Protein AF-0000000075629515 (afdb_homodimer)

Secondary structure (DSSP, 8-state):
--HHHHHHHHHHHHHHHHTSS-HHHHHHHHHHHHHHHSS--HHHHHHHS-HHHHHHHHHHHHHHHHHHHTTHHHHHHHHHHHHH-BHHHHHHHHHHHHHHHTTTS-HHHHHHHHHHHHHHHHHHHT--HHHHHHHHHHHHHHHTTTSTTSSHHHHHIIIII---GGGGTEETTEE-HHHHHHHHHHHHHHHHHHHTGGGS---B--GGGTS------HHHHHHHHHHHHHHHHHHHTHHHH---HHHHHHHHHHHHHHHHHHHHHTT-TT---HHHHHTT--HHHHHHHHHHHHHHHHHHHTTHHHHHHHHHHHHHSS-HHHHHHHHHHHHHHHTTTS-HHHHHHHHHHHHHHHHHHHT---HHHHHHHHHHHHHHGGG-TTT-HHHHHHHHHHHHTT----HHHHHHHHHHHHHHHHHHHHHHHHHHH-/--HHHHHHHHHHHHHHHHTSS-HHHHHHHHHHHHHHHSS--HHHHHHTS-HHHHHHHHHHHHHHHHHHHTTHHHHHHHHHHHHH-BHHHHHHHHHHHHHHHTTTS-HHHHHHHHHHHHHHHHHHHT--HHHHHHHHHHHHHHHTTTSTTSSHHHHHIIIII---GGGGTEETTEE-HHHHHHHHHHHHHHHHHHHTGGGS---B--GGGTS------HHHHHHHHHHHHHHHHHHHTHHHH---HHHHHHHHHHHHHHHHHHHHHTT-TT---HHHHHTT--HHHHHHHHHHHHHHHHHHHTTHHHHHHHHHHHHHSS-HHHHHHHHHHHHHHHTTTS-HHHHHHHHHHHHHHHHHHHT---HHHHHHHHHHHHHHGGG-TTT-HHHHHHHHHHHHTT----HHHHHHHHHHHHHHHHHHHHHHHHHHH-

Solvent-accessible surface area (backbone atoms only — not comparable to full-atom values): 41329 Å² total; per-residue (Å²): 114,45,60,63,48,54,48,48,49,52,52,27,50,50,40,35,39,65,60,68,34,57,44,46,32,32,34,41,32,35,38,42,48,42,37,76,75,48,91,42,46,72,67,56,35,57,67,42,27,57,58,49,54,52,32,31,53,52,15,43,29,36,39,46,18,37,22,49,72,14,30,45,60,58,55,51,49,48,54,45,48,70,66,30,54,26,39,43,45,34,54,52,46,46,22,52,48,30,15,61,47,5,26,60,33,49,32,52,57,46,36,68,69,47,31,63,56,40,29,51,51,20,54,76,52,66,36,58,38,62,59,44,26,47,42,30,28,47,26,7,52,50,28,10,53,23,29,48,70,8,35,67,57,30,37,48,38,29,73,74,73,60,50,50,54,52,38,24,49,44,40,96,93,34,77,22,38,31,57,52,47,49,52,30,48,54,51,37,50,49,54,44,33,73,73,50,45,65,75,41,47,70,38,73,54,76,57,86,76,69,61,65,85,74,65,81,9,62,62,32,23,54,54,32,50,50,40,48,51,50,33,53,51,50,48,57,41,24,88,77,70,70,55,58,61,18,56,49,28,35,38,34,27,18,47,46,43,37,50,39,28,53,40,38,69,74,63,46,74,52,51,64,60,66,66,64,17,53,67,55,45,61,62,64,56,52,53,32,51,44,27,48,32,18,42,50,34,42,31,51,75,49,38,41,37,58,55,53,9,63,70,40,24,64,54,62,62,38,58,69,64,55,21,34,50,52,45,24,49,52,41,13,60,50,7,36,61,35,38,22,65,63,49,46,56,48,48,50,54,20,48,52,48,14,24,60,75,57,71,53,84,52,65,67,42,56,51,37,27,49,51,24,14,47,33,19,8,48,35,29,48,49,14,23,65,45,43,41,52,34,48,51,50,34,39,72,73,71,43,73,72,49,68,68,61,50,41,54,56,20,40,50,52,13,50,47,32,42,51,50,40,51,55,51,44,47,68,70,76,97,114,44,59,63,46,54,49,50,50,52,51,28,49,49,41,37,40,65,59,69,36,57,43,46,32,33,35,40,31,36,37,43,48,43,38,74,73,50,90,43,45,71,67,55,35,58,67,43,27,60,60,50,51,52,32,31,53,52,14,42,28,36,40,47,18,37,22,49,71,12,31,48,60,59,53,50,49,48,56,44,47,71,65,31,55,25,40,44,44,33,53,50,46,46,22,51,48,28,14,62,48,5,25,60,33,50,32,51,58,46,37,68,69,47,30,63,55,40,29,51,51,20,56,76,52,66,37,59,38,62,60,44,26,46,42,29,27,47,26,8,52,50,28,10,53,23,30,48,69,8,36,68,59,28,36,48,38,28,73,74,74,60,48,50,52,52,39,24,48,43,43,96,93,35,78,22,40,31,57,51,46,50,52,30,49,55,51,37,49,49,54,44,32,72,73,50,44,67,75,40,46,70,38,74,53,76,56,84,76,68,62,66,85,76,65,81,8,61,62,33,23,54,52,32,48,50,40,48,52,51,34,51,52,50,47,57,40,23,87,79,69,70,53,58,62,18,54,50,28,35,41,34,28,18,47,46,42,37,50,39,29,52,40,38,69,73,62,47,75,51,50,63,61,68,66,64,17,53,70,56,44,60,62,65,58,52,53,30,51,43,27,46,33,17,42,49,34,41,30,49,76,50,38,42,36,58,55,52,9,63,70,39,24,65,54,62,61,38,57,67,64,55,21,34,51,53,45,22,50,52,42,14,60,50,7,36,61,34,37,21,65,64,51,46,56,48,48,51,54,22,49,52,47,13,24,60,74,57,71,53,84,52,65,69,42,56,51,36,26,49,51,24,14,45,33,19,9,48,34,29,48,48,14,24,65,45,42,40,51,33,48,52,50,35,38,74,74,72,42,74,73,51,68,66,61,49,41,55,56,21,41,51,53,12,50,48,34,42,51,49,39,51,53,53,45,45,69,70,75,95

Sequence (860 aa):
MDLVAALLFTLTIMLVVSRYVDEVAAALAGVTALILLTNYTPEEAFNFVEWNVIAILLGMWIIAGYMIEGGFTEATIRLVSRSAGTYRKFLLYMALLSGFISMFIDNVLVILLVGSLTIAAAKKAGGNPVLAILLVGFSANFMGTALLMGDLPPQLLHTIAGAEFLDFIWTRGKPSSFPLLTATFLLTLGVFYILFIRREPNSRIDDAGLSGESTNRGGLLIISLTFFTMTVIAMALRPLLGFPLGFITMAGASQLALTVEVLRRLGLAGMVEFENALKHVEWRALLFYAALFSLVGGLESEGVIEEIARLLVGSVSSDPAIAYTVMYWSVGLLSLVIEHDALLLTFLYIVKDAASLAGIDPWNIYWGMAWSATLASNATTAAAPALYVAVAMSDREGHRVRALEFLKYSLTFAFTSLIIHYIITLIVWIMDLVAALLFTLTIMLVVSRYVDEVAAALAGVTALILLTNYTPEEAFNFVEWNVIAILLGMWIIAGYMIEGGFTEATIRLVSRSAGTYRKFLLYMALLSGFISMFIDNVLVILLVGSLTIAAAKKAGGNPVLAILLVGFSANFMGTALLMGDLPPQLLHTIAGAEFLDFIWTRGKPSSFPLLTATFLLTLGVFYILFIRREPNSRIDDAGLSGESTNRGGLLIISLTFFTMTVIAMALRPLLGFPLGFITMAGASQLALTVEVLRRLGLAGMVEFENALKHVEWRALLFYAALFSLVGGLESEGVIEEIARLLVGSVSSDPAIAYTVMYWSVGLLSLVIEHDALLLTFLYIVKDAASLAGIDPWNIYWGMAWSATLASNATTAAAPALYVAVAMSDREGHRVRALEFLKYSLTFAFTSLIIHYIITLIVWI

Foldseek 3Di:
DPVVLVVLLVVLQCCLLVVPDPNLVSLQVSLVCLCVPHVQPPVLLQVLFPVLLLLLQQLLLLLVLLLVLLCVLLVQLLVLLVPQQWLLSSLLSLLVVLQVVLLRYENLVSLVSCLVLQLVQCVVLVHASLLSSLSSSLNSLQNLCLFCRRDSLSVLCCVQVVDARCVSQPDPHFGHRNVLSVVLSVVLSVVVSVPPSVVTGGDGDDSVPRRPDRLPNNVSNVLSVVLSVVLSVCRNCCVVVVDRNSCSSNVSSVVSQVVLVVCVVVPDPNGDHSVSSCVSRDPSVSSSSSSLSSSLSSCVVRCVLLVLLCVCLVLCLPDVLSSLVVLLVVLLVVLLRGALSSSLSSVSSSSSNSCVVNVHRCSSNNRSNSNSNSLSNLQDCSRPVSSVSSQVVCVVVPHHDDPVNSNVSSVSSSVSSSVSSSVSCSVGPD/DPVVLVVLLVVLQCCLLVVPDPNLVSLQVSLVCLCVPHVQHPVLLQVLFPVLLLLLQQLLLLLVLLLVLLCVLLVQLLVLLVPQQWLLSSLLSLLVVLQVVLLRYENLVSLVSCLVLQLVQCVVLVHASLLSSLSSSLNSLQNLCLFCRRDSLSVLCCVLVVDARCVSQPDPHFGHRNVLSVVLSVVLSVVCSVVPSVPTGGDGDDSPPRRPDRLPNNVSNVLSVVLSVVLSVCRNCCVVVVDRNSCSSNVSSVVSQVVLVVCVVVPDPNGDHSVSSCVSRDVSVSSSSSSLSSSLSSCVVRCVLLVLLCVCLVLCLPDVLSSLVVLLVVLLVVLLRGQLSSSLSNVSSSSSNSCVVNVHRCSSNNRSNSNSNSLSNLQDCSRPVSSVSSQVVCVVVPHHDDPVNSNVSSVSSSVSSSVSSSVSCSVGPD

Structure (mmCIF, N/CA/C/O backbone):
data_AF-0000000075629515-model_v1
#
loop_
_entity.id
_entity.type
_entity.pdbx_description
1 polymer 'Citrate transporter-like domain-containing protein'
#
loop_
_atom_site.group_PDB
_atom_site.id
_atom_site.type_symbol
_atom_site.label_atom_id
_atom_site.label_alt_id
_atom_site.label_comp_id
_atom_site.label_asym_id
_atom_site.label_entity_id
_atom_site.label_seq_id
_atom_site.pdbx_PDB_ins_code
_atom_site.Cartn_x
_atom_site.Cartn_y
_atom_site.Cartn_z
_atom_site.occupancy
_atom_site.B_iso_or_equiv
_atom_site.auth_seq_id
_atom_site.auth_comp_id
_atom_site.auth_asym_id
_atom_site.auth_atom_id
_atom_site.pdbx_PDB_model_num
ATOM 1 N N . MET A 1 1 ? 16.328 24.75 -19.094 1 60.69 1 MET A N 1
ATOM 2 C CA . MET A 1 1 ? 15.141 24.281 -18.391 1 60.69 1 MET A CA 1
ATOM 3 C C . MET A 1 1 ? 14.344 23.297 -19.25 1 60.69 1 MET A C 1
ATOM 5 O O . MET A 1 1 ? 14.094 23.562 -20.422 1 60.69 1 MET A O 1
ATOM 9 N N . ASP A 1 2 ? 14.18 22.109 -18.578 1 84.19 2 ASP A N 1
ATOM 10 C CA . ASP A 1 2 ? 13.336 21.234 -19.391 1 84.19 2 ASP A CA 1
ATOM 11 C C . ASP A 1 2 ? 11.875 21.672 -19.328 1 84.19 2 ASP A C 1
ATOM 13 O O . ASP A 1 2 ? 11.195 21.453 -18.328 1 84.19 2 ASP A O 1
ATOM 17 N N . LEU A 1 3 ? 11.43 22.578 -20.219 1 91.38 3 LEU A N 1
ATOM 18 C CA . LEU A 1 3 ? 10.086 23.125 -20.344 1 91.38 3 LEU A CA 1
ATOM 19 C C . LEU A 1 3 ? 9.047 22.016 -20.375 1 91.38 3 LEU A C 1
ATOM 21 O O . LEU A 1 3 ? 7.93 22.188 -19.875 1 91.38 3 LEU A O 1
ATOM 25 N N . VAL A 1 4 ? 9.492 20.969 -20.844 1 95.5 4 VAL A N 1
ATOM 26 C CA . VAL A 1 4 ? 8.578 19.844 -20.922 1 95.5 4 VAL A CA 1
ATOM 27 C C . VAL A 1 4 ? 8.25 19.328 -19.516 1 95.5 4 VAL A C 1
ATOM 29 O O . VAL A 1 4 ? 7.086 19.078 -19.203 1 95.5 4 VAL A O 1
ATOM 32 N N . ALA A 1 5 ? 9.281 19.234 -18.719 1 96.19 5 ALA A N 1
ATOM 33 C CA . ALA A 1 5 ? 9.086 18.766 -17.344 1 96.19 5 ALA A CA 1
ATOM 34 C C . ALA A 1 5 ? 8.195 19.734 -16.562 1 96.19 5 ALA A C 1
ATOM 36 O O . ALA A 1 5 ? 7.301 19.312 -15.82 1 96.19 5 ALA A O 1
ATOM 37 N N . ALA A 1 6 ? 8.43 21 -16.734 1 95.31 6 ALA A N 1
ATOM 38 C CA . ALA A 1 6 ? 7.645 22.016 -16.047 1 95.31 6 ALA A CA 1
ATOM 39 C C . ALA A 1 6 ? 6.188 21.984 -16.5 1 95.31 6 ALA A C 1
ATOM 41 O O . ALA A 1 6 ? 5.273 22.109 -15.68 1 95.31 6 ALA A O 1
ATOM 42 N N . LEU A 1 7 ? 5.973 21.875 -17.75 1 96.56 7 LEU A N 1
ATOM 43 C CA . LEU A 1 7 ? 4.629 21.828 -18.312 1 96.56 7 LEU A CA 1
ATOM 44 C C . LEU A 1 7 ? 3.873 20.594 -17.828 1 96.56 7 LEU A C 1
ATOM 46 O O . LEU A 1 7 ? 2.705 20.688 -17.438 1 96.56 7 LEU A O 1
ATOM 50 N N . LEU A 1 8 ? 4.539 19.469 -17.906 1 96.62 8 LEU A N 1
ATOM 51 C CA . LEU A 1 8 ? 3.904 18.219 -17.469 1 96.62 8 LEU A CA 1
ATOM 52 C C . LEU A 1 8 ? 3.539 18.281 -15.992 1 96.62 8 LEU A C 1
ATOM 54 O O . LEU A 1 8 ? 2.457 17.844 -15.602 1 96.62 8 LEU A O 1
ATOM 58 N N . PHE A 1 9 ? 4.469 18.797 -15.227 1 94.62 9 PHE A N 1
ATOM 59 C CA . PHE A 1 9 ? 4.207 18.938 -13.797 1 94.62 9 PHE A CA 1
ATOM 60 C C . PHE A 1 9 ? 3.01 19.844 -13.555 1 94.62 9 PHE A C 1
ATOM 62 O O . PHE A 1 9 ? 2.104 19.5 -12.797 1 94.62 9 PHE A O 1
ATOM 69 N N . THR A 1 10 ? 3 20.984 -14.164 1 94 10 THR A N 1
ATOM 70 C CA . THR A 1 10 ? 1.933 21.969 -13.984 1 94 10 THR A CA 1
ATOM 71 C C . THR A 1 10 ? 0.592 21.391 -14.438 1 94 10 THR A C 1
ATOM 73 O O . THR A 1 10 ? -0.419 21.547 -13.75 1 94 10 THR A O 1
ATOM 76 N N . LEU A 1 11 ? 0.583 20.734 -15.547 1 95.19 11 LEU A N 1
ATOM 77 C CA . LEU A 1 11 ? -0.64 20.109 -16.047 1 95.19 11 LEU A CA 1
ATOM 78 C C . LEU A 1 11 ? -1.149 19.047 -15.07 1 95.19 11 LEU A C 1
ATOM 80 O O . LEU A 1 11 ? -2.354 18.953 -14.82 1 95.19 11 LEU A O 1
ATOM 84 N N . THR A 1 12 ? -0.223 18.25 -14.562 1 94.81 12 THR A N 1
ATOM 85 C CA . THR A 1 12 ? -0.601 17.203 -13.609 1 94.81 12 THR A CA 1
ATOM 86 C C . THR A 1 12 ? -1.201 17.812 -12.344 1 94.81 12 THR A C 1
ATOM 88 O O . THR A 1 12 ? -2.238 17.359 -11.859 1 94.81 12 THR A O 1
ATOM 91 N N . ILE A 1 13 ? -0.571 18.844 -11.844 1 91.12 13 ILE A N 1
ATOM 92 C CA . ILE A 1 13 ? -1.049 19.5 -10.625 1 91.12 13 ILE A CA 1
ATOM 93 C C . ILE A 1 13 ? -2.408 20.141 -10.875 1 91.12 13 ILE A C 1
ATOM 95 O O . ILE A 1 13 ? -3.293 20.109 -10.023 1 91.12 13 ILE A O 1
ATOM 99 N N . MET A 1 14 ? -2.582 20.719 -11.992 1 91.94 14 MET A N 1
ATOM 100 C CA . MET A 1 14 ? -3.873 21.312 -12.344 1 91.94 14 MET A CA 1
ATOM 101 C C . MET A 1 14 ? -4.961 20.234 -12.383 1 91.94 14 MET A C 1
ATOM 103 O O . MET A 1 14 ? -6.082 20.484 -11.922 1 91.94 14 MET A O 1
ATOM 107 N N . LEU A 1 15 ? -4.594 19.125 -12.906 1 91.81 15 LEU A N 1
ATOM 108 C CA . LEU A 1 15 ? -5.551 18.016 -12.938 1 91.81 15 LEU A CA 1
ATOM 109 C C . LEU A 1 15 ? -5.879 17.547 -11.523 1 91.81 15 LEU A C 1
ATOM 111 O O . LEU A 1 15 ? -7.035 17.234 -11.219 1 91.81 15 LEU A O 1
ATOM 115 N N . VAL A 1 16 ? -4.891 17.453 -10.695 1 88.31 16 VAL A N 1
ATOM 116 C CA . VAL A 1 16 ? -5.051 17.016 -9.312 1 88.31 16 VAL A CA 1
ATOM 117 C C . VAL A 1 16 ? -5.957 17.984 -8.555 1 88.31 16 VAL A C 1
ATOM 119 O O . VAL A 1 16 ? -6.883 17.562 -7.859 1 88.31 16 VAL A O 1
ATOM 122 N N . VAL A 1 17 ? -5.75 19.266 -8.789 1 83.94 17 VAL A N 1
ATOM 123 C CA . VAL A 1 17 ? -6.445 20.312 -8.047 1 83.94 17 VAL A CA 1
ATOM 124 C C . VAL A 1 17 ? -7.867 20.469 -8.578 1 83.94 17 VAL A C 1
ATOM 126 O O . VAL A 1 17 ? -8.797 20.75 -7.816 1 83.94 17 VAL A O 1
ATOM 129 N N . SER A 1 18 ? -8.062 20.281 -9.859 1 83.12 18 SER A N 1
ATOM 130 C CA . SER A 1 18 ? -9.359 20.469 -10.492 1 83.12 18 SER A CA 1
ATOM 131 C C . SER A 1 18 ? -10.383 19.453 -9.984 1 83.12 18 SER A C 1
ATOM 133 O O . SER A 1 18 ? -11.586 19.672 -10.102 1 83.12 18 SER A O 1
ATOM 135 N N . ARG A 1 19 ? -9.883 18.344 -9.461 1 80.31 19 ARG A N 1
ATOM 136 C CA . ARG A 1 19 ? -10.719 17.234 -8.992 1 80.31 19 ARG A CA 1
ATOM 137 C C . ARG A 1 19 ? -11.586 16.688 -10.125 1 80.31 19 ARG A C 1
ATOM 139 O O . ARG A 1 19 ? -12.625 16.078 -9.875 1 80.31 19 ARG A O 1
ATOM 146 N N . TYR A 1 20 ? -11.141 17.062 -11.32 1 85.94 20 TYR A N 1
ATOM 147 C CA . TYR A 1 20 ? -11.82 16.516 -12.484 1 85.94 20 TYR A CA 1
ATOM 148 C C . TYR A 1 20 ? -11.562 15.016 -12.617 1 85.94 20 TYR A C 1
ATOM 150 O O . TYR A 1 20 ? -12.438 14.266 -13.055 1 85.94 20 TYR A O 1
ATOM 158 N N . VAL A 1 21 ? -10.438 14.672 -12.258 1 91.69 21 VAL A N 1
ATOM 159 C CA . VAL A 1 21 ? -10.039 13.266 -12.258 1 91.69 21 VAL A CA 1
ATOM 160 C C . VAL A 1 21 ? -9.484 12.883 -10.891 1 91.69 21 VAL A C 1
ATOM 162 O O . VAL A 1 21 ? -9.188 13.75 -10.07 1 91.69 21 VAL A O 1
ATOM 165 N N . ASP A 1 22 ? -9.516 11.594 -10.695 1 93.12 22 ASP A N 1
ATOM 166 C CA . ASP A 1 22 ? -8.938 11.109 -9.445 1 93.12 22 ASP A CA 1
ATOM 167 C C . ASP A 1 22 ? -7.5 11.594 -9.273 1 93.12 22 ASP A C 1
ATOM 169 O O . ASP A 1 22 ? -6.699 11.508 -10.211 1 93.12 22 ASP A O 1
ATOM 173 N N . GLU A 1 23 ? -7.238 12.133 -8.133 1 91.75 23 GLU A N 1
ATOM 174 C CA . GLU A 1 23 ? -5.945 12.766 -7.902 1 91.75 23 GLU A CA 1
ATOM 175 C C . GLU A 1 23 ? -4.805 11.758 -7.996 1 91.75 23 GLU A C 1
ATOM 177 O O . GLU A 1 23 ? -3.723 12.078 -8.492 1 91.75 23 GLU A O 1
ATOM 182 N N . VAL A 1 24 ? -5.016 10.531 -7.516 1 94.88 24 VAL A N 1
ATOM 183 C CA . VAL A 1 24 ? -3.975 9.508 -7.539 1 94.88 24 VAL A CA 1
ATOM 184 C C . VAL A 1 24 ? -3.697 9.086 -8.977 1 94.88 24 VAL A C 1
ATOM 186 O O . VAL A 1 24 ? -2.539 9 -9.398 1 94.88 24 VAL A O 1
ATOM 189 N N . ALA A 1 25 ? -4.754 8.844 -9.719 1 96.06 25 ALA A N 1
ATOM 190 C CA . ALA A 1 25 ? -4.625 8.469 -11.125 1 96.06 25 ALA A CA 1
ATOM 191 C C . ALA A 1 25 ? -3.881 9.547 -11.906 1 96.06 25 ALA A C 1
ATOM 193 O O . ALA A 1 25 ? -3.006 9.242 -12.719 1 96.06 25 ALA A O 1
ATOM 194 N N . ALA A 1 26 ? -4.238 10.773 -11.633 1 95.94 26 ALA A N 1
ATOM 195 C CA . ALA A 1 26 ? -3.598 11.891 -12.32 1 95.94 26 ALA A CA 1
ATOM 196 C C . ALA A 1 26 ? -2.111 11.961 -11.984 1 95.94 26 ALA A C 1
ATOM 198 O O . ALA A 1 26 ? -1.276 12.164 -12.867 1 95.94 26 ALA A O 1
ATOM 199 N N . ALA A 1 27 ? -1.835 11.82 -10.711 1 96.38 27 ALA A N 1
ATOM 200 C CA . ALA A 1 27 ? -0.446 11.914 -10.266 1 96.38 27 ALA A CA 1
ATOM 201 C C . ALA A 1 27 ? 0.396 10.789 -10.852 1 96.38 27 ALA A C 1
ATOM 203 O O . ALA A 1 27 ? 1.506 11.016 -11.336 1 96.38 27 ALA A O 1
ATOM 204 N N . LEU A 1 28 ? -0.096 9.578 -10.844 1 97.75 28 LEU A N 1
ATOM 205 C CA . LEU A 1 28 ? 0.621 8.438 -11.398 1 97.75 28 LEU A CA 1
ATOM 206 C C . LEU A 1 28 ? 0.828 8.602 -12.898 1 97.75 28 LEU A C 1
ATOM 208 O O . LEU A 1 28 ? 1.905 8.297 -13.422 1 97.75 28 LEU A O 1
ATOM 212 N N . ALA A 1 29 ? -0.178 9.039 -13.562 1 97.75 29 ALA A N 1
ATOM 213 C CA . ALA A 1 29 ? -0.071 9.289 -14.992 1 97.75 29 ALA A CA 1
ATOM 214 C C . ALA A 1 29 ? 0.958 10.375 -15.289 1 97.75 29 ALA A C 1
ATOM 216 O O . ALA A 1 29 ? 1.666 10.312 -16.297 1 97.75 29 ALA A O 1
ATOM 217 N N . GLY A 1 30 ? 0.963 11.375 -14.445 1 97.81 30 GLY A N 1
ATOM 218 C CA . GLY A 1 30 ? 1.955 12.43 -14.594 1 97.81 30 GLY A CA 1
ATOM 219 C C . GLY A 1 30 ? 3.381 11.93 -14.469 1 97.81 30 GLY A C 1
ATOM 220 O O . GLY A 1 30 ? 4.254 12.32 -15.242 1 97.81 30 GLY A O 1
ATOM 221 N N . VAL A 1 31 ? 3.631 11.039 -13.5 1 98.06 31 VAL A N 1
ATOM 222 C CA . VAL A 1 31 ? 4.953 10.445 -13.328 1 98.06 31 VAL A CA 1
ATOM 223 C C . VAL A 1 31 ? 5.328 9.648 -14.57 1 98.06 31 VAL A C 1
ATOM 225 O O . VAL A 1 31 ? 6.453 9.742 -15.062 1 98.06 31 VAL A O 1
ATOM 228 N N . THR A 1 32 ? 4.387 8.898 -15.047 1 98.12 32 THR A N 1
ATOM 229 C CA . THR A 1 32 ? 4.609 8.102 -16.25 1 98.12 32 THR A CA 1
ATOM 230 C C . THR A 1 32 ? 4.961 8.984 -17.438 1 98.12 32 THR A C 1
ATOM 232 O O . THR A 1 32 ? 5.891 8.688 -18.188 1 98.12 32 THR A O 1
ATOM 235 N N . ALA A 1 33 ? 4.246 10.062 -17.578 1 97.88 33 ALA A N 1
ATOM 236 C CA . ALA A 1 33 ? 4.488 10.984 -18.688 1 97.88 33 ALA A CA 1
ATOM 237 C C . ALA A 1 33 ? 5.871 11.625 -18.578 1 97.88 33 ALA A C 1
ATOM 239 O O . ALA A 1 33 ? 6.566 11.781 -19.578 1 97.88 33 ALA A O 1
ATOM 240 N N . LEU A 1 34 ? 6.258 12.008 -17.359 1 97.62 34 LEU A N 1
ATOM 241 C CA . LEU A 1 34 ? 7.574 12.602 -17.156 1 97.62 34 LEU A CA 1
ATOM 242 C C . LEU A 1 34 ? 8.68 11.633 -17.562 1 97.62 34 LEU A C 1
ATOM 244 O O . LEU A 1 34 ? 9.641 12.031 -18.219 1 97.62 34 LEU A O 1
ATOM 248 N N . ILE A 1 35 ? 8.539 10.383 -17.188 1 97.56 35 ILE A N 1
ATOM 249 C CA . ILE A 1 35 ? 9.555 9.383 -17.469 1 97.56 35 ILE A CA 1
ATOM 250 C C . ILE A 1 35 ? 9.625 9.117 -18.969 1 97.56 35 ILE A C 1
ATOM 252 O O . ILE A 1 35 ? 10.711 8.953 -19.531 1 97.56 35 ILE A O 1
ATOM 256 N N . LEU A 1 36 ? 8.5 9.117 -19.672 1 96.56 36 LEU A N 1
ATOM 257 C CA . LEU A 1 36 ? 8.438 8.766 -21.094 1 96.56 36 LEU A CA 1
ATOM 258 C C . LEU A 1 36 ? 8.883 9.93 -21.969 1 96.56 36 LEU A C 1
ATOM 260 O O . LEU A 1 36 ? 9.398 9.734 -23.062 1 96.56 36 LEU A O 1
ATOM 264 N N . LEU A 1 37 ? 8.727 11.18 -21.453 1 96.75 37 LEU A N 1
ATOM 265 C CA . LEU A 1 37 ? 8.883 12.328 -22.344 1 96.75 37 LEU A CA 1
ATOM 266 C C . LEU A 1 37 ? 10.109 13.148 -21.969 1 96.75 37 LEU A C 1
ATOM 268 O O . LEU A 1 37 ? 10.461 14.102 -22.656 1 96.75 37 LEU A O 1
ATOM 272 N N . THR A 1 38 ? 10.711 12.852 -20.875 1 96.69 38 THR A N 1
ATOM 273 C CA . THR A 1 38 ? 11.922 13.555 -20.453 1 96.69 38 THR A CA 1
ATOM 274 C C . THR A 1 38 ? 13.055 12.562 -20.172 1 96.69 38 THR A C 1
ATOM 276 O O . THR A 1 38 ? 12.977 11.398 -20.578 1 96.69 38 THR A O 1
ATOM 279 N N . ASN A 1 39 ? 14.195 13.016 -19.594 1 95.94 39 ASN A N 1
ATOM 280 C CA . ASN A 1 39 ? 15.336 12.156 -19.281 1 95.94 39 ASN A CA 1
ATOM 281 C C . ASN A 1 39 ? 15.195 11.531 -17.891 1 95.94 39 ASN A C 1
ATOM 283 O O . ASN A 1 39 ? 16.109 10.859 -17.406 1 95.94 39 ASN A O 1
ATOM 287 N N . TYR A 1 40 ? 14.039 11.797 -17.25 1 96.69 40 TYR A N 1
ATOM 288 C CA . TYR A 1 40 ? 13.727 11.242 -15.938 1 96.69 40 TYR A CA 1
ATOM 289 C C . TYR A 1 40 ? 13.586 9.727 -16.016 1 96.69 40 TYR A C 1
ATOM 291 O O . TYR A 1 40 ? 12.867 9.203 -16.859 1 96.69 40 TYR A O 1
ATOM 299 N N . THR A 1 41 ? 14.375 8.922 -15.242 1 97.44 41 THR A N 1
ATOM 300 C CA . THR A 1 41 ? 14.359 7.465 -15.305 1 97.44 41 THR A CA 1
ATOM 301 C C . THR A 1 41 ? 13.461 6.883 -14.219 1 97.44 41 THR A C 1
ATOM 303 O O . THR A 1 41 ? 13.18 7.547 -13.219 1 97.44 41 THR A O 1
ATOM 306 N N . PRO A 1 42 ? 12.977 5.668 -14.43 1 97.38 42 PRO A N 1
ATOM 307 C CA . PRO A 1 42 ? 12.18 5.004 -13.398 1 97.38 42 PRO A CA 1
ATOM 308 C C . PRO A 1 42 ? 12.938 4.863 -12.078 1 97.38 42 PRO A C 1
ATOM 310 O O . PRO A 1 42 ? 12.344 4.992 -11 1 97.38 42 PRO A O 1
ATOM 313 N N . GLU A 1 43 ? 14.203 4.609 -12.141 1 96.44 43 GLU A N 1
ATOM 314 C CA . GLU A 1 43 ? 15.031 4.473 -10.938 1 96.44 43 GLU A CA 1
ATOM 315 C C . GLU A 1 43 ? 15.078 5.781 -10.156 1 96.44 43 GLU A C 1
ATOM 317 O O . GLU A 1 43 ? 14.953 5.777 -8.93 1 96.44 43 GLU A O 1
ATOM 322 N N . GLU A 1 44 ? 15.258 6.852 -10.875 1 97.12 44 GLU A N 1
ATOM 323 C CA . GLU A 1 44 ? 15.258 8.156 -10.227 1 97.12 44 GLU A CA 1
ATOM 324 C C . GLU A 1 44 ? 13.914 8.445 -9.57 1 97.12 44 GLU A C 1
ATOM 326 O O . GLU A 1 44 ? 13.859 8.938 -8.438 1 97.12 44 GLU A O 1
ATOM 331 N N . ALA A 1 45 ? 12.875 8.148 -10.312 1 97.69 45 ALA A N 1
ATOM 332 C CA . ALA A 1 45 ? 11.516 8.383 -9.812 1 97.69 45 ALA A CA 1
ATOM 333 C C . ALA A 1 45 ? 11.281 7.641 -8.5 1 97.69 45 ALA A C 1
ATOM 335 O O . ALA A 1 45 ? 10.672 8.18 -7.578 1 97.69 45 ALA A O 1
ATOM 336 N N . PHE A 1 46 ? 11.719 6.438 -8.438 1 96.94 46 PHE A N 1
ATOM 337 C CA . PHE A 1 46 ? 11.555 5.625 -7.238 1 96.94 46 PHE A CA 1
ATOM 338 C C . PHE A 1 46 ? 12.406 6.172 -6.094 1 96.94 46 PHE A C 1
ATOM 340 O O . PHE A 1 46 ? 11.953 6.227 -4.949 1 96.94 46 PHE A O 1
ATOM 347 N N . ASN A 1 47 ? 13.633 6.57 -6.395 1 95.5 47 ASN A N 1
ATOM 348 C CA . ASN A 1 47 ? 14.586 6.992 -5.375 1 95.5 47 ASN A CA 1
ATOM 349 C C . ASN A 1 47 ? 14.227 8.359 -4.801 1 95.5 47 ASN A C 1
ATOM 351 O O . ASN A 1 47 ? 14.625 8.695 -3.688 1 95.5 47 ASN A O 1
ATOM 355 N N . PHE A 1 48 ? 13.453 9.102 -5.555 1 95.38 48 PHE A N 1
ATOM 356 C CA . PHE A 1 48 ? 13.055 10.414 -5.07 1 95.38 48 PHE A CA 1
ATOM 357 C C . PHE A 1 48 ? 11.922 10.305 -4.062 1 95.38 48 PHE A C 1
ATOM 359 O O . PHE A 1 48 ? 11.641 11.25 -3.326 1 95.38 48 PHE A O 1
ATOM 366 N N . VAL A 1 49 ? 11.234 9.211 -4.094 1 96.75 49 VAL A N 1
ATOM 367 C CA . VAL A 1 49 ? 10.18 9 -3.104 1 96.75 49 VAL A CA 1
ATOM 368 C C . VAL A 1 49 ? 10.797 8.93 -1.707 1 96.75 49 VAL A C 1
ATOM 370 O O . VAL A 1 49 ? 11.789 8.227 -1.494 1 96.75 49 VAL A O 1
ATOM 373 N N . GLU A 1 50 ? 10.25 9.688 -0.83 1 95.31 50 GLU A N 1
ATOM 374 C CA . GLU A 1 50 ? 10.695 9.625 0.561 1 95.31 50 GLU A CA 1
ATOM 375 C C . GLU A 1 50 ? 10.016 8.477 1.302 1 95.31 50 GLU A C 1
ATOM 377 O O . GLU A 1 50 ? 9.07 8.695 2.064 1 95.31 50 GLU A O 1
ATOM 382 N N . TRP A 1 51 ? 10.594 7.383 1.182 1 95.81 51 TRP A N 1
ATOM 383 C CA . TRP A 1 51 ? 10.016 6.148 1.7 1 95.81 51 TRP A CA 1
ATOM 384 C C . TRP A 1 51 ? 9.961 6.172 3.225 1 95.81 51 TRP A C 1
ATOM 386 O O . TRP A 1 51 ? 9.117 5.5 3.83 1 95.81 51 TRP A O 1
ATOM 396 N N . ASN A 1 52 ? 10.844 6.91 3.854 1 94.88 52 ASN A N 1
ATOM 397 C CA . ASN A 1 52 ? 10.773 7.094 5.301 1 94.88 52 ASN A CA 1
ATOM 398 C C . ASN A 1 52 ? 9.453 7.73 5.719 1 94.88 52 ASN A C 1
ATOM 400 O O . ASN A 1 52 ? 8.859 7.336 6.727 1 94.88 52 ASN A O 1
ATOM 404 N N . VAL A 1 53 ? 9.023 8.695 4.953 1 94.38 53 VAL A N 1
ATOM 405 C CA . VAL A 1 53 ? 7.754 9.367 5.219 1 94.38 53 VAL A CA 1
ATOM 406 C C . VAL A 1 53 ? 6.602 8.375 5.062 1 94.38 53 VAL A C 1
ATOM 408 O O . VAL A 1 53 ? 5.707 8.312 5.906 1 94.38 53 VAL A O 1
ATOM 411 N N . ILE A 1 54 ? 6.66 7.59 4.016 1 95.88 54 ILE A N 1
ATOM 412 C CA . ILE A 1 54 ? 5.621 6.602 3.746 1 95.88 54 ILE A CA 1
ATOM 413 C C . ILE A 1 54 ? 5.551 5.598 4.895 1 95.88 54 ILE A C 1
ATOM 415 O O . ILE A 1 54 ? 4.465 5.234 5.344 1 95.88 54 ILE A O 1
ATOM 419 N N . ALA A 1 55 ? 6.707 5.207 5.395 1 96.38 55 ALA A N 1
ATOM 420 C CA . ALA A 1 55 ? 6.77 4.242 6.488 1 96.38 55 ALA A CA 1
ATOM 421 C C . ALA A 1 55 ? 6.211 4.836 7.777 1 96.38 55 ALA A C 1
ATOM 423 O O . ALA A 1 55 ? 5.543 4.145 8.547 1 96.38 55 ALA A O 1
ATOM 424 N N . ILE A 1 56 ? 6.527 6.121 8.008 1 94.31 56 ILE A N 1
ATOM 425 C CA . ILE A 1 56 ? 6.016 6.789 9.203 1 94.31 56 ILE A CA 1
ATOM 426 C C . ILE A 1 56 ? 4.488 6.793 9.18 1 94.31 56 ILE A C 1
ATOM 428 O O . ILE A 1 56 ? 3.842 6.395 10.148 1 94.31 56 ILE A O 1
ATOM 432 N N . LEU A 1 57 ? 3.967 7.203 8.047 1 93.62 57 LEU A N 1
ATOM 433 C CA . LEU A 1 57 ? 2.52 7.328 7.918 1 93.62 57 LEU A CA 1
ATOM 434 C C . LEU A 1 57 ? 1.846 5.965 8.039 1 93.62 57 LEU A C 1
ATOM 436 O O . LEU A 1 57 ? 0.865 5.816 8.773 1 93.62 57 LEU A O 1
ATOM 440 N N . LEU A 1 58 ? 2.398 5.008 7.359 1 95.94 58 LEU A N 1
ATOM 441 C CA . LEU A 1 58 ? 1.841 3.66 7.41 1 95.94 58 LEU A CA 1
ATOM 442 C C . LEU A 1 58 ? 1.852 3.123 8.836 1 95.94 58 LEU A C 1
ATOM 444 O O . LEU A 1 58 ? 0.838 2.613 9.32 1 95.94 58 LEU A O 1
ATOM 448 N N . GLY A 1 59 ? 2.955 3.184 9.5 1 96.38 59 GLY A N 1
ATOM 449 C CA . GLY A 1 59 ? 3.068 2.697 10.867 1 96.38 59 GLY A CA 1
ATOM 450 C C . GLY A 1 59 ? 2.121 3.393 11.828 1 96.38 59 GLY A C 1
ATOM 451 O O . GLY A 1 59 ? 1.447 2.74 12.625 1 96.38 59 GLY A O 1
ATOM 452 N N . MET A 1 60 ? 2.02 4.664 11.695 1 93.75 60 MET A N 1
ATOM 453 C CA . MET A 1 60 ? 1.171 5.441 12.594 1 93.75 60 MET A CA 1
ATOM 454 C C . MET A 1 60 ? -0.302 5.129 12.352 1 93.75 60 MET A C 1
ATOM 456 O O . MET A 1 60 ? -1.098 5.105 13.297 1 93.75 60 MET A O 1
ATOM 460 N N . TRP A 1 61 ? -0.644 4.969 11.133 1 94.69 61 TRP A N 1
ATOM 461 C CA . TRP A 1 61 ? -2.041 4.684 10.82 1 94.69 61 TRP A CA 1
ATOM 462 C C . TRP A 1 61 ? -2.438 3.301 11.328 1 94.69 61 TRP A C 1
ATOM 464 O O . TRP A 1 61 ? -3.582 3.086 11.734 1 94.69 61 TRP A O 1
ATOM 474 N N . ILE A 1 62 ? -1.482 2.355 11.305 1 97 62 ILE A N 1
ATOM 475 C CA . ILE A 1 62 ? -1.748 1.039 11.867 1 97 62 ILE A CA 1
ATOM 476 C C . ILE A 1 62 ? -1.974 1.163 13.375 1 97 62 ILE A C 1
ATOM 478 O O . ILE A 1 62 ? -2.943 0.622 13.914 1 97 62 ILE A O 1
ATOM 482 N N . ILE A 1 63 ? -1.14 1.874 14.039 1 96.94 63 ILE A N 1
ATOM 483 C CA . ILE A 1 63 ? -1.269 2.066 15.484 1 96.94 63 ILE A CA 1
ATOM 484 C C . ILE A 1 63 ? -2.588 2.768 15.797 1 96.94 63 ILE A C 1
ATOM 486 O O . ILE A 1 63 ? -3.34 2.33 16.672 1 96.94 63 ILE A O 1
ATOM 490 N N . ALA A 1 64 ? -2.838 3.814 15.055 1 94 64 ALA A N 1
ATOM 491 C CA . ALA A 1 64 ? -4.086 4.551 15.234 1 94 64 ALA A CA 1
ATOM 492 C C . ALA A 1 64 ? -5.297 3.646 15 1 94 64 ALA A C 1
ATOM 494 O O . ALA A 1 64 ? -6.316 3.781 15.68 1 94 64 ALA A O 1
ATOM 495 N N . GLY A 1 65 ? -5.152 2.75 14 1 94.5 65 GLY A N 1
ATOM 496 C CA . GLY A 1 65 ? -6.223 1.803 13.734 1 94.5 65 GLY A CA 1
ATOM 497 C C . GLY A 1 65 ? -6.574 0.95 14.945 1 94.5 65 GLY A C 1
ATOM 498 O O . GLY A 1 65 ? -7.75 0.767 15.258 1 94.5 65 GLY A O 1
ATOM 499 N N . TYR A 1 66 ? -5.57 0.447 15.641 1 96.38 66 TYR A N 1
ATOM 500 C CA . TYR A 1 66 ? -5.805 -0.344 16.844 1 96.38 66 TYR A CA 1
ATOM 501 C C . TYR A 1 66 ? -6.441 0.502 17.938 1 96.38 66 TYR A C 1
ATOM 503 O O . TYR A 1 66 ? -7.293 0.019 18.688 1 96.38 66 TYR A O 1
ATOM 511 N N . MET A 1 67 ? -6.02 1.743 18.031 1 93.94 67 MET A N 1
ATOM 512 C CA . MET A 1 67 ? -6.602 2.635 19.031 1 93.94 67 MET A CA 1
ATOM 513 C C . MET A 1 67 ? -8.086 2.863 18.766 1 93.94 67 MET A C 1
ATOM 515 O O . MET A 1 67 ? -8.898 2.83 19.688 1 93.94 67 MET A O 1
ATOM 519 N N . ILE A 1 68 ? -8.391 3.062 17.531 1 91.12 68 ILE A N 1
ATOM 520 C CA . ILE A 1 68 ? -9.781 3.293 17.125 1 91.12 68 ILE A CA 1
ATOM 521 C C . ILE A 1 68 ? -10.609 2.041 17.406 1 91.12 68 ILE A C 1
ATOM 523 O O . ILE A 1 68 ? -11.695 2.125 17.984 1 91.12 68 ILE A O 1
ATOM 527 N N . GLU A 1 69 ? -10.031 0.91 17.031 1 92.75 69 GLU A N 1
ATOM 528 C CA . GLU A 1 69 ? -10.711 -0.354 17.281 1 92.75 69 GLU A CA 1
ATOM 529 C C . GLU A 1 69 ? -10.883 -0.59 18.781 1 92.75 69 GLU A C 1
ATOM 531 O O . GLU A 1 69 ? -11.836 -1.249 19.219 1 92.75 69 GLU A O 1
ATOM 536 N N . GLY A 1 70 ? -10 -0.072 19.547 1 93.69 70 GLY A N 1
ATOM 537 C CA . GLY A 1 70 ? -10.047 -0.216 21 1 93.69 70 GLY A CA 1
ATOM 538 C C . GLY A 1 70 ? -11.039 0.729 21.656 1 93.69 70 GLY A C 1
ATOM 539 O O . GLY A 1 70 ? -11.289 0.635 22.859 1 93.69 70 GLY A O 1
ATOM 540 N N . GLY A 1 71 ? -11.609 1.683 20.906 1 88.88 71 GLY A N 1
ATOM 541 C CA . GLY A 1 71 ? -12.625 2.576 21.438 1 88.88 71 GLY A CA 1
ATOM 542 C C . GLY A 1 71 ? -12.086 3.943 21.797 1 88.88 71 GLY A C 1
ATOM 543 O O . GLY A 1 71 ? -12.688 4.656 22.609 1 88.88 71 GLY A O 1
ATOM 544 N N . PHE A 1 72 ? -10.977 4.285 21.266 1 87.31 72 PHE A N 1
ATOM 545 C CA . PHE A 1 72 ? -10.352 5.566 21.578 1 87.31 72 PHE A CA 1
ATOM 546 C C . PHE A 1 72 ? -11.297 6.719 21.266 1 87.31 72 PHE A C 1
ATOM 548 O O . PHE A 1 72 ? -11.477 7.625 22.078 1 87.31 72 PHE A O 1
ATOM 555 N N . THR A 1 73 ? -11.898 6.727 20.125 1 79 73 THR A N 1
ATOM 556 C CA . THR A 1 73 ? -12.781 7.801 19.688 1 79 73 THR A CA 1
ATOM 557 C C . THR A 1 73 ? -14 7.898 20.609 1 79 73 THR A C 1
ATOM 559 O O . THR A 1 73 ? -14.383 8.992 21.016 1 79 73 THR A O 1
ATOM 562 N N . GLU A 1 74 ? -14.562 6.82 20.875 1 81.56 74 GLU A N 1
ATOM 563 C CA . GLU A 1 74 ? -15.727 6.793 21.75 1 81.56 74 GLU A CA 1
ATOM 564 C C . GLU A 1 74 ? -15.383 7.312 23.141 1 81.56 74 GLU A C 1
ATOM 566 O O . GLU A 1 74 ? -16.156 8.062 23.734 1 81.56 74 GLU A O 1
ATOM 571 N N . ALA A 1 75 ? -14.289 6.855 23.625 1 84 75 ALA A N 1
ATOM 572 C CA . ALA A 1 75 ? -13.859 7.285 24.953 1 84 75 ALA A CA 1
ATOM 573 C C . ALA A 1 75 ? -13.656 8.797 25 1 84 75 ALA A C 1
ATOM 575 O O . ALA A 1 75 ? -14.023 9.453 25.969 1 84 75 ALA A O 1
ATOM 576 N N . THR A 1 76 ? -13.109 9.328 23.969 1 81.12 76 THR A N 1
ATOM 577 C CA . THR A 1 76 ? -12.82 10.758 23.922 1 81.12 76 THR A CA 1
ATOM 578 C C . THR A 1 76 ? -14.109 11.555 23.766 1 81.12 76 THR A C 1
ATOM 580 O O . THR A 1 76 ? -14.281 12.602 24.406 1 81.12 76 THR A O 1
ATOM 583 N N . ILE A 1 77 ? -14.992 11.086 22.938 1 77 77 ILE A N 1
ATOM 584 C CA . ILE A 1 77 ? -16.281 11.734 22.75 1 77 77 ILE A CA 1
ATOM 585 C C . ILE A 1 77 ? -17.062 11.742 24.062 1 77 77 ILE A C 1
ATOM 587 O O . ILE A 1 77 ? -17.703 12.734 24.406 1 77 77 ILE A O 1
ATOM 591 N N . ARG A 1 78 ? -17 10.648 24.734 1 80.75 78 ARG A N 1
ATOM 592 C CA . ARG A 1 78 ? -17.688 10.555 26.016 1 80.75 78 ARG A CA 1
ATOM 593 C C . ARG A 1 78 ? -17.125 11.57 27.016 1 80.75 78 ARG A C 1
ATOM 595 O O . ARG A 1 78 ? -17.875 12.164 27.797 1 80.75 78 ARG A O 1
ATOM 602 N N . LEU A 1 79 ? -15.898 11.68 26.969 1 81.06 79 LEU A N 1
ATOM 603 C CA . LEU A 1 79 ? -15.25 12.633 27.859 1 81.06 79 LEU A CA 1
ATOM 604 C C . LEU A 1 79 ? -15.703 14.055 27.562 1 81.06 79 LEU A C 1
ATOM 606 O O . LEU A 1 79 ? -16 14.828 28.469 1 81.06 79 LEU A O 1
ATOM 610 N N . VAL A 1 80 ? -15.812 14.391 26.281 1 81.56 80 VAL A N 1
ATOM 611 C CA . VAL A 1 80 ? -16.172 15.734 25.859 1 81.56 80 VAL A CA 1
ATOM 612 C C . VAL A 1 80 ? -17.656 15.977 26.125 1 81.56 80 VAL A C 1
ATOM 614 O O . VAL A 1 80 ? -18.047 17.062 26.562 1 81.56 80 VAL A O 1
ATOM 617 N N . SER A 1 81 ? -18.469 15.008 25.844 1 78.56 81 SER A N 1
ATOM 618 C CA . SER A 1 81 ? -19.906 15.141 26 1 78.56 81 SER A CA 1
ATOM 619 C C . SER A 1 81 ? -20.281 15.328 27.469 1 78.56 81 SER A C 1
ATOM 621 O O . SER A 1 81 ? -21.188 16.094 27.797 1 78.56 81 SER A O 1
ATOM 623 N N . ARG A 1 82 ? -19.547 14.711 28.312 1 81.25 82 ARG A N 1
ATOM 624 C CA . ARG A 1 82 ? -19.828 14.797 29.734 1 81.25 82 ARG A CA 1
ATOM 625 C C . ARG A 1 82 ? -19.438 16.172 30.281 1 81.25 82 ARG A C 1
ATOM 627 O O . ARG A 1 82 ? -20.062 16.672 31.234 1 81.25 82 ARG A O 1
ATOM 634 N N . SER A 1 83 ? -18.547 16.75 29.594 1 83.62 83 SER A N 1
ATOM 635 C CA . SER A 1 83 ? -18 17.984 30.125 1 83.62 83 SER A CA 1
ATOM 636 C C . SER A 1 83 ? -18.672 19.219 29.531 1 83.62 83 SER A C 1
ATOM 638 O O . SER A 1 83 ? -18.609 20.312 30.094 1 83.62 83 SER A O 1
ATOM 640 N N . ALA A 1 84 ? -19.234 19.219 28.328 1 83.44 84 ALA A N 1
ATOM 641 C CA . ALA A 1 84 ? -19.656 20.406 27.578 1 83.44 84 ALA A CA 1
ATOM 642 C C . ALA A 1 84 ? -20.938 21 28.172 1 83.44 84 ALA A C 1
ATOM 644 O O . ALA A 1 84 ? -21.047 22.219 28.312 1 83.44 84 ALA A O 1
ATOM 645 N N . GLY A 1 85 ? -21.922 20.266 28.625 1 84.06 85 GLY A N 1
ATOM 646 C CA . GLY A 1 85 ? -23.172 20.734 29.219 1 84.06 85 GLY A CA 1
ATOM 647 C C . GLY A 1 85 ? -24.078 21.453 28.219 1 84.06 85 GLY A C 1
ATOM 648 O O . GLY A 1 85 ? -25.297 21.297 28.266 1 84.06 85 GLY A O 1
ATOM 649 N N . THR A 1 86 ? -23.484 22.406 27.391 1 91.44 86 THR A N 1
ATOM 650 C CA . THR A 1 86 ? -24.25 23.141 26.391 1 91.44 86 THR A CA 1
ATOM 651 C C . THR A 1 86 ? -23.719 22.844 24.984 1 91.44 86 THR A C 1
ATOM 653 O O . THR A 1 86 ? -22.578 22.375 24.828 1 91.44 86 THR A O 1
ATOM 656 N N . TYR A 1 87 ? -24.531 23.125 23.969 1 92.75 87 TYR A N 1
ATOM 657 C CA . TYR A 1 87 ? -24.156 22.859 22.578 1 92.75 87 TYR A CA 1
ATOM 658 C C . TYR A 1 87 ? -22.969 23.703 22.156 1 92.75 87 TYR A C 1
ATOM 660 O O . TYR A 1 87 ? -22.062 23.203 21.484 1 92.75 87 TYR A O 1
ATOM 668 N N . ARG A 1 88 ? -23.016 25.016 22.531 1 95.12 88 ARG A N 1
ATOM 669 C CA . ARG A 1 88 ? -21.906 25.891 22.172 1 95.12 88 ARG A CA 1
ATOM 670 C C . ARG A 1 88 ? -20.578 25.359 22.719 1 95.12 88 ARG A C 1
ATOM 672 O O . ARG A 1 88 ? -19.578 25.344 22.016 1 95.12 88 ARG A O 1
ATOM 679 N N . LYS A 1 89 ? -20.609 24.938 23.953 1 93.69 89 LYS A N 1
ATOM 680 C CA . LYS A 1 89 ? -19.406 24.375 24.562 1 93.69 89 LYS A CA 1
ATOM 681 C C . LYS A 1 89 ? -19.031 23.047 23.906 1 93.69 89 LYS A C 1
ATOM 683 O O . LYS A 1 89 ? -17.844 22.75 23.734 1 93.69 89 LYS A O 1
ATOM 688 N N . PHE A 1 90 ? -20.047 22.328 23.531 1 92.12 90 PHE A N 1
ATOM 689 C CA . PHE A 1 90 ? -19.812 21.062 22.859 1 92.12 90 PHE A CA 1
ATOM 690 C C . PHE A 1 90 ? -19.078 21.297 21.547 1 92.12 90 PHE A C 1
ATOM 692 O O . PHE A 1 90 ? -18.109 20.594 21.234 1 92.12 90 PHE A O 1
ATOM 699 N N . LEU A 1 91 ? -19.531 22.25 20.828 1 94.06 91 LEU A N 1
ATOM 700 C CA . LEU A 1 91 ? -18.891 22.562 19.547 1 94.06 91 LEU A CA 1
ATOM 701 C C . LEU A 1 91 ? -17.422 22.938 19.75 1 94.06 91 LEU A C 1
ATOM 703 O O . LEU A 1 91 ? -16.562 22.5 19 1 94.06 91 LEU A O 1
ATOM 707 N N . LEU A 1 92 ? -17.219 23.734 20.734 1 94.94 92 LEU A N 1
ATOM 708 C CA . LEU A 1 92 ? -15.867 24.172 21.031 1 94.94 92 LEU A CA 1
ATOM 709 C C . LEU A 1 92 ? -14.992 23 21.453 1 94.94 92 LEU A C 1
ATOM 711 O O . LEU A 1 92 ? -13.852 22.875 21 1 94.94 92 LEU A O 1
ATOM 715 N N . TYR A 1 93 ? -15.477 22.156 22.25 1 93.5 93 TYR A N 1
ATOM 716 C CA . TYR A 1 93 ? -14.719 21 22.734 1 93.5 93 TYR A CA 1
ATOM 717 C C . TYR A 1 93 ? -14.453 20.016 21.609 1 93.5 93 TYR A C 1
ATOM 719 O O . TYR A 1 93 ? -13.391 19.391 21.562 1 93.5 93 TYR A O 1
ATOM 727 N N . MET A 1 94 ? -15.414 19.891 20.75 1 93.44 94 MET A N 1
ATOM 728 C CA . MET A 1 94 ? -15.227 19 19.594 1 93.44 94 MET A CA 1
ATOM 729 C C . MET A 1 94 ? -14.141 19.547 18.672 1 93.44 94 MET A C 1
ATOM 731 O O . MET A 1 94 ? -13.367 18.766 18.094 1 93.44 94 MET A O 1
ATOM 735 N N . ALA A 1 95 ? -14.18 20.828 18.547 1 95.94 95 ALA A N 1
ATOM 736 C CA . ALA A 1 95 ? -13.133 21.438 17.75 1 95.94 95 ALA A CA 1
ATOM 737 C C . ALA A 1 95 ? -11.758 21.219 18.359 1 95.94 95 ALA A C 1
ATOM 739 O O . ALA A 1 95 ? -10.812 20.828 17.672 1 95.94 95 ALA A O 1
ATOM 740 N N . LEU A 1 96 ? -11.672 21.422 19.641 1 95.75 96 LEU A N 1
ATOM 741 C CA . LEU A 1 96 ? -10.422 21.219 20.359 1 95.75 96 LEU A CA 1
ATOM 742 C C . LEU A 1 96 ? -9.977 19.766 20.281 1 95.75 96 LEU A C 1
ATOM 744 O O . LEU A 1 96 ? -8.805 19.484 20.016 1 95.75 96 LEU A O 1
ATOM 748 N N . LEU A 1 97 ? -10.883 18.953 20.484 1 93.69 97 LEU A N 1
ATOM 749 C CA . LEU A 1 97 ? -10.594 17.531 20.438 1 93.69 97 LEU A CA 1
ATOM 750 C C . LEU A 1 97 ? -10.102 17.109 19.062 1 93.69 97 LEU A C 1
ATOM 752 O O . LEU A 1 97 ? -9.102 16.391 18.938 1 93.69 97 LEU A O 1
ATOM 756 N N . SER A 1 98 ? -10.828 17.531 18.047 1 94.81 98 SER A N 1
ATOM 757 C CA . SER A 1 98 ? -10.445 17.203 16.672 1 94.81 98 SER A CA 1
ATOM 758 C C . SER A 1 98 ? -9.039 17.703 16.359 1 94.81 98 SER A C 1
ATOM 760 O O . SER A 1 98 ? -8.25 16.984 15.742 1 94.81 98 SER A O 1
ATOM 762 N N . GLY A 1 99 ? -8.766 18.891 16.766 1 96.12 99 GLY A N 1
ATOM 763 C CA . GLY A 1 99 ? -7.445 19.453 16.547 1 96.12 99 GLY A CA 1
ATOM 764 C C . GLY A 1 99 ? -6.344 18.688 17.25 1 96.12 99 GLY A C 1
ATOM 765 O O . GLY A 1 99 ? -5.34 18.312 16.641 1 96.12 99 GLY A O 1
ATOM 766 N N . PHE A 1 100 ? -6.5 18.375 18.469 1 93.94 100 PHE A N 1
ATOM 767 C CA . PHE A 1 100 ? -5.445 17.766 19.266 1 93.94 100 PHE A CA 1
ATOM 768 C C . PHE A 1 100 ? -5.273 16.297 18.891 1 93.94 100 PHE A C 1
ATOM 770 O O . PHE A 1 100 ? -4.156 15.773 18.906 1 93.94 100 PHE A O 1
ATOM 777 N N . ILE A 1 101 ? -6.324 15.648 18.531 1 91.56 101 ILE A N 1
ATOM 778 C CA . ILE A 1 101 ? -6.219 14.258 18.094 1 91.56 101 ILE A CA 1
ATOM 779 C C . ILE A 1 101 ? -5.5 14.195 16.75 1 91.56 101 ILE A C 1
ATOM 781 O O . ILE A 1 101 ? -4.723 13.273 16.5 1 91.56 101 ILE A O 1
ATOM 785 N N . SER A 1 102 ? -5.727 15.195 15.93 1 94.31 102 SER A N 1
ATOM 786 C CA . SER A 1 102 ? -5.18 15.203 14.57 1 94.31 102 SER A CA 1
ATOM 787 C C . SER A 1 102 ? -3.672 15.43 14.586 1 94.31 102 SER A C 1
ATOM 789 O O . SER A 1 102 ? -3.004 15.25 13.562 1 94.31 102 SER A O 1
ATOM 791 N N . MET A 1 103 ? -3.086 15.766 15.758 1 93.5 103 MET A N 1
ATOM 792 C CA . MET A 1 103 ? -1.634 15.867 15.891 1 93.5 103 MET A CA 1
ATOM 793 C C . MET A 1 103 ? -0.984 14.492 15.781 1 93.5 103 MET A C 1
ATOM 795 O O . MET A 1 103 ? 0.207 14.383 15.484 1 93.5 103 MET A O 1
ATOM 799 N N . PHE A 1 104 ? -1.876 13.477 15.992 1 87.81 104 PHE A N 1
ATOM 800 C CA . PHE A 1 104 ? -1.347 12.117 16.047 1 87.81 104 PHE A CA 1
ATOM 801 C C . PHE A 1 104 ? -1.999 11.234 15 1 87.81 104 PHE A C 1
ATOM 803 O O . PHE A 1 104 ? -1.407 10.25 14.555 1 87.81 104 PHE A O 1
ATOM 810 N N . ILE A 1 105 ? -3.23 11.578 14.727 1 85.94 105 ILE A N 1
ATOM 811 C CA . ILE A 1 105 ? -4.051 10.773 13.828 1 85.94 105 ILE A CA 1
ATOM 812 C C . ILE A 1 105 ? -4.375 11.578 12.57 1 85.94 105 ILE A C 1
ATOM 814 O O . ILE A 1 105 ? -4.531 12.797 12.633 1 85.94 105 ILE A O 1
ATOM 818 N N . ASP A 1 106 ? -4.48 10.906 11.531 1 88.38 106 ASP A N 1
ATOM 819 C CA . ASP A 1 106 ? -4.773 11.539 10.258 1 88.38 106 ASP A CA 1
ATOM 820 C C . ASP A 1 106 ? -6.039 12.391 10.344 1 88.38 106 ASP A C 1
ATOM 822 O O . ASP A 1 106 ? -7.02 11.984 10.969 1 88.38 106 ASP A O 1
ATOM 826 N N . ASN A 1 107 ? -5.98 13.523 9.719 1 93.31 107 ASN A N 1
ATOM 827 C CA . ASN A 1 107 ? -7.082 14.477 9.805 1 93.31 107 ASN A CA 1
ATOM 828 C C . ASN A 1 107 ? -8.352 13.922 9.156 1 93.31 107 ASN A C 1
ATOM 830 O O . ASN A 1 107 ? -9.453 14.133 9.664 1 93.31 107 ASN A O 1
ATOM 834 N N . VAL A 1 108 ? -8.234 13.219 8.094 1 90.62 108 VAL A N 1
ATOM 835 C CA . VAL A 1 108 ? -9.398 12.625 7.445 1 90.62 108 VAL A CA 1
ATOM 836 C C . VAL A 1 108 ? -10.078 11.633 8.398 1 90.62 108 VAL A C 1
ATOM 838 O O . VAL A 1 108 ? -11.305 11.633 8.531 1 90.62 108 VAL A O 1
ATOM 841 N N . LEU A 1 109 ? -9.281 10.898 9 1 87.25 109 LEU A N 1
ATOM 842 C CA . LEU A 1 109 ? -9.805 9.891 9.922 1 87.25 109 LEU A CA 1
ATOM 843 C C . LEU A 1 109 ? -10.508 10.555 11.102 1 87.25 109 LEU A C 1
ATOM 845 O O . LEU A 1 109 ? -11.562 10.086 11.547 1 87.25 109 LEU A O 1
ATOM 849 N N . VAL A 1 110 ? -9.961 11.586 11.586 1 91.31 110 VAL A N 1
ATOM 850 C CA . VAL A 1 110 ? -10.562 12.312 12.695 1 91.31 110 VAL A CA 1
ATOM 851 C C . VAL A 1 110 ? -11.945 12.82 12.297 1 91.31 110 VAL A C 1
ATOM 853 O O . VAL A 1 110 ? -12.906 12.695 13.055 1 91.31 110 VAL A O 1
ATOM 856 N N . ILE A 1 111 ? -12.07 13.328 11.133 1 93.56 111 ILE A N 1
ATOM 857 C CA . ILE A 1 111 ? -13.328 13.859 10.633 1 93.56 111 ILE A CA 1
ATOM 858 C C . ILE A 1 111 ? -14.359 12.734 10.516 1 93.56 111 ILE A C 1
ATOM 860 O O . ILE A 1 111 ? -15.508 12.898 10.922 1 93.56 111 ILE A O 1
ATOM 864 N N . LEU A 1 112 ? -13.914 11.633 10.055 1 87.44 112 LEU A N 1
ATOM 865 C CA . LEU A 1 112 ? -14.812 10.5 9.875 1 87.44 112 LEU A CA 1
ATOM 866 C C . LEU A 1 112 ? -15.289 9.969 11.227 1 87.44 112 LEU A C 1
ATOM 868 O O . LEU A 1 112 ? -16.422 9.484 11.344 1 87.44 112 LEU A O 1
ATOM 872 N N . LEU A 1 113 ? -14.477 10.094 12.18 1 85.25 113 LEU A N 1
ATOM 873 C CA . LEU A 1 113 ? -14.766 9.5 13.484 1 85.25 113 LEU A CA 1
ATOM 874 C C . LEU A 1 113 ? -15.695 10.398 14.289 1 85.25 113 LEU A C 1
ATOM 876 O O . LEU A 1 113 ? -16.594 9.906 14.984 1 85.25 113 LEU A O 1
ATOM 880 N N . VAL A 1 114 ? -15.508 11.703 14.156 1 89 114 VAL A N 1
ATOM 881 C CA . VAL A 1 114 ? -16.234 12.57 15.07 1 89 114 VAL A CA 1
ATOM 882 C C . VAL A 1 114 ? -17.281 13.375 14.305 1 89 114 VAL A C 1
ATOM 884 O O . VAL A 1 114 ? -18.219 13.922 14.898 1 89 114 VAL A O 1
ATOM 887 N N . GLY A 1 115 ? -17.234 13.336 13.016 1 89.75 115 GLY A N 1
ATOM 888 C CA . GLY A 1 115 ? -18.078 14.18 12.188 1 89.75 115 GLY A CA 1
ATOM 889 C C . GLY A 1 115 ? -19.547 13.867 12.328 1 89.75 115 GLY A C 1
ATOM 890 O O . GLY A 1 115 ? -20.359 14.773 12.516 1 89.75 115 GLY A O 1
ATOM 891 N N . SER A 1 116 ? -19.875 12.594 12.258 1 86.31 116 SER A N 1
ATOM 892 C CA . SER A 1 116 ? -21.281 12.203 12.32 1 86.31 116 SER A CA 1
ATOM 893 C C . SER A 1 116 ? -21.906 12.594 13.648 1 86.31 116 SER A C 1
ATOM 895 O O . SER A 1 116 ? -23.062 13.039 13.695 1 86.31 116 SER A O 1
ATOM 897 N N . LEU A 1 117 ? -21.188 12.414 14.617 1 86.12 117 LEU A N 1
ATOM 898 C CA . LEU A 1 117 ? -21.656 12.758 15.953 1 86.12 117 LEU A CA 1
ATOM 899 C C . LEU A 1 117 ? -21.859 14.266 16.078 1 86.12 117 LEU A C 1
ATOM 901 O O . LEU A 1 117 ? -22.812 14.719 16.719 1 86.12 117 LEU A O 1
ATOM 905 N N . THR A 1 118 ? -20.969 14.961 15.578 1 91.56 118 THR A N 1
ATOM 906 C CA . THR A 1 118 ? -21.031 16.422 15.648 1 91.56 118 THR A CA 1
ATOM 907 C C . THR A 1 118 ? -22.234 16.938 14.867 1 91.56 118 THR A C 1
ATOM 909 O O . THR A 1 118 ? -22.922 17.859 15.312 1 91.56 118 THR A O 1
ATOM 912 N N . ILE A 1 119 ? -22.5 16.344 13.758 1 93.31 119 ILE A N 1
ATOM 913 C CA . ILE A 1 119 ? -23.656 16.719 12.953 1 93.31 119 ILE A CA 1
ATOM 914 C C . ILE A 1 119 ? -24.938 16.391 13.703 1 93.31 119 ILE A C 1
ATOM 916 O O . ILE A 1 119 ? -25.875 17.188 13.742 1 93.31 119 ILE A O 1
ATOM 920 N N . ALA A 1 120 ? -24.984 15.234 14.297 1 88.69 120 ALA A N 1
ATOM 921 C CA . ALA A 1 120 ? -26.156 14.805 15.055 1 88.69 120 ALA A CA 1
ATOM 922 C C . ALA A 1 120 ? -26.438 15.742 16.219 1 88.69 120 ALA A C 1
ATOM 924 O O . ALA A 1 120 ? -27.594 16.062 16.516 1 88.69 120 ALA A O 1
ATOM 925 N N . ALA A 1 121 ? -25.453 16.109 16.859 1 89.12 121 ALA A N 1
ATOM 926 C CA . ALA A 1 121 ? -25.594 17.016 17.984 1 89.12 121 ALA A CA 1
ATOM 927 C C . ALA A 1 121 ? -26.125 18.375 17.531 1 89.12 121 ALA A C 1
ATOM 929 O O . ALA A 1 121 ? -26.938 19 18.219 1 89.12 121 ALA A O 1
ATOM 930 N N . ALA A 1 122 ? -25.625 18.828 16.438 1 93.12 122 ALA A N 1
ATOM 931 C CA . ALA A 1 122 ? -26.078 20.094 15.883 1 93.12 122 ALA A CA 1
ATOM 932 C C . ALA A 1 122 ? -27.578 20.031 15.547 1 93.12 122 ALA A C 1
ATOM 934 O O . ALA A 1 122 ? -28.312 20.969 15.859 1 93.12 122 ALA A O 1
ATOM 935 N N . LYS A 1 123 ? -27.922 18.969 15 1 91.56 123 LYS A N 1
ATOM 936 C CA . LYS A 1 123 ? -29.328 18.781 14.633 1 91.56 123 LYS A CA 1
ATOM 937 C C . LYS A 1 123 ? -30.219 18.766 15.875 1 91.56 123 LYS A C 1
ATOM 939 O O . LYS A 1 123 ? -31.266 19.422 15.898 1 91.56 123 LYS A O 1
ATOM 944 N N . LYS A 1 124 ? -29.875 18.078 16.812 1 88.38 124 LYS A N 1
ATOM 945 C CA . LYS A 1 124 ? -30.656 17.953 18.031 1 88.38 124 LYS A CA 1
ATOM 946 C C . LYS A 1 124 ? -30.781 19.297 18.75 1 88.38 124 LYS A C 1
ATOM 948 O O . LYS A 1 124 ? -31.812 19.594 19.359 1 88.38 124 LYS A O 1
ATOM 953 N N . ALA A 1 125 ? -29.766 20.078 18.672 1 92.06 125 ALA A N 1
ATOM 954 C CA . ALA A 1 125 ? -29.719 21.359 19.375 1 92.06 125 ALA A CA 1
ATOM 955 C C . ALA A 1 125 ? -30.375 22.453 18.547 1 92.06 125 ALA A C 1
ATOM 957 O O . ALA A 1 125 ? -30.625 23.562 19.047 1 92.06 125 ALA A O 1
ATOM 958 N N . GLY A 1 126 ? -30.656 22.141 17.297 1 92.88 126 GLY A N 1
ATOM 959 C CA . GLY A 1 126 ? -31.203 23.141 16.391 1 92.88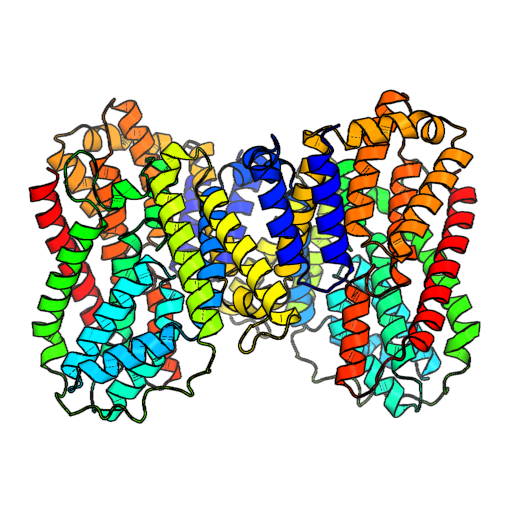 126 GLY A CA 1
ATOM 960 C C . GLY A 1 126 ? -30.141 24.062 15.828 1 92.88 126 GLY A C 1
ATOM 961 O O . GLY A 1 126 ? -30.438 25.188 15.422 1 92.88 126 GLY A O 1
ATOM 962 N N . GLY A 1 127 ? -28.969 23.609 15.898 1 95.12 127 GLY A N 1
ATOM 963 C CA . GLY A 1 127 ? -27.875 24.406 15.383 1 95.12 127 GLY A CA 1
ATOM 964 C C . GLY A 1 127 ? -27.594 24.156 13.906 1 95.12 127 GLY A C 1
ATOM 965 O O . GLY A 1 127 ? -28.406 23.516 13.227 1 95.12 127 GLY A O 1
ATOM 966 N N . ASN A 1 128 ? -26.531 24.75 13.383 1 96.25 128 ASN A N 1
ATOM 967 C CA . ASN A 1 128 ? -26.109 24.609 11.992 1 96.25 128 ASN A CA 1
ATOM 968 C C . ASN A 1 128 ? -25.141 23.438 11.812 1 96.25 128 ASN A C 1
ATOM 970 O O . ASN A 1 128 ? -23.953 23.562 12.148 1 96.25 128 ASN A O 1
ATOM 974 N N . PRO A 1 129 ? -25.594 22.391 11.219 1 96.12 129 PRO A N 1
ATOM 975 C CA . PRO A 1 129 ? -24.734 21.219 11.047 1 96.12 129 PRO A CA 1
ATOM 976 C C . PRO A 1 129 ? -23.516 21.5 10.172 1 96.12 129 PRO A C 1
ATOM 978 O O . PRO A 1 129 ? -22.453 20.891 10.352 1 96.12 129 PRO A O 1
ATOM 981 N N . VAL A 1 130 ? -23.656 22.422 9.297 1 96.75 130 VAL A N 1
ATOM 982 C CA . VAL A 1 130 ? -22.562 22.75 8.391 1 96.75 130 VAL A CA 1
ATOM 983 C C . VAL A 1 130 ? -21.422 23.391 9.18 1 96.75 130 VAL A C 1
ATOM 985 O O . VAL A 1 130 ? -20.266 23 9.031 1 96.75 130 VAL A O 1
ATOM 988 N N . LEU A 1 131 ? -21.781 24.297 10 1 97 131 LEU A N 1
ATOM 989 C CA . LEU A 1 131 ? -20.766 24.938 10.844 1 97 131 LEU A CA 1
ATOM 990 C C . LEU A 1 131 ? -20.094 23.922 11.75 1 97 131 LEU A C 1
ATOM 992 O O . LEU A 1 131 ? -18.875 23.953 11.93 1 97 131 LEU A O 1
ATOM 996 N N . ALA A 1 132 ? -20.844 23.031 12.227 1 96.38 132 ALA A N 1
ATOM 997 C CA . ALA A 1 132 ? -20.344 22.031 13.164 1 96.38 132 ALA A CA 1
ATOM 998 C C . ALA A 1 132 ? -19.297 21.141 12.5 1 96.38 132 ALA A C 1
ATOM 1000 O O . ALA A 1 132 ? -18.203 20.938 13.039 1 96.38 132 ALA A O 1
ATOM 1001 N N . ILE A 1 133 ? -19.594 20.609 11.344 1 96.88 133 ILE A N 1
ATOM 1002 C CA . ILE A 1 133 ? -18.703 19.656 10.695 1 96.88 133 ILE A CA 1
ATOM 1003 C C . ILE A 1 133 ? -17.484 20.391 10.133 1 96.88 133 ILE A C 1
ATOM 1005 O O . ILE A 1 133 ? -16.375 19.844 10.117 1 96.88 133 ILE A O 1
ATOM 1009 N N . LEU A 1 134 ? -17.688 21.609 9.672 1 97.5 134 LEU A N 1
ATOM 1010 C CA . LEU A 1 134 ? -16.562 22.359 9.133 1 97.5 134 LEU A CA 1
ATOM 1011 C C . LEU A 1 134 ? -15.586 22.734 10.234 1 97.5 134 LEU A C 1
ATOM 1013 O O . LEU A 1 134 ? -14.367 22.734 10.023 1 97.5 134 LEU A O 1
ATOM 1017 N N . LEU A 1 135 ? -16.141 23.031 11.375 1 97.25 135 LEU A N 1
ATOM 1018 C CA . LEU A 1 135 ? -15.281 23.359 12.508 1 97.25 135 LEU A CA 1
ATOM 1019 C C . LEU A 1 135 ? -14.391 22.172 12.883 1 97.25 135 LEU A C 1
ATOM 1021 O O . LEU A 1 135 ? -13.211 22.344 13.188 1 97.25 135 LEU A O 1
ATOM 1025 N N . VAL A 1 136 ? -14.938 21 12.836 1 96.25 136 VAL A N 1
ATOM 1026 C CA . VAL A 1 136 ? -14.18 19.781 13.062 1 96.25 136 VAL A CA 1
ATOM 1027 C C . VAL A 1 136 ? -13.102 19.625 11.992 1 96.25 136 VAL A C 1
ATOM 1029 O O . VAL A 1 136 ? -11.938 19.359 12.305 1 96.25 136 VAL A O 1
ATOM 1032 N N . GLY A 1 137 ? -13.453 19.844 10.773 1 97.19 137 GLY A N 1
ATOM 1033 C CA . GLY A 1 137 ? -12.523 19.734 9.656 1 97.19 137 GLY A CA 1
ATOM 1034 C C . GLY A 1 137 ? -11.391 20.734 9.719 1 97.19 137 GLY A C 1
ATOM 1035 O O . GLY A 1 137 ? -10.219 20.375 9.562 1 97.19 137 GLY A O 1
ATOM 1036 N N . PHE A 1 138 ? -11.758 22 10.016 1 98.06 138 PHE A N 1
ATOM 1037 C CA . PHE A 1 138 ? -10.766 23.062 10.117 1 98.06 138 PHE A CA 1
ATOM 1038 C C . PHE A 1 138 ? -9.758 22.766 11.219 1 98.06 138 PHE A C 1
ATOM 1040 O O . PHE A 1 138 ? -8.547 22.922 11.023 1 98.06 138 PHE A O 1
ATOM 1047 N N . SER A 1 139 ? -10.289 22.344 12.289 1 97.75 139 SER A N 1
ATOM 1048 C CA . SER A 1 139 ? -9.469 22.094 13.461 1 97.75 139 SER A CA 1
ATOM 1049 C C . SER A 1 139 ? -8.523 20.922 13.242 1 97.75 139 SER A C 1
ATOM 1051 O O . SER A 1 139 ? -7.34 21 13.594 1 97.75 139 SER A O 1
ATOM 1053 N N . ALA A 1 140 ? -9.062 19.922 12.656 1 96.62 140 ALA A N 1
ATOM 1054 C CA . ALA A 1 140 ? -8.25 18.734 12.391 1 96.62 140 ALA A CA 1
ATOM 1055 C C . ALA A 1 140 ? -7.137 19.031 11.398 1 96.62 140 ALA A C 1
ATOM 1057 O O . ALA A 1 140 ? -5.98 18.656 11.609 1 96.62 140 ALA A O 1
ATOM 1058 N N . ASN A 1 141 ? -7.438 19.719 10.32 1 96.88 141 ASN A N 1
ATOM 1059 C CA . ASN A 1 141 ? -6.441 20.078 9.312 1 96.88 141 ASN A CA 1
ATOM 1060 C C . ASN A 1 141 ? -5.402 21.031 9.875 1 96.88 141 ASN A C 1
ATOM 1062 O O . ASN A 1 141 ? -4.215 20.938 9.547 1 96.88 141 ASN A O 1
ATOM 1066 N N . PHE A 1 142 ? -5.824 21.906 10.742 1 97.5 142 PHE A N 1
ATOM 1067 C CA . PHE A 1 142 ? -4.988 22.938 11.359 1 97.5 142 PHE A CA 1
ATOM 1068 C C . PHE A 1 142 ? -3.891 22.297 12.211 1 97.5 142 PHE A C 1
ATOM 1070 O O . PHE A 1 142 ? -2.705 22.562 12 1 97.5 142 PHE A O 1
ATOM 1077 N N . MET A 1 143 ? -4.203 21.453 13.047 1 97.19 143 MET A N 1
ATOM 1078 C CA . MET A 1 143 ? -3.285 20.969 14.07 1 97.19 143 MET A CA 1
ATOM 1079 C C . MET A 1 143 ? -2.471 19.781 13.562 1 97.19 143 MET A C 1
ATOM 1081 O O . MET A 1 143 ? -1.526 19.344 14.219 1 97.19 143 MET A O 1
ATOM 1085 N N . GLY A 1 144 ? -2.752 19.328 12.414 1 94.5 144 GLY A N 1
ATOM 1086 C CA . GLY A 1 144 ? -1.992 18.234 11.828 1 94.5 144 GLY A CA 1
ATOM 1087 C C . GLY A 1 144 ? -0.52 18.562 11.656 1 94.5 144 GLY A C 1
ATOM 1088 O O . GLY A 1 144 ? 0.317 17.656 11.586 1 94.5 144 GLY A O 1
ATOM 1089 N N . THR A 1 145 ? -0.188 19.797 11.602 1 95.12 145 THR A N 1
ATOM 1090 C CA . THR A 1 145 ? 1.189 20.219 11.375 1 95.12 145 THR A CA 1
ATOM 1091 C C . THR A 1 145 ? 1.877 20.562 12.695 1 95.12 145 THR A C 1
ATOM 1093 O O . THR A 1 145 ? 3.043 20.953 12.711 1 95.12 145 THR A O 1
ATOM 1096 N N . ALA A 1 146 ? 1.201 20.359 13.789 1 97.06 146 ALA A N 1
ATOM 1097 C CA . ALA A 1 146 ? 1.722 20.766 15.094 1 97.06 146 ALA A CA 1
ATOM 1098 C C . ALA A 1 146 ? 2.842 19.828 15.555 1 97.06 146 ALA A C 1
ATOM 1100 O O . ALA A 1 146 ? 3.805 20.281 16.188 1 97.06 146 ALA A O 1
ATOM 1101 N N . LEU A 1 147 ? 2.664 18.562 15.234 1 95.62 147 LEU A N 1
ATOM 1102 C CA . LEU A 1 147 ? 3.686 17.594 15.586 1 95.62 147 LEU A CA 1
ATOM 1103 C C . LEU A 1 147 ? 4.152 16.828 14.352 1 95.62 147 LEU A C 1
ATOM 1105 O O . LEU A 1 147 ? 3.535 16.922 13.289 1 95.62 147 LEU A O 1
ATOM 1109 N N . LEU A 1 148 ? 5.184 16.094 14.523 1 93.31 148 LEU A N 1
ATOM 1110 C CA . LEU A 1 148 ? 5.91 15.453 13.43 1 93.31 148 LEU A CA 1
ATOM 1111 C C . LEU A 1 148 ? 5.035 14.422 12.719 1 93.31 148 LEU A C 1
ATOM 1113 O O . LEU A 1 148 ? 5.129 14.258 11.5 1 93.31 148 LEU A O 1
ATOM 1117 N N . MET A 1 149 ? 4.141 13.703 13.375 1 90.31 149 MET A N 1
ATOM 1118 C CA . MET A 1 149 ? 3.502 12.516 12.82 1 90.31 149 MET A CA 1
ATOM 1119 C C . MET A 1 149 ? 2.082 12.828 12.359 1 90.31 149 MET A C 1
ATOM 1121 O O . MET A 1 149 ? 1.397 11.961 11.812 1 90.31 149 MET A O 1
ATOM 1125 N N . GLY A 1 150 ? 1.614 14.031 12.461 1 89.81 150 GLY A N 1
ATOM 1126 C CA . GLY A 1 150 ? 0.202 14.328 12.281 1 89.81 150 GLY A CA 1
ATOM 1127 C C . GLY A 1 150 ? -0.21 14.406 10.828 1 89.81 150 GLY A C 1
ATOM 1128 O O . GLY A 1 150 ? -1.37 14.164 10.484 1 89.81 150 GLY A O 1
ATOM 1129 N N . ASP A 1 151 ? 0.691 14.891 10.055 1 92.38 151 ASP A N 1
ATOM 1130 C CA . ASP A 1 151 ? 0.387 15.117 8.641 1 92.38 151 ASP A CA 1
ATOM 1131 C C . ASP A 1 151 ? 1.649 15.039 7.789 1 92.38 151 ASP A C 1
ATOM 1133 O O . ASP A 1 151 ? 2.738 14.773 8.305 1 92.38 151 ASP A O 1
ATOM 1137 N N . LEU A 1 152 ? 1.46 15.203 6.516 1 93.5 152 LEU A N 1
ATOM 1138 C CA . LEU A 1 152 ? 2.588 15.086 5.598 1 93.5 152 LEU A CA 1
ATOM 1139 C C . LEU A 1 152 ? 3.535 16.266 5.75 1 93.5 152 LEU A C 1
ATOM 1141 O O . LEU A 1 152 ? 4.758 16.094 5.75 1 93.5 152 LEU A O 1
ATOM 1145 N N . PRO A 1 153 ? 3.107 17.516 5.949 1 95.38 153 PRO A N 1
ATOM 1146 C CA . PRO A 1 153 ? 4.004 18.672 5.98 1 95.38 153 PRO A CA 1
ATOM 1147 C C . PRO A 1 153 ? 5.086 18.547 7.051 1 95.38 153 PRO A C 1
ATOM 1149 O O . PRO A 1 153 ? 6.27 18.75 6.762 1 95.38 153 PRO A O 1
ATOM 1152 N N . PRO A 1 154 ? 4.73 18.219 8.273 1 96.5 154 PRO A N 1
ATOM 1153 C CA . PRO A 1 154 ? 5.809 18.062 9.258 1 96.5 154 PRO A CA 1
ATOM 1154 C C . PRO A 1 154 ? 6.805 16.969 8.867 1 96.5 154 PRO A C 1
ATOM 1156 O O . PRO A 1 154 ? 7.996 17.078 9.18 1 96.5 154 PRO A O 1
ATOM 1159 N N . GLN A 1 155 ? 6.375 15.953 8.227 1 95.19 155 GLN A N 1
ATOM 1160 C CA . GLN A 1 155 ? 7.281 14.898 7.781 1 95.19 155 GLN A CA 1
ATOM 1161 C C . GLN A 1 155 ? 8.234 15.406 6.703 1 95.19 155 GLN A C 1
ATOM 1163 O O . GLN A 1 155 ? 9.383 14.969 6.625 1 95.19 155 GLN A O 1
ATOM 1168 N N . LEU A 1 156 ? 7.734 16.297 5.898 1 95.81 156 LEU A N 1
ATOM 1169 C CA . LEU A 1 156 ? 8.578 16.906 4.875 1 95.81 156 LEU A CA 1
ATOM 1170 C C . LEU A 1 156 ? 9.68 17.75 5.512 1 95.81 156 LEU A C 1
ATOM 1172 O O . LEU A 1 156 ? 10.812 17.781 5.02 1 95.81 156 LEU A O 1
ATOM 1176 N N . LEU A 1 157 ? 9.328 18.422 6.637 1 96.31 157 LEU A N 1
ATOM 1177 C CA . LEU A 1 157 ? 10.328 19.188 7.371 1 96.31 157 LEU A CA 1
ATOM 1178 C C . LEU A 1 157 ? 11.422 18.281 7.918 1 96.31 157 LEU A C 1
ATOM 1180 O O . LEU A 1 157 ? 12.594 18.641 7.91 1 96.31 157 LEU A O 1
ATOM 1184 N N . HIS A 1 158 ? 10.992 17.141 8.352 1 94.62 158 HIS A N 1
ATOM 1185 C CA . HIS A 1 158 ? 11.969 16.172 8.852 1 94.62 158 HIS A CA 1
ATOM 1186 C C . HIS A 1 158 ? 12.891 15.703 7.734 1 94.62 158 HIS A C 1
ATOM 1188 O O . HIS A 1 158 ? 14.109 15.672 7.906 1 94.62 158 HIS A O 1
ATOM 1194 N N . THR A 1 159 ? 12.367 15.398 6.621 1 92.44 159 THR A N 1
ATOM 1195 C CA . THR A 1 159 ? 13.117 14.758 5.543 1 92.44 159 THR A CA 1
ATOM 1196 C C . THR A 1 159 ? 13.992 15.781 4.816 1 92.44 159 THR A C 1
ATOM 1198 O O . THR A 1 159 ? 15.133 15.477 4.449 1 92.44 159 THR A O 1
ATOM 1201 N N . ILE A 1 160 ? 13.484 16.969 4.598 1 93 160 ILE A N 1
ATOM 1202 C CA . ILE A 1 160 ? 14.164 17.938 3.746 1 93 160 ILE A CA 1
ATOM 1203 C C . ILE A 1 160 ? 14.977 18.906 4.609 1 93 160 ILE A C 1
ATOM 1205 O O . ILE A 1 160 ? 16.141 19.188 4.316 1 93 160 ILE A O 1
ATOM 1209 N N . ALA A 1 161 ? 14.391 19.359 5.727 1 94.19 161 ALA A N 1
ATOM 1210 C CA . ALA A 1 161 ? 15.047 20.359 6.57 1 94.19 161 ALA A CA 1
ATOM 1211 C C . ALA A 1 161 ? 15.812 19.688 7.711 1 94.19 161 ALA A C 1
ATOM 1213 O O . ALA A 1 161 ? 16.656 20.328 8.352 1 94.19 161 ALA A O 1
ATOM 1214 N N . GLY A 1 162 ? 15.5 18.453 8.008 1 94.06 162 GLY A N 1
ATOM 1215 C CA . GLY A 1 162 ? 16.203 17.75 9.07 1 94.06 162 GLY A CA 1
ATOM 1216 C C . GLY A 1 162 ? 15.609 17.984 10.445 1 94.06 162 GLY A C 1
ATOM 1217 O O . GLY A 1 162 ? 16.297 17.828 11.453 1 94.06 162 GLY A O 1
ATOM 1218 N N . ALA A 1 163 ? 14.391 18.406 10.453 1 95.69 163 ALA A N 1
ATOM 1219 C CA . ALA A 1 163 ? 13.734 18.641 11.734 1 95.69 163 ALA A CA 1
ATOM 1220 C C . ALA A 1 163 ? 13.5 17.328 12.477 1 95.69 163 ALA A C 1
ATOM 1222 O O . ALA A 1 163 ? 13.078 16.344 11.883 1 95.69 163 ALA A O 1
ATOM 1223 N N . GLU A 1 164 ? 13.844 17.344 13.734 1 95.5 164 GLU A N 1
ATOM 1224 C CA . GLU A 1 164 ? 13.617 16.172 14.594 1 95.5 164 GLU A CA 1
ATOM 1225 C C . GLU A 1 164 ? 12.328 16.344 15.406 1 95.5 164 GLU A C 1
ATOM 1227 O O . GLU A 1 164 ? 11.742 17.422 15.43 1 95.5 164 GLU A O 1
ATOM 1232 N N . PHE A 1 165 ? 11.906 15.281 16.062 1 94.38 165 PHE A N 1
ATOM 1233 C CA . PHE A 1 165 ? 10.648 15.289 16.797 1 94.38 165 PHE A CA 1
ATOM 1234 C C . PHE A 1 165 ? 10.625 16.422 17.828 1 94.38 165 PHE A C 1
ATOM 1236 O O . PHE A 1 165 ? 9.656 17.188 17.891 1 94.38 165 PHE A O 1
ATOM 1243 N N . LEU A 1 166 ? 11.68 16.578 18.562 1 95.12 166 LEU A N 1
ATOM 1244 C CA . LEU A 1 166 ? 11.711 17.562 19.641 1 95.12 166 LEU A CA 1
ATOM 1245 C C . LEU A 1 166 ? 11.766 18.969 19.094 1 95.12 166 LEU A C 1
ATOM 1247 O O . LEU A 1 166 ? 11.438 19.938 19.781 1 95.12 166 LEU A O 1
ATOM 1251 N N . ASP A 1 167 ? 12.172 19.062 17.812 1 96.19 167 ASP A N 1
ATOM 1252 C CA . ASP A 1 167 ? 12.188 20.375 17.172 1 96.19 167 ASP A CA 1
ATOM 1253 C C . ASP A 1 167 ? 10.773 20.938 17.016 1 96.19 167 ASP A C 1
ATOM 1255 O O . ASP A 1 167 ? 10.586 22.141 16.828 1 96.19 167 ASP A O 1
ATOM 1259 N N . PHE A 1 168 ? 9.789 20.078 17.094 1 97.62 168 PHE A N 1
ATOM 1260 C CA . PHE A 1 168 ? 8.406 20.516 16.953 1 97.62 168 PHE A CA 1
ATOM 1261 C C . PHE A 1 168 ? 7.891 21.078 18.281 1 97.62 168 PHE A C 1
ATOM 1263 O O . PHE A 1 168 ? 6.852 21.75 18.312 1 97.62 168 PHE A O 1
ATOM 1270 N N . ILE A 1 169 ? 8.648 20.859 19.297 1 96.5 169 ILE A N 1
ATOM 1271 C CA . ILE A 1 169 ? 8.305 21.406 20.609 1 96.5 169 ILE A CA 1
ATOM 1272 C C . ILE A 1 169 ? 9.18 22.625 20.891 1 96.5 169 ILE A C 1
ATOM 1274 O O . ILE A 1 169 ? 8.664 23.703 21.234 1 96.5 169 ILE A O 1
ATOM 1278 N N . TRP A 1 170 ? 10.453 22.422 20.703 1 96.31 170 TRP A N 1
ATOM 1279 C CA . TRP A 1 170 ? 11.461 23.453 20.922 1 96.31 170 TRP A CA 1
ATOM 1280 C C . TRP A 1 170 ? 12.617 23.312 19.922 1 96.31 170 TRP A C 1
ATOM 1282 O O . TRP A 1 170 ? 13.109 22.203 19.703 1 96.31 170 TRP A O 1
ATOM 1292 N N . THR A 1 171 ? 12.898 24.406 19.266 1 94.56 171 THR A N 1
ATOM 1293 C CA . THR A 1 171 ? 14.016 24.359 18.328 1 94.56 171 THR A CA 1
ATOM 1294 C C . THR A 1 171 ? 14.844 25.641 18.422 1 94.56 171 THR A C 1
ATOM 1296 O O . THR A 1 171 ? 14.289 26.734 18.5 1 94.56 171 THR A O 1
ATOM 1299 N N . ARG A 1 172 ? 16.141 25.484 18.516 1 95.06 172 ARG A N 1
ATOM 1300 C CA . ARG A 1 172 ? 17.094 26.594 18.547 1 95.06 172 ARG A CA 1
ATOM 1301 C C . ARG A 1 172 ? 16.75 27.594 19.625 1 95.06 172 ARG A C 1
ATOM 1303 O O . ARG A 1 172 ? 16.75 28.812 19.391 1 95.06 172 ARG A O 1
ATOM 1310 N N . GLY A 1 173 ? 16.328 27.172 20.797 1 94.56 173 GLY A N 1
ATOM 1311 C CA . GLY A 1 173 ? 16.125 27.969 22 1 94.56 173 GLY A CA 1
ATOM 1312 C C . GLY A 1 173 ? 14.781 28.672 22.031 1 94.56 173 GLY A C 1
ATOM 1313 O O . GLY A 1 173 ? 14.523 29.5 22.906 1 94.56 173 GLY A O 1
ATOM 1314 N N . LYS A 1 174 ? 13.836 28.406 21.125 1 96.69 174 LYS A N 1
ATOM 1315 C CA . LYS A 1 174 ? 12.531 29.062 21.047 1 96.69 174 LYS A CA 1
ATOM 1316 C C . LYS A 1 174 ? 11.406 28.031 20.922 1 96.69 174 LYS A C 1
ATOM 1318 O O . LYS A 1 174 ? 11.641 26.906 20.469 1 96.69 174 LYS A O 1
ATOM 1323 N N . PRO A 1 175 ? 10.172 28.391 21.422 1 97.25 175 PRO A N 1
ATOM 1324 C CA . PRO A 1 175 ? 9.039 27.5 21.141 1 97.25 175 PRO A CA 1
ATOM 1325 C C . PRO A 1 175 ? 8.805 27.312 19.656 1 97.25 175 PRO A C 1
ATOM 1327 O O . PRO A 1 175 ? 8.961 28.266 18.875 1 97.25 175 PRO A O 1
ATOM 1330 N N . SER A 1 176 ? 8.5 26.141 19.359 1 96.81 176 SER A N 1
ATOM 1331 C CA . SER A 1 176 ? 8.375 25.828 17.938 1 96.81 176 SER A CA 1
ATOM 1332 C C . SER A 1 176 ? 6.93 25.484 17.578 1 96.81 176 SER A C 1
ATOM 1334 O O . SER A 1 176 ? 5.992 26.109 18.078 1 96.81 176 SER A O 1
ATOM 1336 N N . SER A 1 177 ? 6.668 24.531 16.719 1 97.62 177 SER A N 1
ATOM 1337 C CA . SER A 1 177 ? 5.41 24.297 16.016 1 97.62 177 SER A CA 1
ATOM 1338 C C . SER A 1 177 ? 4.277 24.016 17 1 97.62 177 SER A C 1
ATOM 1340 O O . SER A 1 177 ? 3.225 24.656 16.938 1 97.62 177 SER A O 1
ATOM 1342 N N . PHE A 1 178 ? 4.477 23.062 17.953 1 97.94 178 PHE A N 1
ATOM 1343 C CA . PHE A 1 178 ? 3.393 22.641 18.828 1 97.94 178 PHE A CA 1
ATOM 1344 C C . PHE A 1 178 ? 2.902 23.797 19.688 1 97.94 178 PHE A C 1
ATOM 1346 O O . PHE A 1 178 ? 1.722 24.141 19.656 1 97.94 178 PHE A O 1
ATOM 1353 N N . PRO A 1 179 ? 3.752 24.453 20.469 1 98.19 179 PRO A N 1
ATOM 1354 C CA . PRO A 1 179 ? 3.273 25.547 21.312 1 98.19 179 PRO A CA 1
ATOM 1355 C C . PRO A 1 179 ? 2.742 26.719 20.5 1 98.19 179 PRO A C 1
ATOM 1357 O O . PRO A 1 179 ? 1.718 27.312 20.859 1 98.19 179 PRO A O 1
ATOM 1360 N N . LEU A 1 180 ? 3.41 27.078 19.391 1 98.31 180 LEU A N 1
ATOM 1361 C CA . LEU A 1 180 ? 3.006 28.234 18.594 1 98.31 180 LEU A CA 1
ATOM 1362 C C . LEU A 1 180 ? 1.674 27.969 17.906 1 98.31 180 LEU A C 1
ATOM 1364 O O . LEU A 1 180 ? 0.803 28.844 17.875 1 98.31 180 LEU A O 1
ATOM 1368 N N . LEU A 1 181 ? 1.523 26.766 17.328 1 98.44 181 LEU A N 1
ATOM 1369 C CA . LEU A 1 181 ? 0.274 26.438 16.641 1 98.44 181 LEU A CA 1
ATOM 1370 C C . LEU A 1 181 ? -0.863 26.266 17.641 1 98.44 181 LEU A C 1
ATOM 1372 O O . LEU A 1 181 ? -2.018 26.562 17.344 1 98.44 181 LEU A O 1
ATOM 1376 N N . THR A 1 182 ? -0.521 25.75 18.844 1 98.44 182 THR A N 1
ATOM 1377 C CA . THR A 1 182 ? -1.547 25.656 19.875 1 98.44 182 THR A CA 1
ATOM 1378 C C . THR A 1 182 ? -2.059 27.047 20.25 1 98.44 182 THR A C 1
ATOM 1380 O O . THR A 1 182 ? -3.27 27.25 20.359 1 98.44 182 THR A O 1
ATOM 1383 N N . ALA A 1 183 ? -1.141 27.969 20.453 1 98.5 183 ALA A N 1
ATOM 1384 C CA . ALA A 1 183 ? -1.535 29.328 20.75 1 98.5 183 ALA A CA 1
ATOM 1385 C C . ALA A 1 183 ? -2.381 29.922 19.625 1 98.5 183 ALA A C 1
ATOM 1387 O O . ALA A 1 183 ? -3.424 30.531 19.875 1 98.5 183 ALA A O 1
ATOM 1388 N N . THR A 1 184 ? -1.909 29.766 18.406 1 98.69 184 THR A N 1
ATOM 1389 C CA . THR A 1 184 ? -2.635 30.266 17.25 1 98.69 184 THR A CA 1
ATOM 1390 C C . THR A 1 184 ? -4.012 29.609 17.156 1 98.69 184 THR A C 1
ATOM 1392 O O . THR A 1 184 ? -4.996 30.281 16.828 1 98.69 184 THR A O 1
ATOM 1395 N N . PHE A 1 185 ? -4.043 28.297 17.391 1 98.69 185 PHE A N 1
ATOM 1396 C CA . PHE A 1 185 ? -5.277 27.516 17.312 1 98.69 185 PHE A CA 1
ATOM 1397 C C . PHE A 1 185 ? -6.305 28.031 18.312 1 98.69 185 PHE A C 1
ATOM 1399 O O . PHE A 1 185 ? -7.461 28.281 17.953 1 98.69 185 PHE A O 1
ATOM 1406 N N . LEU A 1 186 ? -5.867 28.266 19.562 1 98.5 186 LEU A N 1
ATOM 1407 C CA . LEU A 1 186 ? -6.762 28.75 20.609 1 98.5 186 LEU A CA 1
ATOM 1408 C C . LEU A 1 186 ? -7.262 30.156 20.297 1 98.5 186 LEU A C 1
ATOM 1410 O O . LEU A 1 186 ? -8.445 30.453 20.484 1 98.5 186 LEU A O 1
ATOM 1414 N N . LEU A 1 187 ? -6.398 30.984 19.781 1 98.56 187 LEU A N 1
ATOM 1415 C CA . LEU A 1 187 ? -6.789 32.344 19.422 1 98.56 187 LEU A CA 1
ATOM 1416 C C . LEU A 1 187 ? -7.742 32.344 18.234 1 98.56 187 LEU A C 1
ATOM 1418 O O . LEU A 1 187 ? -8.703 33.125 18.203 1 98.56 187 LEU A O 1
ATOM 1422 N N . THR A 1 188 ? -7.438 31.516 17.25 1 98.5 188 THR A N 1
ATOM 1423 C CA . THR A 1 188 ? -8.305 31.406 16.078 1 98.5 188 THR A CA 1
ATOM 1424 C C . THR A 1 188 ? -9.688 30.891 16.484 1 98.5 188 THR A C 1
ATOM 1426 O O . THR A 1 188 ? -10.711 31.406 16 1 98.5 188 THR A O 1
ATOM 1429 N N . LEU A 1 189 ? -9.711 29.859 17.344 1 98.06 189 LEU A N 1
ATOM 1430 C CA . LEU A 1 189 ? -10.984 29.344 17.844 1 98.06 189 LEU A CA 1
ATOM 1431 C C . LEU A 1 189 ? -11.734 30.406 18.641 1 98.06 189 LEU A C 1
ATOM 1433 O O . LEU A 1 189 ? -12.961 30.453 18.609 1 98.06 189 LEU A O 1
ATOM 1437 N N . GLY A 1 190 ? -10.961 31.266 19.375 1 97.75 190 GLY A N 1
ATOM 1438 C CA . GLY A 1 190 ? -11.586 32.375 20.078 1 97.75 190 GLY A CA 1
ATOM 1439 C C . GLY A 1 190 ? -12.289 33.344 19.141 1 97.75 190 GLY A C 1
ATOM 1440 O O . GLY A 1 190 ? -13.422 33.75 19.406 1 97.75 190 GLY A O 1
ATOM 1441 N N . VAL A 1 191 ? -11.617 33.719 18.094 1 97.5 191 VAL A N 1
ATOM 1442 C CA . VAL A 1 191 ? -12.211 34.594 17.109 1 97.5 191 VAL A CA 1
ATOM 1443 C C . VAL A 1 191 ? -13.43 33.938 16.469 1 97.5 191 VAL A C 1
ATOM 1445 O O . VAL A 1 191 ? -14.469 34.562 16.281 1 97.5 191 VAL A O 1
ATOM 1448 N N . PHE A 1 192 ? -13.289 32.656 16.172 1 96.5 192 PHE A N 1
ATOM 1449 C CA . PHE A 1 192 ? -14.367 31.906 15.547 1 96.5 192 PHE A CA 1
ATOM 1450 C C . PHE A 1 192 ? -15.547 31.75 16.5 1 96.5 192 PHE A C 1
ATOM 1452 O O . PHE A 1 192 ? -16.703 31.719 16.062 1 96.5 192 PHE A O 1
ATOM 1459 N N . TYR A 1 193 ? -15.219 31.609 17.781 1 96.5 193 TYR A N 1
ATOM 1460 C CA . TYR A 1 193 ? -16.266 31.547 18.797 1 96.5 193 TYR A CA 1
ATOM 1461 C C . TYR A 1 193 ? -17.094 32.844 18.812 1 96.5 193 TYR A C 1
ATOM 1463 O O . TYR A 1 193 ? -18.312 32.781 18.797 1 96.5 193 TYR A O 1
ATOM 1471 N N . ILE A 1 194 ? -16.438 34 18.766 1 97.12 194 ILE A N 1
ATOM 1472 C CA . ILE A 1 194 ? -17.078 35.312 18.844 1 97.12 194 ILE A CA 1
ATOM 1473 C C . ILE A 1 194 ? -17.891 35.562 17.578 1 97.12 194 ILE A C 1
ATOM 1475 O O . ILE A 1 194 ? -19 36.094 17.641 1 97.12 194 ILE A O 1
ATOM 1479 N N . LEU A 1 195 ? -17.422 35.094 16.469 1 97.12 195 LEU A N 1
ATOM 1480 C CA . LEU A 1 195 ? -18.047 35.438 15.195 1 97.12 195 LEU A CA 1
ATOM 1481 C C . LEU A 1 195 ? -19.188 34.469 14.867 1 97.12 195 LEU A C 1
ATOM 1483 O O . LEU A 1 195 ? -20.188 34.875 14.266 1 97.12 195 LEU A O 1
ATOM 1487 N N . PHE A 1 196 ? -19.047 33.156 15.258 1 96.88 196 PHE A N 1
ATOM 1488 C CA . PHE A 1 196 ? -19.984 32.188 14.688 1 96.88 196 PHE A CA 1
ATOM 1489 C C . PHE A 1 196 ? -20.578 31.312 15.773 1 96.88 196 PHE A C 1
ATOM 1491 O O . PHE A 1 196 ? -21.797 31.125 15.844 1 96.88 196 PHE A O 1
ATOM 1498 N N . ILE A 1 197 ? -19.766 30.781 16.672 1 96 197 ILE A N 1
ATOM 1499 C CA . ILE A 1 197 ? -20.203 29.766 17.625 1 96 197 ILE A CA 1
ATOM 1500 C C . ILE A 1 197 ? -21.172 30.391 18.641 1 96 197 ILE A C 1
ATOM 1502 O O . ILE A 1 197 ? -22.156 29.766 19.031 1 96 197 ILE A O 1
ATOM 1506 N N . ARG A 1 198 ? -20.906 31.594 18.984 1 95.12 198 ARG A N 1
ATOM 1507 C CA . ARG A 1 198 ? -21.734 32.281 19.969 1 95.12 198 ARG A CA 1
ATOM 1508 C C . ARG A 1 198 ? -23.141 32.531 19.438 1 95.12 198 ARG A C 1
ATOM 1510 O O . ARG A 1 198 ? -24.078 32.688 20.203 1 95.12 198 ARG A O 1
ATOM 1517 N N . ARG A 1 199 ? -23.281 32.469 18.188 1 95.31 199 ARG A N 1
ATOM 1518 C CA . ARG A 1 199 ? -24.578 32.719 17.562 1 95.31 199 ARG A CA 1
ATOM 1519 C C . ARG A 1 199 ? -25.391 31.422 17.484 1 95.31 199 ARG A C 1
ATOM 1521 O O . ARG A 1 199 ? -26.594 31.469 17.203 1 95.31 199 ARG A O 1
ATOM 1528 N N . GLU A 1 200 ? -24.781 30.297 17.781 1 96 200 GLU A N 1
ATOM 1529 C CA . GLU A 1 200 ? -25.484 29.016 17.797 1 96 200 GLU A CA 1
ATOM 1530 C C . GLU A 1 200 ? -26.344 28.875 19.047 1 96 200 GLU A C 1
ATOM 1532 O O . GLU A 1 200 ? -26.109 29.547 20.062 1 96 200 GLU A O 1
ATOM 1537 N N . PRO A 1 201 ? -27.344 27.984 18.969 1 94.12 201 PRO A N 1
ATOM 1538 C CA . PRO A 1 201 ? -28.156 27.75 20.172 1 94.12 201 PRO A CA 1
ATOM 1539 C C . PRO A 1 201 ? -27.328 27.234 21.344 1 94.12 201 PRO A C 1
ATOM 1541 O O . PRO A 1 201 ? -26.391 26.453 21.156 1 94.12 201 PRO A O 1
ATOM 1544 N N . ASN A 1 202 ? -27.672 27.672 22.516 1 91.62 202 ASN A N 1
ATOM 1545 C CA . ASN A 1 202 ? -26.984 27.234 23.719 1 91.62 202 ASN A CA 1
ATOM 1546 C C . ASN A 1 202 ? -27.812 26.219 24.5 1 91.62 202 ASN A C 1
ATOM 1548 O O . ASN A 1 202 ? -27.859 26.25 25.734 1 91.62 202 ASN A O 1
ATOM 1552 N N . SER A 1 203 ? -28.484 25.344 23.781 1 88.44 203 SER A N 1
ATOM 1553 C CA . SER A 1 203 ? -29.344 24.328 24.391 1 88.44 203 SER A CA 1
ATOM 1554 C C . SER A 1 203 ? -28.516 23.266 25.109 1 88.44 203 SER A C 1
ATOM 1556 O O . SER A 1 203 ? -27.375 23.016 24.75 1 88.44 203 SER A O 1
ATOM 1558 N N . ARG A 1 204 ? -29.188 22.672 26.188 1 86 204 ARG A N 1
ATOM 1559 C CA . ARG A 1 204 ? -28.531 21.609 26.922 1 86 204 ARG A CA 1
ATOM 1560 C C . ARG A 1 204 ? -28.453 20.328 26.094 1 86 204 ARG A C 1
ATOM 1562 O O . ARG A 1 204 ? -29.391 20 25.375 1 86 204 ARG A O 1
ATOM 1569 N N . ILE A 1 205 ? -27.234 19.812 25.984 1 76.69 205 ILE A N 1
ATOM 1570 C CA . ILE A 1 205 ? -27.062 18.547 25.266 1 76.69 205 ILE A CA 1
ATOM 1571 C C . ILE A 1 205 ? -27.062 17.406 26.266 1 76.69 205 ILE A C 1
ATOM 1573 O O . ILE A 1 205 ? -26.375 17.453 27.297 1 76.69 205 ILE A O 1
ATOM 1577 N N . ASP A 1 206 ? -28.125 16.531 26.281 1 62.91 206 ASP A N 1
ATOM 1578 C CA . ASP A 1 206 ? -28.188 15.344 27.141 1 62.91 206 ASP A CA 1
ATOM 1579 C C . ASP A 1 206 ? -27.281 14.234 26.609 1 62.91 206 ASP A C 1
ATOM 1581 O O . ASP A 1 206 ? -27.234 13.992 25.406 1 62.91 206 ASP A O 1
ATOM 1585 N N . ASP A 1 207 ? -26.234 13.766 27.375 1 58.56 207 ASP A N 1
ATOM 1586 C CA . ASP A 1 207 ? -25.141 12.82 27.156 1 58.56 207 ASP A CA 1
ATOM 1587 C C . ASP A 1 207 ? -25.656 11.539 26.5 1 58.56 207 ASP A C 1
ATOM 1589 O O . ASP A 1 207 ? -24.922 10.883 25.75 1 58.56 207 ASP A O 1
ATOM 1593 N N . ALA A 1 208 ? -26.859 10.992 26.969 1 51.22 208 ALA A N 1
ATOM 1594 C CA . ALA A 1 208 ? -27.281 9.602 26.859 1 51.22 208 ALA A CA 1
ATOM 1595 C C . ALA A 1 208 ? -27.375 9.164 25.391 1 51.22 208 ALA A C 1
ATOM 1597 O O . ALA A 1 208 ? -27.203 7.984 25.078 1 51.22 208 ALA A O 1
ATOM 1598 N N . GLY A 1 209 ? -27.422 10.062 24.438 1 54.38 209 GLY A N 1
ATOM 1599 C CA . GLY A 1 209 ? -27.75 9.57 23.109 1 54.38 209 GLY A CA 1
ATOM 1600 C C . GLY A 1 209 ? -26.609 9.68 22.141 1 54.38 209 GLY A C 1
ATOM 1601 O O . GLY A 1 209 ? -26.703 9.219 21 1 54.38 209 GLY A O 1
ATOM 1602 N N . LEU A 1 210 ? -25.562 10.211 22.594 1 55.88 210 LEU A N 1
ATOM 1603 C CA . LEU A 1 210 ? -24.562 10.492 21.562 1 55.88 210 LEU A CA 1
ATOM 1604 C C . LEU A 1 210 ? -23.453 9.438 21.562 1 55.88 210 LEU A C 1
ATOM 1606 O O . LEU A 1 210 ? -22.688 9.336 20.609 1 55.88 210 LEU A O 1
ATOM 1610 N N . SER A 1 211 ? -23.359 8.672 22.781 1 54.53 211 SER A N 1
ATOM 1611 C CA . SER A 1 211 ? -22.219 7.758 22.828 1 54.53 211 SER A CA 1
ATOM 1612 C C . SER A 1 211 ? -22.562 6.422 22.172 1 54.53 211 SER A C 1
ATOM 1614 O O . SER A 1 211 ? -23.609 5.836 22.453 1 54.53 211 SER A O 1
ATOM 1616 N N . GLY A 1 212 ? -22.266 6.266 20.969 1 54.25 212 GLY A N 1
ATOM 1617 C CA . GLY A 1 212 ? -22.469 4.984 20.312 1 54.25 212 GLY A CA 1
ATOM 1618 C C . GLY A 1 212 ? -22.156 3.801 21.219 1 54.25 212 GLY A C 1
ATOM 1619 O O . GLY A 1 212 ? -21.703 3.979 22.344 1 54.25 212 GLY A O 1
ATOM 1620 N N . GLU A 1 213 ? -22.656 2.586 20.906 1 52.81 213 GLU A N 1
ATOM 1621 C CA . GLU A 1 213 ? -22.438 1.331 21.609 1 52.81 213 GLU A CA 1
ATOM 1622 C C . GLU A 1 213 ? -20.953 1.147 21.938 1 52.81 213 GLU A C 1
ATOM 1624 O O . GLU A 1 213 ? -20.094 1.266 21.062 1 52.81 213 GLU A O 1
ATOM 1629 N N . SER A 1 214 ? -20.672 1.418 23.219 1 54.62 214 SER A N 1
ATOM 1630 C CA . SER A 1 214 ? -19.312 1.23 23.734 1 54.62 214 SER A CA 1
ATOM 1631 C C . SER A 1 214 ? -18.766 -0.147 23.375 1 54.62 214 SER A C 1
ATOM 1633 O O . SER A 1 214 ? -19.406 -1.166 23.672 1 54.62 214 SER A O 1
ATOM 1635 N N . THR A 1 215 ? -18.047 -0.275 22.328 1 59.78 215 THR A N 1
ATOM 1636 C CA . THR A 1 215 ? -17.359 -1.547 22.188 1 59.78 215 THR A CA 1
ATOM 1637 C C . THR A 1 215 ? -16.391 -1.776 23.344 1 59.78 215 THR A C 1
ATOM 1639 O O . THR A 1 215 ? -15.609 -0.893 23.688 1 59.78 215 THR A O 1
ATOM 1642 N N . ASN A 1 216 ? -16.734 -2.506 24.391 1 65.81 216 ASN A N 1
ATOM 1643 C CA . ASN A 1 216 ? -16.016 -2.934 25.578 1 65.81 216 ASN A CA 1
ATOM 1644 C C . ASN A 1 216 ? -14.641 -3.506 25.234 1 65.81 216 ASN A C 1
ATOM 1646 O O . ASN A 1 216 ? -14.367 -4.676 25.5 1 65.81 216 ASN A O 1
ATOM 1650 N N . ARG A 1 217 ? -13.781 -2.715 24.516 1 85.19 217 ARG A N 1
ATOM 1651 C CA . ARG A 1 217 ? -12.445 -3.238 24.25 1 85.19 217 ARG A CA 1
ATOM 1652 C C . ARG A 1 217 ? -11.383 -2.439 25 1 85.19 217 ARG A C 1
ATOM 1654 O O . ARG A 1 217 ? -10.398 -2.002 24.406 1 85.19 217 ARG A O 1
ATOM 1661 N N . GLY A 1 218 ? -11.586 -2.33 26.328 1 88.75 218 GLY A N 1
ATOM 1662 C CA . GLY A 1 218 ? -10.672 -1.545 27.156 1 88.75 218 GLY A CA 1
ATOM 1663 C C . GLY A 1 218 ? -9.25 -2.062 27.125 1 88.75 218 GLY A C 1
ATOM 1664 O O . GLY A 1 218 ? -8.297 -1.279 27.094 1 88.75 218 GLY A O 1
ATOM 1665 N N . GLY A 1 219 ? -9.102 -3.348 27.125 1 93.56 219 GLY A N 1
ATOM 1666 C CA . GLY A 1 219 ? -7.781 -3.947 27.047 1 93.56 219 GLY A CA 1
ATOM 1667 C C . GLY A 1 219 ? -7.012 -3.557 25.797 1 93.56 219 GLY A C 1
ATOM 1668 O O . GLY A 1 219 ? -5.832 -3.207 25.875 1 93.56 219 GLY A O 1
ATOM 1669 N N . LEU A 1 220 ? -7.695 -3.602 24.688 1 96.56 220 LEU A N 1
ATOM 1670 C CA . LEU A 1 220 ? -7.078 -3.232 23.406 1 96.56 220 LEU A CA 1
ATOM 1671 C C . LEU A 1 220 ? -6.672 -1.763 23.406 1 96.56 220 LEU A C 1
ATOM 1673 O O . LEU A 1 220 ? -5.613 -1.407 22.891 1 96.56 220 LEU A O 1
ATOM 1677 N N . LEU A 1 221 ? -7.523 -0.935 23.953 1 94.81 221 LEU A N 1
ATOM 1678 C CA . LEU A 1 221 ? -7.227 0.493 24.016 1 94.81 221 LEU A CA 1
ATOM 1679 C C . LEU A 1 221 ? -5.969 0.759 24.828 1 94.81 221 LEU A C 1
ATOM 1681 O O . LEU A 1 221 ? -5.102 1.526 24.406 1 94.81 221 LEU A O 1
ATOM 1685 N N . ILE A 1 222 ? -5.859 0.171 25.969 1 96 222 ILE A N 1
ATOM 1686 C CA . ILE A 1 222 ? -4.719 0.385 26.859 1 96 222 ILE A CA 1
ATOM 1687 C C . ILE A 1 222 ? -3.441 -0.1 26.172 1 96 222 ILE A C 1
ATOM 1689 O O . ILE A 1 222 ? -2.418 0.587 26.188 1 96 222 ILE A O 1
ATOM 1693 N N . ILE A 1 223 ? -3.488 -1.257 25.562 1 97.44 223 ILE A N 1
ATOM 1694 C CA . ILE A 1 223 ? -2.322 -1.819 24.891 1 97.44 223 ILE A CA 1
ATOM 1695 C C . ILE A 1 223 ? -1.9 -0.91 23.75 1 97.44 223 ILE A C 1
ATOM 1697 O O . ILE A 1 223 ? -0.713 -0.624 23.578 1 97.44 223 ILE A O 1
ATOM 1701 N N . SER A 1 224 ? -2.879 -0.5 22.938 1 97.12 224 SER A N 1
ATOM 1702 C CA . SER A 1 224 ? -2.568 0.347 21.797 1 97.12 224 SER A CA 1
ATOM 1703 C C . SER A 1 224 ? -2.029 1.703 22.234 1 97.12 224 SER A C 1
ATOM 1705 O O . SER A 1 224 ? -1.12 2.25 21.609 1 97.12 224 SER A O 1
ATOM 1707 N N . LEU A 1 225 ? -2.557 2.27 23.312 1 96 225 LEU A N 1
ATOM 1708 C CA . LEU A 1 225 ? -2.055 3.529 23.844 1 96 225 LEU A CA 1
ATOM 1709 C C . LEU A 1 225 ? -0.63 3.371 24.375 1 96 225 LEU A C 1
ATOM 1711 O O . LEU A 1 225 ? 0.185 4.289 24.25 1 96 225 LEU A O 1
ATOM 1715 N N . THR A 1 226 ? -0.382 2.281 24.969 1 97.88 226 THR A N 1
ATOM 1716 C CA . THR A 1 226 ? 0.959 2.008 25.484 1 97.88 226 THR A CA 1
ATOM 1717 C C . THR A 1 226 ? 1.97 1.962 24.344 1 97.88 226 THR A C 1
ATOM 1719 O O . THR A 1 226 ? 3.021 2.6 24.406 1 97.88 226 THR A O 1
ATOM 1722 N N . PHE A 1 227 ? 1.678 1.252 23.312 1 98 227 PHE A N 1
ATOM 1723 C CA . PHE A 1 227 ? 2.582 1.153 22.172 1 98 227 PHE A CA 1
ATOM 1724 C C . PHE A 1 227 ? 2.699 2.492 21.453 1 98 227 PHE A C 1
ATOM 1726 O O . PHE A 1 227 ? 3.766 2.838 20.938 1 98 227 PHE A O 1
ATOM 1733 N N . PHE A 1 228 ? 1.568 3.18 21.391 1 96.56 228 PHE A N 1
ATOM 1734 C CA . PHE A 1 228 ? 1.598 4.523 20.812 1 96.56 228 PHE A CA 1
ATOM 1735 C C . PHE A 1 228 ? 2.58 5.406 21.578 1 96.56 228 PHE A C 1
ATOM 1737 O O . PHE A 1 228 ? 3.449 6.039 20.969 1 96.56 228 PHE A O 1
ATOM 1744 N N . THR A 1 229 ? 2.453 5.441 22.859 1 96.75 229 THR A N 1
ATOM 1745 C CA . THR A 1 229 ? 3.297 6.273 23.703 1 96.75 229 THR A CA 1
ATOM 1746 C C . THR A 1 229 ? 4.762 5.852 23.594 1 96.75 229 THR A C 1
ATOM 1748 O O . THR A 1 229 ? 5.648 6.699 23.5 1 96.75 229 THR A O 1
ATOM 1751 N N . MET A 1 230 ? 4.996 4.594 23.562 1 97.81 230 MET A N 1
ATOM 1752 C CA . MET A 1 230 ? 6.359 4.086 23.438 1 97.81 230 MET A CA 1
ATOM 1753 C C . MET A 1 230 ? 6.961 4.496 22.094 1 97.81 230 MET A C 1
ATOM 1755 O O . MET A 1 230 ? 8.148 4.828 22.016 1 97.81 230 MET A O 1
ATOM 1759 N N . THR A 1 231 ? 6.16 4.445 21.047 1 97 231 THR A N 1
ATOM 1760 C CA . THR A 1 231 ? 6.625 4.836 19.719 1 97 231 THR A CA 1
ATOM 1761 C C . THR A 1 231 ? 6.98 6.32 19.688 1 97 231 THR A C 1
ATOM 1763 O O . THR A 1 231 ? 8.016 6.707 19.141 1 97 231 THR A O 1
ATOM 1766 N N . VAL A 1 232 ? 6.16 7.145 20.297 1 94.38 232 VAL A N 1
ATOM 1767 C CA . VAL A 1 232 ? 6.395 8.586 20.344 1 94.38 232 VAL A CA 1
ATOM 1768 C C . VAL A 1 232 ? 7.672 8.867 21.141 1 94.38 232 VAL A C 1
ATOM 1770 O O . VAL A 1 232 ? 8.492 9.695 20.719 1 94.38 232 VAL A O 1
ATOM 1773 N N . ILE A 1 233 ? 7.832 8.203 22.219 1 96.38 233 ILE A N 1
ATOM 1774 C CA . ILE A 1 233 ? 9.039 8.367 23.031 1 96.38 233 ILE A CA 1
ATOM 1775 C C . ILE A 1 233 ? 10.266 7.953 22.219 1 96.38 233 ILE A C 1
ATOM 1777 O O . ILE A 1 233 ? 11.289 8.641 22.234 1 96.38 233 ILE A O 1
ATOM 1781 N N . ALA A 1 234 ? 10.141 6.832 21.547 1 96.56 234 ALA A N 1
ATOM 1782 C CA . ALA A 1 234 ? 11.25 6.375 20.703 1 96.56 234 ALA A CA 1
ATOM 1783 C C . ALA A 1 234 ? 11.57 7.391 19.609 1 96.56 234 ALA A C 1
ATOM 1785 O O . ALA A 1 234 ? 12.734 7.594 19.266 1 96.56 234 ALA A O 1
ATOM 1786 N N . MET A 1 235 ? 10.57 7.992 19.047 1 94.38 235 MET A N 1
ATOM 1787 C CA . MET A 1 235 ? 10.781 9.023 18.031 1 94.38 235 MET A CA 1
ATOM 1788 C C . MET A 1 235 ? 11.523 10.219 18.609 1 94.38 235 MET A C 1
ATOM 1790 O O . MET A 1 235 ? 12.398 10.789 17.969 1 94.38 235 MET A O 1
ATOM 1794 N N . ALA A 1 236 ? 11.156 10.617 19.797 1 92.69 236 ALA A N 1
ATOM 1795 C CA . ALA A 1 236 ? 11.797 11.734 20.469 1 92.69 236 ALA A CA 1
ATOM 1796 C C . ALA A 1 236 ? 13.266 11.438 20.75 1 92.69 236 ALA A C 1
ATOM 1798 O O . ALA A 1 236 ? 14.109 12.336 20.719 1 92.69 236 ALA A O 1
ATOM 1799 N N . LEU A 1 237 ? 13.562 10.164 20.938 1 95.06 237 LEU A N 1
ATOM 1800 C CA . LEU A 1 237 ? 14.922 9.758 21.297 1 95.06 237 LEU A CA 1
ATOM 1801 C C . LEU A 1 237 ? 15.688 9.281 20.062 1 95.06 237 LEU A C 1
ATOM 1803 O O . LEU A 1 237 ? 16.75 8.68 20.188 1 95.06 237 LEU A O 1
ATOM 1807 N N . ARG A 1 238 ? 15.203 9.492 18.922 1 91.69 238 ARG A N 1
ATOM 1808 C CA . ARG A 1 238 ? 15.766 9 17.672 1 91.69 238 ARG A CA 1
ATOM 1809 C C . ARG A 1 238 ? 17.25 9.359 17.562 1 91.69 238 ARG A C 1
ATOM 1811 O O . ARG A 1 238 ? 18.062 8.523 17.156 1 91.69 238 ARG A O 1
ATOM 1818 N N . PRO A 1 239 ? 17.625 10.648 17.906 1 89.69 239 PRO A N 1
ATOM 1819 C CA . PRO A 1 239 ? 19.047 10.992 17.766 1 89.69 239 PRO A CA 1
ATOM 1820 C C . PRO A 1 239 ? 19.953 10.094 18.609 1 89.69 239 PRO A C 1
ATOM 1822 O O . PRO A 1 239 ? 21.109 9.859 18.234 1 89.69 239 PRO A O 1
ATOM 1825 N N . LEU A 1 240 ? 19.438 9.516 19.641 1 92.19 240 LEU A N 1
ATOM 1826 C CA . LEU A 1 240 ? 20.188 8.609 20.5 1 92.19 240 LEU A CA 1
ATOM 1827 C C . LEU A 1 240 ? 20.125 7.176 19.969 1 92.19 240 LEU A C 1
ATOM 1829 O O . LEU A 1 240 ? 21.109 6.441 20.031 1 92.19 240 LEU A O 1
ATOM 1833 N N . LEU A 1 241 ? 19.047 6.793 19.391 1 92.88 241 LEU A N 1
ATOM 1834 C CA . LEU A 1 241 ? 18.812 5.426 18.938 1 92.88 241 LEU A CA 1
ATOM 1835 C C . LEU A 1 241 ? 19.484 5.18 17.578 1 92.88 241 LEU A C 1
ATOM 1837 O O . LEU A 1 241 ? 19.906 4.059 17.297 1 92.88 241 LEU A O 1
ATOM 1841 N N . GLY A 1 242 ? 19.516 6.211 16.75 1 92.88 242 GLY A N 1
ATOM 1842 C CA . GLY A 1 242 ? 20.219 6.125 15.477 1 92.88 242 GLY A CA 1
ATOM 1843 C C . GLY A 1 242 ? 19.391 5.465 14.383 1 92.88 242 GLY A C 1
ATOM 1844 O O . GLY A 1 242 ? 19.922 5.117 13.328 1 92.88 242 GLY A O 1
ATOM 1845 N N . PHE A 1 243 ? 18.125 5.164 14.594 1 95.44 243 PHE A N 1
ATOM 1846 C CA . PHE A 1 243 ? 17.25 4.562 13.602 1 95.44 243 PHE A CA 1
ATOM 1847 C C . PHE A 1 243 ? 16.438 5.633 12.883 1 95.44 243 PHE A C 1
ATOM 1849 O O . PHE A 1 243 ? 16.125 6.676 13.461 1 95.44 243 PHE A O 1
ATOM 1856 N N . PRO A 1 244 ? 16.188 5.387 11.617 1 95.75 244 PRO A N 1
ATOM 1857 C CA . PRO A 1 244 ? 15.25 6.305 10.953 1 95.75 244 PRO A CA 1
ATOM 1858 C C . PRO A 1 244 ? 13.859 6.289 11.586 1 95.75 244 PRO A C 1
ATOM 1860 O O . PRO A 1 244 ? 13.438 5.262 12.117 1 95.75 244 PRO A O 1
ATOM 1863 N N . LEU A 1 245 ? 13.188 7.375 11.477 1 94.94 245 LEU A N 1
ATOM 1864 C CA . LEU A 1 245 ? 11.867 7.512 12.078 1 94.94 245 LEU A CA 1
ATOM 1865 C C . LEU A 1 245 ? 10.898 6.488 11.492 1 94.94 245 LEU A C 1
ATOM 1867 O O . LEU A 1 245 ? 10.016 5.988 12.195 1 94.94 245 LEU A O 1
ATOM 1871 N N . GLY A 1 246 ? 11.031 6.273 10.195 1 95.75 246 GLY A N 1
ATOM 1872 C CA . GLY A 1 246 ? 10.172 5.285 9.555 1 95.75 246 GLY A CA 1
ATOM 1873 C C . GLY A 1 246 ? 10.289 3.906 10.172 1 95.75 246 GLY A C 1
ATOM 1874 O O . GLY A 1 246 ? 9.281 3.227 10.375 1 95.75 246 GLY A O 1
ATOM 1875 N N . PHE A 1 247 ? 11.516 3.484 10.508 1 97.56 247 PHE A N 1
ATOM 1876 C CA . PHE A 1 247 ? 11.719 2.189 11.141 1 97.56 247 PHE A CA 1
ATOM 1877 C C . PHE A 1 247 ? 11.125 2.174 12.547 1 97.56 247 PHE A C 1
ATOM 1879 O O . PHE A 1 247 ? 10.484 1.198 12.945 1 97.56 247 PHE A O 1
ATOM 1886 N N . ILE A 1 248 ? 11.32 3.234 13.281 1 97.38 248 ILE A N 1
ATOM 1887 C CA . ILE A 1 248 ? 10.82 3.316 14.648 1 97.38 248 ILE A CA 1
ATOM 1888 C C . ILE A 1 248 ? 9.305 3.137 14.656 1 97.38 248 ILE A C 1
ATOM 1890 O O . ILE A 1 248 ? 8.766 2.367 15.453 1 97.38 248 ILE A O 1
ATOM 1894 N N . THR A 1 249 ? 8.672 3.816 13.789 1 96.69 249 THR A N 1
ATOM 1895 C CA . THR A 1 249 ? 7.211 3.766 13.734 1 96.69 249 THR A CA 1
ATOM 1896 C C . THR A 1 249 ? 6.734 2.389 13.281 1 96.69 249 THR A C 1
ATOM 1898 O O . THR A 1 249 ? 5.801 1.829 13.859 1 96.69 249 THR A O 1
ATOM 1901 N N . MET A 1 250 ? 7.371 1.823 12.281 1 97.81 250 MET A N 1
ATOM 1902 C CA . MET A 1 250 ? 6.996 0.501 11.789 1 97.81 250 MET A CA 1
ATOM 1903 C C . MET A 1 250 ? 7.27 -0.569 12.844 1 97.81 250 MET A C 1
ATOM 1905 O O . MET A 1 250 ? 6.531 -1.551 12.938 1 97.81 250 MET A O 1
ATOM 1909 N N . ALA A 1 251 ? 8.352 -0.388 13.539 1 98.12 251 ALA A N 1
ATOM 1910 C CA . ALA A 1 251 ? 8.664 -1.312 14.633 1 98.12 251 ALA A CA 1
ATOM 1911 C C . ALA A 1 251 ? 7.566 -1.291 15.695 1 98.12 251 ALA A C 1
ATOM 1913 O O . ALA A 1 251 ? 7.133 -2.344 16.172 1 98.12 251 ALA A O 1
ATOM 1914 N N . GLY A 1 252 ? 7.188 -0.076 16.078 1 98.06 252 GLY A N 1
ATOM 1915 C CA . GLY A 1 252 ? 6.086 0.032 17.031 1 98.06 252 GLY A CA 1
ATOM 1916 C C . GLY A 1 252 ? 4.805 -0.608 16.531 1 98.06 252 GLY A C 1
ATOM 1917 O O . GLY A 1 252 ? 4.148 -1.347 17.266 1 98.06 252 GLY A O 1
ATOM 1918 N N . ALA A 1 253 ? 4.465 -0.361 15.305 1 98.12 253 ALA A N 1
ATOM 1919 C CA . ALA A 1 253 ? 3.246 -0.893 14.703 1 98.12 253 ALA A CA 1
ATOM 1920 C C . ALA A 1 253 ? 3.295 -2.416 14.617 1 98.12 253 ALA A C 1
ATOM 1922 O O . ALA A 1 253 ? 2.312 -3.094 14.93 1 98.12 253 ALA A O 1
ATOM 1923 N N . SER A 1 254 ? 4.41 -2.932 14.172 1 97.88 254 SER A N 1
ATOM 1924 C CA . SER A 1 254 ? 4.531 -4.375 13.977 1 97.88 254 SER A CA 1
ATOM 1925 C C . SER A 1 254 ? 4.5 -5.113 15.312 1 97.88 254 SER A C 1
ATOM 1927 O O . SER A 1 254 ? 3.875 -6.168 15.43 1 97.88 254 SER A O 1
ATOM 1929 N N . GLN A 1 255 ? 5.156 -4.578 16.312 1 97.88 255 GLN A N 1
ATOM 1930 C CA . GLN A 1 255 ? 5.148 -5.207 17.625 1 97.88 255 GLN A CA 1
ATOM 1931 C C . GLN A 1 255 ? 3.76 -5.145 18.25 1 97.88 255 GLN A C 1
ATOM 1933 O O . GLN A 1 255 ? 3.346 -6.078 18.953 1 97.88 255 GLN A O 1
ATOM 1938 N N . LEU A 1 256 ? 3.152 -4.008 18.062 1 98.44 256 LEU A N 1
ATOM 1939 C CA . LEU A 1 256 ? 1.776 -3.904 18.531 1 98.44 256 LEU A CA 1
ATOM 1940 C C . LEU A 1 256 ? 0.896 -4.961 17.875 1 98.44 256 LEU A C 1
ATOM 1942 O O . LEU A 1 256 ? 0.15 -5.668 18.562 1 98.44 256 LEU A O 1
ATOM 1946 N N . ALA A 1 257 ? 0.991 -5.07 16.594 1 97.88 257 ALA A N 1
ATOM 1947 C CA . ALA A 1 257 ? 0.189 -6.035 15.836 1 97.88 257 ALA A CA 1
ATOM 1948 C C . ALA A 1 257 ? 0.452 -7.461 16.328 1 97.88 257 ALA A C 1
ATOM 1950 O O . ALA A 1 257 ? -0.485 -8.234 16.531 1 97.88 257 ALA A O 1
ATOM 1951 N N . LEU A 1 258 ? 1.703 -7.801 16.484 1 97.12 258 LEU A N 1
ATOM 1952 C CA . LEU A 1 258 ? 2.055 -9.141 16.953 1 97.12 258 LEU A CA 1
ATOM 1953 C C . LEU A 1 258 ? 1.508 -9.383 18.344 1 97.12 258 LEU A C 1
ATOM 1955 O O . LEU A 1 258 ? 0.948 -10.453 18.625 1 97.12 258 LEU A O 1
ATOM 1959 N N . THR A 1 259 ? 1.695 -8.422 19.219 1 97.38 259 THR A N 1
ATOM 1960 C CA . THR A 1 259 ? 1.235 -8.555 20.594 1 97.38 259 THR A CA 1
ATOM 1961 C C . THR A 1 259 ? -0.273 -8.773 20.656 1 97.38 259 THR A C 1
ATOM 1963 O O . THR A 1 259 ? -0.753 -9.656 21.359 1 97.38 259 THR A O 1
ATOM 1966 N N . VAL A 1 260 ? -0.969 -7.965 19.891 1 97.44 260 VAL A N 1
ATOM 1967 C CA . VAL A 1 260 ? -2.424 -8.078 19.875 1 97.44 260 VAL A CA 1
ATOM 1968 C C . VAL A 1 260 ? -2.83 -9.445 19.344 1 97.44 260 VAL A C 1
ATOM 1970 O O . VAL A 1 260 ? -3.748 -10.078 19.859 1 97.44 260 VAL A O 1
ATOM 1973 N N . GLU A 1 261 ? -2.174 -9.922 18.359 1 95.69 261 GLU A N 1
ATOM 1974 C CA . GLU A 1 261 ? -2.473 -11.227 17.766 1 95.69 261 GLU A CA 1
ATOM 1975 C C . GLU A 1 261 ? -2.217 -12.352 18.766 1 95.69 261 GLU A C 1
ATOM 1977 O O . GLU A 1 261 ? -3.004 -13.297 18.859 1 95.69 261 GLU A O 1
ATOM 1982 N N . VAL A 1 262 ? -1.141 -12.289 19.422 1 94.62 262 VAL A N 1
ATOM 1983 C CA . VAL A 1 262 ? -0.781 -13.312 20.406 1 94.62 262 VAL A CA 1
ATOM 1984 C C . VAL A 1 262 ? -1.793 -13.312 21.547 1 94.62 262 VAL A C 1
ATOM 1986 O O . VAL A 1 262 ? -2.254 -14.367 21.969 1 94.62 262 VAL A O 1
ATOM 1989 N N . LEU A 1 263 ? -2.119 -12.141 21.984 1 95.38 263 LEU A N 1
ATOM 1990 C CA . LEU A 1 263 ? -3.078 -12.023 23.078 1 95.38 263 LEU A CA 1
ATOM 1991 C C . LEU A 1 263 ? -4.457 -12.516 22.656 1 95.38 263 LEU A C 1
ATOM 1993 O O . LEU A 1 263 ? -5.184 -13.109 23.453 1 95.38 263 LEU A O 1
ATOM 1997 N N . ARG A 1 264 ? -4.805 -12.188 21.422 1 94 264 ARG A N 1
ATOM 1998 C CA . ARG A 1 264 ? -6.059 -12.695 20.875 1 94 264 ARG A CA 1
ATOM 1999 C C . ARG A 1 264 ? -6.086 -14.219 20.891 1 94 264 ARG A C 1
ATOM 2001 O O . ARG A 1 264 ? -7.086 -14.82 21.281 1 94 264 ARG A O 1
ATOM 2008 N N . ARG A 1 265 ? -5.078 -14.875 20.562 1 90.81 265 ARG A N 1
ATOM 2009 C CA . ARG A 1 265 ? -4.984 -16.328 20.516 1 90.81 265 ARG A CA 1
ATOM 2010 C C . ARG A 1 265 ? -4.977 -16.922 21.922 1 90.81 265 ARG A C 1
ATOM 2012 O O . ARG A 1 265 ? -5.441 -18.047 22.125 1 90.81 265 ARG A O 1
ATOM 2019 N N . LEU A 1 266 ? -4.41 -16.172 22.844 1 92.44 266 LEU A N 1
ATOM 2020 C CA . LEU A 1 266 ? -4.383 -16.609 24.234 1 92.44 266 LEU A CA 1
ATOM 2021 C C . LEU A 1 266 ? -5.746 -16.438 24.891 1 92.44 266 LEU A C 1
ATOM 2023 O O . LEU A 1 266 ? -5.934 -16.812 26.047 1 92.44 266 LEU A O 1
ATOM 2027 N N . GLY A 1 267 ? -6.715 -15.812 24.219 1 90.56 267 GLY A N 1
ATOM 2028 C CA . GLY A 1 267 ? -8.102 -15.766 24.672 1 90.56 267 GLY A CA 1
ATOM 2029 C C . GLY A 1 267 ? -8.453 -14.477 25.391 1 90.56 267 GLY A C 1
ATOM 2030 O O . GLY A 1 267 ? -9.492 -14.391 26.047 1 90.56 267 GLY A O 1
ATOM 2031 N N . LEU A 1 268 ? -7.539 -13.523 25.281 1 90.06 268 LEU A N 1
ATOM 2032 C CA . LEU A 1 268 ? -7.883 -12.258 25.906 1 90.06 268 LEU A CA 1
ATOM 2033 C C . LEU A 1 268 ? -9.047 -11.586 25.188 1 90.06 268 LEU A C 1
ATOM 2035 O O . LEU A 1 268 ? -9.023 -11.445 23.969 1 90.06 268 LEU A O 1
ATOM 2039 N N . ALA A 1 269 ? -9.984 -11.195 25.922 1 88.44 269 ALA A N 1
ATOM 2040 C CA . ALA A 1 269 ? -11.203 -10.625 25.359 1 88.44 269 ALA A CA 1
ATOM 2041 C C . ALA A 1 269 ? -10.945 -9.242 24.781 1 88.44 269 ALA A C 1
ATOM 2043 O O . ALA A 1 269 ? -10.117 -8.492 25.297 1 88.44 269 ALA A O 1
ATOM 2044 N N . GLY A 1 270 ? -11.617 -8.93 23.672 1 91.31 270 GLY A N 1
ATOM 2045 C CA . GLY A 1 270 ? -11.633 -7.582 23.125 1 91.31 270 GLY A CA 1
ATOM 2046 C C . GLY A 1 270 ? -10.562 -7.344 22.078 1 91.31 270 GLY A C 1
ATOM 2047 O O . GLY A 1 270 ? -10.508 -6.277 21.469 1 91.31 270 GLY A O 1
ATOM 2048 N N . MET A 1 271 ? -9.719 -8.312 21.828 1 93.5 271 MET A N 1
ATOM 2049 C CA . MET A 1 271 ? -8.68 -8.172 20.812 1 93.5 271 MET A CA 1
ATOM 2050 C C . MET A 1 271 ? -9.258 -8.344 19.422 1 93.5 271 MET A C 1
ATOM 2052 O O . MET A 1 271 ? -10.281 -9.016 19.234 1 93.5 271 MET A O 1
ATOM 2056 N N . VAL A 1 272 ? -8.641 -7.598 18.516 1 94.31 272 VAL A N 1
ATOM 2057 C CA . VAL A 1 272 ? -9.148 -7.645 17.141 1 94.31 272 VAL A CA 1
ATOM 2058 C C . VAL A 1 272 ? -8.062 -8.195 16.219 1 94.31 272 VAL A C 1
ATOM 2060 O O . VAL A 1 272 ? -6.891 -8.25 16.578 1 94.31 272 VAL A O 1
ATOM 2063 N N . GLU A 1 273 ? -8.492 -8.664 15.039 1 94.19 273 GLU A N 1
ATOM 2064 C CA . GLU A 1 273 ? -7.555 -9.156 14.023 1 94.19 273 GLU A CA 1
ATOM 2065 C C . GLU A 1 273 ? -6.781 -8.008 13.391 1 94.19 273 GLU A C 1
ATOM 2067 O O . GLU A 1 273 ? -7.254 -6.867 13.367 1 94.19 273 GLU A O 1
ATOM 2072 N N . PHE A 1 274 ? -5.625 -8.312 12.891 1 96 274 PHE A N 1
ATOM 2073 C CA . PHE A 1 274 ? -4.766 -7.34 12.227 1 96 274 PHE A CA 1
ATOM 2074 C C . PHE A 1 274 ? -5.508 -6.66 11.086 1 96 274 PHE A C 1
ATOM 2076 O O . PHE A 1 274 ? -5.32 -5.465 10.844 1 96 274 PHE A O 1
ATOM 2083 N N . GLU A 1 275 ? -6.336 -7.359 10.453 1 93.19 275 GLU A N 1
ATOM 2084 C CA . GLU A 1 275 ? -7.102 -6.848 9.32 1 93.19 275 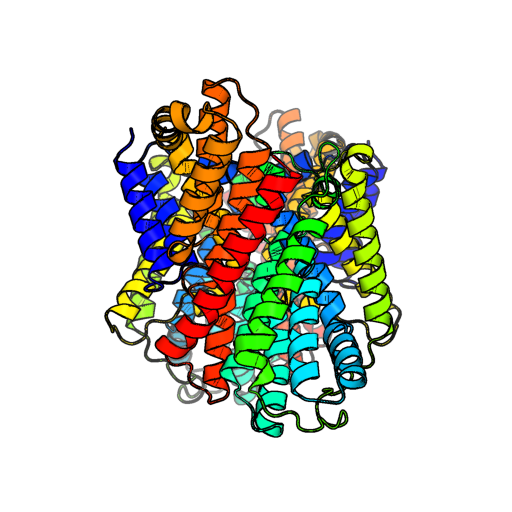GLU A CA 1
ATOM 2085 C C . GLU A 1 275 ? -7.961 -5.652 9.727 1 93.19 275 GLU A C 1
ATOM 2087 O O . GLU A 1 275 ? -8.164 -4.73 8.93 1 93.19 275 GLU A O 1
ATOM 2092 N N . ASN A 1 276 ? -8.438 -5.676 10.906 1 93.94 276 ASN A N 1
ATOM 2093 C CA . ASN A 1 276 ? -9.266 -4.578 11.398 1 93.94 276 ASN A CA 1
ATOM 2094 C C . ASN A 1 276 ? -8.477 -3.283 11.516 1 93.94 276 ASN A C 1
ATOM 2096 O O . ASN A 1 276 ? -9 -2.199 11.266 1 93.94 276 ASN A O 1
ATOM 2100 N N . ALA A 1 277 ? -7.254 -3.436 11.945 1 94.69 277 ALA A N 1
ATOM 2101 C CA . ALA A 1 277 ? -6.395 -2.258 12.031 1 94.69 277 ALA A CA 1
ATOM 2102 C C . ALA A 1 277 ? -6.047 -1.733 10.641 1 94.69 277 ALA A C 1
ATOM 2104 O O . ALA A 1 277 ? -5.992 -0.521 10.422 1 94.69 277 ALA A O 1
ATOM 2105 N N . LEU A 1 278 ? -5.859 -2.611 9.688 1 95.12 278 LEU A N 1
ATOM 2106 C CA . LEU A 1 278 ? -5.438 -2.25 8.336 1 95.12 278 LEU A CA 1
ATOM 2107 C C . LEU A 1 278 ? -6.551 -1.522 7.594 1 95.12 278 LEU A C 1
ATOM 2109 O O . LEU A 1 278 ? -6.289 -0.774 6.648 1 95.12 278 LEU A O 1
ATOM 2113 N N . LYS A 1 279 ? -7.773 -1.724 8.039 1 92.25 279 LYS A N 1
ATOM 2114 C CA . LYS A 1 279 ? -8.914 -1.062 7.41 1 92.25 279 LYS A CA 1
ATOM 2115 C C . LYS A 1 279 ? -8.828 0.452 7.574 1 92.25 279 LYS A C 1
ATOM 2117 O O . LYS A 1 279 ? -9.445 1.199 6.809 1 92.25 279 LYS A O 1
ATOM 2122 N N . HIS A 1 280 ? -8.047 0.861 8.516 1 90.19 280 HIS A N 1
ATOM 2123 C CA . HIS A 1 280 ? -7.953 2.285 8.812 1 90.19 280 HIS A CA 1
ATOM 2124 C C . HIS A 1 280 ? -6.754 2.918 8.109 1 90.19 280 HIS A C 1
ATOM 2126 O O . HIS A 1 280 ? -6.516 4.121 8.25 1 90.19 280 HIS A O 1
ATOM 2132 N N . VAL A 1 281 ? -6.02 2.131 7.355 1 93.69 281 VAL A N 1
ATOM 2133 C CA . VAL A 1 281 ? -4.898 2.652 6.586 1 93.69 281 VAL A CA 1
ATOM 2134 C C . VAL A 1 281 ? -5.398 3.232 5.266 1 93.69 281 VAL A C 1
ATOM 2136 O O . VAL A 1 281 ? -6.191 2.6 4.562 1 93.69 281 VAL A O 1
ATOM 2139 N N . GLU A 1 282 ? -5 4.422 4.984 1 90.56 282 GLU A N 1
ATOM 2140 C CA . GLU A 1 282 ? -5.363 5.074 3.73 1 90.56 282 GLU A CA 1
ATOM 2141 C C . GLU A 1 282 ? -4.352 4.77 2.631 1 90.56 282 GLU A C 1
ATOM 2143 O O . GLU A 1 282 ? -3.543 5.629 2.27 1 90.56 282 GLU A O 1
ATOM 2148 N N . TRP A 1 283 ? -4.535 3.705 2.008 1 92.62 283 TRP A N 1
ATOM 2149 C CA . TRP A 1 283 ? -3.609 3.217 0.992 1 92.62 283 TRP A CA 1
ATOM 2150 C C . TRP A 1 283 ? -3.562 4.164 -0.203 1 92.62 283 TRP A C 1
ATOM 2152 O O . TRP A 1 283 ? -2.504 4.363 -0.804 1 92.62 283 TRP A O 1
ATOM 2162 N N . ARG A 1 284 ? -4.633 4.715 -0.564 1 92 284 ARG A N 1
ATOM 2163 C CA . ARG A 1 284 ? -4.711 5.652 -1.677 1 92 284 ARG A CA 1
ATOM 2164 C C . ARG A 1 284 ? -3.83 6.875 -1.426 1 92 284 ARG A C 1
ATOM 2166 O O . ARG A 1 284 ? -3.148 7.352 -2.336 1 92 284 ARG A O 1
ATOM 2173 N N . ALA A 1 285 ? -3.916 7.324 -0.209 1 90.94 285 ALA A N 1
ATOM 2174 C CA . ALA A 1 285 ? -3.111 8.484 0.155 1 90.94 285 ALA A CA 1
ATOM 2175 C C . ALA A 1 285 ? -1.621 8.18 0.046 1 90.94 285 ALA A C 1
ATOM 2177 O O . ALA A 1 285 ? -0.842 9.008 -0.428 1 90.94 285 ALA A O 1
ATOM 2178 N N . LEU A 1 286 ? -1.24 6.98 0.508 1 94.75 286 LEU A N 1
ATOM 2179 C CA . LEU A 1 286 ? 0.163 6.59 0.425 1 94.75 286 LEU A CA 1
ATOM 2180 C C . LEU A 1 286 ? 0.632 6.551 -1.025 1 94.75 286 LEU A C 1
ATOM 2182 O O . LEU A 1 286 ? 1.735 7 -1.339 1 94.75 286 LEU A O 1
ATOM 2186 N N . LEU A 1 287 ? -0.211 6.02 -1.871 1 96.19 287 LEU A N 1
ATOM 2187 C CA . LEU A 1 287 ? 0.11 5.957 -3.293 1 96.19 287 LEU A CA 1
ATOM 2188 C C . LEU A 1 287 ? 0.216 7.359 -3.887 1 96.19 287 LEU A C 1
ATOM 2190 O O . LEU A 1 287 ? 1.098 7.625 -4.707 1 96.19 287 LEU A O 1
ATOM 2194 N N . PHE A 1 288 ? -0.649 8.203 -3.471 1 94.31 288 PHE A N 1
ATOM 2195 C CA . PHE A 1 288 ? -0.639 9.578 -3.938 1 94.31 288 PHE A CA 1
ATOM 2196 C C . PHE A 1 288 ? 0.645 10.289 -3.516 1 94.31 288 PHE A C 1
ATOM 2198 O O . PHE A 1 288 ? 1.272 10.977 -4.32 1 94.31 288 PHE A O 1
ATOM 2205 N N . TYR A 1 289 ? 0.979 10.141 -2.242 1 94.44 289 TYR A N 1
ATOM 2206 C CA . TYR A 1 289 ? 2.176 10.797 -1.729 1 94.44 289 TYR A CA 1
ATOM 2207 C C . TYR A 1 289 ? 3.424 10.281 -2.439 1 94.44 289 TYR A C 1
ATOM 2209 O O . TYR A 1 289 ? 4.336 11.062 -2.738 1 94.44 289 TYR A O 1
ATOM 2217 N N . ALA A 1 290 ? 3.51 8.969 -2.684 1 97.06 290 ALA A N 1
ATOM 2218 C CA . ALA A 1 290 ? 4.637 8.422 -3.434 1 97.06 290 ALA A CA 1
ATOM 2219 C C . ALA A 1 290 ? 4.723 9.039 -4.824 1 97.06 290 ALA A C 1
ATOM 2221 O O . ALA A 1 290 ? 5.809 9.406 -5.281 1 97.06 290 ALA A O 1
ATOM 2222 N N . ALA A 1 291 ? 3.586 9.148 -5.477 1 97.06 291 ALA A N 1
ATOM 2223 C CA . ALA A 1 291 ? 3.549 9.742 -6.812 1 97.06 291 ALA A CA 1
ATOM 2224 C C . ALA A 1 291 ? 3.939 11.219 -6.766 1 97.06 291 ALA A C 1
ATOM 2226 O O . ALA A 1 291 ? 4.621 11.719 -7.664 1 97.06 291 ALA A O 1
ATOM 2227 N N . LEU A 1 292 ? 3.508 11.867 -5.715 1 94.5 292 LEU A N 1
ATOM 2228 C CA . LEU A 1 292 ? 3.799 13.289 -5.562 1 94.5 292 LEU A CA 1
ATOM 2229 C C . LEU A 1 292 ? 5.297 13.523 -5.414 1 94.5 292 LEU A C 1
ATOM 2231 O O . LEU A 1 292 ? 5.855 14.422 -6.043 1 94.5 292 LEU A O 1
ATOM 2235 N N . PHE A 1 293 ? 5.926 12.727 -4.551 1 96.31 293 PHE A N 1
ATOM 2236 C CA . PHE A 1 293 ? 7.375 12.812 -4.398 1 96.31 293 PHE A CA 1
ATOM 2237 C C . PHE A 1 293 ? 8.078 12.609 -5.734 1 96.31 293 PHE A C 1
ATOM 2239 O O . PHE A 1 293 ? 9 13.344 -6.078 1 96.31 293 PHE A O 1
ATOM 2246 N N . SER A 1 294 ? 7.574 11.625 -6.41 1 97.62 294 SER A N 1
ATOM 2247 C CA . SER A 1 294 ? 8.18 11.305 -7.699 1 97.62 294 SER A CA 1
ATOM 2248 C C . SER A 1 294 ? 7.977 12.438 -8.703 1 97.62 294 SER A C 1
ATOM 2250 O O . SER A 1 294 ? 8.867 12.734 -9.5 1 97.62 294 SER A O 1
ATOM 2252 N N . LEU A 1 295 ? 6.84 13.039 -8.711 1 96.69 295 LEU A N 1
ATOM 2253 C CA . LEU A 1 295 ? 6.547 14.156 -9.609 1 96.69 295 LEU A CA 1
ATOM 2254 C C . LEU A 1 295 ? 7.508 15.312 -9.367 1 96.69 295 LEU A C 1
ATOM 2256 O O . LEU A 1 295 ? 8.078 15.859 -10.312 1 96.69 295 LEU A O 1
ATOM 2260 N N . VAL A 1 296 ? 7.645 15.664 -8.148 1 94.81 296 VAL A N 1
ATOM 2261 C CA . VAL A 1 296 ? 8.539 16.766 -7.793 1 94.81 296 VAL A CA 1
ATOM 2262 C C . VAL A 1 296 ? 9.984 16.375 -8.117 1 94.81 296 VAL A C 1
ATOM 2264 O O . VAL A 1 296 ? 10.773 17.234 -8.531 1 94.81 296 VAL A O 1
ATOM 2267 N N . GLY A 1 297 ? 10.297 15.094 -7.906 1 95.38 297 GLY A N 1
ATOM 2268 C CA . GLY A 1 297 ? 11.609 14.594 -8.289 1 95.38 297 GLY A CA 1
ATOM 2269 C C . GLY A 1 297 ? 11.922 14.812 -9.758 1 95.38 297 GLY A C 1
ATOM 2270 O O . GLY A 1 297 ? 13.07 15.062 -10.117 1 95.38 297 GLY A O 1
ATOM 2271 N N . GLY A 1 298 ? 10.898 14.672 -10.57 1 96.19 298 GLY A N 1
ATOM 2272 C CA . GLY A 1 298 ? 11.086 14.945 -11.992 1 96.19 298 GLY A CA 1
ATOM 2273 C C . GLY A 1 298 ? 11.516 16.375 -12.266 1 96.19 298 GLY A C 1
ATOM 2274 O O . GLY A 1 298 ? 12.359 16.609 -13.133 1 96.19 298 GLY A O 1
ATOM 2275 N N . LEU A 1 299 ? 11.016 17.312 -11.523 1 95.12 299 LEU A N 1
ATOM 2276 C CA . LEU A 1 299 ? 11.406 18.719 -11.664 1 95.12 299 LEU A CA 1
ATOM 2277 C C . LEU A 1 299 ? 12.859 18.922 -11.242 1 95.12 299 LEU A C 1
ATOM 2279 O O . LEU A 1 299 ? 13.602 19.656 -11.883 1 95.12 299 LEU A O 1
ATOM 2283 N N . GLU A 1 300 ? 13.117 18.266 -10.164 1 93.25 300 GLU A N 1
ATOM 2284 C CA . GLU A 1 300 ? 14.484 18.359 -9.656 1 93.25 300 GLU A CA 1
ATOM 2285 C C . GLU A 1 300 ? 15.484 17.75 -10.633 1 93.25 300 GLU A C 1
ATOM 2287 O O . GLU A 1 300 ? 16.516 18.375 -10.945 1 93.25 300 GLU A O 1
ATOM 2292 N N . SER A 1 301 ? 15.18 16.594 -11.086 1 94.31 301 SER A N 1
ATOM 2293 C CA . SER A 1 301 ? 16.078 15.867 -11.977 1 94.31 301 SER A CA 1
ATOM 2294 C C . SER A 1 301 ? 16.266 16.609 -13.297 1 94.31 301 SER A C 1
ATOM 2296 O O . SER A 1 301 ? 17.359 16.578 -13.875 1 94.31 301 SER A O 1
ATOM 2298 N N . GLU A 1 302 ? 15.234 17.297 -13.719 1 96.12 302 GLU A N 1
ATOM 2299 C CA . GLU A 1 302 ? 15.273 17.969 -15.016 1 96.12 302 GLU A CA 1
ATOM 2300 C C . GLU A 1 302 ? 15.789 19.406 -14.875 1 96.12 302 GLU A C 1
ATOM 2302 O O . GLU A 1 302 ? 15.82 20.141 -15.859 1 96.12 302 GLU A O 1
ATOM 2307 N N . GLY A 1 303 ? 16.078 19.844 -13.648 1 94 303 GLY A N 1
ATOM 2308 C CA . GLY A 1 303 ? 16.75 21.109 -13.414 1 94 303 GLY A CA 1
ATOM 2309 C C . GLY A 1 303 ? 15.789 22.281 -13.289 1 94 303 GLY A C 1
ATOM 2310 O O . GLY A 1 303 ? 16.219 23.438 -13.242 1 94 303 GLY A O 1
ATOM 2311 N N . VAL A 1 304 ? 14.539 22.016 -13.25 1 94.75 304 VAL A N 1
ATOM 2312 C CA . VAL A 1 304 ? 13.531 23.062 -13.156 1 94.75 304 VAL A CA 1
ATOM 2313 C C . VAL A 1 304 ? 13.625 23.75 -11.797 1 94.75 304 VAL A C 1
ATOM 2315 O O . VAL A 1 304 ? 13.562 24.984 -11.703 1 94.75 304 VAL A O 1
ATOM 2318 N N . ILE A 1 305 ? 13.781 23.047 -10.766 1 93.69 305 ILE A N 1
ATOM 2319 C CA . ILE A 1 305 ? 13.852 23.562 -9.398 1 93.69 305 ILE A CA 1
ATOM 2320 C C . ILE A 1 305 ? 15.07 24.469 -9.258 1 93.69 305 ILE A C 1
ATOM 2322 O O . ILE A 1 305 ? 14.984 25.547 -8.656 1 93.69 305 ILE A O 1
ATOM 2326 N N . GLU A 1 306 ? 16.172 24.031 -9.766 1 93.31 306 GLU A N 1
ATOM 2327 C CA . GLU A 1 306 ? 17.391 24.812 -9.695 1 93.31 306 GLU A CA 1
ATOM 2328 C C . GLU A 1 306 ? 17.234 26.156 -10.391 1 93.31 306 GLU A C 1
ATOM 2330 O O . GLU A 1 306 ? 17.734 27.172 -9.906 1 93.31 306 GLU A O 1
ATOM 2335 N N . GLU A 1 307 ? 16.547 26.156 -11.438 1 94 307 GLU A N 1
ATOM 2336 C CA . GLU A 1 307 ? 16.344 27.391 -12.188 1 94 307 GLU A CA 1
ATOM 2337 C C . GLU A 1 307 ? 15.461 28.359 -11.414 1 94 307 GLU A C 1
ATOM 2339 O O . GLU A 1 307 ? 15.742 29.562 -11.367 1 94 307 GLU A O 1
ATOM 2344 N N . ILE A 1 308 ? 14.453 27.844 -10.875 1 93.56 308 ILE A N 1
ATOM 2345 C CA . ILE A 1 308 ? 13.57 28.688 -10.078 1 93.56 308 ILE A CA 1
ATOM 2346 C C . ILE A 1 308 ? 14.305 29.172 -8.828 1 93.56 308 ILE A C 1
ATOM 2348 O O . ILE A 1 308 ? 14.125 30.312 -8.398 1 93.56 308 ILE A O 1
ATOM 2352 N N . ALA A 1 309 ? 15.055 28.312 -8.273 1 93.19 309 ALA A N 1
ATOM 2353 C CA . ALA A 1 309 ? 15.844 28.656 -7.094 1 93.19 309 ALA A CA 1
ATOM 2354 C C . ALA A 1 309 ? 16.766 29.844 -7.375 1 93.19 309 ALA A C 1
ATOM 2356 O O . ALA A 1 309 ? 16.922 30.734 -6.531 1 93.19 309 ALA A O 1
ATOM 2357 N N . ARG A 1 310 ? 17.344 29.844 -8.484 1 93.81 310 ARG A N 1
ATOM 2358 C CA . ARG A 1 310 ? 18.25 30.938 -8.867 1 93.81 310 ARG A CA 1
ATOM 2359 C C . ARG A 1 310 ? 17.5 32.25 -8.906 1 93.81 310 ARG A C 1
ATOM 2361 O O . ARG A 1 310 ? 18.062 33.312 -8.539 1 93.81 310 ARG A O 1
ATOM 2368 N N . LEU A 1 311 ? 16.266 32.188 -9.305 1 92.25 311 LEU A N 1
ATOM 2369 C CA . LEU A 1 311 ? 15.453 33.406 -9.359 1 92.25 311 LEU A CA 1
ATOM 2370 C C . LEU A 1 311 ? 15.086 33.875 -7.961 1 92.25 311 LEU A C 1
ATOM 2372 O O . LEU A 1 311 ? 14.836 35.062 -7.746 1 92.25 311 LEU A O 1
ATOM 2376 N N . LEU A 1 312 ? 15.117 32.969 -6.996 1 92.75 312 LEU A N 1
ATOM 2377 C CA . LEU A 1 312 ? 14.633 33.281 -5.656 1 92.75 312 LEU A CA 1
ATOM 2378 C C . LEU A 1 312 ? 15.797 33.562 -4.711 1 92.75 312 LEU A C 1
ATOM 2380 O O . LEU A 1 312 ? 15.586 33.938 -3.553 1 92.75 312 LEU A O 1
ATOM 2384 N N . VAL A 1 313 ? 17.016 33.5 -5.203 1 90.75 313 VAL A N 1
ATOM 2385 C CA . VAL A 1 313 ? 18.203 33.719 -4.375 1 90.75 313 VAL A CA 1
ATOM 2386 C C . VAL A 1 313 ? 18.141 35.062 -3.693 1 90.75 313 VAL A C 1
ATOM 2388 O O . VAL A 1 313 ? 18.422 35.188 -2.498 1 90.75 313 VAL A O 1
ATOM 2391 N N . GLY A 1 314 ? 17.766 36.062 -4.445 1 88.12 314 GLY A N 1
ATOM 2392 C CA . GLY A 1 314 ? 17.688 37.406 -3.895 1 88.12 314 GLY A CA 1
ATOM 2393 C C . GLY A 1 314 ? 16.641 37.531 -2.789 1 88.12 314 GLY A C 1
ATOM 2394 O O . GLY A 1 314 ? 16.891 38.188 -1.775 1 88.12 314 GLY A O 1
ATOM 2395 N N . SER A 1 315 ? 15.539 37 -2.939 1 87.94 315 SER A N 1
ATOM 2396 C CA . SER A 1 315 ? 14.461 37.031 -1.958 1 87.94 315 SER A CA 1
ATOM 2397 C C . SER A 1 315 ? 14.844 36.281 -0.689 1 87.94 315 SER A C 1
ATOM 2399 O O . SER A 1 315 ? 14.492 36.688 0.417 1 87.94 315 SER A O 1
ATOM 2401 N N . VAL A 1 316 ? 15.57 35.219 -0.819 1 87.75 316 VAL A N 1
ATOM 2402 C CA . VAL A 1 316 ? 15.898 34.344 0.306 1 87.75 316 VAL A CA 1
ATOM 2403 C C . VAL A 1 316 ? 17.094 34.938 1.06 1 87.75 316 VAL A C 1
ATOM 2405 O O . VAL A 1 316 ? 17.25 34.719 2.264 1 87.75 316 VAL A O 1
ATOM 2408 N N . SER A 1 317 ? 17.922 35.656 0.342 1 87.81 317 SER A N 1
ATOM 2409 C CA . SER A 1 317 ? 19.141 36.188 0.944 1 87.81 317 SER A CA 1
ATOM 2410 C C . SER A 1 317 ? 18.906 37.594 1.512 1 87.81 317 SER A C 1
ATOM 2412 O O . SER A 1 317 ? 19.812 38.188 2.076 1 87.81 317 SER A O 1
ATOM 2414 N N . SER A 1 318 ? 17.75 38.031 1.431 1 88.75 318 SER A N 1
ATOM 2415 C CA . SER A 1 318 ? 17.438 39.312 2.006 1 88.75 318 SER A CA 1
ATOM 2416 C C . SER A 1 318 ? 17.453 39.281 3.529 1 88.75 318 SER A C 1
ATOM 2418 O O . SER A 1 318 ? 17.891 38.281 4.121 1 88.75 318 SER A O 1
ATOM 2420 N N . ASP A 1 319 ? 17.047 40.406 4.07 1 92.31 319 ASP A N 1
ATOM 2421 C CA . ASP A 1 319 ? 16.859 40.438 5.516 1 92.31 319 ASP A CA 1
ATOM 2422 C C . ASP A 1 319 ? 15.984 39.25 5.973 1 92.31 319 ASP A C 1
ATOM 2424 O O . ASP A 1 319 ? 15 38.906 5.316 1 92.31 319 ASP A O 1
ATOM 2428 N N . PRO A 1 320 ? 16.422 38.625 7.016 1 91.38 320 PRO A N 1
ATOM 2429 C CA . PRO A 1 320 ? 15.719 37.406 7.48 1 91.38 320 PRO A CA 1
ATOM 2430 C C . PRO A 1 320 ? 14.219 37.656 7.633 1 91.38 320 PRO A C 1
ATOM 2432 O O . PRO A 1 320 ? 13.422 36.75 7.309 1 91.38 320 PRO A O 1
ATOM 2435 N N . ALA A 1 321 ? 13.875 38.781 8.109 1 94.44 321 ALA A N 1
ATOM 2436 C CA . ALA A 1 321 ? 12.453 39.094 8.289 1 94.44 321 ALA A CA 1
ATOM 2437 C C . ALA A 1 321 ? 11.742 39.188 6.949 1 94.44 321 ALA A C 1
ATOM 2439 O O . ALA A 1 321 ? 10.602 38.75 6.809 1 94.44 321 ALA A O 1
ATOM 2440 N N . ILE A 1 322 ? 12.375 39.812 6.035 1 95 322 ILE A N 1
ATOM 2441 C CA . ILE A 1 322 ? 11.789 40 4.707 1 95 322 ILE A CA 1
ATOM 2442 C C . ILE A 1 322 ? 11.703 38.656 4 1 95 322 ILE A C 1
ATOM 2444 O O . ILE A 1 322 ? 10.672 38.312 3.398 1 95 322 ILE A O 1
ATOM 2448 N N . ALA A 1 323 ? 12.797 37.906 4.043 1 95.19 323 ALA A N 1
ATOM 2449 C CA . ALA A 1 323 ? 12.82 36.562 3.418 1 95.19 323 ALA A CA 1
ATOM 2450 C C . ALA A 1 323 ? 11.719 35.688 3.982 1 95.19 323 ALA A C 1
ATOM 2452 O O . ALA A 1 323 ? 11 35.031 3.23 1 95.19 323 ALA A O 1
ATOM 2453 N N . TYR A 1 324 ? 11.594 35.656 5.297 1 96.75 324 TYR A N 1
ATOM 2454 C CA . TYR A 1 324 ? 10.547 34.906 5.98 1 96.75 324 TYR A CA 1
ATOM 2455 C C . TYR A 1 324 ? 9.164 35.344 5.531 1 96.75 324 TYR A C 1
ATOM 2457 O O . TYR A 1 324 ? 8.312 34.531 5.203 1 96.75 324 TYR A O 1
ATOM 2465 N N . THR A 1 325 ? 8.945 36.656 5.492 1 97.12 325 THR A N 1
ATOM 2466 C CA . THR A 1 325 ? 7.648 37.25 5.16 1 97.12 325 THR A CA 1
ATOM 2467 C C . THR A 1 325 ? 7.254 36.906 3.727 1 97.12 325 THR A C 1
ATOM 2469 O O . THR A 1 325 ? 6.117 36.5 3.469 1 97.12 325 THR A O 1
ATOM 2472 N N . VAL A 1 326 ? 8.18 37.031 2.857 1 96.38 326 VAL A N 1
ATOM 2473 C CA . VAL A 1 326 ? 7.898 36.812 1.446 1 96.38 326 VAL A CA 1
ATOM 2474 C C . VAL A 1 326 ? 7.535 35.344 1.232 1 96.38 326 VAL A C 1
ATOM 2476 O O . VAL A 1 326 ? 6.555 35.031 0.554 1 96.38 326 VAL A O 1
ATOM 2479 N N . MET A 1 327 ? 8.266 34.469 1.817 1 96.88 327 MET A N 1
ATOM 2480 C CA . MET A 1 327 ? 8.031 33.031 1.603 1 96.88 327 MET A CA 1
ATOM 2481 C C . MET A 1 327 ? 6.785 32.562 2.35 1 96.88 327 MET A C 1
ATOM 2483 O O . MET A 1 327 ? 6.02 31.75 1.84 1 96.88 327 MET A O 1
ATOM 2487 N N . TYR A 1 328 ? 6.543 33.062 3.564 1 97.88 328 TYR A N 1
ATOM 2488 C CA . TYR A 1 328 ? 5.355 32.75 4.348 1 97.88 328 TYR A CA 1
ATOM 2489 C C . TYR A 1 328 ? 4.086 33.062 3.572 1 97.88 328 TYR A C 1
ATOM 2491 O O . TYR A 1 328 ? 3.203 32.219 3.416 1 97.88 328 TYR A O 1
ATOM 2499 N N . TRP A 1 329 ? 4.051 34.188 3.01 1 97.75 329 TRP A N 1
ATOM 2500 C CA . TRP A 1 329 ? 2.826 34.656 2.367 1 97.75 329 TRP A CA 1
ATOM 2501 C C . TRP A 1 329 ? 2.717 34.125 0.945 1 97.75 329 TRP A C 1
ATOM 2503 O O . TRP A 1 329 ? 1.615 33.844 0.463 1 97.75 329 TRP A O 1
ATOM 2513 N N . SER A 1 330 ? 3.834 34 0.23 1 96.75 330 SER A N 1
ATOM 2514 C CA . SER A 1 330 ? 3.77 33.438 -1.114 1 96.75 330 SER A CA 1
ATOM 2515 C C . SER A 1 330 ? 3.24 32 -1.087 1 96.75 330 SER A C 1
ATOM 2517 O O . SER A 1 330 ? 2.295 31.672 -1.806 1 96.75 330 SER A O 1
ATOM 2519 N N . VAL A 1 331 ? 3.826 31.172 -0.226 1 97.12 331 VAL A N 1
ATOM 2520 C CA . VAL A 1 331 ? 3.406 29.781 -0.125 1 97.12 331 VAL A CA 1
ATOM 2521 C C . VAL A 1 331 ? 2.006 29.703 0.479 1 97.12 331 VAL A C 1
ATOM 2523 O O . VAL A 1 331 ? 1.173 28.906 0.035 1 97.12 331 VAL A O 1
ATOM 2526 N N . GLY A 1 332 ? 1.735 30.531 1.479 1 97.69 332 GLY A N 1
ATOM 2527 C CA . GLY A 1 332 ? 0.415 30.578 2.084 1 97.69 332 GLY A CA 1
ATOM 2528 C C . GLY A 1 332 ? -0.682 30.938 1.101 1 97.69 332 GLY A C 1
ATOM 2529 O O . GLY A 1 332 ? -1.69 30.234 1.003 1 97.69 332 GLY A O 1
ATOM 2530 N N . LEU A 1 333 ? -0.511 31.953 0.349 1 96.88 333 LEU A N 1
ATOM 2531 C CA . LEU A 1 333 ? -1.529 32.438 -0.577 1 96.88 333 LEU A CA 1
ATOM 2532 C C . LEU A 1 333 ? -1.72 31.453 -1.734 1 96.88 333 LEU A C 1
ATOM 2534 O O . LEU A 1 333 ? -2.846 31.234 -2.184 1 96.88 333 LEU A O 1
ATOM 2538 N N . LEU A 1 334 ? -0.632 30.875 -2.182 1 94.81 334 LEU A N 1
ATOM 2539 C CA . LEU A 1 334 ? -0.75 29.875 -3.24 1 94.81 334 LEU A CA 1
ATOM 2540 C C . LEU A 1 334 ? -1.492 28.641 -2.744 1 94.81 334 LEU A C 1
ATOM 2542 O O . LEU A 1 334 ? -2.221 28 -3.506 1 94.81 334 LEU A O 1
ATOM 2546 N N . SER A 1 335 ? -1.353 28.344 -1.481 1 95.19 335 SER A N 1
ATOM 2547 C CA . SER A 1 335 ? -1.956 27.141 -0.894 1 95.19 335 SER A CA 1
ATOM 2548 C C . SER A 1 335 ? -3.453 27.328 -0.675 1 95.19 335 SER A C 1
ATOM 2550 O O . SER A 1 335 ? -4.152 26.391 -0.287 1 95.19 335 SER A O 1
ATOM 2552 N N . LEU A 1 336 ? -3.963 28.578 -0.968 1 93.12 336 LEU A N 1
ATOM 2553 C CA . LEU A 1 336 ? -5.402 28.797 -0.905 1 93.12 336 LEU A CA 1
ATOM 2554 C C . LEU A 1 336 ? -6.125 28.016 -1.993 1 93.12 336 LEU A C 1
ATOM 2556 O O . LEU A 1 336 ? -7.297 27.656 -1.832 1 93.12 336 LEU A O 1
ATOM 2560 N N . VAL A 1 337 ? -5.309 27.766 -3.08 1 87.19 337 VAL A N 1
ATOM 2561 C CA . VAL A 1 337 ? -6 27.203 -4.234 1 87.19 337 VAL A CA 1
ATOM 2562 C C . VAL A 1 337 ? -5.281 25.938 -4.703 1 87.19 337 VAL A C 1
ATOM 2564 O O . VAL A 1 337 ? -5.867 25.109 -5.398 1 87.19 337 VAL A O 1
ATOM 2567 N N . ILE A 1 338 ? -4.027 25.828 -4.379 1 88.12 338 ILE A N 1
ATOM 2568 C CA . ILE A 1 338 ? -3.225 24.703 -4.816 1 88.12 338 ILE A CA 1
ATOM 2569 C C . ILE A 1 338 ? -3.109 23.688 -3.682 1 88.12 338 ILE A C 1
ATOM 2571 O O . ILE A 1 338 ? -2.977 24.062 -2.516 1 88.12 338 ILE A O 1
ATOM 2575 N N . GLU A 1 339 ? -3.174 22.484 -4.086 1 86.81 339 GLU A N 1
ATOM 2576 C CA . GLU A 1 339 ? -2.973 21.438 -3.092 1 86.81 339 GLU A CA 1
ATOM 2577 C C . GLU A 1 339 ? -1.7 21.672 -2.283 1 86.81 339 GLU A C 1
ATOM 2579 O O . GLU A 1 339 ? -0.608 21.766 -2.848 1 86.81 339 GLU A O 1
ATOM 2584 N N . HIS A 1 340 ? -1.822 21.703 -0.974 1 92.06 340 HIS A N 1
ATOM 2585 C CA . HIS A 1 340 ? -0.776 22.328 -0.162 1 92.06 340 HIS A CA 1
ATOM 2586 C C . HIS A 1 340 ? 0.395 21.375 0.041 1 92.06 340 HIS A C 1
ATOM 2588 O O . HIS A 1 340 ? 1.535 21.812 0.214 1 92.06 340 HIS A O 1
ATOM 2594 N N . ASP A 1 341 ? 0.238 20.062 -0.006 1 92.62 341 ASP A N 1
ATOM 2595 C CA . ASP A 1 341 ? 1.343 19.125 0.158 1 92.62 341 ASP A CA 1
ATOM 2596 C C . ASP A 1 341 ? 2.312 19.203 -1.02 1 92.62 341 ASP A C 1
ATOM 2598 O O . ASP A 1 341 ? 3.527 19.281 -0.827 1 92.62 341 ASP A O 1
ATOM 2602 N N . ALA A 1 342 ? 1.752 19.203 -2.184 1 88.62 342 ALA A N 1
ATOM 2603 C CA . ALA A 1 342 ? 2.557 19.297 -3.398 1 88.62 342 ALA A CA 1
ATOM 2604 C C . ALA A 1 342 ? 3.301 20.625 -3.471 1 88.62 342 ALA A C 1
ATOM 2606 O O . ALA A 1 342 ? 4.477 20.672 -3.838 1 88.62 342 ALA A O 1
ATOM 2607 N N . LEU A 1 343 ? 2.566 21.641 -3.148 1 93 343 LEU A N 1
ATOM 2608 C CA . LEU A 1 343 ? 3.148 22.969 -3.193 1 93 343 LEU A CA 1
ATOM 2609 C C . LEU A 1 343 ? 4.293 23.109 -2.191 1 93 343 LEU A C 1
ATOM 2611 O O . LEU A 1 343 ? 5.367 23.594 -2.533 1 93 343 LEU A O 1
ATOM 2615 N N . LEU A 1 344 ? 4.035 22.656 -1.016 1 96.12 344 LEU A N 1
ATOM 2616 C CA . LEU A 1 344 ? 5.051 22.75 0.025 1 96.12 344 LEU A CA 1
ATOM 2617 C C . LEU A 1 344 ? 6.285 21.938 -0.346 1 96.12 344 LEU A C 1
ATOM 2619 O O . LEU A 1 344 ? 7.414 22.406 -0.188 1 96.12 344 LEU A O 1
ATOM 2623 N N . LEU A 1 345 ? 6.07 20.719 -0.807 1 94.88 345 LEU A N 1
ATOM 2624 C CA . LEU A 1 345 ? 7.18 19.859 -1.205 1 94.88 345 LEU A CA 1
ATOM 2625 C C . LEU A 1 345 ? 8.055 20.547 -2.248 1 94.88 345 LEU A C 1
ATOM 2627 O O . LEU A 1 345 ? 9.281 20.578 -2.117 1 94.88 345 LEU A O 1
ATOM 2631 N N . THR A 1 346 ? 7.453 21.141 -3.217 1 93.56 346 THR A N 1
ATOM 2632 C CA . THR A 1 346 ? 8.164 21.812 -4.301 1 93.56 346 THR A CA 1
ATOM 2633 C C . THR A 1 346 ? 8.945 23 -3.775 1 93.56 346 THR A C 1
ATOM 2635 O O . THR A 1 346 ? 10.133 23.156 -4.082 1 93.56 346 THR A O 1
ATOM 2638 N N . PHE A 1 347 ? 8.328 23.781 -2.973 1 96.19 347 PHE A N 1
ATOM 2639 C CA . PHE A 1 347 ? 8.961 25 -2.48 1 96.19 347 PHE A CA 1
ATOM 2640 C C . PHE A 1 347 ? 10.078 24.688 -1.495 1 96.19 347 PHE A C 1
ATOM 2642 O O . PHE A 1 347 ? 11.062 25.406 -1.401 1 96.19 347 PHE A O 1
ATOM 2649 N N . LEU A 1 348 ? 9.945 23.609 -0.765 1 96.75 348 LEU A N 1
ATOM 2650 C CA . LEU A 1 348 ? 11.023 23.203 0.134 1 96.75 348 LEU A CA 1
ATOM 2651 C C . LEU A 1 348 ? 12.297 22.906 -0.645 1 96.75 348 LEU A C 1
ATOM 2653 O O . LEU A 1 348 ? 13.391 23.312 -0.234 1 96.75 348 LEU A O 1
ATOM 2657 N N . TYR A 1 349 ? 12.172 22.266 -1.769 1 95.06 349 TYR A N 1
ATOM 2658 C CA . TYR A 1 349 ? 13.344 21.969 -2.582 1 95.06 349 TYR A CA 1
ATOM 2659 C C . TYR A 1 349 ? 13.891 23.25 -3.229 1 95.06 349 TYR A C 1
ATOM 2661 O O . TYR A 1 349 ? 15.109 23.422 -3.33 1 95.06 349 TYR A O 1
ATOM 2669 N N . ILE A 1 350 ? 13 24.125 -3.652 1 95.69 350 ILE A N 1
ATOM 2670 C CA . ILE A 1 350 ? 13.414 25.391 -4.262 1 95.69 350 ILE A CA 1
ATOM 2671 C C . ILE A 1 350 ? 14.203 26.203 -3.254 1 95.69 350 ILE A C 1
ATOM 2673 O O . ILE A 1 350 ? 15.289 26.703 -3.566 1 95.69 350 ILE A O 1
ATOM 2677 N N . VAL A 1 351 ? 13.68 26.312 -2.082 1 96.81 351 VAL A N 1
ATOM 2678 C CA . VAL A 1 351 ? 14.312 27.125 -1.045 1 96.81 351 VAL A CA 1
ATOM 2679 C C . VAL A 1 351 ? 15.625 26.469 -0.61 1 96.81 351 VAL A C 1
ATOM 2681 O O . VAL A 1 351 ? 16.609 27.156 -0.313 1 96.81 351 VAL A O 1
ATOM 2684 N N . LYS A 1 352 ? 15.602 25.172 -0.509 1 95.81 352 LYS A N 1
ATOM 2685 C CA . LYS A 1 352 ? 16.828 24.453 -0.181 1 95.81 352 LYS A CA 1
ATOM 2686 C C . LYS A 1 352 ? 17.953 24.797 -1.159 1 95.81 352 LYS A C 1
ATOM 2688 O O . LYS A 1 352 ? 19.062 25.125 -0.746 1 95.81 352 LYS A O 1
ATOM 2693 N N . ASP A 1 353 ? 17.641 24.797 -2.41 1 95.25 353 ASP A N 1
ATOM 2694 C CA . ASP A 1 353 ? 18.609 25.109 -3.445 1 95.25 353 ASP A CA 1
ATOM 2695 C C . ASP A 1 353 ? 19 26.594 -3.412 1 95.25 353 ASP A C 1
ATOM 2697 O O . ASP A 1 353 ? 20.172 26.938 -3.516 1 95.25 353 ASP A O 1
ATOM 2701 N N . ALA A 1 354 ? 18.047 27.375 -3.283 1 96.06 354 ALA A N 1
ATOM 2702 C CA . ALA A 1 354 ? 18.297 28.812 -3.246 1 96.06 354 ALA A CA 1
ATOM 2703 C C . ALA A 1 354 ? 19.172 29.188 -2.053 1 96.06 354 ALA A C 1
ATOM 2705 O O . ALA A 1 354 ? 20.078 30.016 -2.174 1 96.06 354 ALA A O 1
ATOM 2706 N N . ALA A 1 355 ? 18.828 28.656 -0.944 1 95.81 355 ALA A N 1
ATOM 2707 C CA . ALA A 1 355 ? 19.578 28.922 0.272 1 95.81 355 ALA A CA 1
ATOM 2708 C C . ALA A 1 355 ? 21.031 28.438 0.137 1 95.81 355 ALA A C 1
ATOM 2710 O O . ALA A 1 355 ? 21.953 29.062 0.647 1 95.81 355 ALA A O 1
ATOM 2711 N N . SER A 1 356 ? 21.188 27.297 -0.472 1 94.88 356 SER A N 1
ATOM 2712 C CA . SER A 1 356 ? 22.516 26.781 -0.718 1 94.88 356 SER A CA 1
ATOM 2713 C C . SER A 1 356 ? 23.328 27.719 -1.607 1 94.88 356 SER A C 1
ATOM 2715 O O . SER A 1 356 ? 24.5 27.969 -1.342 1 94.88 356 SER A O 1
ATOM 2717 N N . LEU A 1 357 ? 22.719 28.219 -2.562 1 94.31 357 LEU A N 1
ATOM 2718 C CA . LEU A 1 357 ? 23.359 29.156 -3.473 1 94.31 357 LEU A CA 1
ATOM 2719 C C . LEU A 1 357 ? 23.703 30.469 -2.758 1 94.31 357 LEU A C 1
ATOM 2721 O O . LEU A 1 357 ? 24.766 31.062 -3.016 1 94.31 357 LEU A O 1
ATOM 2725 N N . ALA A 1 358 ? 22.875 30.812 -1.895 1 94.69 358 ALA A N 1
ATOM 2726 C CA . ALA A 1 358 ? 23.031 32.094 -1.188 1 94.69 358 ALA A CA 1
ATOM 2727 C C . ALA A 1 358 ? 23.938 31.922 0.03 1 94.69 358 ALA A C 1
ATOM 2729 O O . ALA A 1 358 ? 24.438 32.906 0.583 1 94.69 358 ALA A O 1
ATOM 2730 N N . GLY A 1 359 ? 24.125 30.734 0.477 1 94.44 359 GLY A N 1
ATOM 2731 C CA . GLY A 1 359 ? 24.938 30.453 1.654 1 94.44 359 GLY A CA 1
ATOM 2732 C C . GLY A 1 359 ? 24.25 30.875 2.949 1 94.44 359 GLY A C 1
ATOM 2733 O O . GLY A 1 359 ? 24.906 31.406 3.852 1 94.44 359 GLY A O 1
ATOM 2734 N N . ILE A 1 360 ? 22.969 30.75 3 1 94.5 360 ILE A N 1
ATOM 2735 C CA . ILE A 1 360 ? 22.234 31.141 4.199 1 94.5 360 ILE A CA 1
ATOM 2736 C C . ILE A 1 360 ? 21.531 29.906 4.793 1 94.5 360 ILE A C 1
ATOM 2738 O O . ILE A 1 360 ? 21.359 28.906 4.105 1 94.5 360 ILE A O 1
ATOM 2742 N N . ASP A 1 361 ? 21.125 30.078 6.066 1 94.88 361 ASP A N 1
ATOM 2743 C CA . ASP A 1 361 ? 20.359 29.047 6.746 1 94.88 361 ASP A CA 1
ATOM 2744 C C . ASP A 1 361 ? 18.859 29.297 6.594 1 94.88 361 ASP A C 1
ATOM 2746 O O . ASP A 1 361 ? 18.312 30.25 7.176 1 94.88 361 ASP A O 1
ATOM 2750 N N . PRO A 1 362 ? 18.172 28.453 5.902 1 95.88 362 PRO A N 1
ATOM 2751 C CA . PRO A 1 362 ? 16.75 28.688 5.613 1 95.88 362 PRO A CA 1
ATOM 2752 C C . PRO A 1 362 ? 15.828 28.078 6.668 1 95.88 362 PRO A C 1
ATOM 2754 O O . PRO A 1 362 ? 14.641 27.875 6.41 1 95.88 362 PRO A O 1
ATOM 2757 N N . TRP A 1 363 ? 16.281 27.797 7.84 1 96.38 363 TRP A N 1
ATOM 2758 C CA . TRP A 1 363 ? 15.562 27.062 8.875 1 96.38 363 TRP A CA 1
ATOM 2759 C C . TRP A 1 363 ? 14.211 27.703 9.148 1 96.38 363 TRP A C 1
ATOM 2761 O O . TRP A 1 363 ? 13.172 27.047 9.055 1 96.38 363 TRP A O 1
ATOM 2771 N N . ASN A 1 364 ? 14.203 29.047 9.391 1 96.31 364 ASN A N 1
ATOM 2772 C CA . ASN A 1 364 ? 12.969 29.75 9.711 1 96.31 364 ASN A CA 1
ATOM 2773 C C . ASN A 1 364 ? 12.016 29.781 8.516 1 96.31 364 ASN A C 1
ATOM 2775 O O . ASN A 1 364 ? 10.797 29.734 8.688 1 96.31 364 ASN A O 1
ATOM 2779 N N . ILE A 1 365 ? 12.578 29.828 7.348 1 96.94 365 ILE A N 1
ATOM 2780 C CA . ILE A 1 365 ? 11.789 29.891 6.129 1 96.94 365 ILE A CA 1
ATOM 2781 C C . ILE A 1 365 ? 11.07 28.562 5.906 1 96.94 365 ILE A C 1
ATOM 2783 O O . ILE A 1 365 ? 9.883 28.531 5.57 1 96.94 365 ILE A O 1
ATOM 2787 N N . TYR A 1 366 ? 11.797 27.391 6.148 1 97.56 366 TYR A N 1
ATOM 2788 C CA . TYR A 1 366 ? 11.195 26.078 6.023 1 97.56 366 TYR A CA 1
ATOM 2789 C C . TYR A 1 366 ? 9.953 25.953 6.895 1 97.56 366 TYR A C 1
ATOM 2791 O O . TYR A 1 366 ? 8.898 25.531 6.422 1 97.56 366 TYR A O 1
ATOM 2799 N N . TRP A 1 367 ? 10.047 26.359 8.094 1 97.75 367 TRP A N 1
ATOM 2800 C CA . TRP A 1 367 ? 8.961 26.25 9.062 1 97.75 367 TRP A CA 1
ATOM 2801 C C . TRP A 1 367 ? 7.805 27.172 8.695 1 97.75 367 TRP A C 1
ATOM 2803 O O . TRP A 1 367 ? 6.641 26.781 8.75 1 97.75 367 TRP A O 1
ATOM 2813 N N . GLY A 1 368 ? 8.18 28.391 8.359 1 97.88 368 GLY A N 1
ATOM 2814 C CA . GLY A 1 368 ? 7.156 29.344 7.949 1 97.88 368 GLY A CA 1
ATOM 2815 C C . GLY A 1 368 ? 6.316 28.844 6.785 1 97.88 368 GLY A C 1
ATOM 2816 O O . GLY A 1 368 ? 5.094 28.984 6.797 1 97.88 368 GLY A O 1
ATOM 2817 N N . MET A 1 369 ? 6.98 28.297 5.82 1 97.94 369 MET A N 1
ATOM 2818 C CA . MET A 1 369 ? 6.277 27.766 4.652 1 97.94 369 MET A CA 1
ATOM 2819 C C . MET A 1 369 ? 5.363 26.609 5.039 1 97.94 369 MET A C 1
ATOM 2821 O O . MET A 1 369 ? 4.238 26.516 4.551 1 97.94 369 MET A O 1
ATOM 2825 N N . ALA A 1 370 ? 5.84 25.734 5.895 1 97.88 370 ALA A N 1
ATOM 2826 C CA . ALA A 1 370 ? 5.047 24.578 6.316 1 97.88 370 ALA A CA 1
ATOM 2827 C C . ALA A 1 370 ? 3.791 25.016 7.062 1 97.88 370 ALA A C 1
ATOM 2829 O O . ALA A 1 370 ? 2.701 24.484 6.82 1 97.88 370 ALA A O 1
ATOM 2830 N N . TRP A 1 371 ? 3.969 26 7.941 1 98.25 371 TRP A N 1
ATOM 2831 C CA . TRP A 1 371 ? 2.842 26.516 8.719 1 98.25 371 TRP A CA 1
ATOM 2832 C C . TRP A 1 371 ? 1.841 27.234 7.82 1 98.25 371 TRP A C 1
ATOM 2834 O O . TRP A 1 371 ? 0.639 26.953 7.875 1 98.25 371 TRP A O 1
ATOM 2844 N N . SER A 1 372 ? 2.338 28.125 7.031 1 98.31 372 SER A N 1
ATOM 2845 C CA . SER A 1 372 ? 1.445 28.938 6.215 1 98.31 372 SER A CA 1
ATOM 2846 C C . SER A 1 372 ? 0.714 28.094 5.18 1 98.31 372 SER A C 1
ATOM 2848 O O . SER A 1 372 ? -0.463 28.328 4.895 1 98.31 372 SER A O 1
ATOM 2850 N N . ALA A 1 373 ? 1.424 27.109 4.598 1 97.62 373 ALA A N 1
ATOM 2851 C CA . ALA A 1 373 ? 0.782 26.219 3.637 1 97.62 373 ALA A CA 1
ATOM 2852 C C . ALA A 1 373 ? -0.393 25.484 4.273 1 97.62 373 ALA A C 1
ATOM 2854 O O . ALA A 1 373 ? -1.479 25.406 3.693 1 97.62 373 ALA A O 1
ATOM 2855 N N . THR A 1 374 ? -0.245 24.938 5.418 1 97.12 374 THR A N 1
ATOM 2856 C CA . THR A 1 374 ? -1.268 24.156 6.102 1 97.12 374 THR A CA 1
ATOM 2857 C C . THR A 1 374 ? -2.43 25.047 6.535 1 97.12 374 THR A C 1
ATOM 2859 O O . THR A 1 374 ? -3.594 24.703 6.328 1 97.12 374 THR A O 1
ATOM 2862 N N . LEU A 1 375 ? -2.121 26.172 7.145 1 98.06 375 LEU A N 1
ATOM 2863 C CA . LEU A 1 375 ? -3.164 27.062 7.633 1 98.06 375 LEU A CA 1
ATOM 2864 C C . LEU A 1 375 ? -3.996 27.609 6.477 1 98.06 375 LEU A C 1
ATOM 2866 O O . LEU A 1 375 ? -5.227 27.656 6.555 1 98.06 375 LEU A O 1
ATOM 2870 N N . ALA A 1 376 ? -3.371 27.984 5.41 1 98 376 ALA A N 1
ATOM 2871 C CA . ALA A 1 376 ? -4.051 28.531 4.238 1 98 376 ALA A CA 1
ATOM 2872 C C . ALA A 1 376 ? -4.898 27.469 3.551 1 98 376 ALA A C 1
ATOM 2874 O O . ALA A 1 376 ? -5.941 27.781 2.971 1 98 376 ALA A O 1
ATOM 2875 N N . SER A 1 377 ? -4.488 26.234 3.648 1 96.12 377 SER A N 1
ATOM 2876 C CA . SER A 1 377 ? -5.164 25.156 2.947 1 96.12 377 SER A CA 1
ATOM 2877 C C . SER A 1 377 ? -6.582 24.938 3.475 1 96.12 377 SER A C 1
ATOM 2879 O O . SER A 1 377 ? -7.406 24.312 2.818 1 96.12 377 SER A O 1
ATOM 2881 N N . ASN A 1 378 ? -6.898 25.469 4.621 1 97.06 378 ASN A N 1
ATOM 2882 C CA . ASN A 1 378 ? -8.242 25.391 5.18 1 97.06 378 ASN A CA 1
ATOM 2883 C C . ASN A 1 378 ? -9.234 26.234 4.398 1 97.06 378 ASN A C 1
ATOM 2885 O O . ASN A 1 378 ? -10.445 26.172 4.633 1 97.06 378 ASN A O 1
ATOM 2889 N N . ALA A 1 379 ? -8.805 26.969 3.383 1 95.94 379 ALA A N 1
ATOM 2890 C CA . ALA A 1 379 ? -9.648 27.938 2.676 1 95.94 379 ALA A CA 1
ATOM 2891 C C . ALA A 1 379 ? -10.562 27.234 1.676 1 95.94 379 ALA A C 1
ATOM 2893 O O . ALA A 1 379 ? -11.672 27.688 1.414 1 95.94 379 ALA A O 1
ATOM 2894 N N . THR A 1 380 ? -10.031 26.172 1.091 1 92.25 380 THR A N 1
ATOM 2895 C CA . THR A 1 380 ? -10.812 25.5 0.056 1 92.25 380 THR A CA 1
ATOM 2896 C C . THR A 1 380 ? -10.68 23.984 0.171 1 92.25 380 THR A C 1
ATOM 2898 O O . THR A 1 380 ? -9.711 23.484 0.737 1 92.25 380 THR A O 1
ATOM 2901 N N . THR A 1 381 ? -11.688 23.281 -0.398 1 88.88 381 THR A N 1
ATOM 2902 C CA . THR A 1 381 ? -11.656 21.812 -0.406 1 88.88 381 THR A CA 1
ATOM 2903 C C . THR A 1 381 ? -10.602 21.297 -1.376 1 88.88 381 THR A C 1
ATOM 2905 O O . THR A 1 381 ? -10.117 20.172 -1.236 1 88.88 381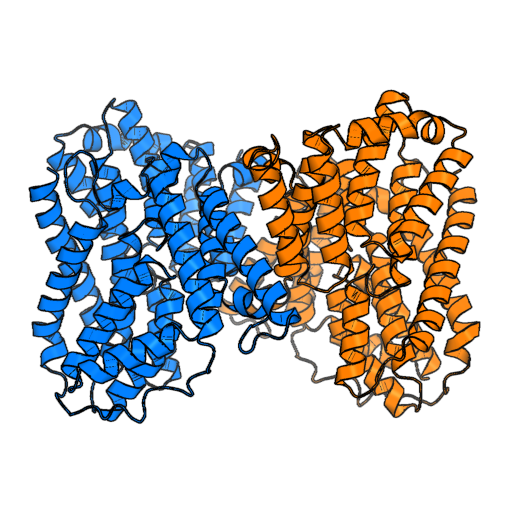 THR A O 1
ATOM 2908 N N . ALA A 1 382 ? -10.172 22.109 -2.303 1 83.25 382 ALA A N 1
ATOM 2909 C CA . ALA A 1 382 ? -9.133 21.75 -3.266 1 83.25 382 ALA A CA 1
ATOM 2910 C C . ALA A 1 382 ? -7.762 21.688 -2.596 1 83.25 382 ALA A C 1
ATOM 2912 O O . ALA A 1 382 ? -6.93 20.859 -2.945 1 83.25 382 ALA A O 1
ATOM 2913 N N . ALA A 1 383 ? -7.613 22.562 -1.672 1 85.44 383 ALA A N 1
ATOM 2914 C CA . ALA A 1 383 ? -6.312 22.672 -1.023 1 85.44 383 ALA A CA 1
ATOM 2915 C C . ALA A 1 383 ? -6.152 21.641 0.083 1 85.44 383 ALA A C 1
ATOM 2917 O O . ALA A 1 383 ? -5.039 21.203 0.383 1 85.44 383 ALA A O 1
ATOM 2918 N N . ALA A 1 384 ? -7.262 21.297 0.68 1 87.75 384 ALA A N 1
ATOM 2919 C CA . ALA A 1 384 ? -7.215 20.312 1.754 1 87.75 384 ALA A CA 1
ATOM 2920 C C . ALA A 1 384 ? -8.234 19.203 1.521 1 87.75 384 ALA A C 1
ATOM 2922 O O . ALA A 1 384 ? -9.422 19.359 1.84 1 87.75 384 ALA A O 1
ATOM 2923 N N . PRO A 1 385 ? -7.766 18.078 1.201 1 82.06 385 PRO A N 1
ATOM 2924 C CA . PRO A 1 385 ? -8.656 16.953 0.925 1 82.06 385 PRO A CA 1
ATOM 2925 C C . PRO A 1 385 ? -9.531 16.594 2.123 1 82.06 385 PRO A C 1
ATOM 2927 O O . PRO A 1 385 ? -10.648 16.109 1.951 1 82.06 385 PRO A O 1
ATOM 2930 N N . ALA A 1 386 ? -9.047 16.828 3.297 1 88.06 386 ALA A N 1
ATOM 2931 C CA . ALA A 1 386 ? -9.812 16.531 4.508 1 88.06 386 ALA A CA 1
ATOM 2932 C C . ALA A 1 386 ? -11.102 17.344 4.547 1 88.06 386 ALA A C 1
ATOM 2934 O O . ALA A 1 386 ? -12.133 16.859 5.031 1 88.06 386 ALA A O 1
ATOM 2935 N N . LEU A 1 387 ? -11.094 18.516 4.031 1 93.56 387 LEU A N 1
ATOM 2936 C CA . LEU A 1 387 ? -12.281 19.375 4.043 1 93.56 387 LEU A CA 1
ATOM 2937 C C . LEU A 1 387 ? -13.312 18.875 3.037 1 93.56 387 LEU A C 1
ATOM 2939 O O . LEU A 1 387 ? -14.516 19.031 3.246 1 93.56 387 LEU A O 1
ATOM 2943 N N . TYR A 1 388 ? -12.82 18.312 2.021 1 89.19 388 TYR A N 1
ATOM 2944 C CA . TYR A 1 388 ? -13.742 17.672 1.082 1 89.19 388 TYR A CA 1
ATOM 2945 C C . TYR A 1 388 ? -14.531 16.562 1.756 1 89.19 388 TYR A C 1
ATOM 2947 O O . TYR A 1 388 ? -15.734 16.422 1.523 1 89.19 388 TYR A O 1
ATOM 2955 N N . VAL A 1 389 ? -13.906 15.852 2.578 1 90.5 389 VAL A N 1
ATOM 2956 C CA . VAL A 1 389 ? -14.547 14.75 3.297 1 90.5 389 VAL A CA 1
ATOM 2957 C C . VAL A 1 389 ? -15.602 15.305 4.254 1 90.5 389 VAL A C 1
ATOM 2959 O O . VAL A 1 389 ? -16.688 14.75 4.375 1 90.5 389 VAL A O 1
ATOM 2962 N N . ALA A 1 390 ? -15.289 16.328 4.883 1 94.62 390 ALA A N 1
ATOM 2963 C CA . ALA A 1 390 ? -16.234 16.969 5.793 1 94.62 390 ALA A CA 1
ATOM 2964 C C . ALA A 1 390 ? -17.484 17.438 5.051 1 94.62 390 ALA A C 1
ATOM 2966 O O . ALA A 1 390 ? -18.609 17.203 5.508 1 94.62 390 ALA A O 1
ATOM 2967 N N . VAL A 1 391 ? -17.297 18.031 3.914 1 94.56 391 VAL A N 1
ATOM 2968 C CA . VAL A 1 391 ? -18.391 18.547 3.111 1 94.56 391 VAL A CA 1
ATOM 2969 C C . VAL A 1 391 ? -19.234 17.375 2.588 1 94.56 391 VAL A C 1
ATOM 2971 O O . VAL A 1 391 ? -20.469 17.422 2.635 1 94.56 391 VAL A O 1
ATOM 2974 N N . ALA A 1 392 ? -18.594 16.391 2.137 1 91 392 ALA A N 1
ATOM 2975 C CA . ALA A 1 392 ? -19.281 15.211 1.618 1 91 392 ALA A CA 1
ATOM 2976 C C . ALA A 1 392 ? -20.094 14.531 2.707 1 91 392 ALA A C 1
ATOM 2978 O O . ALA A 1 392 ? -21.203 14.039 2.447 1 91 392 ALA A O 1
ATOM 2979 N N . MET A 1 393 ? -19.578 14.492 3.844 1 92.75 393 MET A N 1
ATOM 2980 C CA . MET A 1 393 ? -20.281 13.898 4.973 1 92.75 393 MET A CA 1
ATOM 2981 C C . MET A 1 393 ? -21.547 14.695 5.309 1 92.75 393 MET A C 1
ATOM 2983 O O . MET A 1 393 ? -22.594 14.109 5.578 1 92.75 393 MET A O 1
ATOM 2987 N N . SER A 1 394 ? -21.406 15.961 5.309 1 94.69 394 SER A N 1
ATOM 2988 C CA . SER A 1 394 ? -22.562 16.812 5.562 1 94.69 394 SER A CA 1
ATOM 2989 C C . SER A 1 394 ? -23.656 16.594 4.527 1 94.69 394 SER A C 1
ATOM 2991 O O . SER A 1 394 ? -24.828 16.469 4.879 1 94.69 394 SER A O 1
ATOM 2993 N N . ASP A 1 395 ? -23.266 16.453 3.307 1 93.75 395 ASP A N 1
ATOM 2994 C CA . ASP A 1 395 ? -24.203 16.234 2.213 1 93.75 395 ASP A CA 1
ATOM 2995 C C . ASP A 1 395 ? -24.891 14.875 2.361 1 93.75 395 ASP A C 1
ATOM 2997 O O . ASP A 1 395 ? -26.094 14.758 2.146 1 93.75 395 ASP A O 1
ATOM 3001 N N . ARG A 1 396 ? -24.203 13.914 2.723 1 90.44 396 ARG A N 1
ATOM 3002 C CA . ARG A 1 396 ? -24.719 12.562 2.881 1 90.44 396 ARG A CA 1
ATOM 3003 C C . ARG A 1 396 ? -25.75 12.492 4.004 1 90.44 396 ARG A C 1
ATOM 3005 O O . ARG A 1 396 ? -26.703 11.711 3.936 1 90.44 396 ARG A O 1
ATOM 3012 N N . GLU A 1 397 ? -25.562 13.367 4.941 1 91.62 397 GLU A N 1
ATOM 3013 C CA . GLU A 1 397 ? -26.469 13.383 6.086 1 91.62 397 GLU A CA 1
ATOM 3014 C C . GLU A 1 397 ? -27.641 14.336 5.855 1 91.62 397 GLU A C 1
ATOM 3016 O O . GLU A 1 397 ? -28.406 14.617 6.777 1 91.62 397 GLU A O 1
ATOM 3021 N N . GLY A 1 398 ? -27.672 14.883 4.668 1 92.44 398 GLY A N 1
ATOM 3022 C CA . GLY A 1 398 ? -28.828 15.648 4.258 1 92.44 398 GLY A CA 1
ATOM 3023 C C . GLY A 1 398 ? -28.656 17.141 4.434 1 92.44 398 GLY A C 1
ATOM 3024 O O . GLY A 1 398 ? -29.625 17.906 4.359 1 92.44 398 GLY A O 1
ATOM 3025 N N . HIS A 1 399 ? -27.406 17.531 4.684 1 93.62 399 HIS A N 1
ATOM 3026 C CA . HIS A 1 399 ? -27.141 18.953 4.852 1 93.62 399 HIS A CA 1
ATOM 3027 C C . HIS A 1 399 ? -26.156 19.469 3.793 1 93.62 399 HIS A C 1
ATOM 3029 O O . HIS A 1 399 ? -24.938 19.453 4.012 1 93.62 399 HIS A O 1
ATOM 3035 N N . ARG A 1 400 ? -26.734 20 2.791 1 92.19 400 ARG A N 1
ATOM 3036 C CA . ARG A 1 400 ? -25.922 20.484 1.673 1 92.19 400 ARG A CA 1
ATOM 3037 C C . ARG A 1 400 ? -25.141 21.734 2.047 1 92.19 400 ARG A C 1
ATOM 3039 O O . ARG A 1 400 ? -25.719 22.688 2.582 1 92.19 400 ARG A O 1
ATOM 3046 N N . VAL A 1 401 ? -23.906 21.703 1.774 1 93.12 401 VAL A N 1
ATOM 3047 C CA . VAL A 1 401 ? -23.047 22.844 2.062 1 93.12 401 VAL A CA 1
ATOM 3048 C C . VAL A 1 401 ? -23.016 23.781 0.856 1 93.12 401 VAL A C 1
ATOM 3050 O O . VAL A 1 401 ? -22.5 23.422 -0.202 1 93.12 401 VAL A O 1
ATOM 3053 N N . ARG A 1 402 ? -23.578 24.969 0.961 1 91.12 402 ARG A N 1
ATOM 3054 C CA . ARG A 1 402 ? -23.516 25.969 -0.101 1 91.12 402 ARG A CA 1
ATOM 3055 C C . ARG A 1 402 ? -22.125 26.578 -0.207 1 91.12 402 ARG A C 1
ATOM 3057 O O . ARG A 1 402 ? -21.453 26.766 0.806 1 91.12 402 ARG A O 1
ATOM 3064 N N . ALA A 1 403 ? -21.656 26.891 -1.371 1 91.94 403 ALA A N 1
ATOM 3065 C CA . ALA A 1 403 ? -20.297 27.391 -1.63 1 91.94 403 ALA A CA 1
ATOM 3066 C C . ALA A 1 403 ? -20.031 28.672 -0.848 1 91.94 403 ALA A C 1
ATOM 3068 O O . ALA A 1 403 ? -18.969 28.828 -0.249 1 91.94 403 ALA A O 1
ATOM 3069 N N . LEU A 1 404 ? -20.891 29.531 -0.807 1 94.06 404 LEU A N 1
ATOM 3070 C CA . LEU A 1 404 ? -20.703 30.812 -0.133 1 94.06 404 LEU A CA 1
ATOM 3071 C C . LEU A 1 404 ? -20.625 30.625 1.378 1 94.06 404 LEU A C 1
ATOM 3073 O O . LEU A 1 404 ? -19.875 31.344 2.059 1 94.06 404 LEU A O 1
ATOM 3077 N N . GLU A 1 405 ? -21.453 29.781 1.861 1 94.69 405 GLU A N 1
ATOM 3078 C CA . GLU A 1 405 ? -21.406 29.469 3.287 1 94.69 405 GLU A CA 1
ATOM 3079 C C . GLU A 1 405 ? -20.078 28.828 3.678 1 94.69 405 GLU A C 1
ATOM 3081 O O . GLU A 1 405 ? -19.5 29.188 4.703 1 94.69 405 GLU A O 1
ATOM 3086 N N . PHE A 1 406 ? -19.688 27.938 2.865 1 95.94 406 PHE A N 1
ATOM 3087 C CA . PHE A 1 406 ? -18.391 27.312 3.086 1 95.94 406 PHE A CA 1
ATOM 3088 C C . PHE A 1 406 ? -17.281 28.359 3.104 1 95.94 406 PHE A C 1
ATOM 3090 O O . PHE A 1 406 ? -16.453 28.375 4.02 1 95.94 406 PHE A O 1
ATOM 3097 N N . LEU A 1 407 ? -17.297 29.234 2.104 1 95.56 407 LEU A N 1
ATOM 3098 C CA . LEU A 1 407 ? -16.234 30.203 1.938 1 95.56 407 LEU A CA 1
ATOM 3099 C C . LEU A 1 407 ? -16.234 31.219 3.084 1 95.56 407 LEU A C 1
ATOM 3101 O O . LEU A 1 407 ? -15.18 31.703 3.494 1 95.56 407 LEU A O 1
ATOM 3105 N N . LYS A 1 408 ? -17.359 31.516 3.537 1 96.75 408 LYS A N 1
ATOM 3106 C CA . LYS A 1 408 ? -17.453 32.438 4.672 1 96.75 408 LYS A CA 1
ATOM 3107 C C . LYS A 1 408 ? -16.719 31.875 5.887 1 96.75 408 LYS A C 1
ATOM 3109 O O . LYS A 1 408 ? -15.891 32.562 6.492 1 96.75 408 LYS A O 1
ATOM 3114 N N . TYR A 1 409 ? -16.984 30.641 6.203 1 97.31 409 TYR A N 1
ATOM 3115 C CA . TYR A 1 409 ? -16.359 30.016 7.367 1 97.31 409 TYR A CA 1
ATOM 3116 C C . TYR A 1 409 ? -14.898 29.703 7.105 1 97.31 409 TYR A C 1
ATOM 3118 O O . TYR A 1 409 ? -14.039 29.953 7.957 1 97.31 409 TYR A O 1
ATOM 3126 N N . SER A 1 410 ? -14.594 29.188 5.922 1 97.62 410 SER A N 1
ATOM 3127 C CA . SER A 1 410 ? -13.258 28.672 5.629 1 97.62 410 SER A CA 1
ATOM 3128 C C . SER A 1 410 ? -12.258 29.812 5.465 1 97.62 410 SER A C 1
ATOM 3130 O O . SER A 1 410 ? -11.141 29.75 5.984 1 97.62 410 SER A O 1
ATOM 3132 N N . LEU A 1 411 ? -12.68 30.891 4.742 1 97.5 411 LEU A N 1
ATOM 3133 C CA . LEU A 1 411 ? -11.781 32.031 4.543 1 97.5 411 LEU A CA 1
ATOM 3134 C C . LEU A 1 411 ? -11.531 32.75 5.859 1 97.5 411 LEU A C 1
ATOM 3136 O O . LEU A 1 411 ? -10.422 33.219 6.109 1 97.5 411 LEU A O 1
ATOM 3140 N N . THR A 1 412 ? -12.555 32.875 6.617 1 98 412 THR A N 1
ATOM 3141 C CA . THR A 1 412 ? -12.383 33.5 7.926 1 98 412 THR A CA 1
ATOM 3142 C C . THR A 1 412 ? -11.391 32.719 8.773 1 98 412 THR A C 1
ATOM 3144 O O . THR A 1 412 ? -10.484 33.281 9.383 1 98 412 THR A O 1
ATOM 3147 N N . PHE A 1 413 ? -11.555 31.406 8.805 1 98.12 413 PHE A N 1
ATOM 3148 C CA . PHE A 1 413 ? -10.695 30.547 9.609 1 98.12 413 PHE A CA 1
ATOM 3149 C C . PHE A 1 413 ? -9.258 30.594 9.094 1 98.12 413 PHE A C 1
ATOM 3151 O O . PHE A 1 413 ? -8.312 30.734 9.875 1 98.12 413 PHE A O 1
ATOM 3158 N N . ALA A 1 414 ? -9.07 30.5 7.77 1 97.94 414 ALA A N 1
ATOM 3159 C CA . ALA A 1 414 ? -7.754 30.438 7.137 1 97.94 414 ALA A CA 1
ATOM 3160 C C . ALA A 1 414 ? -7.004 31.75 7.32 1 97.94 414 ALA A C 1
ATOM 3162 O O . ALA A 1 414 ? -5.852 31.766 7.766 1 97.94 414 ALA A O 1
ATOM 3163 N N . PHE A 1 415 ? -7.66 32.875 7.066 1 98.25 415 PHE A N 1
ATOM 3164 C CA . PHE A 1 415 ? -6.98 34.156 7.125 1 98.25 415 PHE A CA 1
ATOM 3165 C C . PHE A 1 415 ? -6.719 34.562 8.57 1 98.25 415 PHE A C 1
ATOM 3167 O O . PHE A 1 415 ? -5.668 35.125 8.875 1 98.25 415 PHE A O 1
ATOM 3174 N N . THR A 1 416 ? -7.668 34.312 9.43 1 98.5 416 THR A N 1
ATOM 3175 C CA . THR A 1 416 ? -7.453 34.594 10.844 1 98.5 416 THR A CA 1
ATOM 3176 C C . THR A 1 416 ? -6.246 33.844 11.375 1 98.5 416 THR A C 1
ATOM 3178 O O . THR A 1 416 ? -5.387 34.406 12.047 1 98.5 416 THR A O 1
ATOM 3181 N N . SER A 1 417 ? -6.188 32.594 11.086 1 98.5 417 SER A N 1
ATOM 3182 C CA . SER A 1 417 ? -5.086 31.766 11.562 1 98.5 417 SER A CA 1
ATOM 3183 C C . SER A 1 417 ? -3.762 32.188 10.945 1 98.5 417 SER A C 1
ATOM 3185 O O . SER A 1 417 ? -2.738 32.25 11.625 1 98.5 417 SER A O 1
ATOM 3187 N N . LEU A 1 418 ? -3.748 32.531 9.625 1 98.5 418 LEU A N 1
ATOM 3188 C CA . LEU A 1 418 ? -2.543 32.938 8.922 1 98.5 418 LEU A CA 1
ATOM 3189 C C . LEU A 1 418 ? -1.966 34.219 9.523 1 98.5 418 LEU A C 1
ATOM 3191 O O . LEU A 1 418 ? -0.758 34.312 9.758 1 98.5 418 LEU A O 1
ATOM 3195 N N . ILE A 1 419 ? -2.826 35.156 9.781 1 98.62 419 ILE A N 1
ATOM 3196 C CA . ILE A 1 419 ? -2.393 36.438 10.273 1 98.62 419 ILE A CA 1
ATOM 3197 C C . ILE A 1 419 ? -1.899 36.312 11.711 1 98.62 419 ILE A C 1
ATOM 3199 O O . ILE A 1 419 ? -0.827 36.812 12.055 1 98.62 419 ILE A O 1
ATOM 3203 N N . ILE A 1 420 ? -2.65 35.625 12.523 1 98.69 420 ILE A N 1
ATOM 3204 C CA . ILE A 1 420 ? -2.27 35.469 13.922 1 98.69 420 ILE A CA 1
ATOM 3205 C C . ILE A 1 420 ? -0.928 34.75 14.008 1 98.69 420 ILE A C 1
ATOM 3207 O O . ILE A 1 420 ? -0.033 35.156 14.75 1 98.69 420 ILE A O 1
ATOM 3211 N N . HIS A 1 421 ? -0.833 33.656 13.234 1 98.69 421 HIS A N 1
ATOM 3212 C CA . HIS A 1 421 ? 0.389 32.844 13.305 1 98.69 421 HIS A CA 1
ATOM 3213 C C . HIS A 1 421 ? 1.588 33.625 12.781 1 98.69 421 HIS A C 1
ATOM 3215 O O . HIS A 1 421 ? 2.699 33.5 13.297 1 98.69 421 HIS A O 1
ATOM 3221 N N . TYR A 1 422 ? 1.373 34.438 11.719 1 98.38 422 TYR A N 1
ATOM 3222 C CA . TYR A 1 422 ? 2.426 35.281 11.164 1 98.38 422 TYR A CA 1
ATOM 3223 C C . TYR A 1 422 ? 2.955 36.25 12.219 1 98.38 422 TYR A C 1
ATOM 3225 O O . TYR A 1 422 ? 4.168 36.344 12.414 1 98.38 422 TYR A O 1
ATOM 3233 N N . ILE A 1 423 ? 2.08 36.906 12.945 1 98.25 423 ILE A N 1
ATOM 3234 C CA . ILE A 1 423 ? 2.455 37.906 13.945 1 98.25 423 ILE A CA 1
ATOM 3235 C C . ILE A 1 423 ? 3.203 37.219 15.094 1 98.25 423 ILE A C 1
ATOM 3237 O O . ILE A 1 423 ? 4.27 37.688 15.508 1 98.25 423 ILE A O 1
ATOM 3241 N N . ILE A 1 424 ? 2.682 36.094 15.547 1 98 424 ILE A N 1
ATOM 3242 C CA . ILE A 1 424 ? 3.279 35.375 16.672 1 98 424 ILE A CA 1
ATOM 3243 C C . ILE A 1 424 ? 4.68 34.906 16.281 1 98 424 ILE A C 1
ATOM 3245 O O . ILE A 1 424 ? 5.621 35.031 17.062 1 98 424 ILE A O 1
ATOM 3249 N N . THR A 1 425 ? 4.801 34.344 15.086 1 97.5 425 THR A N 1
ATOM 3250 C CA . THR A 1 425 ? 6.082 33.781 14.695 1 97.5 425 THR A CA 1
ATOM 3251 C C . THR A 1 425 ? 7.102 34.875 14.398 1 97.5 425 THR A C 1
ATOM 3253 O O . THR A 1 425 ? 8.297 34.688 14.633 1 97.5 425 THR A O 1
ATOM 3256 N N . LEU A 1 426 ? 6.688 36.031 13.906 1 95.62 426 LEU A N 1
ATOM 3257 C CA . LEU A 1 426 ? 7.598 37.125 13.703 1 95.62 426 LEU A CA 1
ATOM 3258 C C . LEU A 1 426 ? 8.172 37.625 15.031 1 95.62 426 LEU A C 1
ATOM 3260 O O . LEU A 1 426 ? 9.359 37.938 15.125 1 95.62 426 LEU A O 1
ATOM 3264 N N . ILE A 1 427 ? 7.371 37.656 16.031 1 95.69 427 ILE A N 1
ATOM 3265 C CA . ILE A 1 427 ? 7.762 38.156 17.344 1 95.69 427 ILE A CA 1
ATOM 3266 C C . ILE A 1 427 ? 8.672 37.125 18.031 1 95.69 427 ILE A C 1
ATOM 3268 O O . ILE A 1 427 ? 9.68 37.5 18.641 1 95.69 427 ILE A O 1
ATOM 3272 N N . VAL A 1 428 ? 8.352 35.875 17.875 1 95.62 428 VAL A N 1
ATOM 3273 C CA . VAL A 1 428 ? 9.031 34.844 18.625 1 95.62 428 VAL A CA 1
ATOM 3274 C C . VAL A 1 428 ? 10.305 34.406 17.906 1 95.62 428 VAL A C 1
ATOM 3276 O O . VAL A 1 428 ? 11.328 34.125 18.531 1 95.62 428 VAL A O 1
ATOM 3279 N N . TRP A 1 429 ? 10.234 34.312 16.562 1 93 429 TRP A N 1
ATOM 3280 C CA . TRP A 1 429 ? 11.32 33.688 15.82 1 93 429 TRP A CA 1
ATOM 3281 C C . TRP A 1 429 ? 12.234 34.719 15.188 1 93 429 TRP A C 1
ATOM 3283 O O . TRP A 1 429 ? 13.383 34.438 14.859 1 93 429 TRP A O 1
ATOM 3293 N N . ILE A 1 430 ? 11.648 35.812 14.875 1 84.75 430 ILE A N 1
ATOM 3294 C CA . ILE A 1 430 ? 12.43 36.812 14.148 1 84.75 430 ILE A CA 1
ATOM 3295 C C . ILE A 1 430 ? 12.703 38 15.047 1 84.75 430 ILE A C 1
ATOM 3297 O O . ILE A 1 430 ? 13.82 38.531 15.07 1 84.75 430 ILE A O 1
ATOM 3301 N N . MET B 1 1 ? 28.359 -17.828 11.109 1 60.81 1 MET B N 1
ATOM 3302 C CA . MET B 1 1 ? 26.922 -17.766 10.859 1 60.81 1 MET B CA 1
ATOM 3303 C C . MET B 1 1 ? 26.203 -17.031 11.992 1 60.81 1 MET B C 1
ATOM 3305 O O . MET B 1 1 ? 26.453 -17.297 13.164 1 60.81 1 MET B O 1
ATOM 3309 N N . ASP B 1 2 ? 25.453 -15.984 11.469 1 84.19 2 ASP B N 1
ATOM 3310 C CA . ASP B 1 2 ? 24.703 -15.375 12.57 1 84.19 2 ASP B CA 1
ATOM 3311 C C . ASP B 1 2 ? 23.516 -16.234 12.969 1 84.19 2 ASP B C 1
ATOM 3313 O O . ASP B 1 2 ? 22.5 -16.281 12.258 1 84.19 2 ASP B O 1
ATOM 3317 N N . LEU B 1 3 ? 23.703 -17.188 13.906 1 91.31 3 LEU B N 1
ATOM 3318 C CA . LEU B 1 3 ? 22.703 -18.109 14.438 1 91.31 3 LEU B CA 1
ATOM 3319 C C . LEU B 1 3 ? 21.438 -17.359 14.867 1 91.31 3 LEU B C 1
ATOM 3321 O O . LEU B 1 3 ? 20.328 -17.875 14.758 1 91.31 3 LEU B O 1
ATOM 3325 N N . VAL B 1 4 ? 21.688 -16.203 15.211 1 95.44 4 VAL B N 1
ATOM 3326 C CA . VAL B 1 4 ? 20.547 -15.398 15.656 1 95.44 4 VAL B CA 1
ATOM 3327 C C . VAL B 1 4 ? 19.641 -15.086 14.469 1 95.44 4 VAL B C 1
ATOM 3329 O O . VAL B 1 4 ? 18.422 -15.211 14.562 1 95.44 4 VAL B O 1
ATOM 3332 N N . ALA B 1 5 ? 20.266 -14.719 13.367 1 96.12 5 ALA B N 1
ATOM 3333 C CA . ALA B 1 5 ? 19.5 -14.414 12.172 1 96.12 5 ALA B CA 1
ATOM 3334 C C . ALA B 1 5 ? 18.734 -15.641 11.68 1 96.12 5 ALA B C 1
ATOM 3336 O O . ALA B 1 5 ? 17.562 -15.539 11.305 1 96.12 5 ALA B O 1
ATOM 3337 N N . ALA B 1 6 ? 19.375 -16.75 11.695 1 95.31 6 ALA B N 1
ATOM 3338 C CA . ALA B 1 6 ? 18.75 -18 11.25 1 95.31 6 ALA B CA 1
ATOM 3339 C C . ALA B 1 6 ? 17.594 -18.375 12.164 1 95.31 6 ALA B C 1
ATOM 3341 O O . ALA B 1 6 ? 16.531 -18.812 11.688 1 95.31 6 ALA B O 1
ATOM 3342 N N . LEU B 1 7 ? 17.766 -18.266 13.422 1 96.56 7 LEU B N 1
ATOM 3343 C CA . LEU B 1 7 ? 16.734 -18.609 14.398 1 96.56 7 LEU B CA 1
ATOM 3344 C C . LEU B 1 7 ? 15.531 -17.672 14.258 1 96.56 7 LEU B C 1
ATOM 3346 O O . LEU B 1 7 ? 14.391 -18.141 14.281 1 96.56 7 LEU B O 1
ATOM 3350 N N . LEU B 1 8 ? 15.828 -16.406 14.164 1 96.62 8 LEU B N 1
ATOM 3351 C CA . LEU B 1 8 ? 14.75 -15.43 14.039 1 96.62 8 LEU B CA 1
ATOM 3352 C C . LEU B 1 8 ? 13.945 -15.672 12.766 1 96.62 8 LEU B C 1
ATOM 3354 O O . LEU B 1 8 ? 12.719 -15.594 12.781 1 96.62 8 LEU B O 1
ATOM 3358 N N . PHE B 1 9 ? 14.68 -15.922 11.711 1 94.5 9 PHE B N 1
ATOM 3359 C CA . PHE B 1 9 ? 14.008 -16.203 10.445 1 94.5 9 PHE B CA 1
ATOM 3360 C C . PHE B 1 9 ? 13.133 -17.453 10.562 1 94.5 9 PHE B C 1
ATOM 3362 O O . PHE B 1 9 ? 11.961 -17.422 10.164 1 94.5 9 PHE B O 1
ATOM 3369 N N . THR B 1 10 ? 13.664 -18.5 11.078 1 94 10 THR B N 1
ATOM 3370 C CA . THR B 1 10 ? 12.945 -19.766 11.211 1 94 10 THR B CA 1
ATOM 3371 C C . THR B 1 10 ? 11.719 -19.594 12.109 1 94 10 THR B C 1
ATOM 3373 O O . THR B 1 10 ? 10.633 -20.094 11.789 1 94 10 THR B O 1
ATOM 3376 N N . LEU B 1 11 ? 11.875 -18.906 13.195 1 95.12 11 LEU B N 1
ATOM 3377 C CA . LEU B 1 11 ? 10.758 -18.656 14.102 1 95.12 11 LEU B CA 1
ATOM 3378 C C . LEU B 1 11 ? 9.664 -17.859 13.406 1 95.12 11 LEU B C 1
ATOM 3380 O O . LEU B 1 11 ? 8.477 -18.141 13.586 1 95.12 11 LEU B O 1
ATOM 3384 N N . THR B 1 12 ? 10.086 -16.828 12.672 1 94.81 12 THR B N 1
ATOM 3385 C CA . THR B 1 12 ? 9.125 -16 11.961 1 94.81 12 THR B CA 1
ATOM 3386 C C . THR B 1 12 ? 8.352 -16.828 10.93 1 94.81 12 THR B C 1
ATOM 3388 O O . THR B 1 12 ? 7.125 -16.719 10.844 1 94.81 12 THR B O 1
ATOM 3391 N N . ILE B 1 13 ? 9.062 -17.656 10.195 1 91.12 13 ILE B N 1
ATOM 3392 C CA . ILE B 1 13 ? 8.422 -18.469 9.172 1 91.12 13 ILE B CA 1
ATOM 3393 C C . ILE B 1 13 ? 7.488 -19.484 9.82 1 91.12 13 ILE B C 1
ATOM 3395 O O . ILE B 1 13 ? 6.398 -19.75 9.312 1 91.12 13 ILE B O 1
ATOM 3399 N N . MET B 1 14 ? 7.867 -20.031 10.891 1 91.94 14 MET B N 1
ATOM 3400 C CA . MET B 1 14 ? 7.008 -20.953 11.625 1 91.94 14 MET B CA 1
ATOM 3401 C C . MET B 1 14 ? 5.723 -20.266 12.07 1 91.94 14 MET B C 1
ATOM 3403 O O . MET B 1 14 ? 4.641 -20.859 12.008 1 91.94 14 MET B O 1
ATOM 3407 N N . LEU B 1 15 ? 5.895 -19.062 12.508 1 91.88 15 LEU B N 1
ATOM 3408 C CA . LEU B 1 15 ? 4.723 -18.297 12.914 1 91.88 15 LEU B CA 1
ATOM 3409 C C . LEU B 1 15 ? 3.816 -18.016 11.719 1 91.88 15 LEU B C 1
ATOM 3411 O O . LEU B 1 15 ? 2.59 -18.094 11.836 1 91.88 15 LEU B O 1
ATOM 3415 N N . VAL B 1 16 ? 4.398 -17.672 10.617 1 88.25 16 VAL B N 1
ATOM 3416 C CA . VAL B 1 16 ? 3.662 -17.375 9.398 1 88.25 16 VAL B CA 1
ATOM 3417 C C . VAL B 1 16 ? 2.895 -18.609 8.93 1 88.25 16 VAL B C 1
ATOM 3419 O O . VAL B 1 16 ? 1.709 -18.516 8.609 1 88.25 16 VAL B O 1
ATOM 3422 N N . VAL B 1 17 ? 3.537 -19.75 9.016 1 83.88 17 VAL B N 1
ATOM 3423 C CA . VAL B 1 17 ? 2.986 -21 8.5 1 83.88 17 VAL B CA 1
ATOM 3424 C C . VAL B 1 17 ? 1.932 -21.547 9.461 1 83.88 17 VAL B C 1
ATOM 3426 O O . VAL B 1 17 ? 0.933 -22.125 9.031 1 83.88 17 VAL B O 1
ATOM 3429 N N . SER B 1 18 ? 2.131 -21.359 10.75 1 83.06 18 SER B N 1
ATOM 3430 C CA . SER B 1 18 ? 1.233 -21.906 11.758 1 83.06 18 SER B CA 1
ATOM 3431 C C . SER B 1 18 ? -0.149 -21.266 11.68 1 83.06 18 SER B C 1
ATOM 3433 O O . SER B 1 18 ? -1.129 -21.828 12.172 1 83.06 18 SER B O 1
ATOM 3435 N N . ARG B 1 19 ? -0.224 -20.078 11.062 1 80.19 19 ARG B N 1
ATOM 3436 C CA . ARG B 1 19 ? -1.451 -19.297 10.961 1 80.19 19 ARG B CA 1
ATOM 3437 C C . ARG B 1 19 ? -2.021 -18.984 12.336 1 80.19 19 ARG B C 1
ATOM 3439 O O . ARG B 1 19 ? -3.219 -18.734 12.477 1 80.19 19 ARG B O 1
ATOM 3446 N N . TYR B 1 20 ? -1.112 -19.141 13.297 1 85.88 20 TYR B N 1
ATOM 3447 C CA . TYR B 1 20 ? -1.501 -18.766 14.656 1 85.88 20 TYR B CA 1
ATOM 3448 C C . TYR B 1 20 ? -1.677 -17.266 14.773 1 85.88 20 TYR B C 1
ATOM 3450 O O . TYR B 1 20 ? -2.541 -16.781 15.516 1 85.88 20 TYR B O 1
ATOM 3458 N N . VAL B 1 21 ? -0.884 -16.609 14.086 1 91.69 21 VAL B N 1
ATOM 3459 C CA . VAL B 1 21 ? -0.952 -15.148 14.031 1 91.69 21 VAL B CA 1
ATOM 3460 C C . VAL B 1 21 ? -1.025 -14.695 12.578 1 91.69 21 VAL B C 1
ATOM 3462 O O . VAL B 1 21 ? -0.769 -15.477 11.656 1 91.69 21 VAL B O 1
ATOM 3465 N N . ASP B 1 22 ? -1.492 -13.484 12.469 1 93.12 22 ASP B N 1
ATOM 3466 C CA . ASP B 1 22 ? -1.539 -12.914 11.125 1 93.12 22 ASP B CA 1
ATOM 3467 C C . ASP B 1 22 ? -0.163 -12.953 10.469 1 93.12 22 ASP B C 1
ATOM 3469 O O . ASP B 1 22 ? 0.839 -12.586 11.086 1 93.12 22 ASP B O 1
ATOM 3473 N N . GLU B 1 23 ? -0.152 -13.438 9.273 1 91.75 23 GLU B N 1
ATOM 3474 C CA . GLU B 1 23 ? 1.119 -13.672 8.594 1 91.75 23 GLU B CA 1
ATOM 3475 C C . GLU B 1 23 ? 1.866 -12.367 8.352 1 91.75 23 GLU B C 1
ATOM 3477 O O . GLU B 1 23 ? 3.096 -12.32 8.438 1 91.75 23 GLU B O 1
ATOM 3482 N N . VAL B 1 24 ? 1.154 -11.297 8.031 1 94.81 24 VAL B N 1
ATOM 3483 C CA . VAL B 1 24 ? 1.787 -10.008 7.758 1 94.81 24 VAL B CA 1
ATOM 3484 C C . VAL B 1 24 ? 2.387 -9.445 9.047 1 94.81 24 VAL B C 1
ATOM 3486 O O . VAL B 1 24 ? 3.531 -8.992 9.055 1 94.81 24 VAL B O 1
ATOM 3489 N N . ALA B 1 25 ? 1.62 -9.484 10.109 1 96.12 25 ALA B N 1
ATOM 3490 C CA . ALA B 1 25 ? 2.094 -9.016 11.406 1 96.12 25 ALA B CA 1
ATOM 3491 C C . ALA B 1 25 ? 3.34 -9.781 11.844 1 96.12 25 ALA B C 1
ATOM 3493 O O . ALA B 1 25 ? 4.301 -9.188 12.336 1 96.12 25 ALA B O 1
ATOM 3494 N N . ALA B 1 26 ? 3.291 -11.062 11.641 1 95.94 26 ALA B N 1
ATOM 3495 C CA . ALA B 1 26 ? 4.426 -11.906 12.016 1 95.94 26 ALA B CA 1
ATOM 3496 C C . ALA B 1 26 ? 5.664 -11.547 11.195 1 95.94 26 ALA B C 1
ATOM 3498 O O . ALA B 1 26 ? 6.766 -11.445 11.742 1 95.94 26 ALA B O 1
ATOM 3499 N N . ALA B 1 27 ? 5.445 -11.398 9.914 1 96.38 27 ALA B N 1
ATOM 3500 C CA . ALA B 1 27 ? 6.57 -11.094 9.031 1 96.38 27 ALA B CA 1
ATOM 3501 C C . ALA B 1 27 ? 7.18 -9.742 9.367 1 96.38 27 ALA B C 1
ATOM 3503 O O . ALA B 1 27 ? 8.406 -9.602 9.438 1 96.38 27 ALA B O 1
ATOM 3504 N N . LEU B 1 28 ? 6.379 -8.734 9.586 1 97.81 28 LEU B N 1
ATOM 3505 C CA . LEU B 1 28 ? 6.863 -7.398 9.922 1 97.81 28 LEU B CA 1
ATOM 3506 C C . LEU B 1 28 ? 7.594 -7.41 11.266 1 97.81 28 LEU B C 1
ATOM 3508 O O . LEU B 1 28 ? 8.633 -6.77 11.414 1 97.81 28 LEU B O 1
ATOM 3512 N N . ALA B 1 29 ? 7.043 -8.102 12.195 1 97.75 29 ALA B N 1
ATOM 3513 C CA . ALA B 1 29 ? 7.688 -8.227 13.5 1 97.75 29 ALA B CA 1
ATOM 3514 C C . ALA B 1 29 ? 9.031 -8.945 13.383 1 97.75 29 ALA B C 1
ATOM 3516 O O . ALA B 1 29 ? 9.984 -8.617 14.102 1 97.75 29 ALA B O 1
ATOM 3517 N N . GLY B 1 30 ? 9.055 -9.938 12.531 1 97.81 30 GLY B N 1
ATOM 3518 C CA . GLY B 1 30 ? 10.305 -10.641 12.281 1 97.81 30 GLY B CA 1
ATOM 3519 C C . GLY B 1 30 ? 11.391 -9.742 11.711 1 97.81 30 GLY B C 1
ATOM 3520 O O . GLY B 1 30 ? 12.547 -9.812 12.141 1 97.81 30 GLY B O 1
ATOM 3521 N N . VAL B 1 31 ? 11.023 -8.867 10.773 1 98.06 31 VAL B N 1
ATOM 3522 C CA . VAL B 1 31 ? 11.977 -7.918 10.203 1 98.06 31 VAL B CA 1
ATOM 3523 C C . VAL B 1 31 ? 12.484 -6.98 11.297 1 98.06 31 VAL B C 1
ATOM 3525 O O . VAL B 1 31 ? 13.68 -6.707 11.383 1 98.06 31 VAL B O 1
ATOM 3528 N N . THR B 1 32 ? 11.57 -6.523 12.094 1 98.12 32 THR B N 1
ATOM 3529 C CA . THR B 1 32 ? 11.93 -5.633 13.195 1 98.12 32 THR B CA 1
ATOM 3530 C C . THR B 1 32 ? 12.898 -6.316 14.148 1 98.12 32 THR B C 1
ATOM 3532 O O . THR B 1 32 ? 13.898 -5.715 14.562 1 98.12 32 THR B O 1
ATOM 3535 N N . ALA B 1 33 ? 12.633 -7.543 14.469 1 97.88 33 ALA B N 1
ATOM 3536 C CA . ALA B 1 33 ? 13.492 -8.297 15.375 1 97.88 33 ALA B CA 1
ATOM 3537 C C . ALA B 1 33 ? 14.883 -8.492 14.781 1 97.88 33 ALA B C 1
ATOM 3539 O O . ALA B 1 33 ? 15.891 -8.383 15.484 1 97.88 33 ALA B O 1
ATOM 3540 N N . LEU B 1 34 ? 14.953 -8.805 13.492 1 97.62 34 LEU B N 1
ATOM 3541 C CA . LEU B 1 34 ? 16.234 -8.984 12.82 1 97.62 34 LEU B CA 1
ATOM 3542 C C . LEU B 1 34 ? 17.062 -7.711 12.891 1 97.62 34 LEU B C 1
ATOM 3544 O O . LEU B 1 34 ? 18.266 -7.762 13.164 1 97.62 34 LEU B O 1
ATOM 3548 N N . ILE B 1 35 ? 16.438 -6.578 12.664 1 97.56 35 ILE B N 1
ATOM 3549 C CA . ILE B 1 35 ? 17.141 -5.305 12.641 1 97.56 35 ILE B CA 1
ATOM 3550 C C . ILE B 1 35 ? 17.625 -4.957 14.047 1 97.56 35 ILE B C 1
ATOM 3552 O O . ILE B 1 35 ? 18.734 -4.441 14.227 1 97.56 35 ILE B O 1
ATOM 3556 N N . LEU B 1 36 ? 16.859 -5.254 15.078 1 96.56 36 LEU B N 1
ATOM 3557 C CA . LEU B 1 36 ? 17.172 -4.863 16.453 1 96.56 36 LEU B CA 1
ATOM 3558 C C . LEU B 1 36 ? 18.203 -5.801 17.062 1 96.56 36 LEU B C 1
ATOM 3560 O O . LEU B 1 36 ? 18.969 -5.402 17.938 1 96.56 36 LEU B O 1
ATOM 3564 N N . LEU B 1 37 ? 18.266 -7.062 16.562 1 96.75 37 LEU B N 1
ATOM 3565 C CA . LEU B 1 37 ? 19.047 -8.062 17.297 1 96.75 37 LEU B CA 1
ATOM 3566 C C . LEU B 1 37 ? 20.25 -8.5 16.484 1 96.75 37 LEU B C 1
ATOM 3568 O O . LEU B 1 37 ? 21.094 -9.273 16.969 1 96.75 37 LEU B O 1
ATOM 3572 N N . THR B 1 38 ? 20.359 -8.086 15.266 1 96.69 38 THR B N 1
ATOM 3573 C CA . THR B 1 38 ? 21.5 -8.414 14.43 1 96.69 38 THR B CA 1
ATOM 3574 C C . THR B 1 38 ? 22.125 -7.152 13.852 1 96.69 38 THR B C 1
ATOM 3576 O O . THR B 1 38 ? 21.859 -6.047 14.32 1 96.69 38 THR B O 1
ATOM 3579 N N . ASN B 1 39 ? 23.094 -7.27 12.891 1 95.94 39 ASN B N 1
ATOM 3580 C CA . ASN B 1 39 ? 23.75 -6.129 12.266 1 95.94 39 ASN B CA 1
ATOM 3581 C C . ASN B 1 39 ? 22.969 -5.645 11.039 1 95.94 39 ASN B C 1
ATOM 3583 O O . ASN B 1 39 ? 23.438 -4.754 10.32 1 95.94 39 ASN B O 1
ATOM 3587 N N . TYR B 1 40 ? 21.797 -6.273 10.812 1 96.69 40 TYR B N 1
ATOM 3588 C CA . TYR B 1 40 ? 20.922 -5.906 9.711 1 96.69 40 TYR B CA 1
ATOM 3589 C C . TYR B 1 40 ? 20.359 -4.504 9.906 1 96.69 40 TYR B C 1
ATOM 3591 O O . TYR B 1 40 ? 19.844 -4.172 10.977 1 96.69 40 TYR B O 1
ATOM 3599 N N . THR B 1 41 ? 20.578 -3.545 8.961 1 97.38 41 THR B N 1
ATOM 3600 C CA . THR B 1 41 ? 20.141 -2.158 9.109 1 97.38 41 THR B CA 1
ATOM 3601 C C . THR B 1 41 ? 18.812 -1.927 8.414 1 97.38 41 THR B C 1
ATOM 3603 O O . THR B 1 41 ? 18.422 -2.695 7.531 1 97.38 41 THR B O 1
ATOM 3606 N N . PRO B 1 42 ? 18.094 -0.912 8.828 1 97.38 42 PRO B N 1
ATOM 3607 C CA . PRO B 1 42 ? 16.844 -0.57 8.148 1 97.38 42 PRO B CA 1
ATOM 3608 C C . PRO B 1 42 ? 17.031 -0.277 6.664 1 97.38 42 PRO B C 1
ATOM 3610 O O . PRO B 1 42 ? 16.188 -0.631 5.844 1 97.38 42 PRO B O 1
ATOM 3613 N N . GLU B 1 43 ? 18.109 0.359 6.32 1 96.44 43 GLU B N 1
ATOM 3614 C CA . GLU B 1 43 ? 18.406 0.671 4.926 1 96.44 43 GLU B CA 1
ATOM 3615 C C . GLU B 1 43 ? 18.578 -0.601 4.098 1 96.44 43 GLU B C 1
ATOM 3617 O O . GLU B 1 43 ? 18.047 -0.701 2.986 1 96.44 43 GLU B O 1
ATOM 3622 N N . GLU B 1 44 ? 19.297 -1.537 4.66 1 97.12 44 GLU B N 1
ATOM 3623 C CA . GLU B 1 44 ? 19.469 -2.816 3.979 1 97.12 44 GLU B CA 1
ATOM 3624 C C . GLU B 1 44 ? 18.141 -3.527 3.793 1 97.12 44 GLU B C 1
ATOM 3626 O O . GLU B 1 44 ? 17.859 -4.074 2.723 1 97.12 44 GLU B O 1
ATOM 3631 N N . ALA B 1 45 ? 17.375 -3.514 4.867 1 97.75 45 ALA B N 1
ATOM 3632 C CA . ALA B 1 45 ? 16.062 -4.164 4.836 1 97.75 45 ALA B CA 1
ATOM 3633 C C . ALA B 1 45 ? 15.195 -3.6 3.715 1 97.75 45 ALA B C 1
ATOM 3635 O O . ALA B 1 45 ? 14.492 -4.344 3.023 1 97.75 45 ALA B O 1
ATOM 3636 N N . PHE B 1 46 ? 15.203 -2.328 3.568 1 96.94 46 PHE B N 1
ATOM 3637 C CA . PHE B 1 46 ? 14.422 -1.667 2.531 1 96.94 46 PHE B CA 1
ATOM 3638 C C . PHE B 1 46 ? 14.961 -1.995 1.146 1 96.94 46 PHE B C 1
ATOM 3640 O O . PHE B 1 46 ? 14.195 -2.24 0.214 1 96.94 46 PHE B O 1
ATOM 3647 N N . ASN B 1 47 ? 16.281 -1.986 1.002 1 95.5 47 ASN B N 1
ATOM 3648 C CA . ASN B 1 47 ? 16.922 -2.156 -0.297 1 95.5 47 ASN B CA 1
ATOM 3649 C C . ASN B 1 47 ? 16.828 -3.596 -0.79 1 95.5 47 ASN B C 1
ATOM 3651 O O . ASN B 1 47 ? 16.922 -3.854 -1.991 1 95.5 47 ASN B O 1
ATOM 3655 N N . PHE B 1 48 ? 16.609 -4.496 0.133 1 95.44 48 PHE B N 1
ATOM 3656 C CA . PHE B 1 48 ? 16.484 -5.895 -0.261 1 95.44 48 PHE B CA 1
ATOM 3657 C C . PHE B 1 48 ? 15.094 -6.18 -0.828 1 95.44 48 PHE B C 1
ATOM 3659 O O . PHE B 1 48 ? 14.883 -7.203 -1.481 1 95.44 48 PHE B O 1
ATOM 3666 N N . VAL B 1 49 ? 14.164 -5.355 -0.518 1 96.81 49 VAL B N 1
ATOM 3667 C CA . VAL B 1 49 ? 12.828 -5.52 -1.09 1 96.81 49 VAL B CA 1
ATOM 3668 C C . VAL B 1 49 ? 12.891 -5.34 -2.604 1 96.81 49 VAL B C 1
ATOM 3670 O O . VAL B 1 49 ? 13.5 -4.387 -3.098 1 96.81 49 VAL B O 1
ATOM 3673 N N . GLU B 1 50 ? 12.344 -6.277 -3.297 1 95.31 50 GLU B N 1
ATOM 3674 C CA . GLU B 1 50 ? 12.258 -6.156 -4.75 1 95.31 50 GLU B CA 1
ATOM 3675 C C . GLU B 1 50 ? 11.062 -5.305 -5.16 1 95.31 50 GLU B C 1
ATOM 3677 O O . GLU B 1 50 ? 10.023 -5.832 -5.578 1 95.31 50 GLU B O 1
ATOM 3682 N N . TRP B 1 51 ? 11.297 -4.074 -5.176 1 95.81 51 TRP B N 1
ATOM 3683 C CA . TRP B 1 51 ? 10.234 -3.1 -5.406 1 95.81 51 TRP B CA 1
ATOM 3684 C C . TRP B 1 51 ? 9.688 -3.219 -6.824 1 95.81 51 TRP B C 1
ATOM 3686 O O . TRP B 1 51 ? 8.531 -2.863 -7.082 1 95.81 51 TRP B O 1
ATOM 3696 N N . ASN B 1 52 ? 10.492 -3.688 -7.75 1 94.88 52 ASN B N 1
ATOM 3697 C CA . ASN B 1 52 ? 10 -3.955 -9.094 1 94.88 52 ASN B CA 1
ATOM 3698 C C . ASN B 1 52 ? 8.867 -4.98 -9.086 1 94.88 52 ASN B C 1
ATOM 3700 O O . ASN B 1 52 ? 7.887 -4.836 -9.82 1 94.88 52 ASN B O 1
ATOM 3704 N N . VAL B 1 53 ? 9.031 -5.996 -8.273 1 94.38 53 VAL B N 1
ATOM 3705 C CA . VAL B 1 53 ? 8.008 -7.027 -8.141 1 94.38 53 VAL B CA 1
ATOM 3706 C C . VAL B 1 53 ? 6.73 -6.418 -7.559 1 94.38 53 VAL B C 1
ATOM 3708 O O . VAL B 1 53 ? 5.633 -6.676 -8.055 1 94.38 53 VAL B O 1
ATOM 3711 N N . ILE B 1 54 ? 6.891 -5.602 -6.547 1 95.88 54 ILE B N 1
ATOM 3712 C CA . ILE B 1 54 ? 5.758 -4.953 -5.895 1 95.88 54 ILE B CA 1
ATOM 3713 C C . ILE B 1 54 ? 5.016 -4.078 -6.902 1 95.88 54 ILE B C 1
ATOM 3715 O O . ILE B 1 54 ? 3.783 -4.078 -6.949 1 95.88 54 ILE B O 1
ATOM 3719 N N . ALA B 1 55 ? 5.77 -3.393 -7.738 1 96.38 55 ALA B N 1
ATOM 3720 C CA . ALA B 1 55 ? 5.18 -2.51 -8.742 1 96.38 55 ALA B CA 1
ATOM 3721 C C . ALA B 1 55 ? 4.426 -3.311 -9.805 1 96.38 55 ALA B C 1
ATOM 3723 O O . ALA B 1 55 ? 3.361 -2.891 -10.266 1 96.38 55 ALA B O 1
ATOM 3724 N N . ILE B 1 56 ? 5.012 -4.449 -10.195 1 94.31 56 ILE B N 1
ATOM 3725 C CA . ILE B 1 56 ? 4.359 -5.301 -11.188 1 94.31 56 ILE B CA 1
ATOM 3726 C C . ILE B 1 56 ? 3.004 -5.766 -10.656 1 94.31 56 ILE B C 1
ATOM 3728 O O . ILE B 1 56 ? 1.983 -5.629 -11.336 1 94.31 56 ILE B O 1
ATOM 3732 N N . LEU B 1 57 ? 3.037 -6.254 -9.438 1 93.56 57 LEU B N 1
ATOM 3733 C CA . LEU B 1 57 ? 1.822 -6.801 -8.844 1 93.56 57 LEU B CA 1
ATOM 3734 C C . LEU B 1 57 ? 0.769 -5.711 -8.656 1 93.56 57 LEU B C 1
ATOM 3736 O O . LEU B 1 57 ? -0.396 -5.902 -9.016 1 93.56 57 LEU B O 1
ATOM 3740 N N . LEU B 1 58 ? 1.199 -4.594 -8.148 1 95.88 58 LEU B N 1
ATOM 3741 C CA . LEU B 1 58 ? 0.28 -3.482 -7.938 1 95.88 58 LEU B CA 1
ATOM 3742 C C . LEU B 1 58 ? -0.344 -3.041 -9.258 1 95.88 58 LEU B C 1
ATOM 3744 O O . LEU B 1 58 ? -1.563 -2.885 -9.352 1 95.88 58 LEU B O 1
ATOM 3748 N N . GLY B 1 59 ? 0.438 -2.803 -10.258 1 96.38 59 GLY B N 1
ATOM 3749 C CA . GLY B 1 59 ? -0.059 -2.377 -11.555 1 96.38 59 GLY B CA 1
ATOM 3750 C C . GLY B 1 59 ? -1.015 -3.375 -12.18 1 96.38 59 GLY B C 1
ATOM 3751 O O . GLY B 1 59 ? -2.078 -2.996 -12.68 1 96.38 59 GLY B O 1
ATOM 3752 N N . MET B 1 60 ? -0.679 -4.609 -12.094 1 93.75 60 MET B N 1
ATOM 3753 C CA . MET B 1 60 ? -1.505 -5.648 -12.703 1 93.75 60 MET B CA 1
ATOM 3754 C C . MET B 1 60 ? -2.836 -5.781 -11.969 1 93.75 60 MET B C 1
ATOM 3756 O O . MET B 1 60 ? -3.867 -6.047 -12.594 1 93.75 60 MET B O 1
ATOM 3760 N N . TRP B 1 61 ? -2.783 -5.668 -10.695 1 94.62 61 TRP B N 1
ATOM 3761 C CA . TRP B 1 61 ? -4.02 -5.801 -9.93 1 94.62 61 TRP B CA 1
ATOM 3762 C C . TRP B 1 61 ? -4.953 -4.625 -10.195 1 94.62 61 TRP B C 1
ATOM 3764 O O . TRP B 1 61 ? -6.176 -4.785 -10.188 1 94.62 61 TRP B O 1
ATOM 3774 N N . ILE B 1 62 ? -4.375 -3.436 -10.438 1 96.94 62 ILE B N 1
ATOM 3775 C CA . ILE B 1 62 ? -5.199 -2.291 -10.812 1 96.94 62 ILE B CA 1
ATOM 3776 C C . ILE B 1 62 ? -5.859 -2.555 -12.164 1 96.94 62 ILE B C 1
ATOM 3778 O O . ILE B 1 62 ? -7.07 -2.361 -12.312 1 96.94 62 ILE B O 1
ATOM 3782 N N . ILE B 1 63 ? -5.117 -3.021 -13.109 1 96.94 63 ILE B N 1
ATOM 3783 C CA . ILE B 1 63 ? -5.652 -3.316 -14.43 1 96.94 63 ILE B CA 1
ATOM 3784 C C . ILE B 1 63 ? -6.727 -4.398 -14.328 1 96.94 63 ILE B C 1
ATOM 3786 O O . ILE B 1 63 ? -7.82 -4.254 -14.875 1 96.94 63 ILE B O 1
ATOM 3790 N N . ALA B 1 64 ? -6.395 -5.426 -13.602 1 93.94 64 ALA B N 1
ATOM 3791 C CA . ALA B 1 64 ? -7.348 -6.512 -13.391 1 93.94 64 ALA B CA 1
ATOM 3792 C C . ALA B 1 64 ? -8.625 -6 -12.727 1 93.94 64 ALA B C 1
ATOM 3794 O O . ALA B 1 64 ? -9.719 -6.469 -13.039 1 93.94 64 ALA B O 1
ATOM 3795 N N . GLY B 1 65 ? -8.43 -5.059 -11.781 1 94.44 65 GLY B N 1
ATOM 3796 C CA . GLY B 1 65 ? -9.586 -4.461 -11.125 1 94.44 65 GLY B CA 1
ATOM 3797 C C . GLY B 1 65 ? -10.555 -3.816 -12.102 1 94.44 65 GLY B C 1
ATOM 3798 O O . GLY B 1 65 ? -11.766 -4.016 -12 1 94.44 65 GLY B O 1
ATOM 3799 N N . TYR B 1 66 ? -10.039 -3.074 -13.07 1 96.38 66 TYR B N 1
ATOM 3800 C CA . TYR B 1 66 ? -10.883 -2.453 -14.086 1 96.38 66 TYR B CA 1
ATOM 3801 C C . TYR B 1 66 ? -11.562 -3.508 -14.945 1 96.38 66 TYR B C 1
ATOM 3803 O O . TYR B 1 66 ? -12.719 -3.342 -15.352 1 96.38 66 TYR B O 1
ATOM 3811 N N . MET B 1 67 ? -10.844 -4.562 -15.242 1 93.94 67 MET B N 1
ATOM 3812 C CA . MET B 1 67 ? -11.43 -5.637 -16.047 1 93.94 67 MET B CA 1
ATOM 3813 C C . MET B 1 67 ? -12.602 -6.285 -15.305 1 93.94 67 MET B C 1
ATOM 3815 O O . MET B 1 67 ? -13.641 -6.547 -15.906 1 93.94 67 MET B O 1
ATOM 3819 N N . ILE B 1 68 ? -12.414 -6.5 -14.047 1 91.12 68 ILE B N 1
ATOM 3820 C CA . ILE B 1 68 ? -13.453 -7.117 -13.227 1 91.12 68 ILE B CA 1
ATOM 3821 C C . ILE B 1 68 ? -14.656 -6.188 -13.148 1 91.12 68 ILE B C 1
ATOM 3823 O O . ILE B 1 68 ? -15.797 -6.621 -13.328 1 91.12 68 ILE B O 1
ATOM 3827 N N . GLU B 1 69 ? -14.352 -4.918 -12.914 1 92.75 69 GLU B N 1
ATOM 3828 C CA . GLU B 1 69 ? -15.43 -3.934 -12.875 1 92.75 69 GLU B CA 1
ATOM 3829 C C . GLU B 1 69 ? -16.141 -3.838 -14.219 1 92.75 69 GLU B C 1
ATOM 3831 O O . GLU B 1 69 ? -17.328 -3.518 -14.273 1 92.75 69 GLU B O 1
ATOM 3836 N N . GLY B 1 70 ? -15.453 -4.105 -15.258 1 93.69 70 GLY B N 1
ATOM 3837 C CA . GLY B 1 70 ? -16.016 -4.059 -16.594 1 93.69 70 GLY B CA 1
ATOM 3838 C C . GLY B 1 70 ? -16.844 -5.289 -16.938 1 93.69 70 GLY B C 1
ATOM 3839 O O . GLY B 1 70 ? -17.484 -5.336 -17.984 1 93.69 70 GLY B O 1
ATOM 3840 N N . GLY B 1 71 ? -16.812 -6.336 -16.094 1 88.81 71 GLY B N 1
ATOM 3841 C CA . GLY B 1 71 ? -17.641 -7.52 -16.297 1 88.81 71 GLY B CA 1
ATOM 3842 C C . GLY B 1 71 ? -16.859 -8.68 -16.906 1 88.81 71 GLY B C 1
ATOM 3843 O O . GLY B 1 71 ? -17.453 -9.586 -17.484 1 88.81 71 GLY B O 1
ATOM 3844 N N . PHE B 1 72 ? -15.586 -8.641 -16.797 1 87.25 72 PHE B N 1
ATOM 3845 C CA . PHE B 1 72 ? -14.75 -9.695 -17.359 1 87.25 72 PHE B CA 1
ATOM 3846 C C . PHE B 1 72 ? -15.148 -11.062 -16.812 1 87.25 72 PHE B C 1
ATOM 3848 O O . PHE B 1 72 ? -15.305 -12.016 -17.562 1 87.25 72 PHE B O 1
ATOM 3855 N N . THR B 1 73 ? -15.305 -11.188 -15.539 1 78.94 73 THR B N 1
ATOM 3856 C CA . THR B 1 73 ? -15.633 -12.461 -14.891 1 78.94 73 THR B CA 1
ATOM 3857 C C . THR B 1 73 ? -17 -12.969 -15.352 1 78.94 73 THR B C 1
ATOM 3859 O O . THR B 1 73 ? -17.156 -14.148 -15.672 1 78.94 73 THR B O 1
ATOM 3862 N N . GLU B 1 74 ? -17.906 -12.117 -15.352 1 81.25 74 GLU B N 1
ATOM 3863 C CA . GLU B 1 74 ? -19.25 -12.484 -15.789 1 81.25 74 GLU B CA 1
ATOM 3864 C C . GLU B 1 74 ? -19.25 -12.945 -17.25 1 81.25 74 GLU B C 1
ATOM 3866 O O . GLU B 1 74 ? -19.906 -13.93 -17.594 1 81.25 74 GLU B O 1
ATOM 3871 N N . ALA B 1 75 ? -18.562 -12.203 -18.047 1 83.94 75 ALA B N 1
ATOM 3872 C CA . ALA B 1 75 ? -18.484 -12.555 -19.453 1 83.94 75 ALA B CA 1
ATOM 3873 C C . ALA B 1 75 ? -17.875 -13.938 -19.656 1 83.94 75 ALA B C 1
ATOM 3875 O O . ALA B 1 75 ? -18.328 -14.727 -20.484 1 83.94 75 ALA B O 1
ATOM 3876 N N . THR B 1 76 ? -16.891 -14.227 -18.891 1 81.19 76 THR B N 1
ATOM 3877 C CA . THR B 1 76 ? -16.188 -15.5 -19.016 1 81.19 76 THR B CA 1
ATOM 3878 C C . THR B 1 76 ? -17.047 -16.641 -18.484 1 81.19 76 THR B C 1
ATOM 3880 O O . THR B 1 76 ? -17.094 -17.719 -19.078 1 81.19 76 THR B O 1
ATOM 3883 N N . ILE B 1 77 ? -17.703 -16.406 -17.375 1 76.88 77 ILE B N 1
ATOM 3884 C CA . ILE B 1 77 ? -18.594 -17.406 -16.797 1 76.88 77 ILE B CA 1
ATOM 3885 C C . ILE B 1 77 ? -19.719 -17.719 -17.781 1 76.88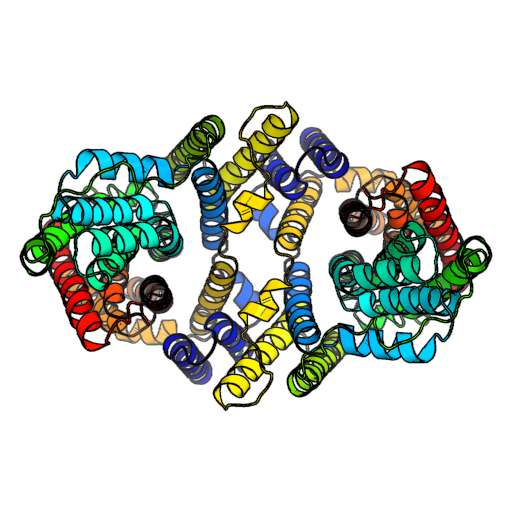 77 ILE B C 1
ATOM 3887 O O . ILE B 1 77 ? -20.109 -18.875 -17.953 1 76.88 77 ILE B O 1
ATOM 3891 N N . ARG B 1 78 ? -20.219 -16.703 -18.375 1 80.44 78 ARG B N 1
ATOM 3892 C CA . ARG B 1 78 ? -21.297 -16.875 -19.359 1 80.44 78 ARG B CA 1
ATOM 3893 C C . ARG B 1 78 ? -20.812 -17.734 -20.531 1 80.44 78 ARG B C 1
ATOM 3895 O O . ARG B 1 78 ? -21.562 -18.562 -21.047 1 80.44 78 ARG B O 1
ATOM 3902 N N . LEU B 1 79 ? -19.688 -17.453 -20.906 1 81.12 79 LEU B N 1
ATOM 3903 C CA . LEU B 1 79 ? -19.109 -18.219 -22.016 1 81.12 79 LEU B CA 1
ATOM 3904 C C . LEU B 1 79 ? -19 -19.688 -21.656 1 81.12 79 LEU B C 1
ATOM 3906 O O . LEU B 1 79 ? -19.328 -20.562 -22.453 1 81.12 79 LEU B O 1
ATOM 3910 N N . VAL B 1 80 ? -18.562 -19.984 -20.438 1 81.5 80 VAL B N 1
ATOM 3911 C CA . VAL B 1 80 ? -18.344 -21.344 -19.969 1 81.5 80 VAL B CA 1
ATOM 3912 C C . VAL B 1 80 ? -19.688 -22.047 -19.75 1 81.5 80 VAL B C 1
ATOM 3914 O O . VAL B 1 80 ? -19.844 -23.219 -20.109 1 81.5 80 VAL B O 1
ATOM 3917 N N . SER B 1 81 ? -20.594 -21.344 -19.156 1 78.44 81 SER B N 1
ATOM 3918 C CA . SER B 1 81 ? -21.906 -21.906 -18.844 1 78.44 81 SER B CA 1
ATOM 3919 C C . SER B 1 81 ? -22.672 -22.281 -20.109 1 78.44 81 SER B C 1
ATOM 3921 O O . SER B 1 81 ? -23.375 -23.281 -20.156 1 78.44 81 SER B O 1
ATOM 3923 N N . ARG B 1 82 ? -22.484 -21.516 -21.125 1 81.19 82 ARG B N 1
ATOM 3924 C CA . ARG B 1 82 ? -23.188 -21.75 -22.375 1 81.19 82 ARG B CA 1
ATOM 3925 C C . ARG B 1 82 ? -22.609 -22.969 -23.094 1 81.19 82 ARG B C 1
ATOM 3927 O O . ARG B 1 82 ? -23.328 -23.688 -23.797 1 81.19 82 ARG B O 1
ATOM 3934 N N . SER B 1 83 ? -21.406 -23.219 -22.75 1 83.56 83 SER B N 1
ATOM 3935 C CA . SER B 1 83 ? -20.719 -24.266 -23.5 1 83.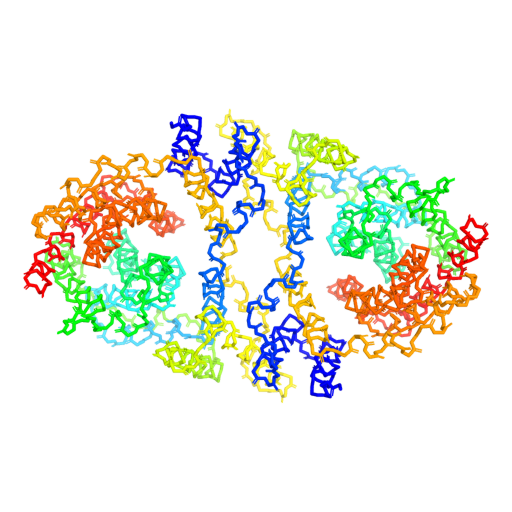56 83 SER B CA 1
ATOM 3936 C C . SER B 1 83 ? -20.766 -25.594 -22.766 1 83.56 83 SER B C 1
ATOM 3938 O O . SER B 1 83 ? -20.578 -26.656 -23.391 1 83.56 83 SER B O 1
ATOM 3940 N N . ALA B 1 84 ? -20.844 -25.703 -21.438 1 83.5 84 ALA B N 1
ATOM 3941 C CA . ALA B 1 84 ? -20.625 -26.922 -20.656 1 83.5 84 ALA B CA 1
ATOM 3942 C C . ALA B 1 84 ? -21.797 -27.891 -20.812 1 83.5 84 ALA B C 1
ATOM 3944 O O . ALA B 1 84 ? -21.578 -29.094 -20.984 1 83.5 84 ALA B O 1
ATOM 3945 N N . GLY B 1 85 ? -23.062 -27.531 -20.875 1 83.94 85 GLY B N 1
ATOM 3946 C CA . GLY B 1 85 ? -24.234 -28.391 -21.047 1 83.94 85 GLY B CA 1
ATOM 3947 C C . GLY B 1 85 ? -24.5 -29.281 -19.844 1 83.94 85 GLY B C 1
ATOM 3948 O O . GLY B 1 85 ? -25.656 -29.5 -19.484 1 83.94 85 GLY B O 1
ATOM 3949 N N . THR B 1 86 ? -23.406 -29.969 -19.312 1 91.31 86 THR B N 1
ATOM 3950 C CA . THR B 1 86 ? -23.516 -30.844 -18.156 1 91.31 86 THR B CA 1
ATOM 3951 C C . THR B 1 86 ? -22.672 -30.328 -17 1 91.31 86 THR B C 1
ATOM 3953 O O . THR B 1 86 ? -21.75 -29.547 -17.203 1 91.31 86 THR B O 1
ATOM 3956 N N . TYR B 1 87 ? -22.984 -30.797 -15.781 1 92.75 87 TYR B N 1
ATOM 3957 C CA . TYR B 1 87 ? -22.266 -30.344 -14.586 1 92.75 87 TYR B CA 1
ATOM 3958 C C . TYR B 1 87 ? -20.812 -30.781 -14.625 1 92.75 87 TYR B C 1
ATOM 3960 O O . TYR B 1 87 ? -19.922 -30 -14.273 1 92.75 87 TYR B O 1
ATOM 3968 N N . ARG B 1 88 ? -20.578 -32.062 -15.039 1 95.06 88 ARG B N 1
ATOM 3969 C CA . ARG B 1 88 ? -19.203 -32.562 -15.109 1 95.06 88 ARG B CA 1
ATOM 3970 C C . ARG B 1 88 ? -18.359 -31.688 -16.047 1 95.06 88 ARG B C 1
ATOM 3972 O O . ARG B 1 88 ? -17.234 -31.328 -15.711 1 95.06 88 ARG B O 1
ATOM 3979 N N . LYS B 1 89 ? -18.922 -31.344 -17.172 1 93.62 89 LYS B N 1
ATOM 3980 C CA . LYS B 1 89 ? -18.219 -30.484 -18.125 1 93.62 89 LYS B CA 1
ATOM 3981 C C . LYS B 1 89 ? -18.062 -29.078 -17.547 1 93.62 89 LYS B C 1
ATOM 3983 O O . LYS B 1 89 ? -17.031 -28.422 -17.781 1 93.62 89 LYS B O 1
ATOM 3988 N N . PHE B 1 90 ? -19.062 -28.672 -16.828 1 92 90 PHE B N 1
ATOM 3989 C CA . PHE B 1 90 ? -19 -27.359 -16.203 1 92 90 PHE B CA 1
ATOM 3990 C C . PHE B 1 90 ? -17.844 -27.281 -15.219 1 92 90 PHE B C 1
ATOM 3992 O O . PHE B 1 90 ? -17.094 -26.312 -15.227 1 92 90 PHE B O 1
ATOM 3999 N N . LEU B 1 91 ? -17.719 -28.297 -14.453 1 94 91 LEU B N 1
ATOM 4000 C CA . LEU B 1 91 ? -16.641 -28.328 -13.484 1 94 91 LEU B CA 1
ATOM 4001 C C . LEU B 1 91 ? -15.281 -28.266 -14.172 1 94 91 LEU B C 1
ATOM 4003 O O . LEU B 1 91 ? -14.383 -27.547 -13.734 1 94 91 LEU B O 1
ATOM 4007 N N . LEU B 1 92 ? -15.188 -29.016 -15.203 1 94.94 92 LEU B N 1
ATOM 4008 C CA . LEU B 1 92 ? -13.938 -29.047 -15.961 1 94.94 92 LEU B CA 1
ATOM 4009 C C . LEU B 1 92 ? -13.648 -27.688 -16.578 1 94.94 92 LEU B C 1
ATOM 4011 O O . LEU B 1 92 ? -12.516 -27.203 -16.531 1 94.94 92 LEU B O 1
ATOM 4015 N N . TYR B 1 93 ? -14.609 -27.062 -17.141 1 93.5 93 TYR B N 1
ATOM 4016 C CA . TYR B 1 93 ? -14.43 -25.766 -17.781 1 93.5 93 TYR B CA 1
ATOM 4017 C C . TYR B 1 93 ? -14.109 -24.688 -16.75 1 93.5 93 TYR B C 1
ATOM 4019 O O . TYR B 1 93 ? -13.336 -23.766 -17.031 1 93.5 93 TYR B O 1
ATOM 4027 N N . MET B 1 94 ? -14.719 -24.812 -15.617 1 93.38 94 MET B N 1
ATOM 4028 C CA . MET B 1 94 ? -14.438 -23.859 -14.555 1 93.38 94 MET B CA 1
ATOM 4029 C C . MET B 1 94 ? -13 -23.984 -14.07 1 93.38 94 MET B C 1
ATOM 4031 O O . MET B 1 94 ? -12.352 -23 -13.75 1 93.38 94 MET B O 1
ATOM 4035 N N . ALA B 1 95 ? -12.609 -25.219 -14 1 95.94 95 ALA B N 1
ATOM 4036 C CA . ALA B 1 95 ? -11.211 -25.453 -13.625 1 95.94 95 ALA B CA 1
ATOM 4037 C C . ALA B 1 95 ? -10.258 -24.859 -14.664 1 95.94 95 ALA B C 1
ATOM 4039 O O . ALA B 1 95 ? -9.297 -24.172 -14.305 1 95.94 95 ALA B O 1
ATOM 4040 N N . LEU B 1 96 ? -10.547 -25.094 -15.891 1 95.69 96 LEU B N 1
ATOM 4041 C CA . LEU B 1 96 ? -9.727 -24.562 -16.984 1 95.69 96 LEU B CA 1
ATOM 4042 C C . LEU B 1 96 ? -9.742 -23.031 -16.984 1 95.69 96 LEU B C 1
ATOM 4044 O O . LEU B 1 96 ? -8.695 -22.406 -17.109 1 95.69 96 LEU B O 1
ATOM 4048 N N . LEU B 1 97 ? -10.867 -22.547 -16.812 1 93.56 97 LEU B N 1
ATOM 4049 C CA . LEU B 1 97 ? -11.023 -21.094 -16.812 1 93.56 97 LEU B CA 1
ATOM 4050 C C . LEU B 1 97 ? -10.242 -20.469 -15.648 1 93.56 97 LEU B C 1
ATOM 4052 O O . LEU B 1 97 ? -9.531 -19.484 -15.828 1 93.56 97 LEU B O 1
ATOM 4056 N N . SER B 1 98 ? -10.43 -21.047 -14.477 1 94.75 98 SER B N 1
ATOM 4057 C CA . SER B 1 98 ? -9.734 -20.547 -13.297 1 94.75 98 SER B CA 1
ATOM 4058 C C . SER B 1 98 ? -8.219 -20.578 -13.484 1 94.75 98 SER B C 1
ATOM 4060 O O . SER B 1 98 ? -7.523 -19.625 -13.133 1 94.75 98 SER B O 1
ATOM 4062 N N . GLY B 1 99 ? -7.75 -21.656 -14.031 1 96.06 99 GLY B N 1
ATOM 4063 C CA . GLY B 1 99 ? -6.324 -21.781 -14.281 1 96.06 99 GLY B CA 1
ATOM 4064 C C . GLY B 1 99 ? -5.801 -20.766 -15.281 1 96.06 99 GLY B C 1
ATOM 4065 O O . GLY B 1 99 ? -4.812 -20.078 -15.008 1 96.06 99 GLY B O 1
ATOM 4066 N N . PHE B 1 100 ? -6.441 -20.594 -16.359 1 93.69 100 PHE B N 1
ATOM 4067 C CA . PHE B 1 100 ? -5.949 -19.734 -17.422 1 93.69 100 PHE B CA 1
ATOM 4068 C C . PHE B 1 100 ? -6.109 -18.266 -17.062 1 93.69 100 PHE B C 1
ATOM 4070 O O . PHE B 1 100 ? -5.27 -17.422 -17.406 1 93.69 100 PHE B O 1
ATOM 4077 N N . ILE B 1 101 ? -7.125 -17.922 -16.328 1 91.38 101 ILE B N 1
ATOM 4078 C CA . ILE B 1 101 ? -7.301 -16.547 -15.875 1 91.38 101 ILE B CA 1
ATOM 4079 C C . ILE B 1 101 ? -6.234 -16.203 -14.844 1 91.38 101 ILE B C 1
ATOM 4081 O O . ILE B 1 101 ? -5.727 -15.078 -14.82 1 91.38 101 ILE B O 1
ATOM 4085 N N . SER B 1 102 ? -5.859 -17.188 -14.055 1 94.19 102 SER B N 1
ATOM 4086 C CA . SER B 1 102 ? -4.922 -16.953 -12.961 1 94.19 102 SER B CA 1
ATOM 4087 C C . SER B 1 102 ? -3.51 -16.719 -13.484 1 94.19 102 SER B C 1
ATOM 4089 O O . SER B 1 102 ? -2.629 -16.297 -12.734 1 94.19 102 SER B O 1
ATOM 4091 N N . MET B 1 103 ? -3.268 -16.922 -14.805 1 93.38 103 MET B N 1
ATOM 4092 C CA . MET B 1 103 ? -1.985 -16.594 -15.414 1 93.38 103 MET B CA 1
ATOM 4093 C C . MET B 1 103 ? -1.781 -15.078 -15.453 1 93.38 103 MET B C 1
ATOM 4095 O O . MET B 1 103 ? -0.65 -14.602 -15.57 1 93.38 103 MET B O 1
ATOM 4099 N N . PHE B 1 104 ? -2.951 -14.383 -15.297 1 87.56 104 PHE B N 1
ATOM 4100 C CA . PHE B 1 104 ? -2.906 -12.938 -15.461 1 87.56 104 PHE B CA 1
ATOM 4101 C C . PHE B 1 104 ? -3.406 -12.234 -14.211 1 87.56 104 PHE B C 1
ATOM 4103 O O . PHE B 1 104 ? -3.033 -11.086 -13.945 1 87.56 104 PHE B O 1
ATOM 4110 N N . ILE B 1 105 ? -4.316 -12.922 -13.57 1 85.69 105 ILE B N 1
ATOM 4111 C CA . ILE B 1 105 ? -4.992 -12.352 -12.406 1 85.69 105 ILE B CA 1
ATOM 4112 C C . ILE B 1 105 ? -4.629 -13.148 -11.156 1 85.69 105 ILE B C 1
ATOM 4114 O O . ILE B 1 105 ? -4.418 -14.367 -11.227 1 85.69 105 ILE B O 1
ATOM 4118 N N . ASP B 1 106 ? -4.578 -12.484 -10.117 1 88.19 106 ASP B N 1
ATOM 4119 C CA . ASP B 1 106 ? -4.219 -13.117 -8.852 1 88.19 106 ASP B CA 1
ATOM 4120 C C . ASP B 1 106 ? -5.129 -14.305 -8.555 1 88.19 106 ASP B C 1
ATOM 4122 O O . ASP B 1 106 ? -6.336 -14.242 -8.797 1 88.19 106 ASP B O 1
ATOM 4126 N N . ASN B 1 107 ? -4.535 -15.336 -8.047 1 93.25 107 ASN B N 1
ATOM 4127 C CA . ASN B 1 107 ? -5.262 -16.578 -7.805 1 93.25 107 ASN B CA 1
ATOM 4128 C C . ASN B 1 107 ? -6.348 -16.391 -6.75 1 93.25 107 ASN B C 1
ATOM 4130 O O . ASN B 1 107 ? -7.441 -16.938 -6.879 1 93.25 107 ASN B O 1
ATOM 4134 N N . VAL B 1 108 ? -6.105 -15.633 -5.746 1 90.5 108 VAL B N 1
ATOM 4135 C CA . VAL B 1 108 ? -7.109 -15.383 -4.715 1 90.5 108 VAL B CA 1
ATOM 4136 C C . VAL B 1 108 ? -8.328 -14.695 -5.336 1 90.5 108 VAL B C 1
ATOM 4138 O O . VAL B 1 108 ? -9.469 -15.062 -5.051 1 90.5 108 VAL B O 1
ATOM 4141 N N . LEU B 1 109 ? -8.031 -13.789 -6.141 1 87.12 109 LEU B N 1
ATOM 4142 C CA . LEU B 1 109 ? -9.109 -13.039 -6.781 1 87.12 109 LEU B CA 1
ATOM 4143 C C . LEU B 1 109 ? -9.93 -13.945 -7.695 1 87.12 109 LEU B C 1
ATOM 4145 O O . LEU B 1 109 ? -11.164 -13.836 -7.738 1 87.12 109 LEU B O 1
ATOM 4149 N N . VAL B 1 110 ? -9.297 -14.781 -8.383 1 91.12 110 VAL B N 1
ATOM 4150 C CA . VAL B 1 110 ? -9.984 -15.719 -9.266 1 91.12 110 VAL B CA 1
ATOM 4151 C C . VAL B 1 110 ? -10.93 -16.594 -8.461 1 91.12 110 VAL B C 1
ATOM 4153 O O . VAL B 1 110 ? -12.086 -16.797 -8.852 1 91.12 110 VAL B O 1
ATOM 4156 N N . ILE B 1 111 ? -10.508 -17.047 -7.344 1 93.5 111 ILE B N 1
ATOM 4157 C CA . ILE B 1 111 ? -11.312 -17.906 -6.48 1 93.5 111 ILE B CA 1
ATOM 4158 C C . ILE B 1 111 ? -12.531 -17.141 -5.977 1 93.5 111 ILE B C 1
ATOM 4160 O O . ILE B 1 111 ? -13.648 -17.656 -5.984 1 93.5 111 ILE B O 1
ATOM 4164 N N . LEU B 1 112 ? -12.312 -15.93 -5.629 1 87.38 112 LEU B N 1
ATOM 4165 C CA . LEU B 1 112 ? -13.398 -15.109 -5.105 1 87.38 112 LEU B CA 1
ATOM 4166 C C . LEU B 1 112 ? -14.43 -14.82 -6.191 1 87.38 112 LEU B C 1
ATOM 4168 O O . LEU B 1 112 ? -15.625 -14.695 -5.902 1 87.38 112 LEU B O 1
ATOM 4172 N N . LEU B 1 113 ? -13.984 -14.742 -7.371 1 85.19 113 LEU B N 1
ATOM 4173 C CA . LEU B 1 113 ? -14.852 -14.344 -8.477 1 85.19 113 LEU B CA 1
ATOM 4174 C C . LEU B 1 113 ? -15.68 -15.516 -8.969 1 85.19 113 LEU B C 1
ATOM 4176 O O . LEU B 1 113 ? -16.859 -15.359 -9.305 1 85.19 113 LEU B O 1
ATOM 4180 N N . VAL B 1 114 ? -15.07 -16.703 -8.969 1 88.94 114 VAL B N 1
ATOM 4181 C CA . VAL B 1 114 ? -15.773 -17.797 -9.641 1 88.94 114 VAL B CA 1
ATOM 4182 C C . VAL B 1 114 ? -16.203 -18.828 -8.609 1 88.94 114 VAL B C 1
ATOM 4184 O O . VAL B 1 114 ? -17.062 -19.672 -8.891 1 88.94 114 VAL B O 1
ATOM 4187 N N . GLY B 1 115 ? -15.734 -18.719 -7.418 1 89.81 115 GLY B N 1
ATOM 4188 C CA . GLY B 1 115 ? -15.961 -19.719 -6.391 1 89.81 115 GLY B CA 1
ATOM 4189 C C . GLY B 1 115 ? -17.422 -19.875 -6.02 1 89.81 115 GLY B C 1
ATOM 4190 O O . GLY B 1 115 ? -17.938 -21 -5.969 1 89.81 115 GLY B O 1
ATOM 4191 N N . SER B 1 116 ? -18.078 -18.75 -5.785 1 86.44 116 SER B N 1
ATOM 4192 C CA . SER B 1 116 ? -19.469 -18.812 -5.352 1 86.44 116 SER B CA 1
ATOM 4193 C C . SER B 1 116 ? -20.359 -19.438 -6.418 1 86.44 116 SER B C 1
ATOM 4195 O O . SER B 1 116 ? -21.266 -20.203 -6.098 1 86.44 116 SER B O 1
ATOM 4197 N N . LEU B 1 117 ? -20.078 -19.109 -7.559 1 86.12 117 LEU B N 1
ATOM 4198 C CA . LEU B 1 117 ? -20.844 -19.656 -8.672 1 86.12 117 LEU B CA 1
ATOM 4199 C C . LEU B 1 117 ? -20.609 -21.156 -8.812 1 86.12 117 LEU B C 1
ATOM 4201 O O . LEU B 1 117 ? -21.547 -21.906 -9.117 1 86.12 117 LEU B O 1
ATOM 4205 N N . THR B 1 118 ? -19.438 -21.516 -8.656 1 91.69 118 THR B N 1
ATOM 4206 C CA . THR B 1 118 ? -19.094 -22.938 -8.781 1 91.69 118 THR B CA 1
ATOM 4207 C C . THR B 1 118 ? -19.75 -23.75 -7.664 1 91.69 118 THR B C 1
ATOM 4209 O O . THR B 1 118 ? -20.234 -24.844 -7.902 1 91.69 118 THR B O 1
ATOM 4212 N N . ILE B 1 119 ? -19.781 -23.188 -6.508 1 93.38 119 ILE B N 1
ATOM 4213 C CA . ILE B 1 119 ? -20.438 -23.844 -5.379 1 93.38 119 ILE B CA 1
ATOM 4214 C C . ILE B 1 119 ? -21.938 -23.953 -5.645 1 93.38 119 ILE B C 1
ATOM 4216 O O . ILE B 1 119 ? -22.547 -25.016 -5.41 1 93.38 119 ILE B O 1
ATOM 4220 N N . ALA B 1 120 ? -22.531 -22.922 -6.133 1 88.75 120 ALA B N 1
ATOM 4221 C CA . ALA B 1 120 ? -23.953 -22.891 -6.43 1 88.75 120 ALA B CA 1
ATOM 4222 C C . ALA B 1 120 ? -24.312 -23.938 -7.488 1 88.75 120 ALA B C 1
ATOM 4224 O O . ALA B 1 120 ? -25.344 -24.609 -7.387 1 88.75 120 ALA B O 1
ATOM 4225 N N . ALA B 1 121 ? -23.531 -24.016 -8.445 1 89.19 121 ALA B N 1
ATOM 4226 C CA . ALA B 1 121 ? -23.766 -25 -9.508 1 89.19 121 ALA B CA 1
ATOM 4227 C C . ALA B 1 121 ? -23.672 -26.422 -8.969 1 89.19 121 ALA B C 1
ATOM 4229 O O . ALA B 1 121 ? -24.453 -27.297 -9.375 1 89.19 121 ALA B O 1
ATOM 4230 N N . ALA B 1 122 ? -22.719 -26.641 -8.117 1 93.12 122 ALA B N 1
ATOM 4231 C CA . ALA B 1 122 ? -22.578 -27.953 -7.508 1 93.12 122 ALA B CA 1
ATOM 4232 C C . ALA B 1 122 ? -23.812 -28.328 -6.695 1 93.12 122 ALA B C 1
ATOM 4234 O O . ALA B 1 122 ? -24.312 -29.453 -6.789 1 93.12 122 ALA B O 1
ATOM 4235 N N . LYS B 1 123 ? -24.266 -27.391 -6.004 1 91.69 123 LYS B N 1
ATOM 4236 C CA . LYS B 1 123 ? -25.453 -27.609 -5.184 1 91.69 123 LYS B CA 1
ATOM 4237 C C . LYS B 1 123 ? -26.656 -27.938 -6.055 1 91.69 123 LYS B C 1
ATOM 4239 O O . LYS B 1 123 ? -27.406 -28.875 -5.77 1 91.69 123 LYS B O 1
ATOM 4244 N N . LYS B 1 124 ? -26.875 -27.234 -7.023 1 88.44 124 LYS B N 1
ATOM 4245 C CA . LYS B 1 124 ? -28.016 -27.406 -7.914 1 88.44 124 LYS B CA 1
ATOM 4246 C C . LYS B 1 124 ? -27.969 -28.766 -8.617 1 88.44 124 LYS B C 1
ATOM 4248 O O . LYS B 1 124 ? -29 -29.375 -8.867 1 88.44 124 LYS B O 1
ATOM 4253 N N . ALA B 1 125 ? -26.797 -29.188 -8.914 1 92.19 125 ALA B N 1
ATOM 4254 C CA . ALA B 1 125 ? -26.609 -30.438 -9.656 1 92.19 125 ALA B CA 1
ATOM 4255 C C . ALA B 1 125 ? -26.594 -31.641 -8.711 1 92.19 125 ALA B C 1
ATOM 4257 O O . ALA B 1 125 ? -26.656 -32.781 -9.156 1 92.19 125 ALA B O 1
ATOM 4258 N N . GLY B 1 126 ? -26.531 -31.344 -7.418 1 93 126 GLY B N 1
ATOM 4259 C CA . GLY B 1 126 ? -26.406 -32.406 -6.438 1 93 126 GLY B CA 1
ATOM 4260 C C . GLY B 1 126 ? -25 -32.938 -6.312 1 93 126 GLY B C 1
ATOM 4261 O O . GLY B 1 126 ? -24.797 -34.094 -5.891 1 93 126 GLY B O 1
ATOM 4262 N N . GLY B 1 127 ? -24.109 -32.156 -6.746 1 95.19 127 GLY B N 1
ATOM 4263 C CA . GLY B 1 127 ? -22.719 -32.562 -6.664 1 95.19 127 GLY B CA 1
ATOM 4264 C C . GLY B 1 127 ? -22.062 -32.156 -5.352 1 95.19 127 GLY B C 1
ATOM 4265 O O . GLY B 1 127 ? -22.75 -31.75 -4.41 1 95.19 127 GLY B O 1
ATOM 4266 N N . ASN B 1 128 ? -20.75 -32.375 -5.25 1 96.31 128 ASN B N 1
ATOM 4267 C CA . ASN B 1 128 ? -19.953 -32.031 -4.07 1 96.31 128 ASN B CA 1
ATOM 4268 C C . ASN B 1 128 ? -19.375 -30.641 -4.168 1 96.31 128 ASN B C 1
ATOM 4270 O O . ASN B 1 128 ? -18.391 -30.406 -4.875 1 96.31 128 ASN B O 1
ATOM 4274 N N . PRO B 1 129 ? -19.906 -29.734 -3.393 1 96.19 129 PRO B N 1
ATOM 4275 C CA . PRO B 1 129 ? -19.422 -28.359 -3.461 1 96.19 129 PRO B CA 1
ATOM 4276 C C . PRO B 1 129 ? -17.953 -28.219 -3.053 1 96.19 129 PRO B C 1
ATOM 4278 O O . PRO B 1 129 ? -17.25 -27.328 -3.547 1 96.19 129 PRO B O 1
ATOM 4281 N N . VAL B 1 130 ? -17.516 -29.078 -2.236 1 96.81 130 VAL B N 1
ATOM 4282 C CA . VAL B 1 130 ? -16.141 -29.031 -1.768 1 96.81 130 VAL B CA 1
ATOM 4283 C C . VAL B 1 130 ? -15.188 -29.344 -2.922 1 96.81 130 VAL B C 1
ATOM 4285 O O . VAL B 1 130 ? -14.219 -28.609 -3.15 1 96.81 130 VAL B O 1
ATOM 4288 N N . LEU B 1 131 ? -15.508 -30.359 -3.629 1 97 131 LEU B N 1
ATOM 4289 C CA . LEU B 1 131 ? -14.703 -30.703 -4.789 1 97 131 LEU B CA 1
ATOM 4290 C C . LEU B 1 131 ? -14.695 -29.578 -5.816 1 97 131 LEU B C 1
ATOM 4292 O O . LEU B 1 131 ? -13.656 -29.266 -6.391 1 97 131 LEU B O 1
ATOM 4296 N N . ALA B 1 132 ? -15.805 -28.984 -5.969 1 96.44 132 ALA B N 1
ATOM 4297 C CA . ALA B 1 132 ? -15.961 -27.938 -6.969 1 96.44 132 ALA B CA 1
ATOM 4298 C C . ALA B 1 132 ? -15.078 -26.734 -6.641 1 96.44 132 ALA B C 1
ATOM 4300 O O . ALA B 1 132 ? -14.336 -26.25 -7.496 1 96.44 132 ALA B O 1
ATOM 4301 N N . ILE B 1 133 ? -15.117 -26.266 -5.418 1 96.88 133 ILE B N 1
ATOM 4302 C CA . ILE B 1 133 ? -14.391 -25.062 -5.047 1 96.88 133 ILE B CA 1
ATOM 4303 C C . ILE B 1 133 ? -12.898 -25.359 -4.965 1 96.88 133 ILE B C 1
ATOM 4305 O O . ILE B 1 133 ? -12.062 -24.5 -5.289 1 96.88 133 ILE B O 1
ATOM 4309 N N . LEU B 1 134 ? -12.555 -26.547 -4.527 1 97.5 134 LEU B N 1
ATOM 4310 C CA . LEU B 1 134 ? -11.148 -26.906 -4.434 1 97.5 134 LEU B CA 1
ATOM 4311 C C . LEU B 1 134 ? -10.523 -27.016 -5.82 1 97.5 134 LEU B C 1
ATOM 4313 O O . LEU B 1 134 ? -9.367 -26.641 -6.016 1 97.5 134 LEU B O 1
ATOM 4317 N N . LEU B 1 135 ? -11.305 -27.516 -6.715 1 97.19 135 LEU B N 1
ATOM 4318 C CA . LEU B 1 135 ? -10.82 -27.641 -8.086 1 97.19 135 LEU B CA 1
ATOM 4319 C C . LEU B 1 135 ? -10.508 -26.266 -8.672 1 97.19 135 LEU B C 1
ATOM 4321 O O . LEU B 1 135 ? -9.5 -26.094 -9.359 1 97.19 135 LEU B O 1
ATOM 4325 N N . VAL B 1 136 ? -11.336 -25.312 -8.391 1 96.25 136 VAL B N 1
ATOM 4326 C CA . VAL B 1 136 ? -11.102 -23.938 -8.789 1 96.25 136 VAL B CA 1
ATOM 4327 C C . VAL B 1 136 ? -9.828 -23.406 -8.133 1 96.25 136 VAL B C 1
ATOM 4329 O O . VAL B 1 136 ? -8.977 -22.812 -8.797 1 96.25 136 VAL B O 1
ATOM 4332 N N . GLY B 1 137 ? -9.664 -23.656 -6.875 1 97.12 137 GLY B N 1
ATOM 4333 C CA . GLY B 1 137 ? -8.5 -23.203 -6.129 1 97.12 137 GLY B CA 1
ATOM 4334 C C . GLY B 1 137 ? -7.199 -23.828 -6.617 1 97.12 137 GLY B C 1
ATOM 4335 O O . GLY B 1 137 ? -6.215 -23.125 -6.836 1 97.12 137 GLY B O 1
ATOM 4336 N N . PHE B 1 138 ? -7.258 -25.156 -6.844 1 98.06 138 PHE B N 1
ATOM 4337 C CA . PHE B 1 138 ? -6.082 -25.875 -7.32 1 98.06 138 PHE B CA 1
ATOM 4338 C C . PHE B 1 138 ? -5.637 -25.344 -8.68 1 98.06 138 PHE B C 1
ATOM 4340 O O . PHE B 1 138 ? -4.445 -25.125 -8.906 1 98.06 138 PHE B O 1
ATOM 4347 N N . SER B 1 139 ? -6.598 -25.172 -9.484 1 97.75 139 SER B N 1
ATOM 4348 C CA . SER B 1 139 ? -6.324 -24.75 -10.852 1 97.75 139 SER B CA 1
ATOM 4349 C C . SER B 1 139 ? -5.758 -23.344 -10.898 1 97.75 139 SER B C 1
ATOM 4351 O O . SER B 1 139 ? -4.801 -23.062 -11.633 1 97.75 139 SER B O 1
ATOM 4353 N N . ALA B 1 140 ? -6.348 -22.5 -10.117 1 96.56 140 ALA B N 1
ATOM 4354 C CA . ALA B 1 140 ? -5.891 -21.125 -10.07 1 96.56 140 ALA B CA 1
ATOM 4355 C C . ALA B 1 140 ? -4.473 -21.031 -9.523 1 96.56 140 ALA B C 1
ATOM 4357 O O . ALA B 1 140 ? -3.625 -20.328 -10.086 1 96.56 140 ALA B O 1
ATOM 4358 N N . ASN B 1 141 ? -4.18 -21.703 -8.445 1 96.88 141 ASN B N 1
ATOM 4359 C CA .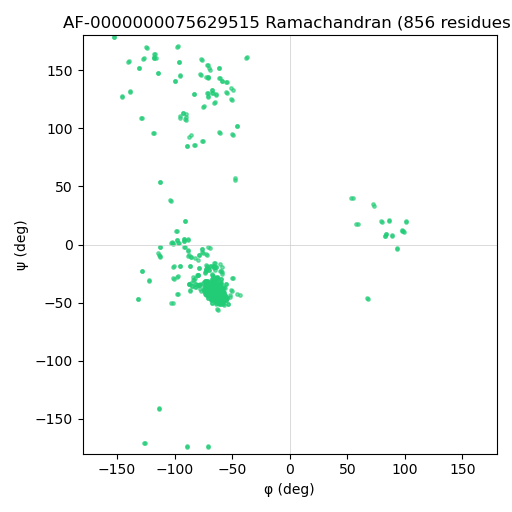 ASN B 1 141 ? -2.85 -21.688 -7.844 1 96.88 141 ASN B CA 1
ATOM 4360 C C . ASN B 1 141 ? -1.814 -22.328 -8.766 1 96.88 141 ASN B C 1
ATOM 4362 O O . ASN B 1 141 ? -0.678 -21.859 -8.844 1 96.88 141 ASN B O 1
ATOM 4366 N N . PHE B 1 142 ? -2.217 -23.328 -9.492 1 97.5 142 PHE B N 1
ATOM 4367 C CA . PHE B 1 142 ? -1.363 -24.078 -10.398 1 97.5 142 PHE B CA 1
ATOM 4368 C C . PHE B 1 142 ? -0.853 -23.203 -11.531 1 97.5 142 PHE B C 1
ATOM 4370 O O . PHE B 1 142 ? 0.357 -23.094 -11.742 1 97.5 142 PHE B O 1
ATOM 4377 N N . MET B 1 143 ? -1.666 -22.531 -12.164 1 97.12 143 MET B N 1
ATOM 4378 C CA . MET B 1 143 ? -1.332 -21.844 -13.414 1 97.12 143 MET B CA 1
ATOM 4379 C C . MET B 1 143 ? -0.784 -20.453 -13.141 1 97.12 143 MET B C 1
ATOM 4381 O O . MET B 1 143 ? -0.291 -19.781 -14.055 1 97.12 143 MET B O 1
ATOM 4385 N N . GLY B 1 144 ? -0.79 -20.047 -11.945 1 94.44 144 GLY B N 1
ATOM 4386 C CA . GLY B 1 144 ? -0.238 -18.75 -11.586 1 94.44 144 GLY B CA 1
ATOM 4387 C C . GLY B 1 144 ? 1.233 -18.609 -11.93 1 94.44 144 GLY B C 1
ATOM 4388 O O . GLY B 1 144 ? 1.735 -17.5 -12.094 1 94.44 144 GLY B O 1
ATOM 4389 N N . THR B 1 145 ? 1.912 -19.672 -12.055 1 95.06 145 THR B N 1
ATOM 4390 C CA . THR B 1 145 ? 3.348 -19.656 -12.32 1 95.06 145 THR B CA 1
ATOM 4391 C C . THR B 1 145 ? 3.629 -19.844 -13.805 1 95.06 145 THR B C 1
ATOM 4393 O O . THR B 1 145 ? 4.789 -19.875 -14.227 1 95.06 145 THR B O 1
ATOM 4396 N N . ALA B 1 146 ? 2.596 -19.906 -14.602 1 97 146 ALA B N 1
ATOM 4397 C CA . ALA B 1 146 ? 2.754 -20.203 -16.031 1 97 146 ALA B CA 1
ATOM 4398 C C . ALA B 1 146 ? 3.326 -19.016 -16.781 1 97 146 ALA B C 1
ATOM 4400 O O . ALA B 1 146 ? 4.109 -19.172 -17.719 1 97 146 ALA B O 1
ATOM 4401 N N . LEU B 1 147 ? 2.893 -17.844 -16.375 1 95.5 147 LEU B N 1
ATOM 4402 C CA . LEU B 1 147 ? 3.396 -16.625 -16.984 1 95.5 147 LEU B CA 1
ATOM 4403 C C . LEU B 1 147 ? 3.996 -15.688 -15.945 1 95.5 147 LEU B C 1
ATOM 4405 O O . LEU B 1 147 ? 3.82 -15.898 -14.742 1 95.5 147 LEU B O 1
ATOM 4409 N N . LEU B 1 148 ? 4.648 -14.703 -16.406 1 93.12 148 LEU B N 1
ATOM 4410 C CA . LEU B 1 148 ? 5.465 -13.812 -15.594 1 93.12 148 LEU B CA 1
ATOM 4411 C C . LEU B 1 148 ? 4.605 -13.062 -14.578 1 93.12 148 LEU B C 1
ATOM 4413 O O . LEU B 1 148 ? 5.039 -12.812 -13.453 1 93.12 148 LEU B O 1
ATOM 4417 N N . MET B 1 149 ? 3.373 -12.672 -14.859 1 90.12 149 MET B N 1
ATOM 4418 C CA . MET B 1 149 ? 2.629 -11.703 -14.062 1 90.12 149 MET B CA 1
ATOM 4419 C C . MET B 1 149 ? 1.606 -12.398 -13.172 1 90.12 149 MET B C 1
ATOM 4421 O O . MET B 1 149 ? 0.914 -11.75 -12.383 1 90.12 149 MET B O 1
ATOM 4425 N N . GLY B 1 150 ? 1.517 -13.703 -13.172 1 89.69 150 GLY B N 1
ATOM 4426 C CA . GLY B 1 150 ? 0.405 -14.398 -12.547 1 89.69 150 GLY B CA 1
ATOM 4427 C C . GLY B 1 150 ? 0.542 -14.516 -11.047 1 89.69 150 GLY B C 1
ATOM 4428 O O . GLY B 1 150 ? -0.459 -14.578 -10.328 1 89.69 150 GLY B O 1
ATOM 4429 N N . ASP B 1 151 ? 1.755 -14.672 -10.648 1 92.38 151 ASP B N 1
ATOM 4430 C CA . ASP B 1 151 ? 2.018 -14.898 -9.227 1 92.38 151 ASP B CA 1
ATOM 4431 C C . ASP B 1 151 ? 3.406 -14.398 -8.836 1 92.38 151 ASP B C 1
ATOM 4433 O O . ASP B 1 151 ? 4.129 -13.852 -9.672 1 92.38 151 ASP B O 1
ATOM 4437 N N . LEU B 1 152 ? 3.709 -14.539 -7.574 1 93.44 152 LEU B N 1
ATOM 4438 C CA . LEU B 1 152 ? 4.988 -14.039 -7.078 1 93.44 152 LEU B CA 1
ATOM 4439 C C . LEU B 1 152 ? 6.141 -14.891 -7.602 1 93.44 152 LEU B C 1
ATOM 4441 O O . LEU B 1 152 ? 7.18 -14.367 -8 1 93.44 152 LEU B O 1
ATOM 4445 N N . PRO B 1 153 ? 6.051 -16.203 -7.707 1 95.31 153 PRO B N 1
ATOM 4446 C CA . PRO B 1 153 ? 7.191 -17.047 -8.102 1 95.31 153 PRO B CA 1
ATOM 4447 C C . PRO B 1 153 ? 7.766 -16.656 -9.461 1 95.31 153 PRO B C 1
ATOM 4449 O O . PRO B 1 153 ? 8.984 -16.484 -9.594 1 95.31 153 PRO B O 1
ATOM 4452 N N . PRO B 1 154 ? 6.953 -16.516 -10.484 1 96.44 154 PRO B N 1
ATOM 4453 C CA . PRO B 1 154 ? 7.543 -16.094 -11.758 1 96.44 154 PRO B CA 1
ATOM 4454 C C . PRO B 1 154 ? 8.234 -14.742 -11.672 1 96.44 154 PRO B C 1
ATOM 4456 O O . PRO B 1 154 ? 9.227 -14.5 -12.359 1 96.44 154 PRO B O 1
ATOM 4459 N N . GLN B 1 155 ? 7.754 -13.867 -10.852 1 95.12 155 GLN B N 1
ATOM 4460 C CA . GLN B 1 155 ? 8.398 -12.57 -10.68 1 95.12 155 GLN B CA 1
ATOM 4461 C C . GLN B 1 155 ? 9.758 -12.711 -10.008 1 95.12 155 GLN B C 1
ATOM 4463 O O . GLN B 1 155 ? 10.68 -11.945 -10.297 1 95.12 155 GLN B O 1
ATOM 4468 N N . LEU B 1 156 ? 9.852 -13.672 -9.148 1 95.75 156 LEU B N 1
ATOM 4469 C CA . LEU B 1 156 ? 11.125 -13.945 -8.492 1 95.75 156 LEU B CA 1
ATOM 4470 C C . LEU B 1 156 ? 12.148 -14.461 -9.5 1 95.75 156 LEU B C 1
ATOM 4472 O O . LEU B 1 156 ? 13.336 -14.117 -9.422 1 95.75 156 LEU B O 1
ATOM 4476 N N . LEU B 1 157 ? 11.664 -15.258 -10.484 1 96.38 157 LEU B N 1
ATOM 4477 C CA . LEU B 1 157 ? 12.547 -15.734 -11.547 1 96.38 157 LEU B CA 1
ATOM 4478 C C . LEU B 1 157 ? 13.07 -14.562 -12.375 1 96.38 157 LEU B C 1
ATOM 4480 O O . LEU B 1 157 ? 14.234 -14.562 -12.789 1 96.38 157 LEU B O 1
ATOM 4484 N N . HIS B 1 158 ? 12.211 -13.633 -12.578 1 94.62 158 HIS B N 1
ATOM 4485 C CA . HIS B 1 158 ? 12.625 -12.445 -13.32 1 94.62 158 HIS B CA 1
ATOM 4486 C C . HIS B 1 158 ? 13.672 -11.656 -12.547 1 94.62 158 HIS B C 1
ATOM 4488 O O . HIS B 1 158 ? 14.695 -11.266 -13.117 1 94.62 158 HIS B O 1
ATOM 4494 N N . THR B 1 159 ? 13.477 -11.461 -11.305 1 92.5 159 THR B N 1
ATOM 4495 C CA . THR B 1 159 ? 14.312 -10.57 -10.516 1 92.5 159 THR B CA 1
ATOM 4496 C C . THR B 1 159 ? 15.633 -11.234 -10.156 1 92.5 159 THR B C 1
ATOM 4498 O O . THR B 1 159 ? 16.688 -10.586 -10.164 1 92.5 159 THR B O 1
ATOM 4501 N N . ILE B 1 160 ? 15.609 -12.508 -9.852 1 93.06 160 ILE B N 1
ATOM 4502 C CA . ILE B 1 160 ? 16.797 -13.18 -9.32 1 93.06 160 ILE B CA 1
ATOM 4503 C C . ILE B 1 160 ? 17.516 -13.906 -10.453 1 93.06 160 ILE B C 1
ATOM 4505 O O . ILE B 1 160 ? 18.75 -13.805 -10.578 1 93.06 160 ILE B O 1
ATOM 4509 N N . ALA B 1 161 ? 16.766 -14.578 -11.336 1 94.31 161 ALA B N 1
ATOM 4510 C CA . ALA B 1 161 ? 17.375 -15.375 -12.398 1 94.31 161 ALA B CA 1
ATOM 4511 C C . ALA B 1 161 ? 17.484 -14.578 -13.695 1 94.31 161 ALA B C 1
ATOM 4513 O O . ALA B 1 161 ? 18.219 -14.961 -14.609 1 94.31 161 ALA B O 1
ATOM 4514 N N . GLY B 1 162 ? 16.734 -13.516 -13.82 1 94.06 162 GLY B N 1
ATOM 4515 C CA . GLY B 1 162 ? 16.797 -12.68 -15.008 1 94.06 162 GLY B CA 1
ATOM 4516 C C . GLY B 1 162 ? 15.891 -13.156 -16.125 1 94.06 162 GLY B C 1
ATOM 4517 O O . GLY B 1 162 ? 16.125 -12.859 -17.297 1 94.06 162 GLY B O 1
ATOM 4518 N N . ALA B 1 163 ? 14.922 -13.93 -15.742 1 95.69 163 ALA B N 1
ATOM 4519 C CA . ALA B 1 163 ? 13.984 -14.414 -16.75 1 95.69 163 ALA B CA 1
ATOM 4520 C C . ALA B 1 163 ? 13.133 -13.273 -17.312 1 95.69 163 ALA B C 1
ATOM 4522 O O . ALA B 1 163 ? 12.648 -12.43 -16.547 1 95.69 163 ALA B O 1
ATOM 4523 N N . GLU B 1 164 ? 13.031 -13.234 -18.609 1 95.44 164 GLU B N 1
ATOM 4524 C CA . GLU B 1 164 ? 12.195 -12.25 -19.266 1 95.44 164 GLU B CA 1
ATOM 4525 C C . GLU B 1 164 ? 10.82 -12.828 -19.609 1 95.44 164 GLU B C 1
ATOM 4527 O O . GLU B 1 164 ? 10.609 -14.039 -19.5 1 95.44 164 GLU B O 1
ATOM 4532 N N . PHE B 1 165 ? 9.906 -11.984 -20.047 1 94.38 165 PHE B N 1
ATOM 4533 C CA . PHE B 1 165 ? 8.539 -12.414 -20.312 1 94.38 165 PHE B CA 1
ATOM 4534 C C . PHE B 1 165 ? 8.516 -13.555 -21.328 1 94.38 165 PHE B C 1
ATOM 4536 O O . PHE B 1 165 ? 7.859 -14.57 -21.109 1 94.38 165 PHE B O 1
ATOM 4543 N N . LEU B 1 166 ? 9.258 -13.43 -22.375 1 95.12 166 LEU B N 1
ATOM 4544 C CA . LEU B 1 166 ? 9.219 -14.414 -23.453 1 95.12 166 LEU B CA 1
ATOM 4545 C C . LEU B 1 166 ? 9.891 -15.711 -23.031 1 95.12 166 LEU B C 1
ATOM 4547 O O . LEU B 1 166 ? 9.648 -16.766 -23.625 1 95.12 166 LEU B O 1
ATOM 4551 N N . ASP B 1 167 ? 10.695 -15.617 -21.969 1 96.19 167 ASP B N 1
ATOM 4552 C CA . ASP B 1 167 ? 11.312 -16.828 -21.438 1 96.19 167 ASP B CA 1
ATOM 4553 C C . ASP B 1 167 ? 10.266 -17.766 -20.859 1 96.19 167 ASP B C 1
ATOM 4555 O O . ASP B 1 167 ? 10.531 -18.969 -20.672 1 96.19 167 ASP B O 1
ATOM 4559 N N . PHE B 1 168 ? 9.102 -17.25 -20.547 1 97.56 168 PHE B N 1
ATOM 4560 C CA . PHE B 1 168 ? 8.039 -18.078 -20 1 97.56 168 PHE B CA 1
ATOM 4561 C C . PHE B 1 168 ? 7.316 -18.859 -21.094 1 97.56 168 PHE B C 1
ATOM 4563 O O . PHE B 1 168 ? 6.57 -19.797 -20.812 1 97.56 168 PHE B O 1
ATOM 4570 N N . ILE B 1 169 ? 7.586 -18.453 -22.297 1 96.5 169 ILE B N 1
ATOM 4571 C CA . ILE B 1 169 ? 7.016 -19.141 -23.438 1 96.5 169 ILE B CA 1
ATOM 4572 C C . ILE B 1 169 ? 8.062 -20.078 -24.062 1 96.5 169 ILE B C 1
ATOM 4574 O O . ILE B 1 169 ? 7.809 -21.266 -24.266 1 96.5 169 ILE B O 1
ATOM 4578 N N . TRP B 1 170 ? 9.203 -19.484 -24.297 1 96.31 170 TRP B N 1
ATOM 4579 C CA . TRP B 1 170 ? 10.344 -20.172 -24.875 1 96.31 170 TRP B CA 1
ATOM 4580 C C . TRP B 1 170 ? 11.656 -19.641 -24.328 1 96.31 170 TRP B C 1
ATOM 4582 O O . TRP B 1 170 ? 11.844 -18.422 -24.219 1 96.31 170 TRP B O 1
ATOM 4592 N N . THR B 1 171 ? 12.453 -20.562 -23.844 1 94.56 171 THR B N 1
ATOM 4593 C CA . THR B 1 171 ? 13.758 -20.141 -23.344 1 94.56 171 THR B CA 1
ATOM 4594 C C . THR B 1 171 ? 14.844 -21.125 -23.75 1 94.56 171 THR B C 1
ATOM 4596 O O . THR B 1 171 ? 14.648 -22.328 -23.703 1 94.56 171 THR B O 1
ATOM 4599 N N . ARG B 1 172 ? 15.93 -20.594 -24.281 1 95.06 172 ARG B N 1
ATOM 4600 C CA . ARG B 1 172 ? 17.109 -21.359 -24.672 1 95.06 172 ARG B CA 1
ATOM 4601 C C . ARG B 1 172 ? 16.734 -22.484 -25.641 1 95.06 172 ARG B C 1
ATOM 4603 O O . ARG B 1 172 ? 17.172 -23.625 -25.469 1 95.06 172 ARG B O 1
ATOM 4610 N N . GLY B 1 173 ? 15.852 -22.266 -26.578 1 94.5 173 GLY B N 1
ATOM 4611 C CA . GLY B 1 173 ? 15.508 -23.156 -27.688 1 94.5 173 GLY B CA 1
ATOM 4612 C C . GLY B 1 173 ? 14.5 -24.219 -27.297 1 94.5 173 GLY B C 1
ATOM 4613 O O . GLY B 1 173 ? 14.227 -25.125 -28.078 1 94.5 173 GLY B O 1
ATOM 4614 N N . LYS B 1 174 ? 13.867 -24.203 -26.125 1 96.69 174 LYS B N 1
ATOM 4615 C CA . LYS B 1 174 ? 12.922 -25.203 -25.641 1 96.69 174 LYS B CA 1
ATOM 4616 C C . LYS B 1 174 ? 11.656 -24.547 -25.109 1 96.69 174 LYS B C 1
ATOM 4618 O O . LYS B 1 174 ? 11.68 -23.391 -24.703 1 96.69 174 LYS B O 1
ATOM 4623 N N . PRO B 1 175 ? 10.484 -25.297 -25.188 1 97.19 175 PRO B N 1
ATOM 4624 C CA . PRO B 1 175 ? 9.305 -24.766 -24.5 1 97.19 175 PRO B CA 1
ATOM 4625 C C . PRO B 1 175 ? 9.531 -24.578 -23 1 97.19 175 PRO B C 1
ATOM 4627 O O . PRO B 1 175 ? 10.211 -25.391 -22.375 1 97.19 175 PRO B O 1
ATOM 4630 N N . SER B 1 176 ? 9 -23.531 -22.578 1 96.81 176 SER B N 1
ATOM 4631 C CA . SER B 1 176 ? 9.266 -23.203 -21.188 1 96.81 176 SER B CA 1
ATOM 4632 C C . SER B 1 176 ? 8 -23.281 -20.344 1 96.81 176 SER B C 1
ATOM 4634 O O . SER B 1 176 ? 7.18 -24.188 -20.531 1 96.81 176 SER B O 1
ATOM 4636 N N . SER B 1 177 ? 7.773 -22.406 -19.406 1 97.62 177 SER B N 1
ATOM 4637 C CA . SER B 1 177 ? 6.805 -22.516 -18.312 1 97.62 177 SER B CA 1
ATOM 4638 C C . SER B 1 177 ? 5.383 -22.656 -18.844 1 97.62 177 SER B C 1
ATOM 4640 O O . SER B 1 177 ? 4.656 -23.578 -18.469 1 97.62 177 SER B O 1
ATOM 4642 N N . PHE B 1 178 ? 4.961 -21.734 -19.766 1 97.88 178 PHE B N 1
ATOM 4643 C CA . PHE B 1 178 ? 3.57 -21.703 -20.203 1 97.88 178 PHE B CA 1
ATOM 4644 C C . PHE B 1 178 ? 3.189 -23 -20.922 1 97.88 178 PHE B C 1
ATOM 4646 O O . PHE B 1 178 ? 2.252 -23.688 -20.5 1 97.88 178 PHE B O 1
ATOM 4653 N N . PRO B 1 179 ? 3.887 -23.406 -21.953 1 98.19 179 PRO B N 1
ATOM 4654 C CA . PRO B 1 179 ? 3.508 -24.641 -22.641 1 98.19 179 PRO B CA 1
ATOM 4655 C C . PRO B 1 179 ? 3.654 -25.875 -21.766 1 98.19 179 PRO B C 1
ATOM 4657 O O . PRO B 1 179 ? 2.799 -26.766 -21.781 1 98.19 179 PRO B O 1
ATOM 4660 N N . LEU B 1 180 ? 4.727 -25.953 -20.969 1 98.31 180 LEU B N 1
ATOM 4661 C CA . LEU B 1 180 ? 4.973 -27.125 -20.141 1 98.31 180 LEU B CA 1
ATOM 4662 C C . LEU B 1 180 ? 3.936 -27.234 -19.031 1 98.31 180 LEU B C 1
ATOM 4664 O O . LEU B 1 180 ? 3.424 -28.328 -18.75 1 98.31 180 LEU B O 1
ATOM 4668 N N . LEU B 1 181 ? 3.629 -26.109 -18.375 1 98.44 181 LEU B N 1
ATOM 4669 C CA . LEU B 1 181 ? 2.639 -26.141 -17.297 1 98.44 181 LEU B CA 1
ATOM 4670 C C . LEU B 1 181 ? 1.239 -26.375 -17.859 1 98.44 181 LEU B C 1
ATOM 4672 O O . LEU B 1 181 ? 0.398 -26.984 -17.203 1 98.44 181 LEU B O 1
ATOM 4676 N N . THR B 1 182 ? 0.984 -25.828 -19.078 1 98.44 182 THR B N 1
ATOM 4677 C CA . THR B 1 182 ? -0.303 -26.109 -19.703 1 98.44 182 THR B CA 1
ATOM 4678 C C . THR B 1 182 ? -0.47 -27.609 -19.953 1 98.44 182 THR B C 1
ATOM 4680 O O . THR B 1 182 ? -1.523 -28.172 -19.672 1 98.44 182 THR B O 1
ATOM 4683 N N . ALA B 1 183 ? 0.569 -28.219 -20.5 1 98.5 183 ALA B N 1
ATOM 4684 C CA . ALA B 1 183 ? 0.529 -29.656 -20.719 1 98.5 183 ALA B CA 1
ATOM 4685 C C . ALA B 1 183 ? 0.322 -30.406 -19.406 1 98.5 183 ALA B C 1
ATOM 4687 O O . ALA B 1 183 ? -0.514 -31.312 -19.328 1 98.5 183 ALA B O 1
ATOM 4688 N N . THR B 1 184 ? 1.098 -30.047 -18.406 1 98.69 184 THR B N 1
ATOM 4689 C CA . THR B 1 184 ? 0.983 -30.688 -17.094 1 98.69 184 THR B CA 1
ATOM 4690 C C . THR B 1 184 ? -0.411 -30.469 -16.516 1 98.69 184 THR B C 1
ATOM 4692 O O . THR B 1 184 ? -0.984 -31.391 -15.914 1 98.69 184 THR B O 1
ATOM 4695 N N . PHE B 1 185 ? -0.922 -29.234 -16.672 1 98.69 185 PHE B N 1
ATOM 4696 C CA . PHE B 1 185 ? -2.232 -28.859 -16.141 1 98.69 185 PHE B CA 1
ATOM 4697 C C . PHE B 1 185 ? -3.328 -29.719 -16.781 1 98.69 185 PHE B C 1
ATOM 4699 O O . PHE B 1 185 ? -4.172 -30.281 -16.062 1 98.69 185 PHE B O 1
ATOM 4706 N N . LEU B 1 186 ? -3.27 -29.875 -18.094 1 98.5 186 LEU B N 1
ATOM 4707 C CA . LEU B 1 186 ? -4.273 -30.656 -18.812 1 98.5 186 LEU B CA 1
ATOM 4708 C C . LEU B 1 186 ? -4.195 -32.125 -18.422 1 98.5 186 LEU B C 1
ATOM 4710 O O . LEU B 1 186 ? -5.223 -32.781 -18.234 1 98.5 186 LEU B O 1
ATOM 4714 N N . LEU B 1 187 ? -2.998 -32.625 -18.266 1 98.56 187 LEU B N 1
ATOM 4715 C CA . LEU B 1 187 ? -2.824 -34.031 -17.875 1 98.56 187 LEU B CA 1
ATOM 4716 C C . LEU B 1 187 ? -3.285 -34.25 -16.438 1 98.56 187 LEU B C 1
ATOM 4718 O O . LEU B 1 187 ? -3.904 -35.281 -16.141 1 98.56 187 LEU B O 1
ATOM 4722 N N . THR B 1 188 ? -2.939 -33.312 -15.57 1 98.5 188 THR B N 1
ATOM 4723 C CA . THR B 1 188 ? -3.365 -33.406 -14.18 1 98.5 188 THR B CA 1
ATOM 4724 C C . THR B 1 188 ? -4.887 -33.344 -14.078 1 98.5 188 THR B C 1
ATOM 4726 O O . THR B 1 188 ? -5.488 -34.125 -13.312 1 98.5 188 THR B O 1
ATOM 4729 N N . LEU B 1 189 ? -5.5 -32.438 -14.828 1 98 189 LEU B N 1
ATOM 4730 C CA . LEU B 1 189 ? -6.957 -32.344 -14.844 1 98 189 LEU B CA 1
ATOM 4731 C C . LEU B 1 189 ? -7.574 -33.625 -15.391 1 98 189 LEU B C 1
ATOM 4733 O O . LEU B 1 189 ? -8.656 -34.031 -14.961 1 98 189 LEU B O 1
ATOM 4737 N N . GLY B 1 190 ? -6.875 -34.25 -16.391 1 97.69 190 GLY B N 1
ATOM 4738 C CA . GLY B 1 190 ? -7.332 -35.531 -16.906 1 97.69 190 GLY B CA 1
ATOM 4739 C C . GLY B 1 190 ? -7.363 -36.625 -15.844 1 97.69 190 GLY B C 1
ATOM 4740 O O . GLY B 1 190 ? -8.344 -37.344 -15.734 1 97.69 190 GLY B O 1
ATOM 4741 N N . VAL B 1 191 ? -6.297 -36.688 -15.094 1 97.5 191 VAL B N 1
ATOM 4742 C CA . VAL B 1 191 ? -6.234 -37.688 -14.008 1 97.5 191 VAL B CA 1
ATOM 4743 C C . VAL B 1 191 ? -7.312 -37.375 -12.977 1 97.5 191 VAL B C 1
ATOM 4745 O O . VAL B 1 191 ? -7.988 -38.281 -12.484 1 97.5 191 VAL B O 1
ATOM 4748 N N . PHE B 1 192 ? -7.473 -36.094 -12.68 1 96.44 192 PHE B N 1
ATOM 4749 C CA . PHE B 1 192 ? -8.453 -35.688 -11.688 1 96.44 192 PHE B CA 1
ATOM 4750 C C . PHE B 1 192 ? -9.867 -35.938 -12.18 1 96.44 192 PHE B C 1
ATOM 4752 O O . PHE B 1 192 ? -10.766 -36.219 -11.391 1 96.44 192 PHE B O 1
ATOM 4759 N N . TYR B 1 193 ? -10.055 -35.75 -13.492 1 96.44 193 TYR B N 1
ATOM 4760 C CA . TYR B 1 193 ? -11.344 -36.062 -14.094 1 96.44 193 TYR B CA 1
ATOM 4761 C C . TYR B 1 193 ? -11.695 -37.531 -13.898 1 96.44 193 TYR B C 1
ATOM 4763 O O . TYR B 1 193 ? -12.805 -37.875 -13.477 1 96.44 193 TYR B O 1
ATOM 4771 N N . ILE B 1 194 ? -10.742 -38.469 -14.141 1 97.12 194 ILE B N 1
ATOM 4772 C CA . ILE B 1 194 ? -10.953 -39.906 -14.07 1 97.12 194 ILE B CA 1
ATOM 4773 C C . ILE B 1 194 ? -11.188 -40.312 -12.617 1 97.12 194 ILE B C 1
ATOM 4775 O O . ILE B 1 194 ? -12.047 -41.156 -12.336 1 97.12 194 ILE B O 1
ATOM 4779 N N . LEU B 1 195 ? -10.547 -39.656 -11.711 1 97.12 195 LEU B N 1
ATOM 4780 C CA . LEU B 1 195 ? -10.57 -40.094 -10.32 1 97.12 195 LEU B CA 1
ATOM 4781 C C . LEU B 1 195 ? -11.766 -39.5 -9.578 1 97.12 195 LEU B C 1
ATOM 4783 O O . LEU B 1 195 ? -12.344 -40.156 -8.703 1 97.12 195 LEU B O 1
ATOM 4787 N N . PHE B 1 196 ? -12.164 -38.25 -9.93 1 96.88 196 PHE B N 1
ATOM 4788 C CA . PHE B 1 196 ? -13.102 -37.562 -9.031 1 96.88 196 PHE B CA 1
ATOM 4789 C C . PHE B 1 196 ? -14.258 -36.969 -9.812 1 96.88 196 PHE B C 1
ATOM 4791 O O . PHE B 1 196 ? -15.422 -37.156 -9.469 1 96.88 196 PHE B O 1
ATOM 4798 N N . ILE B 1 197 ? -13.992 -36.281 -10.914 1 95.94 197 ILE B N 1
ATOM 4799 C CA . ILE B 1 197 ? -15.016 -35.5 -11.609 1 95.94 197 ILE B CA 1
ATOM 4800 C C . ILE B 1 197 ? -16.016 -36.438 -12.266 1 95.94 197 ILE B C 1
ATOM 4802 O O . ILE B 1 197 ? -17.219 -36.156 -12.281 1 95.94 197 ILE B O 1
ATOM 4806 N N . ARG B 1 198 ? -15.547 -37.5 -12.742 1 95.12 198 ARG B N 1
ATOM 4807 C CA . ARG B 1 198 ? -16.406 -38.469 -13.422 1 95.12 198 ARG B CA 1
ATOM 4808 C C . ARG B 1 198 ? -17.422 -39.094 -12.461 1 95.12 198 ARG B C 1
ATOM 4810 O O . ARG B 1 198 ? -18.453 -39.594 -12.883 1 95.12 198 ARG B O 1
ATOM 4817 N N . ARG B 1 199 ? -17.141 -39 -11.25 1 95.38 199 ARG B N 1
ATOM 4818 C CA . ARG B 1 199 ? -18.016 -39.594 -10.234 1 95.38 199 ARG B CA 1
ATOM 4819 C C . ARG B 1 199 ? -19.109 -38.625 -9.82 1 95.38 199 ARG B C 1
ATOM 4821 O O . ARG B 1 199 ? -20.078 -39 -9.164 1 95.38 199 ARG B O 1
ATOM 4828 N N . GLU B 1 200 ? -19 -37.375 -10.266 1 96.06 200 GLU B N 1
ATOM 4829 C CA . GLU B 1 200 ? -20.016 -36.375 -9.977 1 96.06 200 GLU B CA 1
ATOM 4830 C C . GLU B 1 200 ? -21.25 -36.562 -10.867 1 96.06 200 GLU B C 1
ATOM 4832 O O . GLU B 1 200 ? -21.156 -37.188 -11.93 1 96.06 200 GLU B O 1
ATOM 4837 N N . PRO B 1 201 ? -22.375 -36 -10.414 1 94.19 201 PRO B N 1
ATOM 4838 C CA . PRO B 1 201 ? -23.562 -36.094 -11.266 1 94.19 201 PRO B CA 1
ATOM 4839 C C . PRO B 1 201 ? -23.375 -35.406 -12.617 1 94.19 201 PRO B C 1
ATOM 4841 O O . PRO B 1 201 ? -22.719 -34.375 -12.711 1 94.19 201 PRO B O 1
ATOM 4844 N N . ASN B 1 202 ? -23.938 -36 -13.617 1 91.62 202 ASN B N 1
ATOM 4845 C CA . ASN B 1 202 ? -23.859 -35.438 -14.961 1 91.62 202 ASN B CA 1
ATOM 4846 C C . ASN B 1 202 ? -25.156 -34.75 -15.375 1 91.62 202 ASN B C 1
ATOM 4848 O O . ASN B 1 202 ? -25.594 -34.844 -16.516 1 91.62 202 ASN B O 1
ATOM 4852 N N . SER B 1 203 ? -25.781 -34.094 -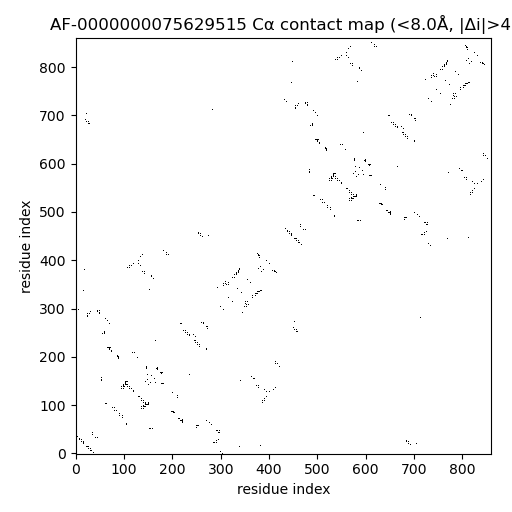14.406 1 88.38 203 SER B N 1
ATOM 4853 C CA . SER B 1 203 ? -27.047 -33.406 -14.641 1 88.38 203 SER B CA 1
ATOM 4854 C C . SER B 1 203 ? -26.875 -32.188 -15.539 1 88.38 203 SER B C 1
ATOM 4856 O O . SER B 1 203 ? -25.797 -31.578 -15.57 1 88.38 203 SER B O 1
ATOM 4858 N N . ARG B 1 204 ? -28.016 -31.906 -16.297 1 85.94 204 ARG B N 1
ATOM 4859 C CA . ARG B 1 204 ? -27.984 -30.719 -17.156 1 85.94 204 ARG B CA 1
ATOM 4860 C C . ARG B 1 204 ? -28.031 -29.438 -16.328 1 85.94 204 ARG B C 1
ATOM 4862 O O . ARG B 1 204 ? -28.734 -29.359 -15.32 1 85.94 204 ARG B O 1
ATOM 4869 N N . ILE B 1 205 ? -27.062 -28.578 -16.609 1 76.44 205 ILE B N 1
ATOM 4870 C CA . ILE B 1 205 ? -27.031 -27.281 -15.93 1 76.44 205 ILE B CA 1
ATOM 4871 C C . ILE B 1 205 ? -27.719 -26.234 -16.797 1 76.44 205 ILE B C 1
ATOM 4873 O O . ILE B 1 205 ? -27.453 -26.141 -18 1 76.44 205 ILE B O 1
ATOM 4877 N N . ASP B 1 206 ? -28.922 -25.75 -16.422 1 62.44 206 ASP B N 1
ATOM 4878 C CA . ASP B 1 206 ? -29.594 -24.688 -17.141 1 62.44 206 ASP B CA 1
ATOM 4879 C C . ASP B 1 206 ? -28.953 -23.328 -16.875 1 62.44 206 ASP B C 1
ATOM 4881 O O . ASP B 1 206 ? -28.547 -23.047 -15.734 1 62.44 206 ASP B O 1
ATOM 4885 N N . ASP B 1 207 ? -28.422 -22.609 -17.844 1 57.44 207 ASP B N 1
ATOM 4886 C CA . ASP B 1 207 ? -27.672 -21.359 -17.969 1 57.44 207 ASP B CA 1
ATOM 4887 C C . ASP B 1 207 ? -28.281 -20.266 -17.078 1 57.44 207 ASP B C 1
ATOM 4889 O O . ASP B 1 207 ? -27.562 -19.406 -16.578 1 57.44 207 ASP B O 1
ATOM 4893 N N . ALA B 1 208 ? -29.688 -20.172 -17.094 1 49.97 208 ALA B N 1
ATOM 4894 C CA . ALA B 1 208 ? -30.438 -18.953 -16.766 1 49.97 208 ALA B CA 1
ATOM 4895 C C . ALA B 1 208 ? -30.125 -18.469 -15.359 1 49.97 208 ALA B C 1
ATOM 4897 O O . ALA B 1 208 ? -30.172 -17.281 -15.078 1 49.97 208 ALA B O 1
ATOM 4898 N N . GLY B 1 209 ? -29.641 -19.219 -14.562 1 54.06 209 GLY B N 1
ATOM 4899 C CA . GLY B 1 209 ? -29.641 -18.766 -13.18 1 54.06 209 GLY B CA 1
ATOM 4900 C C . GLY B 1 209 ? -28.25 -18.484 -12.641 1 54.06 209 GLY B C 1
ATOM 4901 O O . GLY B 1 209 ? -28.094 -18.016 -11.516 1 54.06 209 GLY B O 1
ATOM 4902 N N . LEU B 1 210 ? -27.281 -18.719 -13.461 1 54.66 210 LEU B N 1
ATOM 4903 C CA . LEU B 1 210 ? -25.969 -18.641 -12.836 1 54.66 210 LEU B CA 1
ATOM 4904 C C . LEU B 1 210 ? -25.297 -17.312 -13.148 1 54.66 210 LEU B C 1
ATOM 4906 O O . LEU B 1 210 ? -24.328 -16.922 -12.484 1 54.66 210 LEU B O 1
ATOM 4910 N N . SER B 1 211 ? -25.828 -16.594 -14.273 1 54.06 211 SER B N 1
ATOM 4911 C CA . SER B 1 211 ? -25.109 -15.398 -14.656 1 54.06 211 SER B CA 1
ATOM 4912 C C . SER B 1 211 ? -25.609 -14.18 -13.883 1 54.06 211 SER B C 1
ATOM 4914 O O . SER B 1 211 ? -26.812 -13.945 -13.797 1 54.06 211 SER B O 1
ATOM 4916 N N . GLY B 1 212 ? -25.016 -13.875 -12.82 1 54.09 212 GLY B N 1
ATOM 4917 C CA . GLY B 1 212 ? -25.375 -12.68 -12.078 1 54.09 212 GLY B CA 1
ATOM 4918 C C . GLY B 1 212 ? -25.734 -11.508 -12.969 1 54.09 212 GLY B C 1
ATOM 4919 O O . GLY B 1 212 ? -25.641 -11.602 -14.195 1 54.09 212 GLY B O 1
ATOM 4920 N N . GLU B 1 213 ? -26.453 -10.469 -12.438 1 52.47 213 GLU B N 1
ATOM 4921 C CA . GLU B 1 213 ? -26.859 -9.242 -13.125 1 52.47 213 GLU B CA 1
ATOM 4922 C C . GLU B 1 213 ? -25.703 -8.641 -13.914 1 52.47 213 GLU B C 1
ATOM 4924 O O . GLU B 1 213 ? -24.609 -8.453 -13.383 1 52.47 213 GLU B O 1
ATOM 4929 N N . SER B 1 214 ? -25.766 -8.875 -15.211 1 54.47 214 SER B N 1
ATOM 4930 C CA . SER B 1 214 ? -24.781 -8.32 -16.141 1 54.47 214 SER B CA 1
ATOM 4931 C C . SER B 1 214 ? -24.594 -6.824 -15.914 1 54.47 214 SER B C 1
ATOM 4933 O O . SER B 1 214 ? -25.562 -6.059 -15.945 1 54.47 214 SER B O 1
ATOM 4935 N N . THR B 1 215 ? -23.656 -6.426 -15.164 1 59.53 215 THR B N 1
ATOM 4936 C CA . THR B 1 215 ? -23.359 -4.996 -15.195 1 59.53 215 THR B CA 1
ATOM 4937 C C . THR B 1 215 ? -22.953 -4.559 -16.594 1 59.53 215 THR B C 1
ATOM 4939 O O . THR B 1 215 ? -22.094 -5.18 -17.234 1 59.53 215 THR B O 1
ATOM 4942 N N . ASN B 1 216 ? -23.828 -4.039 -17.438 1 65.94 216 ASN B N 1
ATOM 4943 C CA . ASN B 1 216 ? -23.688 -3.49 -18.781 1 65.94 216 ASN B CA 1
ATOM 4944 C C . ASN B 1 216 ? -22.516 -2.516 -18.875 1 65.94 216 ASN B C 1
ATOM 4946 O O . ASN B 1 216 ? -22.719 -1.333 -19.172 1 65.94 216 ASN B O 1
ATOM 4950 N N . ARG B 1 217 ? -21.281 -2.969 -18.531 1 85.25 217 ARG B N 1
ATOM 4951 C CA . ARG B 1 217 ? -20.141 -2.061 -18.703 1 85.25 217 ARG B CA 1
ATOM 4952 C C . ARG B 1 217 ? -19.203 -2.545 -19.797 1 85.25 217 ARG B C 1
ATOM 4954 O O . ARG B 1 217 ? -18 -2.635 -19.594 1 85.25 217 ARG B O 1
ATOM 4961 N N . GLY B 1 218 ? -19.797 -2.777 -21 1 88.69 218 GLY B N 1
ATOM 4962 C CA . GLY B 1 218 ? -19.016 -3.297 -22.109 1 88.69 218 GLY B CA 1
ATOM 4963 C C . GLY B 1 218 ? -17.891 -2.375 -22.531 1 88.69 218 GLY B C 1
ATOM 4964 O O . GLY B 1 218 ? -16.797 -2.836 -22.859 1 88.69 218 GLY B O 1
ATOM 4965 N N . GLY B 1 219 ? -18.141 -1.11 -22.516 1 93.56 219 GLY B N 1
ATOM 4966 C CA . GLY B 1 219 ? -17.109 -0.14 -22.859 1 93.56 219 GLY B CA 1
ATOM 4967 C C . GLY B 1 219 ? -15.898 -0.217 -21.953 1 93.56 219 GLY B C 1
ATOM 4968 O O . GLY B 1 219 ? -14.758 -0.195 -22.438 1 93.56 219 GLY B O 1
ATOM 4969 N N . LEU B 1 220 ? -16.141 -0.326 -20.672 1 96.56 220 LEU B N 1
ATOM 4970 C CA . LEU B 1 220 ? -15.062 -0.426 -19.688 1 96.56 220 LEU B CA 1
ATOM 4971 C C . LEU B 1 220 ? -14.258 -1.705 -19.906 1 96.56 220 LEU B C 1
ATOM 4973 O O . LEU B 1 220 ? -13.031 -1.7 -19.781 1 96.56 220 LEU B O 1
ATOM 4977 N N . LEU B 1 221 ? -14.953 -2.77 -20.188 1 94.75 221 LEU B N 1
ATOM 4978 C CA . LEU B 1 221 ? -14.281 -4.047 -20.422 1 94.75 221 LEU B CA 1
ATOM 4979 C C . LEU B 1 221 ? -13.352 -3.965 -21.625 1 94.75 221 LEU B C 1
ATOM 4981 O O . LEU B 1 221 ? -12.203 -4.414 -21.547 1 94.75 221 LEU B O 1
ATOM 4985 N N . ILE B 1 222 ? -13.805 -3.436 -22.688 1 95.94 222 ILE B N 1
ATOM 4986 C CA . ILE B 1 222 ? -13.016 -3.342 -23.922 1 95.94 222 ILE B CA 1
ATOM 4987 C C . ILE B 1 222 ? -11.789 -2.463 -23.672 1 95.94 222 ILE B C 1
ATOM 4989 O O . ILE B 1 222 ? -10.672 -2.812 -24.062 1 95.94 222 ILE B O 1
ATOM 4993 N N . ILE B 1 223 ? -11.977 -1.345 -23.016 1 97.44 223 ILE B N 1
ATOM 4994 C CA . ILE B 1 223 ? -10.883 -0.424 -22.75 1 97.44 223 ILE B CA 1
ATOM 4995 C C . ILE B 1 223 ? -9.852 -1.104 -21.844 1 97.44 223 ILE B C 1
ATOM 4997 O O . ILE B 1 223 ? -8.648 -1.014 -22.094 1 97.44 223 ILE B O 1
ATOM 5001 N N . SER B 1 224 ? -10.336 -1.743 -20.781 1 97.12 224 SER B N 1
ATOM 5002 C CA . SER B 1 224 ? -9.422 -2.396 -19.859 1 97.12 224 SER B CA 1
ATOM 5003 C C . SER B 1 224 ? -8.68 -3.549 -20.516 1 97.12 224 SER B C 1
ATOM 5005 O O . SER B 1 224 ? -7.496 -3.766 -20.266 1 97.12 224 SER B O 1
ATOM 5007 N N . LEU B 1 225 ? -9.336 -4.301 -21.391 1 96 225 LEU B N 1
ATOM 5008 C CA . LEU B 1 225 ? -8.688 -5.383 -22.125 1 96 225 LEU B CA 1
ATOM 5009 C C . LEU B 1 225 ? -7.633 -4.832 -23.078 1 96 225 LEU B C 1
ATOM 5011 O O . LEU B 1 225 ? -6.586 -5.453 -23.297 1 96 225 LEU B O 1
ATOM 5015 N N . THR B 1 226 ? -7.941 -3.752 -23.688 1 97.88 226 THR B N 1
ATOM 5016 C CA . THR B 1 226 ? -6.992 -3.117 -24.594 1 97.88 226 THR B CA 1
ATOM 5017 C C . THR B 1 226 ? -5.723 -2.711 -23.844 1 97.88 226 THR B C 1
ATOM 5019 O O . THR B 1 226 ? -4.613 -3.006 -24.297 1 97.88 226 THR B O 1
ATOM 5022 N N . PHE B 1 227 ? -5.855 -2.066 -22.75 1 97.94 227 PHE B N 1
ATOM 5023 C CA . PHE B 1 227 ? -4.699 -1.641 -21.969 1 97.94 227 PHE B CA 1
ATOM 5024 C C . PHE B 1 227 ? -3.957 -2.844 -21.391 1 97.94 227 PHE B C 1
ATOM 5026 O O . PHE B 1 227 ? -2.73 -2.828 -21.281 1 97.94 227 PHE B O 1
ATOM 5033 N N . PHE B 1 228 ? -4.738 -3.834 -20.984 1 96.5 228 PHE B N 1
ATOM 5034 C CA . PHE B 1 228 ? -4.121 -5.074 -20.531 1 96.5 228 PHE B CA 1
ATOM 5035 C C . PHE B 1 228 ? -3.229 -5.664 -21.625 1 96.5 228 PHE B C 1
ATOM 5037 O O . PHE B 1 228 ? -2.061 -5.973 -21.375 1 96.5 228 PHE B O 1
ATOM 5044 N N . THR B 1 229 ? -3.762 -5.809 -22.781 1 96.69 229 THR B N 1
ATOM 5045 C CA . THR B 1 229 ? -3.039 -6.395 -23.906 1 96.69 229 THR B CA 1
ATOM 5046 C C . THR B 1 229 ? -1.82 -5.547 -24.266 1 96.69 229 THR B C 1
ATOM 5048 O O . THR B 1 229 ? -0.738 -6.082 -24.516 1 96.69 229 THR B O 1
ATOM 5051 N N . MET B 1 230 ? -1.972 -4.277 -24.266 1 97.81 230 MET B N 1
ATOM 5052 C CA . MET B 1 230 ? -0.859 -3.379 -24.562 1 97.81 230 MET B CA 1
ATOM 5053 C C . MET B 1 230 ? 0.246 -3.52 -23.516 1 97.81 230 MET B C 1
ATOM 5055 O O . MET B 1 230 ? 1.431 -3.477 -23.844 1 97.81 230 MET B O 1
ATOM 5059 N N . THR B 1 231 ? -0.139 -3.654 -22.25 1 96.94 231 THR B N 1
ATOM 5060 C CA . THR B 1 231 ? 0.835 -3.82 -21.188 1 96.94 231 THR B CA 1
ATOM 5061 C C . THR B 1 231 ? 1.607 -5.125 -21.344 1 96.94 231 THR B C 1
ATOM 5063 O O . THR B 1 231 ? 2.83 -5.152 -21.203 1 96.94 231 THR B O 1
ATOM 5066 N N . VAL B 1 232 ? 0.92 -6.184 -21.703 1 94.31 232 VAL B N 1
ATOM 5067 C CA . VAL B 1 232 ? 1.543 -7.484 -21.906 1 94.31 232 VAL B CA 1
ATOM 5068 C C . VAL B 1 232 ? 2.512 -7.414 -23.078 1 94.31 232 VAL B C 1
ATOM 5070 O O . VAL B 1 232 ? 3.631 -7.93 -23 1 94.31 232 VAL B O 1
ATOM 5073 N N . ILE B 1 233 ? 2.096 -6.789 -24.125 1 96.38 233 ILE B N 1
ATOM 5074 C CA . ILE B 1 233 ? 2.953 -6.629 -25.297 1 96.38 233 ILE B CA 1
ATOM 5075 C C . ILE B 1 233 ? 4.195 -5.82 -24.922 1 96.38 233 ILE B C 1
ATOM 5077 O O . ILE B 1 233 ? 5.312 -6.172 -25.297 1 96.38 233 ILE B O 1
ATOM 5081 N N . ALA B 1 234 ? 3.973 -4.758 -24.188 1 96.56 234 ALA B N 1
ATOM 5082 C CA . ALA B 1 234 ? 5.102 -3.945 -23.734 1 96.56 234 ALA B CA 1
ATOM 5083 C C . ALA B 1 234 ? 6.055 -4.758 -22.859 1 96.56 234 ALA B C 1
ATOM 5085 O O . ALA B 1 234 ? 7.273 -4.586 -22.938 1 96.56 234 ALA B O 1
ATOM 5086 N N . MET B 1 235 ? 5.539 -5.594 -22.031 1 94.38 235 MET B N 1
ATOM 5087 C CA . MET B 1 235 ? 6.367 -6.465 -21.188 1 94.38 235 MET B CA 1
ATOM 5088 C C . MET B 1 235 ? 7.195 -7.414 -22.047 1 94.38 235 MET B C 1
ATOM 5090 O O . MET B 1 235 ? 8.367 -7.656 -21.766 1 94.38 235 MET B O 1
ATOM 5094 N N . ALA B 1 236 ? 6.594 -7.961 -23.062 1 92.62 236 ALA B N 1
ATOM 5095 C CA . ALA B 1 236 ? 7.285 -8.875 -23.984 1 92.62 236 ALA B CA 1
ATOM 5096 C C . ALA B 1 236 ? 8.414 -8.156 -24.719 1 92.62 236 ALA B C 1
ATOM 5098 O O . ALA B 1 236 ? 9.445 -8.766 -25.016 1 92.62 236 ALA B O 1
ATOM 5099 N N . LEU B 1 237 ? 8.227 -6.871 -24.922 1 95 237 LEU B N 1
ATOM 5100 C CA . LEU B 1 237 ? 9.203 -6.098 -25.688 1 95 237 LEU B CA 1
ATOM 5101 C C . LEU B 1 237 ? 10.156 -5.348 -24.766 1 95 237 LEU B C 1
ATOM 5103 O O . LEU B 1 237 ? 10.891 -4.465 -25.219 1 95 237 LEU B O 1
ATOM 5107 N N . ARG B 1 238 ? 10.164 -5.637 -23.531 1 91.69 238 ARG B N 1
ATOM 5108 C CA . ARG B 1 238 ? 10.938 -4.93 -22.516 1 91.69 238 ARG B CA 1
ATOM 5109 C C . ARG B 1 238 ? 12.406 -4.824 -22.922 1 91.69 238 ARG B C 1
ATOM 5111 O O . ARG B 1 238 ? 13.023 -3.77 -22.766 1 91.69 238 ARG B O 1
ATOM 5118 N N . PRO B 1 239 ? 13.016 -5.949 -23.453 1 89.62 239 PRO B N 1
ATOM 5119 C CA . PRO B 1 239 ? 14.43 -5.844 -23.812 1 89.62 239 PRO B CA 1
ATOM 5120 C C . PRO B 1 239 ? 14.688 -4.754 -24.844 1 89.62 239 PRO B C 1
ATOM 5122 O O . PRO B 1 239 ? 15.773 -4.168 -24.875 1 89.62 239 PRO B O 1
ATOM 5125 N N . LEU B 1 240 ? 13.711 -4.422 -25.641 1 92.12 240 LEU B N 1
ATOM 5126 C CA . LEU B 1 240 ? 13.828 -3.377 -26.641 1 92.12 240 LEU B CA 1
ATOM 5127 C C . LEU B 1 240 ? 13.516 -2.008 -26.047 1 92.12 240 LEU B C 1
ATOM 5129 O O . LEU B 1 240 ? 14.164 -1.016 -26.391 1 92.12 240 LEU B O 1
ATOM 5133 N N . LEU B 1 241 ? 12.633 -1.934 -25.094 1 92.81 241 LEU B N 1
ATOM 5134 C CA . LEU B 1 241 ? 12.172 -0.676 -24.531 1 92.81 241 LEU B CA 1
ATOM 5135 C C . LEU B 1 241 ? 13.148 -0.17 -23.469 1 92.81 241 LEU B C 1
ATOM 5137 O O . LEU B 1 241 ? 13.289 1.039 -23.266 1 92.81 241 LEU B O 1
ATOM 5141 N N . GLY B 1 242 ? 13.758 -1.103 -22.734 1 92.81 242 GLY B N 1
ATOM 5142 C CA . GLY B 1 242 ? 14.773 -0.744 -21.766 1 92.81 242 GLY B CA 1
ATOM 5143 C C . GLY B 1 242 ? 14.203 -0.303 -20.438 1 92.81 242 GLY B C 1
ATOM 5144 O O . GLY B 1 242 ? 14.914 0.244 -19.594 1 92.81 242 GLY B O 1
ATOM 5145 N N . PHE B 1 243 ? 12.914 -0.404 -20.203 1 95.38 243 PHE B N 1
ATOM 5146 C CA . PHE B 1 243 ? 12.273 -0.047 -18.938 1 95.38 243 PHE B CA 1
ATOM 5147 C C . PHE B 1 243 ? 12.109 -1.272 -18.047 1 95.38 243 PHE B C 1
ATOM 5149 O O . PHE B 1 243 ? 11.945 -2.389 -18.547 1 95.38 243 PHE B O 1
ATOM 5156 N N . PRO B 1 244 ? 12.242 -1.033 -16.75 1 95.75 244 PRO B N 1
ATOM 5157 C CA . PRO B 1 244 ? 11.906 -2.15 -15.867 1 95.75 244 PRO B CA 1
ATOM 5158 C C . PRO B 1 244 ? 10.445 -2.586 -16 1 95.75 244 PRO B C 1
ATOM 5160 O O . PRO B 1 244 ? 9.578 -1.768 -16.312 1 95.75 244 PRO B O 1
ATOM 5163 N N . LEU B 1 245 ? 10.203 -3.826 -15.734 1 94.94 245 LEU B N 1
ATOM 5164 C CA . LEU B 1 245 ? 8.859 -4.383 -15.867 1 94.94 245 LEU B CA 1
ATOM 5165 C C . LEU B 1 245 ? 7.883 -3.67 -14.945 1 94.94 245 LEU B C 1
ATOM 5167 O O . LEU B 1 245 ? 6.715 -3.492 -15.289 1 94.94 245 LEU B O 1
ATOM 5171 N N . GLY B 1 246 ? 8.375 -3.355 -13.758 1 95.75 246 GLY B N 1
ATOM 5172 C CA . GLY B 1 246 ? 7.523 -2.639 -12.82 1 95.75 246 GLY B CA 1
ATOM 5173 C C . GLY B 1 246 ? 7.008 -1.322 -13.367 1 95.75 246 GLY B C 1
ATOM 5174 O O . GLY B 1 246 ? 5.836 -0.988 -13.188 1 95.75 246 GLY B O 1
ATOM 5175 N N . PHE B 1 247 ? 7.863 -0.575 -14.078 1 97.62 247 PHE B N 1
ATOM 5176 C CA . PHE B 1 247 ? 7.449 0.688 -14.68 1 97.62 247 PHE B CA 1
ATOM 5177 C C . PHE B 1 247 ? 6.445 0.449 -15.797 1 97.62 247 PHE B C 1
ATOM 5179 O O . PHE B 1 247 ? 5.445 1.166 -15.906 1 97.62 247 PHE B O 1
ATOM 5186 N N . ILE B 1 248 ? 6.695 -0.536 -16.609 1 97.38 248 ILE B N 1
ATOM 5187 C CA . ILE B 1 248 ? 5.816 -0.838 -17.734 1 97.38 248 ILE B CA 1
ATOM 5188 C C . ILE B 1 248 ? 4.406 -1.121 -17.219 1 97.38 248 ILE B C 1
ATOM 5190 O O . ILE B 1 248 ? 3.43 -0.591 -17.766 1 97.38 248 ILE B O 1
ATOM 5194 N N . THR B 1 249 ? 4.332 -1.909 -16.234 1 96.69 249 THR B N 1
ATOM 5195 C CA . THR B 1 249 ? 3.029 -2.297 -15.703 1 96.69 249 THR B CA 1
ATOM 5196 C C . THR B 1 249 ? 2.338 -1.106 -15.047 1 96.69 249 THR B C 1
ATOM 5198 O O . THR B 1 249 ? 1.143 -0.887 -15.25 1 96.69 249 THR B O 1
ATOM 5201 N N . MET B 1 250 ? 3.07 -0.324 -14.281 1 97.81 250 MET B N 1
ATOM 5202 C CA . MET B 1 250 ? 2.498 0.847 -13.617 1 97.81 250 MET B CA 1
ATOM 5203 C C . MET B 1 250 ? 2.074 1.895 -14.641 1 97.81 250 MET B C 1
ATOM 5205 O O . MET B 1 250 ? 1.085 2.602 -14.445 1 97.81 250 MET B O 1
ATOM 5209 N N . ALA B 1 251 ? 2.859 2.012 -15.672 1 98.12 251 ALA B N 1
ATOM 5210 C CA . ALA B 1 251 ? 2.498 2.926 -16.75 1 98.12 251 ALA B CA 1
ATOM 5211 C C . ALA B 1 251 ? 1.174 2.521 -17.391 1 98.12 251 ALA B C 1
ATOM 5213 O O . ALA B 1 251 ? 0.311 3.369 -17.641 1 98.12 251 ALA B O 1
ATOM 5214 N N . GLY B 1 252 ? 1.07 1.227 -17.688 1 98.06 252 GLY B N 1
ATOM 5215 C CA . GLY B 1 252 ? -0.195 0.743 -18.219 1 98.06 252 GLY B CA 1
ATOM 5216 C C . GLY B 1 252 ? -1.366 0.995 -17.281 1 98.06 252 GLY B C 1
ATOM 5217 O O . GLY B 1 252 ? -2.422 1.463 -17.719 1 98.06 252 GLY B O 1
ATOM 5218 N N . ALA B 1 253 ? -1.19 0.726 -16.047 1 98.12 253 ALA B N 1
ATOM 5219 C CA . ALA B 1 253 ? -2.242 0.9 -15.039 1 98.12 253 ALA B CA 1
ATOM 5220 C C . ALA B 1 253 ? -2.625 2.369 -14.898 1 98.12 253 ALA B C 1
ATOM 5222 O O . ALA B 1 253 ? -3.809 2.705 -14.828 1 98.12 253 ALA B O 1
ATOM 5223 N N . SER B 1 254 ? -1.637 3.221 -14.82 1 97.88 254 SER B N 1
ATOM 5224 C CA . SER B 1 254 ? -1.896 4.641 -14.602 1 97.88 254 SER B CA 1
ATOM 5225 C C . SER B 1 254 ? -2.588 5.266 -15.812 1 97.88 254 SER B C 1
ATOM 5227 O O . SER B 1 254 ? -3.502 6.078 -15.656 1 97.88 254 SER B O 1
ATOM 5229 N N . GLN B 1 255 ? -2.174 4.902 -17 1 97.94 255 GLN B N 1
ATOM 5230 C CA . GLN B 1 255 ? -2.807 5.43 -18.203 1 97.94 255 GLN B CA 1
ATOM 5231 C C . GLN B 1 255 ? -4.238 4.922 -18.328 1 97.94 255 GLN B C 1
ATOM 5233 O O . GLN B 1 255 ? -5.117 5.648 -18.797 1 97.94 255 GLN B O 1
ATOM 5238 N N . LEU B 1 256 ? -4.375 3.666 -18.016 1 98.44 256 LEU B N 1
ATOM 5239 C CA . LEU B 1 25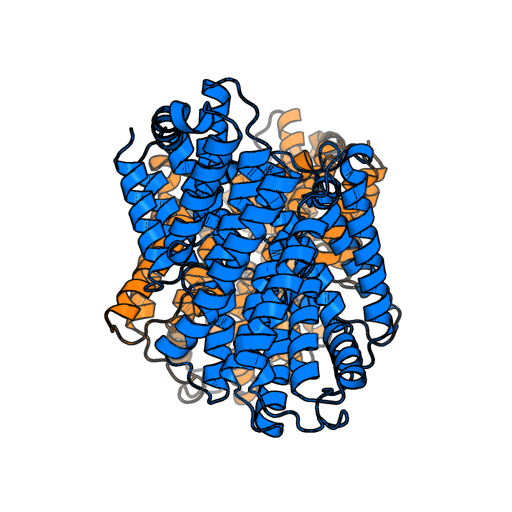6 ? -5.73 3.129 -18 1 98.44 256 LEU B CA 1
ATOM 5240 C C . LEU B 1 256 ? -6.621 3.908 -17.031 1 98.44 256 LEU B C 1
ATOM 5242 O O . LEU B 1 256 ? -7.723 4.32 -17.391 1 98.44 256 LEU B O 1
ATOM 5246 N N . ALA B 1 257 ? -6.137 4.113 -15.844 1 97.94 257 ALA B N 1
ATOM 5247 C CA . ALA B 1 257 ? -6.895 4.832 -14.82 1 97.94 257 ALA B CA 1
ATOM 5248 C C . ALA B 1 257 ? -7.246 6.242 -15.289 1 97.94 257 ALA B C 1
ATOM 5250 O O . ALA B 1 257 ? -8.383 6.688 -15.133 1 97.94 257 ALA B O 1
ATOM 5251 N N . LEU B 1 258 ? -6.281 6.93 -15.844 1 97.19 258 LEU B N 1
ATOM 5252 C CA . LEU B 1 258 ? -6.523 8.281 -16.328 1 97.19 258 LEU B CA 1
ATOM 5253 C C . LEU B 1 258 ? -7.555 8.281 -17.453 1 97.19 258 LEU B C 1
ATOM 5255 O O . LEU B 1 258 ? -8.461 9.109 -17.469 1 97.19 258 LEU B O 1
ATOM 5259 N N . THR B 1 259 ? -7.387 7.375 -18.391 1 97.38 259 THR B N 1
ATOM 5260 C CA . THR B 1 259 ? -8.297 7.285 -19.531 1 97.38 259 THR B CA 1
ATOM 5261 C C . THR B 1 259 ? -9.727 7.043 -19.062 1 97.38 259 THR B C 1
ATOM 5263 O O . THR B 1 259 ? -10.656 7.703 -19.531 1 97.38 259 THR B O 1
ATOM 5266 N N . VAL B 1 260 ? -9.859 6.102 -18.156 1 97.5 260 VAL B N 1
ATOM 5267 C CA . VAL B 1 260 ? -11.188 5.773 -17.656 1 97.5 260 VAL B CA 1
ATOM 5268 C C . VAL B 1 260 ? -11.781 6.984 -16.938 1 97.5 260 VAL B C 1
ATOM 5270 O O . VAL B 1 260 ? -12.969 7.285 -17.094 1 97.5 260 VAL B O 1
ATOM 5273 N N . GLU B 1 261 ? -11.008 7.691 -16.203 1 95.69 261 GLU B N 1
ATOM 5274 C CA . GLU B 1 261 ? -11.477 8.875 -15.484 1 95.69 261 GLU B CA 1
ATOM 5275 C C . GLU B 1 261 ? -11.914 9.969 -16.453 1 95.69 261 GLU B C 1
ATOM 5277 O O . GLU B 1 261 ? -12.93 10.625 -16.234 1 95.69 261 GLU B O 1
ATOM 5282 N N . VAL B 1 262 ? -11.148 10.195 -17.438 1 94.69 262 VAL B N 1
ATOM 5283 C CA . VAL B 1 262 ? -11.453 11.227 -18.422 1 94.69 262 VAL B CA 1
ATOM 5284 C C . VAL B 1 262 ? -12.742 10.859 -19.172 1 94.69 262 VAL B C 1
ATOM 5286 O O . VAL B 1 262 ? -13.609 11.703 -19.359 1 94.69 262 VAL B O 1
ATOM 5289 N N . LEU B 1 263 ? -12.828 9.633 -19.531 1 95.38 263 LEU B N 1
ATOM 5290 C CA . LEU B 1 263 ? -14.016 9.18 -20.25 1 95.38 263 LEU B CA 1
ATOM 5291 C C . LEU B 1 263 ? -15.25 9.266 -19.359 1 95.38 263 LEU B C 1
ATOM 5293 O O . LEU B 1 263 ? -16.344 9.57 -19.844 1 95.38 263 LEU B O 1
ATOM 5297 N N . ARG B 1 264 ? -15.062 8.898 -18.109 1 94 264 ARG B N 1
ATOM 5298 C CA . ARG B 1 264 ? -16.156 9.031 -17.156 1 94 264 ARG B CA 1
ATOM 5299 C C . ARG B 1 264 ? -16.641 10.477 -17.078 1 94 264 ARG B C 1
ATOM 5301 O O . ARG B 1 264 ? -17.844 10.734 -17.078 1 94 264 ARG B O 1
ATOM 5308 N N . ARG B 1 265 ? -15.82 11.43 -17.062 1 90.88 265 ARG B N 1
ATOM 5309 C CA . ARG B 1 265 ? -16.156 12.844 -16.969 1 90.88 265 ARG B CA 1
ATOM 5310 C C . ARG B 1 265 ? -16.781 13.344 -18.266 1 90.88 265 ARG B C 1
ATOM 5312 O O . ARG B 1 265 ? -17.578 14.281 -18.25 1 90.88 265 ARG B O 1
ATOM 5319 N N . LEU B 1 266 ? -16.359 12.742 -19.359 1 92.44 266 LEU B N 1
ATOM 5320 C CA . LEU B 1 266 ? -16.922 13.102 -20.656 1 92.44 266 LEU B CA 1
ATOM 5321 C C . LEU B 1 266 ? -18.312 12.492 -20.844 1 92.44 266 LEU B C 1
ATOM 5323 O O . LEU B 1 266 ? -18.969 12.727 -21.859 1 92.44 266 LEU B O 1
ATOM 5327 N N . GLY B 1 267 ? -18.781 11.633 -19.922 1 90.56 267 GLY B N 1
ATOM 5328 C CA . GLY B 1 267 ? -20.156 11.156 -19.891 1 90.56 267 GLY B CA 1
ATOM 5329 C C . GLY B 1 267 ? -20.328 9.781 -20.516 1 90.56 267 GLY B C 1
ATOM 5330 O O . GLY B 1 267 ? -21.438 9.352 -20.781 1 90.56 267 GLY B O 1
ATOM 5331 N N . LEU B 1 268 ? -19.172 9.164 -20.766 1 90.12 268 LEU B N 1
ATOM 5332 C CA . LEU B 1 268 ? -19.312 7.816 -21.312 1 90.12 268 LEU B CA 1
ATOM 5333 C C . LEU B 1 268 ? -19.922 6.867 -20.281 1 90.12 268 LEU B C 1
ATOM 5335 O O . LEU B 1 268 ? -19.453 6.82 -19.125 1 90.12 268 LEU B O 1
ATOM 5339 N N . ALA B 1 269 ? -20.891 6.172 -20.672 1 88.44 269 ALA B N 1
ATOM 5340 C CA . ALA B 1 269 ? -21.625 5.297 -19.766 1 88.44 269 ALA B CA 1
ATOM 5341 C C . ALA B 1 269 ? -20.781 4.082 -19.375 1 88.44 269 ALA B C 1
ATOM 5343 O O . ALA B 1 269 ? -19.984 3.594 -20.172 1 88.44 269 ALA B O 1
ATOM 5344 N N . GLY B 1 270 ? -20.922 3.641 -18.125 1 91.38 270 GLY B N 1
ATOM 5345 C CA . GLY B 1 270 ? -20.359 2.379 -17.688 1 91.38 270 GLY B CA 1
ATOM 5346 C C . GLY B 1 270 ? -18.969 2.529 -17.062 1 91.38 270 GLY B C 1
ATOM 5347 O O . GLY B 1 270 ? -18.391 1.557 -16.578 1 91.38 270 GLY B O 1
ATOM 5348 N N . MET B 1 271 ? -18.422 3.723 -17.062 1 93.5 271 MET B N 1
ATOM 5349 C CA . MET B 1 271 ? -17.125 3.953 -16.453 1 93.5 271 MET B CA 1
ATOM 5350 C C . MET B 1 271 ? -17.219 4.02 -14.938 1 93.5 271 MET B C 1
ATOM 5352 O O . MET B 1 271 ? -18.281 4.367 -14.398 1 93.5 271 MET B O 1
ATOM 5356 N N . VAL B 1 272 ? -16.156 3.525 -14.336 1 94.31 272 VAL B N 1
ATOM 5357 C CA . VAL B 1 272 ? -16.172 3.49 -12.875 1 94.31 272 VAL B CA 1
ATOM 5358 C C . VAL B 1 272 ? -15.062 4.391 -12.328 1 94.31 272 VAL B C 1
ATOM 5360 O O . VAL B 1 272 ? -14.148 4.777 -13.062 1 94.31 272 VAL B O 1
ATOM 5363 N N . GLU B 1 273 ? -15.195 4.773 -11.055 1 94.19 273 GLU B N 1
ATOM 5364 C CA . GLU B 1 273 ? -14.172 5.57 -10.383 1 94.19 273 GLU B CA 1
ATOM 5365 C C . GLU B 1 273 ? -12.922 4.738 -10.109 1 94.19 273 GLU B C 1
ATOM 5367 O O . GLU B 1 273 ? -13 3.516 -9.984 1 94.19 273 GLU B O 1
ATOM 5372 N N . PHE B 1 274 ? -11.82 5.406 -10.008 1 96.06 274 PHE B N 1
ATOM 5373 C CA . PHE B 1 274 ? -10.539 4.773 -9.719 1 96.06 274 PHE B CA 1
ATOM 5374 C C . PHE B 1 274 ? -10.617 3.959 -8.43 1 96.06 274 PHE B C 1
ATOM 5376 O O . PHE B 1 274 ? -10.008 2.891 -8.328 1 96.06 274 PHE B O 1
ATOM 5383 N N . GLU B 1 275 ? -11.359 4.41 -7.523 1 93.19 275 GLU B N 1
ATOM 5384 C CA . GLU B 1 275 ? -11.508 3.752 -6.23 1 93.19 275 GLU B CA 1
ATOM 5385 C C . GLU B 1 275 ? -12.055 2.336 -6.391 1 93.19 275 GLU B C 1
ATOM 5387 O O . GLU B 1 275 ? -11.703 1.438 -5.621 1 93.19 275 GLU B O 1
ATOM 5392 N N . ASN B 1 276 ? -12.875 2.158 -7.352 1 94 276 ASN B N 1
ATOM 5393 C CA . ASN B 1 276 ? -13.453 0.84 -7.594 1 94 276 ASN B CA 1
ATOM 5394 C C . ASN B 1 276 ? -12.391 -0.162 -8.039 1 94 276 ASN B C 1
ATOM 5396 O O . ASN B 1 276 ? -12.453 -1.34 -7.68 1 94 276 ASN B O 1
ATOM 5400 N N . ALA B 1 277 ? -11.484 0.321 -8.836 1 94.69 277 ALA B N 1
ATOM 5401 C CA . ALA B 1 277 ? -10.391 -0.547 -9.258 1 94.69 277 ALA B CA 1
ATOM 5402 C C . ALA B 1 277 ? -9.461 -0.87 -8.086 1 94.69 277 ALA B C 1
ATOM 5404 O O . ALA B 1 277 ? -8.977 -1.998 -7.965 1 94.69 277 ALA B O 1
ATOM 5405 N N . LEU B 1 278 ? -9.242 0.072 -7.211 1 95.12 278 LEU B N 1
ATOM 5406 C CA . LEU B 1 278 ? -8.312 -0.075 -6.098 1 95.12 278 LEU B CA 1
ATOM 5407 C C . LEU B 1 278 ? -8.844 -1.064 -5.066 1 95.12 278 LEU B C 1
ATOM 5409 O O . LEU B 1 278 ? -8.07 -1.648 -4.305 1 95.12 278 LEU B O 1
ATOM 5413 N N . LYS B 1 279 ? -10.141 -1.263 -5.07 1 92.19 279 LYS B N 1
ATOM 5414 C CA . LYS B 1 279 ? -10.758 -2.203 -4.137 1 92.19 279 LYS B CA 1
ATOM 5415 C C . LYS B 1 279 ? -10.281 -3.629 -4.398 1 92.19 279 LYS B C 1
ATOM 5417 O O . LYS B 1 279 ? -10.359 -4.484 -3.514 1 92.19 279 LYS B O 1
ATOM 5422 N N . HIS B 1 280 ? -9.773 -3.828 -5.559 1 90.12 280 HIS B N 1
ATOM 5423 C CA . HIS B 1 280 ? -9.367 -5.172 -5.941 1 90.12 280 HIS B CA 1
ATOM 5424 C C . HIS B 1 280 ? -7.871 -5.379 -5.715 1 90.12 280 HIS B C 1
ATOM 5426 O O . HIS B 1 280 ? -7.34 -6.461 -5.98 1 90.12 280 HIS B O 1
ATOM 5432 N N . VAL B 1 281 ? -7.195 -4.375 -5.207 1 93.62 281 VAL B N 1
ATOM 5433 C CA . VAL B 1 281 ? -5.777 -4.496 -4.879 1 93.62 281 VAL B CA 1
ATOM 5434 C C . VAL B 1 281 ? -5.617 -5.133 -3.5 1 93.62 281 VAL B C 1
ATOM 5436 O O . VAL B 1 281 ? -6.285 -4.73 -2.543 1 93.62 281 VAL B O 1
ATOM 5439 N N . GLU B 1 282 ? -4.812 -6.129 -3.426 1 90.5 282 GLU B N 1
ATOM 5440 C CA . GLU B 1 282 ? -4.527 -6.797 -2.158 1 90.5 282 GLU B CA 1
ATOM 5441 C C . GLU B 1 282 ? -3.346 -6.141 -1.445 1 90.5 282 GLU B C 1
ATOM 5443 O O . GLU B 1 282 ? -2.244 -6.691 -1.424 1 90.5 282 GLU B O 1
ATOM 5448 N N . TRP B 1 283 ? -3.621 -5.145 -0.74 1 92.56 283 TRP B N 1
ATOM 5449 C CA . TRP B 1 283 ? -2.6 -4.348 -0.068 1 92.56 283 TRP B CA 1
ATOM 5450 C C . TRP B 1 283 ? -1.879 -5.172 0.994 1 92.56 283 TRP B C 1
ATOM 5452 O O . TRP B 1 283 ? -0.673 -5.012 1.198 1 92.56 283 TRP B O 1
ATOM 5462 N N . ARG B 1 284 ? -2.555 -6 1.657 1 91.94 284 ARG B N 1
ATOM 5463 C CA . ARG B 1 284 ? -1.972 -6.859 2.684 1 91.94 284 ARG B CA 1
ATOM 5464 C C . ARG B 1 284 ? -0.902 -7.77 2.092 1 91.94 284 ARG B C 1
ATOM 5466 O O . ARG B 1 284 ? 0.151 -7.977 2.699 1 91.94 284 ARG B O 1
ATOM 5473 N N . ALA B 1 285 ? -1.25 -8.297 0.944 1 90.88 285 ALA B N 1
ATOM 5474 C CA . ALA B 1 285 ? -0.302 -9.188 0.274 1 90.88 285 ALA B CA 1
ATOM 5475 C C . ALA B 1 285 ? 0.975 -8.438 -0.102 1 90.88 285 ALA B C 1
ATOM 5477 O O . ALA B 1 285 ? 2.078 -8.969 0.042 1 90.88 285 ALA B O 1
ATOM 5478 N N . LEU B 1 286 ? 0.811 -7.199 -0.595 1 94.75 286 LEU B N 1
ATOM 5479 C CA . LEU B 1 286 ? 1.977 -6.402 -0.962 1 94.75 286 LEU B CA 1
ATOM 5480 C C . LEU B 1 286 ? 2.865 -6.148 0.25 1 94.75 286 LEU B C 1
ATOM 5482 O O . LEU B 1 286 ? 4.094 -6.23 0.154 1 94.75 286 LEU B O 1
ATOM 5486 N N . LEU B 1 287 ? 2.227 -5.848 1.354 1 96.19 287 LEU B N 1
ATOM 5487 C CA . LEU B 1 287 ? 2.969 -5.621 2.59 1 96.19 287 LEU B CA 1
ATOM 5488 C C . LEU B 1 287 ? 3.68 -6.895 3.037 1 96.19 287 LEU B C 1
ATOM 5490 O O . LEU B 1 287 ? 4.82 -6.844 3.502 1 96.19 287 LEU B O 1
ATOM 5494 N N . PHE B 1 288 ? 3.021 -7.973 2.889 1 94.31 288 PHE B N 1
ATOM 5495 C CA . PHE B 1 288 ? 3.6 -9.258 3.252 1 94.31 288 PHE B CA 1
ATOM 5496 C C . PHE B 1 288 ? 4.82 -9.57 2.391 1 94.31 288 PHE B C 1
ATOM 5498 O O . PHE B 1 288 ? 5.855 -10 2.904 1 94.31 288 PHE B O 1
ATOM 5505 N N . TYR B 1 289 ? 4.656 -9.398 1.085 1 94.44 289 TYR B N 1
ATOM 5506 C CA . TYR B 1 289 ? 5.754 -9.688 0.172 1 94.44 289 TYR B CA 1
ATOM 5507 C C . TYR B 1 289 ? 6.953 -8.789 0.458 1 94.44 289 TYR B C 1
ATOM 5509 O O . TYR B 1 289 ? 8.102 -9.242 0.401 1 94.44 289 TYR B O 1
ATOM 5517 N N . ALA B 1 290 ? 6.715 -7.504 0.733 1 97.06 290 ALA B N 1
ATOM 5518 C CA . ALA B 1 290 ? 7.805 -6.602 1.097 1 97.06 290 ALA B CA 1
ATOM 5519 C C . ALA B 1 290 ? 8.531 -7.094 2.348 1 97.06 290 ALA B C 1
ATOM 5521 O O . ALA B 1 290 ? 9.758 -7.094 2.4 1 97.06 290 ALA B O 1
ATOM 5522 N N . ALA B 1 291 ? 7.758 -7.5 3.332 1 97.06 291 ALA B N 1
ATOM 5523 C CA . ALA B 1 291 ? 8.344 -8.008 4.57 1 97.06 291 ALA B CA 1
ATOM 5524 C C . ALA B 1 291 ? 9.117 -9.297 4.32 1 97.06 291 ALA B C 1
ATOM 5526 O O . ALA B 1 291 ? 10.18 -9.516 4.918 1 97.06 291 ALA B O 1
ATOM 5527 N N . LEU B 1 292 ? 8.586 -10.102 3.443 1 94.56 292 LEU B N 1
ATOM 5528 C CA . LEU B 1 292 ? 9.219 -11.375 3.133 1 94.56 292 LEU B CA 1
ATOM 5529 C C . LEU B 1 292 ? 10.578 -11.164 2.482 1 94.56 292 LEU B C 1
ATOM 5531 O O . LEU B 1 292 ? 11.555 -11.82 2.844 1 94.56 292 LEU B O 1
ATOM 5535 N N . PHE B 1 293 ? 10.617 -10.266 1.501 1 96.31 293 PHE B N 1
ATOM 5536 C CA . PHE B 1 293 ? 11.891 -9.922 0.87 1 96.31 293 PHE B CA 1
ATOM 5537 C C . PHE B 1 293 ? 12.898 -9.445 1.907 1 96.31 293 PHE B C 1
ATOM 5539 O O . PHE B 1 293 ? 14.062 -9.852 1.882 1 96.31 293 PHE B O 1
ATOM 5546 N N . SER B 1 294 ? 12.383 -8.625 2.758 1 97.62 294 SER B N 1
ATOM 5547 C CA . SER B 1 294 ? 13.25 -8.07 3.789 1 97.62 294 SER B CA 1
ATOM 5548 C C . SER B 1 294 ? 13.742 -9.156 4.738 1 97.62 294 SER B C 1
ATOM 5550 O O . SER B 1 294 ? 14.891 -9.133 5.184 1 97.62 294 SER B O 1
ATOM 5552 N N . LEU B 1 295 ? 12.914 -10.078 5.094 1 96.69 295 LEU B N 1
ATOM 5553 C CA . LEU B 1 295 ? 13.281 -11.172 5.977 1 96.69 295 LEU B CA 1
ATOM 5554 C C . LEU B 1 295 ? 14.398 -12.008 5.371 1 96.69 295 LEU B C 1
ATOM 5556 O O . LEU B 1 295 ? 15.391 -12.312 6.043 1 96.69 295 LEU B O 1
ATOM 5560 N N . VAL B 1 296 ? 14.219 -12.352 4.16 1 94.81 296 VAL B N 1
ATOM 5561 C CA . VAL B 1 296 ? 15.234 -13.156 3.475 1 94.81 296 VAL B CA 1
ATOM 5562 C C . VAL B 1 296 ? 16.516 -12.344 3.322 1 94.81 296 VAL B C 1
ATOM 5564 O O . VAL B 1 296 ? 17.625 -12.898 3.402 1 94.81 296 VAL B O 1
ATOM 5567 N N . GLY B 1 297 ? 16.359 -11.031 3.088 1 95.38 297 GLY B N 1
ATOM 5568 C CA . GLY B 1 297 ? 17.5 -10.148 3.037 1 95.38 297 GLY B CA 1
ATOM 5569 C C . GLY B 1 297 ? 18.344 -10.188 4.301 1 95.38 297 GLY B C 1
ATOM 5570 O O . GLY B 1 297 ? 19.562 -10.062 4.246 1 95.38 297 GLY B O 1
ATOM 5571 N N . GLY B 1 298 ? 17.656 -10.305 5.418 1 96.19 298 GLY B N 1
ATOM 5572 C CA . GLY B 1 298 ? 18.375 -10.438 6.676 1 96.19 298 GLY B CA 1
ATOM 5573 C C . GLY B 1 298 ? 19.281 -11.656 6.719 1 96.19 298 GLY B C 1
ATOM 5574 O O . GLY B 1 298 ? 20.391 -11.594 7.246 1 96.19 298 GLY B O 1
ATOM 5575 N N . LEU B 1 299 ? 18.859 -12.75 6.137 1 95.12 299 LEU B N 1
ATOM 5576 C CA . LEU B 1 299 ? 19.672 -13.961 6.062 1 95.12 299 LEU B CA 1
ATOM 5577 C C . LEU B 1 299 ? 20.891 -13.742 5.172 1 95.12 299 LEU B C 1
ATOM 5579 O O . LEU B 1 299 ? 21.984 -14.195 5.492 1 95.12 299 LEU B O 1
ATOM 5583 N N . GLU B 1 300 ? 20.562 -13.102 4.109 1 93.19 300 GLU B N 1
ATOM 5584 C CA . GLU B 1 300 ? 21.641 -12.812 3.172 1 93.19 300 GLU B CA 1
ATOM 5585 C C . GLU B 1 300 ? 22.688 -11.883 3.793 1 93.19 300 GLU B C 1
ATOM 5587 O O . GLU B 1 300 ? 23.891 -12.148 3.713 1 93.19 300 GLU B O 1
ATOM 5592 N N . SER B 1 301 ? 22.219 -10.836 4.383 1 94.25 301 SER B N 1
ATOM 5593 C CA . SER B 1 301 ? 23.094 -9.828 4.965 1 94.25 301 SER B CA 1
ATOM 5594 C C . SER B 1 301 ? 23.938 -10.406 6.105 1 94.25 301 SER B C 1
ATOM 5596 O O . SER B 1 301 ? 25.094 -10.016 6.293 1 94.25 301 SER B O 1
ATOM 5598 N N . GLU B 1 302 ? 23.359 -11.352 6.801 1 96.06 302 GLU B N 1
ATOM 5599 C CA . GLU B 1 302 ? 24.016 -11.914 7.973 1 96.06 302 GLU B CA 1
ATOM 5600 C C . GLU B 1 302 ? 24.859 -13.133 7.602 1 96.06 302 GLU B C 1
ATOM 5602 O O . GLU B 1 302 ? 25.438 -13.789 8.469 1 96.06 302 GLU B O 1
ATOM 5607 N N . GLY B 1 303 ? 24.844 -13.531 6.332 1 94 303 GLY B N 1
ATOM 5608 C CA . GLY B 1 303 ? 25.75 -14.555 5.82 1 94 303 GLY B CA 1
ATOM 5609 C C . GLY B 1 303 ? 25.203 -15.961 5.957 1 94 303 GLY B C 1
ATOM 5610 O O . GLY B 1 303 ? 25.906 -16.938 5.703 1 94 303 GLY B O 1
ATOM 5611 N N . VAL B 1 304 ? 23.984 -16.078 6.34 1 94.75 304 VAL B N 1
ATOM 5612 C CA . VAL B 1 304 ? 23.375 -17.391 6.531 1 94.75 304 VAL B CA 1
ATOM 5613 C C . VAL B 1 304 ? 23.203 -18.078 5.18 1 94.75 304 VAL B C 1
ATOM 5615 O O . VAL B 1 304 ? 23.5 -19.281 5.047 1 94.75 304 VAL B O 1
ATOM 5618 N N . ILE B 1 305 ? 22.797 -17.422 4.195 1 93.69 305 ILE B N 1
ATOM 5619 C CA . ILE B 1 305 ? 22.562 -17.953 2.859 1 93.69 305 ILE B CA 1
ATOM 5620 C C . ILE B 1 305 ? 23.875 -18.453 2.27 1 93.69 305 ILE B C 1
ATOM 5622 O O . ILE B 1 305 ? 23.922 -19.547 1.681 1 93.69 305 ILE B O 1
ATOM 5626 N N . GLU B 1 306 ? 24.891 -17.688 2.412 1 93.31 306 GLU B N 1
ATOM 5627 C CA . GLU B 1 306 ? 26.203 -18.062 1.894 1 93.31 306 GLU B CA 1
ATOM 5628 C C . GLU B 1 306 ? 26.688 -19.375 2.529 1 93.31 306 GLU B C 1
ATOM 5630 O O . GLU B 1 306 ? 27.281 -20.219 1.854 1 93.31 306 GLU B O 1
ATOM 5635 N N . GLU B 1 307 ? 26.438 -19.5 3.748 1 94 307 GLU B N 1
ATOM 5636 C CA . GLU B 1 307 ? 26.859 -20.703 4.457 1 94 307 GLU B CA 1
ATOM 5637 C C . GLU B 1 307 ? 26.109 -21.938 3.965 1 94 307 GLU B C 1
ATOM 5639 O O . GLU B 1 307 ? 26.703 -23 3.766 1 94 307 GLU B O 1
ATOM 5644 N N . ILE B 1 308 ? 24.875 -21.766 3.82 1 93.62 308 ILE B N 1
ATOM 5645 C CA . ILE B 1 308 ? 24.078 -22.891 3.318 1 93.62 308 ILE B CA 1
ATOM 5646 C C . ILE B 1 308 ? 24.453 -23.188 1.873 1 93.62 308 ILE B C 1
ATOM 5648 O O . ILE B 1 308 ? 24.5 -24.359 1.467 1 93.62 308 ILE B O 1
ATOM 5652 N N . ALA B 1 309 ? 24.688 -22.188 1.142 1 93.38 309 ALA B N 1
ATOM 5653 C CA . ALA B 1 309 ? 25.109 -22.344 -0.248 1 93.38 309 ALA B CA 1
ATOM 5654 C C . ALA B 1 309 ? 26.391 -23.172 -0.348 1 93.38 309 ALA B C 1
ATOM 5656 O O . ALA B 1 309 ? 26.516 -24.016 -1.24 1 93.38 309 ALA B O 1
ATOM 5657 N N . ARG B 1 310 ? 27.281 -22.938 0.515 1 93.88 310 ARG B N 1
ATOM 5658 C CA . ARG B 1 310 ? 28.531 -23.672 0.521 1 93.88 310 ARG B CA 1
ATOM 5659 C C . ARG B 1 310 ? 28.281 -25.172 0.729 1 93.88 310 ARG B C 1
ATOM 5661 O O . ARG B 1 310 ? 28.969 -26 0.141 1 93.88 310 ARG B O 1
ATOM 5668 N N . LEU B 1 311 ? 27.297 -25.438 1.512 1 92.38 311 LEU B N 1
ATOM 5669 C CA . LEU B 1 311 ? 26.953 -26.844 1.775 1 92.38 311 LEU B CA 1
ATOM 5670 C C . LEU B 1 311 ? 26.297 -27.469 0.555 1 92.38 311 LEU B C 1
ATOM 5672 O O . LEU B 1 311 ? 26.359 -28.688 0.373 1 92.38 311 LEU B O 1
ATOM 5676 N N . LEU B 1 312 ? 25.719 -26.672 -0.317 1 92.81 312 LEU B N 1
ATOM 5677 C CA . LEU B 1 312 ? 24.938 -27.188 -1.434 1 92.81 312 LEU B CA 1
ATOM 5678 C C . LEU B 1 312 ? 25.75 -27.156 -2.725 1 92.81 312 LEU B C 1
ATOM 5680 O O . LEU B 1 312 ? 25.297 -27.641 -3.764 1 92.81 312 LEU B O 1
ATOM 5684 N N . VAL B 1 313 ? 26.984 -26.719 -2.668 1 90.62 313 VAL B N 1
ATOM 5685 C CA . VAL B 1 313 ? 27.828 -26.578 -3.854 1 90.62 313 VAL B CA 1
ATOM 5686 C C . VAL B 1 313 ? 27.953 -27.938 -4.547 1 90.62 313 VAL B C 1
ATOM 5688 O O . VAL B 1 313 ? 27.844 -28.031 -5.773 1 90.62 313 VAL B O 1
ATOM 5691 N N . GLY B 1 314 ? 28.172 -28.953 -3.764 1 88 314 GLY B N 1
ATOM 5692 C CA . GLY B 1 314 ? 28.312 -30.281 -4.324 1 88 314 GLY B CA 1
ATOM 5693 C C . GLY B 1 314 ? 27.062 -30.766 -5.027 1 88 314 GLY B C 1
ATOM 5694 O O . GLY B 1 314 ? 27.141 -31.375 -6.102 1 88 314 GLY B O 1
ATOM 5695 N N . SER B 1 315 ? 25.953 -30.578 -4.484 1 87.94 315 SER B N 1
ATOM 5696 C CA . SER B 1 315 ? 24.672 -30.984 -5.047 1 87.94 315 SER B CA 1
ATOM 5697 C C . SER B 1 315 ? 24.359 -30.234 -6.328 1 87.94 315 SER B C 1
ATOM 5699 O O . SER B 1 315 ? 23.812 -30.797 -7.273 1 87.94 315 SER B O 1
ATOM 5701 N N . VAL B 1 316 ? 24.75 -29 -6.395 1 87.75 316 VAL B N 1
ATOM 5702 C CA . VAL B 1 316 ? 24.406 -28.141 -7.523 1 87.75 316 VAL B CA 1
ATOM 5703 C C . VAL B 1 316 ? 25.391 -28.359 -8.664 1 87.75 316 VAL B C 1
ATOM 5705 O O . VAL B 1 316 ? 25.062 -28.172 -9.836 1 87.75 316 VAL B O 1
ATOM 5708 N N . SER B 1 317 ? 26.578 -28.75 -8.305 1 87.69 317 SER B N 1
ATOM 5709 C CA . SER B 1 317 ? 27.625 -28.938 -9.305 1 87.69 317 SER B CA 1
ATOM 5710 C C . SER B 1 317 ? 27.656 -30.375 -9.828 1 87.69 317 SER B C 1
ATOM 5712 O O . SER B 1 317 ? 28.469 -30.719 -10.688 1 87.69 317 SER B O 1
ATOM 5714 N N . SER B 1 318 ? 26.781 -31.141 -9.391 1 88.75 318 SER B N 1
ATOM 5715 C CA . SER B 1 318 ? 26.703 -32.5 -9.891 1 88.75 318 SER B CA 1
ATOM 5716 C C . SER B 1 318 ? 26.188 -32.531 -11.328 1 88.75 318 SER B C 1
ATOM 5718 O O . SER B 1 318 ? 26.094 -31.5 -11.984 1 88.75 318 SER B O 1
ATOM 5720 N N . ASP B 1 319 ? 25.984 -33.75 -11.75 1 92.31 319 ASP B N 1
ATOM 5721 C CA . ASP B 1 319 ? 25.328 -33.938 -13.047 1 92.31 319 ASP B CA 1
ATOM 5722 C C . ASP B 1 319 ? 24.062 -33.094 -13.133 1 92.31 319 ASP B C 1
ATOM 5724 O O . ASP B 1 319 ? 23.297 -33.031 -12.172 1 92.31 319 ASP B O 1
ATOM 5728 N N . PRO B 1 320 ? 23.922 -32.406 -14.227 1 91.25 320 PRO B N 1
ATOM 5729 C CA . PRO B 1 320 ? 22.781 -31.5 -14.375 1 91.25 320 PRO B CA 1
ATOM 5730 C C . PRO B 1 320 ? 21.453 -32.188 -14.031 1 91.25 320 PRO B C 1
ATOM 5732 O O . PRO B 1 320 ? 20.578 -31.547 -13.414 1 91.25 320 PRO B O 1
ATOM 5735 N N . ALA B 1 321 ? 21.328 -33.375 -14.422 1 94.38 321 ALA B N 1
ATOM 5736 C CA . ALA B 1 321 ? 20.094 -34.094 -14.141 1 94.38 321 ALA B CA 1
ATOM 5737 C C . ALA B 1 321 ? 19.922 -34.344 -12.641 1 94.38 321 ALA B C 1
ATOM 5739 O O . ALA B 1 321 ? 18.812 -34.25 -12.109 1 94.38 321 ALA B O 1
ATOM 5740 N N . ILE B 1 322 ? 20.984 -34.719 -12.023 1 95 322 ILE B N 1
ATOM 5741 C CA . ILE B 1 322 ? 20.953 -34.969 -10.586 1 95 322 ILE B CA 1
ATOM 5742 C C . ILE B 1 322 ? 20.703 -33.688 -9.828 1 95 322 ILE B C 1
ATOM 5744 O O . ILE B 1 322 ? 19.891 -33.625 -8.898 1 95 322 ILE B O 1
ATOM 5748 N N . ALA B 1 323 ? 21.453 -32.656 -10.195 1 95.19 323 ALA B N 1
ATOM 5749 C CA . ALA B 1 323 ? 21.281 -31.344 -9.555 1 95.19 323 ALA B CA 1
ATOM 5750 C C . ALA B 1 323 ? 19.844 -30.859 -9.672 1 95.19 323 ALA B C 1
ATOM 5752 O O . ALA B 1 323 ? 19.25 -30.391 -8.688 1 95.19 323 ALA B O 1
ATOM 5753 N N . TYR B 1 324 ? 19.281 -30.953 -10.867 1 96.75 324 TYR B N 1
ATOM 5754 C CA . TYR B 1 324 ? 17.891 -30.578 -11.125 1 96.75 324 TYR B CA 1
ATOM 5755 C C . TYR B 1 324 ? 16.938 -31.391 -10.266 1 96.75 324 TYR B C 1
ATOM 5757 O O . TYR B 1 324 ? 16.031 -30.844 -9.625 1 96.75 324 TYR B O 1
ATOM 5765 N N . THR B 1 325 ? 17.141 -32.688 -10.219 1 97.12 325 THR B N 1
ATOM 5766 C CA . THR B 1 325 ? 16.281 -33.625 -9.5 1 97.12 325 THR B CA 1
ATOM 5767 C C . THR B 1 325 ? 16.297 -33.344 -8 1 97.12 325 THR B C 1
ATOM 5769 O O . THR B 1 325 ? 15.25 -33.281 -7.363 1 97.12 325 THR B O 1
ATOM 5772 N N . VAL B 1 326 ? 17.453 -33.156 -7.496 1 96.38 326 VAL B N 1
ATOM 5773 C CA . VAL B 1 326 ? 17.609 -32.938 -6.062 1 96.38 326 VAL B CA 1
ATOM 5774 C C . VAL B 1 326 ? 16.906 -31.625 -5.664 1 96.38 326 VAL B C 1
ATOM 5776 O O . VAL B 1 326 ? 16.172 -31.578 -4.684 1 96.38 326 VAL B O 1
ATOM 5779 N N . MET B 1 327 ? 17.109 -30.594 -6.41 1 96.88 327 MET B N 1
ATOM 5780 C CA . MET B 1 327 ? 16.547 -29.297 -6.055 1 96.88 327 MET B CA 1
ATOM 5781 C C . MET B 1 327 ? 15.039 -29.266 -6.324 1 96.88 327 MET B C 1
ATOM 5783 O O . MET B 1 327 ? 14.281 -28.688 -5.547 1 96.88 327 MET B O 1
ATOM 5787 N N . TYR B 1 328 ? 14.562 -29.859 -7.414 1 97.94 328 TYR B N 1
ATOM 5788 C CA . TYR B 1 328 ? 13.148 -29.969 -7.738 1 97.94 328 TYR B CA 1
ATOM 5789 C C . TYR B 1 328 ? 12.367 -30.625 -6.605 1 97.94 328 TYR B C 1
ATOM 5791 O O . TYR B 1 328 ? 11.383 -30.078 -6.117 1 97.94 328 TYR B O 1
ATOM 5799 N N . TRP B 1 329 ? 12.867 -31.672 -6.125 1 97.75 329 TRP B N 1
ATOM 5800 C CA . TRP B 1 329 ? 12.125 -32.469 -5.141 1 97.75 329 TRP B CA 1
ATOM 5801 C C . TRP B 1 329 ? 12.344 -31.906 -3.736 1 97.75 329 TRP B C 1
ATOM 5803 O O . TRP B 1 329 ? 11.438 -31.938 -2.9 1 97.75 329 TRP B O 1
ATOM 5813 N N . SER B 1 330 ? 13.539 -31.406 -3.426 1 96.75 330 SER B N 1
ATOM 5814 C CA . SER B 1 330 ? 13.758 -30.812 -2.109 1 96.75 330 SER B CA 1
ATOM 5815 C C . SER B 1 330 ? 12.852 -29.609 -1.884 1 96.75 330 SER B C 1
ATOM 5817 O O . SER B 1 330 ? 12.148 -29.547 -0.875 1 96.75 330 SER B O 1
ATOM 5819 N N . VAL B 1 331 ? 12.844 -28.688 -2.852 1 97.06 331 VAL B N 1
ATOM 5820 C CA . VAL B 1 331 ? 12.016 -27.5 -2.734 1 97.06 331 VAL B CA 1
ATOM 5821 C C . VAL B 1 331 ? 10.539 -27.875 -2.834 1 97.06 331 VAL B C 1
ATOM 5823 O O . VAL B 1 331 ? 9.703 -27.344 -2.1 1 97.06 331 VAL B O 1
ATOM 5826 N N . GLY B 1 332 ? 10.219 -28.797 -3.729 1 97.69 332 GLY B N 1
ATOM 5827 C CA . GLY B 1 332 ? 8.852 -29.266 -3.865 1 97.69 332 GLY B CA 1
ATOM 5828 C C . GLY B 1 332 ? 8.305 -29.891 -2.594 1 97.69 332 GLY B C 1
ATOM 5829 O O . GLY B 1 332 ? 7.223 -29.516 -2.133 1 97.69 332 GLY B O 1
ATOM 5830 N N . LEU B 1 333 ? 9.008 -30.75 -1.99 1 96.88 333 LEU B N 1
ATOM 5831 C CA . LEU B 1 333 ? 8.539 -31.469 -0.807 1 96.88 333 LEU B CA 1
ATOM 5832 C C . LEU B 1 333 ? 8.461 -30.531 0.398 1 96.88 333 LEU B C 1
ATOM 5834 O O . LEU B 1 333 ? 7.539 -30.625 1.206 1 96.88 333 LEU B O 1
ATOM 5838 N N . LEU B 1 334 ? 9.406 -29.641 0.491 1 94.75 334 LEU B N 1
ATOM 5839 C CA . LEU B 1 334 ? 9.352 -28.672 1.578 1 94.75 334 LEU B CA 1
ATOM 5840 C C . LEU B 1 334 ? 8.148 -27.734 1.422 1 94.75 334 LEU B C 1
ATOM 5842 O O . LEU B 1 334 ? 7.559 -27.312 2.414 1 94.75 334 LEU B O 1
ATOM 5846 N N . SER B 1 335 ? 7.766 -27.469 0.195 1 95.19 335 SER B N 1
ATOM 5847 C CA . SER B 1 335 ? 6.676 -26.547 -0.098 1 95.19 335 SER B CA 1
ATOM 5848 C C . SER B 1 335 ? 5.32 -27.188 0.182 1 95.19 335 SER B C 1
ATOM 5850 O O . SER B 1 335 ? 4.285 -26.531 0.095 1 95.19 335 SER B O 1
ATOM 5852 N N . LEU B 1 336 ? 5.336 -28.5 0.567 1 93.12 336 LEU B N 1
ATOM 5853 C CA . LEU B 1 336 ? 4.094 -29.156 0.973 1 93.12 336 LEU B CA 1
ATOM 5854 C C . LEU B 1 336 ? 3.574 -28.562 2.279 1 93.12 336 LEU B C 1
ATOM 5856 O O . LEU B 1 336 ? 2.369 -28.578 2.535 1 93.12 336 LEU B O 1
ATOM 5860 N N . VAL B 1 337 ? 4.586 -28.031 3.043 1 87.19 337 VAL B N 1
ATOM 5861 C CA . VAL B 1 337 ? 4.18 -27.641 4.391 1 87.19 337 VAL B CA 1
ATOM 5862 C C . VAL B 1 337 ? 4.602 -26.203 4.66 1 87.19 337 VAL B C 1
ATOM 5864 O O . VAL B 1 337 ? 4.055 -25.547 5.547 1 87.19 337 VAL B O 1
ATOM 5867 N N . ILE B 1 338 ? 5.586 -25.734 3.939 1 88.19 338 ILE B N 1
ATOM 5868 C CA . ILE B 1 338 ? 6.109 -24.391 4.145 1 88.19 338 ILE B CA 1
ATOM 5869 C C . ILE B 1 338 ? 5.531 -23.438 3.09 1 88.19 338 ILE B C 1
ATOM 5871 O O . ILE B 1 338 ? 5.375 -23.828 1.927 1 88.19 338 ILE B O 1
ATOM 5875 N N . GLU B 1 339 ? 5.246 -22.297 3.555 1 86.81 339 GLU B N 1
ATOM 5876 C CA . GLU B 1 339 ? 4.785 -21.281 2.607 1 86.81 339 GLU B CA 1
ATOM 5877 C C . GLU B 1 339 ? 5.73 -21.172 1.412 1 86.81 339 GLU B C 1
ATOM 5879 O O . GLU B 1 339 ? 6.922 -20.922 1.579 1 86.81 339 GLU B O 1
ATOM 5884 N N . HIS B 1 340 ? 5.203 -21.328 0.221 1 92.06 340 HIS B N 1
ATOM 5885 C CA . HIS B 1 340 ? 6.055 -21.641 -0.92 1 92.06 340 HIS B CA 1
ATOM 5886 C C . HIS B 1 340 ? 6.75 -20.391 -1.453 1 92.06 340 HIS B C 1
ATOM 5888 O O . HIS B 1 340 ? 7.84 -20.484 -2.02 1 92.06 340 HIS B O 1
ATOM 5894 N N . ASP B 1 341 ? 6.234 -19.188 -1.29 1 92.69 341 ASP B N 1
ATOM 5895 C CA . ASP B 1 341 ? 6.887 -17.984 -1.764 1 92.69 341 ASP B CA 1
ATOM 5896 C C . ASP B 1 341 ? 8.172 -17.703 -0.981 1 92.69 341 ASP B C 1
ATOM 5898 O O . ASP B 1 341 ? 9.211 -17.422 -1.57 1 92.69 341 ASP B O 1
ATOM 5902 N N . ALA B 1 342 ? 8.047 -17.812 0.302 1 88.69 342 ALA B N 1
ATOM 5903 C CA . ALA B 1 342 ? 9.195 -17.578 1.175 1 88.69 342 ALA B CA 1
ATOM 5904 C C . ALA B 1 342 ? 10.289 -18.625 0.93 1 88.69 342 ALA B C 1
ATOM 5906 O O . ALA B 1 342 ? 11.469 -18.297 0.878 1 88.69 342 ALA B O 1
ATOM 5907 N N . LEU B 1 343 ? 9.828 -19.812 0.82 1 93 343 LEU B N 1
ATOM 5908 C CA . LEU B 1 343 ? 10.766 -20.922 0.602 1 93 343 LEU B CA 1
ATOM 5909 C C . LEU B 1 343 ? 11.492 -20.75 -0.728 1 93 343 LEU B C 1
ATOM 5911 O O . LEU B 1 343 ? 12.719 -20.875 -0.788 1 93 343 LEU B O 1
ATOM 5915 N N . LEU B 1 344 ? 10.734 -20.469 -1.731 1 96.12 344 LEU B N 1
ATOM 5916 C CA . LEU B 1 344 ? 11.328 -20.312 -3.055 1 96.12 344 LEU B CA 1
ATOM 5917 C C . LEU B 1 344 ? 12.312 -19.141 -3.072 1 96.12 344 LEU B C 1
ATOM 5919 O O . LEU B 1 344 ? 13.406 -19.266 -3.621 1 96.12 344 LEU B O 1
ATOM 5923 N N . LEU B 1 345 ? 11.906 -18.031 -2.502 1 94.88 345 LEU B N 1
ATOM 5924 C CA . LEU B 1 345 ? 12.773 -16.859 -2.449 1 94.88 345 LEU B CA 1
ATOM 5925 C C . LEU B 1 345 ? 14.109 -17.203 -1.793 1 94.88 345 LEU B C 1
ATOM 5927 O O . LEU B 1 345 ? 15.172 -16.859 -2.326 1 94.88 345 LEU B O 1
ATOM 5931 N N . THR B 1 346 ? 14.07 -17.891 -0.713 1 93.56 346 THR B N 1
ATOM 5932 C CA . THR B 1 346 ? 15.266 -18.25 0.038 1 93.56 346 THR B CA 1
ATOM 5933 C C . THR B 1 346 ? 16.156 -19.188 -0.781 1 93.56 346 THR B C 1
ATOM 5935 O O . THR B 1 346 ? 17.359 -18.969 -0.895 1 93.56 346 THR B O 1
ATOM 5938 N N . PHE B 1 347 ? 15.57 -20.156 -1.374 1 96.19 347 PHE B N 1
ATOM 5939 C CA . PHE B 1 347 ? 16.328 -21.156 -2.111 1 96.19 347 PHE B CA 1
ATOM 5940 C C . PHE B 1 347 ? 16.906 -20.562 -3.393 1 96.19 347 PHE B C 1
ATOM 5942 O O . PHE B 1 347 ? 17.969 -20.969 -3.848 1 96.19 347 PHE B O 1
ATOM 5949 N N . LEU B 1 348 ? 16.219 -19.625 -3.988 1 96.75 348 LEU B N 1
ATOM 5950 C CA . LEU B 1 348 ? 16.766 -18.969 -5.172 1 96.75 348 LEU B CA 1
ATOM 5951 C C . LEU B 1 348 ? 18.078 -18.25 -4.844 1 96.75 348 LEU B C 1
ATOM 5953 O O . LEU B 1 348 ? 19.031 -18.328 -5.613 1 96.75 348 LEU B O 1
ATOM 5957 N N . TYR B 1 349 ? 18.141 -17.625 -3.699 1 95.06 349 TYR B N 1
ATOM 5958 C CA . TYR B 1 349 ? 19.375 -16.953 -3.307 1 95.06 349 TYR B CA 1
ATOM 5959 C C . TYR B 1 349 ? 20.453 -17.953 -2.947 1 95.06 349 TYR B C 1
ATOM 5961 O O . TYR B 1 349 ? 21.641 -17.766 -3.268 1 95.06 349 TYR B O 1
ATOM 5969 N N . ILE B 1 350 ? 20.062 -19.047 -2.299 1 95.75 350 ILE B N 1
ATOM 5970 C CA . ILE B 1 350 ? 21.016 -20.094 -1.928 1 95.75 350 ILE B CA 1
ATOM 5971 C C . ILE B 1 350 ? 21.641 -20.688 -3.186 1 95.75 350 ILE B C 1
ATOM 5973 O O . ILE B 1 350 ? 22.859 -20.828 -3.277 1 95.75 350 ILE B O 1
ATOM 5977 N N . VAL B 1 351 ? 20.812 -21.016 -4.125 1 96.81 351 VAL B N 1
ATOM 5978 C CA . VAL B 1 351 ? 21.281 -21.641 -5.355 1 96.81 351 VAL B CA 1
ATOM 5979 C C . VAL B 1 351 ? 22.109 -20.656 -6.168 1 96.81 351 VAL B C 1
ATOM 5981 O O . VAL B 1 351 ? 23.094 -21.031 -6.812 1 96.81 351 VAL B O 1
ATOM 5984 N N . LYS B 1 352 ? 21.672 -19.422 -6.191 1 95.81 352 LYS B N 1
ATOM 5985 C CA . LYS B 1 352 ? 22.438 -18.391 -6.871 1 95.81 352 LYS B CA 1
ATOM 5986 C C . LYS B 1 352 ? 23.875 -18.344 -6.34 1 95.81 352 LYS B C 1
ATOM 5988 O O . LYS B 1 352 ? 24.828 -18.328 -7.117 1 95.81 352 LYS B O 1
ATOM 5993 N N . ASP B 1 353 ? 24 -18.375 -5.051 1 95.25 353 ASP B N 1
ATOM 5994 C CA . ASP B 1 353 ? 25.328 -18.312 -4.418 1 95.25 353 ASP B CA 1
ATOM 5995 C C . ASP B 1 353 ? 26.094 -19.609 -4.656 1 95.25 353 ASP B C 1
ATOM 5997 O O . ASP B 1 353 ? 27.281 -19.578 -4.973 1 95.25 353 ASP B O 1
ATOM 6001 N N . ALA B 1 354 ? 25.438 -20.656 -4.496 1 96.06 354 ALA B N 1
ATOM 6002 C CA . ALA B 1 354 ? 26.078 -21.953 -4.691 1 96.06 354 ALA B CA 1
ATOM 6003 C C . ALA B 1 354 ? 26.578 -22.109 -6.125 1 96.06 354 ALA B C 1
ATOM 6005 O O . ALA B 1 354 ? 27.672 -22.609 -6.355 1 96.06 354 ALA B O 1
ATOM 6006 N N . ALA B 1 355 ? 25.734 -21.766 -7.023 1 95.81 355 ALA B N 1
ATOM 6007 C CA . ALA B 1 355 ? 26.094 -21.859 -8.438 1 95.81 355 ALA B CA 1
ATOM 6008 C C . ALA B 1 355 ? 27.281 -20.953 -8.766 1 95.81 355 ALA B C 1
ATOM 6010 O O . ALA B 1 355 ? 28.125 -21.312 -9.586 1 95.81 355 ALA B O 1
ATOM 6011 N N . SER B 1 356 ? 27.281 -19.797 -8.18 1 94.94 356 SER B N 1
ATOM 6012 C CA . SER B 1 356 ? 28.406 -18.875 -8.367 1 94.94 356 SER B CA 1
ATOM 6013 C C . SER B 1 356 ? 29.703 -19.484 -7.844 1 94.94 356 SER B C 1
ATOM 6015 O O . SER B 1 356 ? 30.75 -19.391 -8.5 1 94.94 356 SER B O 1
ATOM 6017 N N . LEU B 1 357 ? 29.625 -20.109 -6.77 1 94.31 357 LEU B N 1
ATOM 6018 C CA . LEU B 1 357 ? 30.781 -20.766 -6.172 1 94.31 357 LEU B CA 1
ATOM 6019 C C . LEU B 1 357 ? 31.25 -21.938 -7.027 1 94.31 357 LEU B C 1
ATOM 6021 O O . LEU B 1 357 ? 32.438 -22.172 -7.16 1 94.31 357 LEU B O 1
ATOM 6025 N N . ALA B 1 358 ? 30.328 -22.562 -7.59 1 94.69 358 ALA B N 1
ATOM 6026 C CA . ALA B 1 358 ? 30.609 -23.766 -8.375 1 94.69 358 ALA B CA 1
ATOM 6027 C C . ALA B 1 358 ? 30.969 -23.406 -9.812 1 94.69 358 ALA B C 1
ATOM 6029 O O . ALA B 1 358 ? 31.516 -24.234 -10.547 1 94.69 358 ALA B O 1
ATOM 6030 N N . GLY B 1 359 ? 30.625 -22.234 -10.234 1 94.44 359 GLY B N 1
ATOM 6031 C CA . GLY B 1 359 ? 30.875 -21.797 -11.602 1 94.44 359 GLY B CA 1
ATOM 6032 C C . GLY B 1 359 ? 29.969 -22.453 -12.617 1 94.44 359 GLY B C 1
ATOM 6033 O O . GLY B 1 359 ? 30.406 -22.828 -13.703 1 94.44 359 GLY B O 1
ATOM 6034 N N . ILE B 1 360 ? 28.766 -22.734 -12.227 1 94.44 360 ILE B N 1
ATOM 6035 C CA . ILE B 1 360 ? 27.828 -23.391 -13.125 1 94.44 360 ILE B CA 1
ATOM 6036 C C . ILE B 1 360 ? 26.641 -22.453 -13.391 1 94.44 360 ILE B C 1
ATOM 6038 O O . ILE B 1 360 ? 26.406 -21.516 -12.641 1 94.44 360 ILE B O 1
ATOM 6042 N N . ASP B 1 361 ? 25.891 -22.797 -14.461 1 94.88 361 ASP B N 1
ATOM 6043 C CA . ASP B 1 361 ? 24.672 -22.094 -14.789 1 94.88 361 ASP B CA 1
ATOM 6044 C C . ASP B 1 361 ? 23.453 -22.766 -14.164 1 94.88 361 ASP B C 1
ATOM 6046 O O . ASP B 1 361 ? 23.062 -23.859 -14.586 1 94.88 361 ASP B O 1
ATOM 6050 N N . PRO B 1 362 ? 22.812 -22.141 -13.25 1 95.88 362 PRO B N 1
ATOM 6051 C CA . PRO B 1 362 ? 21.703 -22.766 -12.523 1 95.88 362 PRO B CA 1
ATOM 6052 C C . PRO B 1 362 ? 20.359 -22.516 -13.172 1 95.88 362 PRO B C 1
ATOM 6054 O O . PRO B 1 362 ? 19.312 -22.672 -12.523 1 95.88 362 PRO B O 1
ATOM 6057 N N . TRP B 1 363 ? 20.281 -22.172 -14.406 1 96.31 363 TRP B N 1
ATOM 6058 C CA . TRP B 1 363 ? 19.078 -21.75 -15.102 1 96.31 363 TRP B CA 1
ATOM 6059 C C . TRP B 1 363 ? 17.969 -22.781 -14.945 1 96.31 363 TRP B C 1
ATOM 6061 O O . TRP B 1 363 ? 16.859 -22.453 -14.484 1 96.31 363 TRP B O 1
ATOM 6071 N N . ASN B 1 364 ? 18.281 -24.062 -15.242 1 96.25 364 ASN B N 1
ATOM 6072 C CA . ASN B 1 364 ? 17.281 -25.125 -15.172 1 96.25 364 ASN B CA 1
ATOM 6073 C C . ASN B 1 364 ? 16.828 -25.375 -13.734 1 96.25 364 ASN B C 1
ATOM 6075 O O . ASN B 1 364 ? 15.672 -25.719 -13.492 1 96.25 364 ASN B O 1
ATOM 6079 N N . ILE B 1 365 ? 17.734 -25.188 -12.82 1 96.94 365 ILE B N 1
ATOM 6080 C CA . ILE B 1 365 ? 17.453 -25.422 -11.406 1 96.94 365 ILE B CA 1
ATOM 6081 C C . ILE B 1 365 ? 16.484 -24.359 -10.891 1 96.94 365 ILE B C 1
ATOM 6083 O O . ILE B 1 365 ? 15.531 -24.672 -10.18 1 96.94 365 ILE B O 1
ATOM 6087 N N . TYR B 1 366 ? 16.719 -23.047 -11.305 1 97.56 366 TYR B N 1
ATOM 6088 C CA . TYR B 1 366 ? 15.82 -21.953 -10.914 1 97.56 366 TYR B CA 1
ATOM 6089 C C . TYR B 1 366 ? 14.383 -22.266 -11.312 1 97.56 366 TYR B C 1
ATOM 6091 O O . TYR B 1 366 ? 13.461 -22.156 -10.5 1 97.56 366 TYR B O 1
ATOM 6099 N N . TRP B 1 367 ? 14.188 -22.672 -12.492 1 97.75 367 TRP B N 1
ATOM 6100 C CA . TRP B 1 367 ? 12.859 -22.953 -13.039 1 97.75 367 TRP B CA 1
ATOM 6101 C C . TRP B 1 367 ? 12.234 -24.156 -12.359 1 97.75 367 TRP B C 1
ATOM 6103 O O . TRP B 1 367 ? 11.055 -24.141 -11.992 1 97.75 367 TRP B O 1
ATOM 6113 N N . GLY B 1 368 ? 13.039 -25.188 -12.227 1 97.88 368 GLY B N 1
ATOM 6114 C CA . GLY B 1 368 ? 12.547 -26.375 -11.547 1 97.88 368 GLY B CA 1
ATOM 6115 C C . GLY B 1 368 ? 12.039 -26.094 -10.148 1 97.88 368 GLY B C 1
ATOM 6116 O O . GLY B 1 368 ? 10.977 -26.594 -9.758 1 97.88 368 GLY B O 1
ATOM 6117 N N . MET B 1 369 ? 12.781 -25.328 -9.43 1 97.94 369 MET B N 1
ATOM 6118 C CA . MET B 1 369 ? 12.383 -24.969 -8.07 1 97.94 369 MET B CA 1
ATOM 6119 C C . MET B 1 369 ? 11.094 -24.156 -8.07 1 97.94 369 MET B C 1
ATOM 6121 O O . MET B 1 369 ? 10.219 -24.391 -7.23 1 97.94 369 MET B O 1
ATOM 6125 N N . ALA B 1 370 ? 10.969 -23.219 -8.992 1 97.88 370 ALA B N 1
ATOM 6126 C CA . ALA B 1 370 ? 9.773 -22.375 -9.062 1 97.88 370 ALA B CA 1
ATOM 6127 C C . ALA B 1 370 ? 8.531 -23.219 -9.367 1 97.88 370 ALA B C 1
ATOM 6129 O O . ALA B 1 370 ? 7.484 -23.031 -8.75 1 97.88 370 ALA B O 1
ATOM 6130 N N . TRP B 1 371 ? 8.703 -24.156 -10.312 1 98.25 371 TRP B N 1
ATOM 6131 C CA . TRP B 1 371 ? 7.582 -25.016 -10.695 1 98.25 371 TRP B CA 1
ATOM 6132 C C . TRP B 1 371 ? 7.203 -25.953 -9.555 1 98.25 371 TRP B C 1
ATOM 6134 O O . TRP B 1 371 ? 6.027 -26.062 -9.195 1 98.25 371 TRP B O 1
ATOM 6144 N N . SER B 1 372 ? 8.18 -26.609 -9.023 1 98.31 372 SER B N 1
ATOM 6145 C CA . SER B 1 372 ? 7.898 -27.609 -8 1 98.31 372 SER B CA 1
ATOM 6146 C C . SER B 1 372 ? 7.332 -26.969 -6.742 1 98.31 372 SER B C 1
ATOM 6148 O O . SER B 1 372 ? 6.445 -27.531 -6.098 1 98.31 372 SER B O 1
ATOM 6150 N N . ALA B 1 373 ? 7.867 -25.797 -6.375 1 97.69 373 ALA B N 1
ATOM 6151 C CA . ALA B 1 373 ? 7.344 -25.078 -5.211 1 97.69 373 ALA B CA 1
ATOM 6152 C C . ALA B 1 373 ? 5.859 -24.766 -5.383 1 97.69 373 ALA B C 1
ATOM 6154 O O . ALA B 1 373 ? 5.062 -25 -4.473 1 97.69 373 ALA B O 1
ATOM 6155 N N . THR B 1 374 ? 5.449 -24.266 -6.488 1 97.12 374 THR B N 1
ATOM 6156 C CA . THR B 1 374 ? 4.07 -23.859 -6.75 1 97.12 374 THR B CA 1
ATOM 6157 C C . THR B 1 374 ? 3.156 -25.078 -6.82 1 97.12 374 THR B C 1
ATOM 6159 O O . THR B 1 374 ? 2.08 -25.094 -6.219 1 97.12 374 THR B O 1
ATOM 6162 N N . LEU B 1 375 ? 3.572 -26.094 -7.543 1 98.06 375 LEU B N 1
ATOM 6163 C CA . LEU B 1 375 ? 2.746 -27.281 -7.703 1 98.06 375 LEU B CA 1
ATOM 6164 C C . LEU B 1 375 ? 2.551 -28 -6.367 1 98.06 375 LEU B C 1
ATOM 6166 O O . LEU B 1 375 ? 1.437 -28.406 -6.035 1 98.06 375 LEU B O 1
ATOM 6170 N N . ALA B 1 376 ? 3.58 -28.109 -5.594 1 98 376 ALA B N 1
ATOM 6171 C CA . ALA B 1 376 ? 3.523 -28.766 -4.293 1 98 376 ALA B CA 1
ATOM 6172 C C . ALA B 1 376 ? 2.672 -27.969 -3.309 1 98 376 ALA B C 1
ATOM 6174 O O . ALA B 1 376 ? 2.023 -28.547 -2.432 1 98 376 ALA B O 1
ATOM 6175 N N . SER B 1 377 ? 2.635 -26.672 -3.475 1 96.12 377 SER B N 1
ATOM 6176 C CA . SER B 1 377 ? 1.938 -25.797 -2.533 1 96.12 377 SER B CA 1
ATOM 6177 C C . SER B 1 377 ? 0.435 -26.062 -2.549 1 96.12 377 SER B C 1
ATOM 6179 O O . SER B 1 377 ? -0.279 -25.672 -1.624 1 96.12 377 SER B O 1
ATOM 6181 N N . ASN B 1 378 ? -0.073 -26.734 -3.547 1 97.12 378 ASN B N 1
ATOM 6182 C CA . ASN B 1 378 ? -1.488 -27.078 -3.623 1 97.12 378 ASN B CA 1
ATOM 6183 C C . ASN B 1 378 ? -1.861 -28.141 -2.6 1 97.12 378 ASN B C 1
ATOM 6185 O O . ASN B 1 378 ? -3.041 -28.453 -2.42 1 97.12 378 ASN B O 1
ATOM 6189 N N . ALA B 1 379 ? -0.913 -28.656 -1.826 1 96 379 ALA B N 1
ATOM 6190 C CA . ALA B 1 379 ? -1.146 -29.781 -0.93 1 96 379 ALA B CA 1
ATOM 6191 C C . ALA B 1 379 ? -1.844 -29.328 0.35 1 96 379 ALA B C 1
ATOM 6193 O O . ALA B 1 379 ? -2.617 -30.078 0.942 1 96 379 ALA B O 1
ATOM 6194 N N . THR B 1 380 ? -1.499 -28.125 0.783 1 92.38 380 THR B N 1
ATOM 6195 C CA . THR B 1 380 ? -2.057 -27.672 2.053 1 92.38 380 THR B CA 1
ATOM 6196 C C . THR B 1 380 ? -2.432 -26.188 1.978 1 92.38 380 THR B C 1
ATOM 6198 O O . THR B 1 380 ? -1.897 -25.453 1.15 1 92.38 380 THR B O 1
ATOM 6201 N N . THR B 1 381 ? -3.365 -25.797 2.875 1 88.88 381 THR B N 1
ATOM 6202 C CA . THR B 1 381 ? -3.773 -24.406 2.947 1 88.88 381 THR B CA 1
ATOM 6203 C C . THR B 1 381 ? -2.658 -23.547 3.535 1 88.88 381 THR B C 1
ATOM 6205 O O . THR B 1 381 ? -2.611 -22.328 3.301 1 88.88 381 THR B O 1
ATOM 6208 N N . ALA B 1 382 ? -1.723 -24.125 4.234 1 83.31 382 ALA B N 1
ATOM 6209 C CA . ALA B 1 382 ? -0.584 -23.422 4.816 1 83.31 382 ALA B CA 1
ATOM 6210 C C . ALA B 1 382 ? 0.404 -22.984 3.738 1 83.31 382 ALA B C 1
ATOM 6212 O O . ALA B 1 382 ? 1.012 -21.922 3.838 1 83.31 382 ALA B O 1
ATOM 6213 N N . ALA B 1 383 ? 0.493 -23.812 2.762 1 85.31 383 ALA B N 1
ATOM 6214 C CA . ALA B 1 383 ? 1.481 -23.562 1.715 1 85.31 383 ALA B CA 1
ATOM 6215 C C . ALA B 1 383 ? 0.943 -22.594 0.672 1 85.31 383 ALA B C 1
ATOM 6217 O O . ALA B 1 383 ? 1.711 -21.859 0.044 1 85.31 383 ALA B O 1
ATOM 6218 N N . ALA B 1 384 ? -0.344 -22.641 0.491 1 87.81 384 ALA B N 1
ATOM 6219 C CA . ALA B 1 384 ? -0.957 -21.75 -0.484 1 87.81 384 ALA B CA 1
ATOM 6220 C C . ALA B 1 384 ? -2.127 -20.984 0.131 1 87.81 384 ALA B C 1
ATOM 6222 O O . ALA B 1 384 ? -3.24 -21.5 0.22 1 87.81 384 ALA B O 1
ATOM 6223 N N . PRO B 1 385 ? -1.934 -19.75 0.331 1 81.94 385 PRO B N 1
ATOM 6224 C CA . PRO B 1 385 ? -2.982 -18.922 0.944 1 81.94 385 PRO B CA 1
ATOM 6225 C C . PRO B 1 385 ? -4.27 -18.906 0.122 1 81.94 385 PRO B C 1
ATOM 6227 O O . PRO B 1 385 ? -5.359 -18.766 0.68 1 81.94 385 PRO B O 1
ATOM 6230 N N . ALA B 1 386 ? -4.16 -19.047 -1.155 1 87.94 386 ALA B N 1
ATOM 6231 C CA . ALA B 1 386 ? -5.332 -19.078 -2.025 1 87.94 386 ALA B CA 1
ATOM 6232 C C . ALA B 1 386 ? -6.258 -20.234 -1.672 1 87.94 386 ALA B C 1
ATOM 6234 O O . ALA B 1 386 ? -7.48 -20.109 -1.765 1 87.94 386 ALA B O 1
ATOM 6235 N N . LEU B 1 387 ? -5.719 -21.328 -1.249 1 93.56 387 LEU B N 1
ATOM 6236 C CA . LEU B 1 387 ? -6.527 -22.484 -0.907 1 93.56 387 LEU B CA 1
ATOM 6237 C C . LEU B 1 387 ? -7.266 -22.266 0.409 1 93.56 387 LEU B C 1
ATOM 6239 O O . LEU B 1 387 ? -8.359 -22.797 0.607 1 93.56 387 LEU B O 1
ATOM 6243 N N . TYR B 1 388 ? -6.66 -21.531 1.229 1 89.19 388 TYR B N 1
ATOM 6244 C CA . TYR B 1 388 ? -7.359 -21.156 2.453 1 89.19 388 TYR B CA 1
ATOM 6245 C C . TYR B 1 388 ? -8.625 -20.359 2.137 1 89.19 388 TYR B C 1
ATOM 6247 O O . TYR B 1 388 ? -9.664 -20.578 2.76 1 89.19 388 TYR B O 1
ATOM 6255 N N . VAL B 1 389 ? -8.562 -19.547 1.192 1 90.5 389 VAL B N 1
ATOM 6256 C CA . VAL B 1 389 ? -9.703 -18.734 0.784 1 90.5 389 VAL B CA 1
ATOM 6257 C C . VAL B 1 389 ? -10.797 -19.625 0.204 1 90.5 389 VAL B C 1
ATOM 6259 O O . VAL B 1 389 ? -11.984 -19.438 0.48 1 90.5 389 VAL B O 1
ATOM 6262 N N . ALA B 1 390 ? -10.414 -20.547 -0.541 1 94.75 390 ALA B N 1
ATOM 6263 C CA . ALA B 1 390 ? -11.367 -21.484 -1.119 1 94.75 390 ALA B CA 1
ATOM 6264 C C . ALA B 1 390 ? -12.102 -22.266 -0.028 1 94.75 390 ALA B C 1
ATOM 6266 O O . ALA B 1 390 ? -13.328 -22.391 -0.074 1 94.75 390 ALA B O 1
ATOM 6267 N N . VAL B 1 391 ? -11.375 -22.719 0.95 1 94.56 391 VAL B N 1
ATOM 6268 C CA . VAL B 1 391 ? -11.945 -23.484 2.047 1 94.56 391 VAL B CA 1
ATOM 6269 C C . VAL B 1 391 ? -12.867 -22.594 2.879 1 94.56 391 VAL B C 1
ATOM 6271 O O . VAL B 1 391 ? -13.969 -23 3.242 1 94.56 391 VAL B O 1
ATOM 6274 N N . ALA B 1 392 ? -12.438 -21.438 3.127 1 90.94 392 ALA B N 1
ATOM 6275 C CA . ALA B 1 392 ? -13.234 -20.5 3.908 1 90.94 392 ALA B CA 1
ATOM 6276 C C . ALA B 1 392 ? -14.539 -20.156 3.191 1 90.94 392 ALA B C 1
ATOM 6278 O O . ALA B 1 392 ? -15.586 -20 3.828 1 90.94 392 ALA B O 1
ATOM 6279 N N . MET B 1 393 ? -14.453 -20.031 1.954 1 92.75 393 MET B N 1
ATOM 6280 C CA . MET B 1 393 ? -15.641 -19.734 1.157 1 92.75 393 MET B CA 1
ATOM 6281 C C . MET B 1 393 ? -16.641 -20.875 1.218 1 92.75 393 MET B C 1
ATOM 6283 O O . MET B 1 393 ? -17.844 -20.656 1.343 1 92.75 393 MET B O 1
ATOM 6287 N N . SER B 1 394 ? -16.141 -22.031 1.103 1 94.75 394 SER B N 1
ATOM 6288 C CA . SER B 1 394 ? -17 -23.219 1.202 1 94.75 394 SER B CA 1
ATOM 6289 C C . SER B 1 394 ? -17.703 -23.266 2.551 1 94.75 394 SER B C 1
ATOM 6291 O O . SER B 1 394 ? -18.906 -23.531 2.615 1 94.75 394 SER B O 1
ATOM 6293 N N . ASP B 1 395 ? -16.984 -22.969 3.57 1 93.88 395 ASP B N 1
ATOM 6294 C CA . ASP B 1 395 ? -17.531 -22.969 4.926 1 93.88 395 ASP B CA 1
ATOM 6295 C C . ASP B 1 395 ? -18.609 -21.891 5.082 1 93.88 395 ASP B C 1
ATOM 6297 O O . ASP B 1 395 ? -19.656 -22.141 5.688 1 93.88 395 ASP B O 1
ATOM 6301 N N . ARG B 1 396 ? -18.391 -20.797 4.586 1 91.19 396 ARG B N 1
ATOM 6302 C CA . ARG B 1 396 ? -19.328 -19.672 4.68 1 91.19 396 ARG B CA 1
ATOM 6303 C C . ARG B 1 396 ? -20.625 -19.969 3.967 1 91.19 396 ARG B C 1
ATOM 6305 O O . ARG B 1 396 ? -21.703 -19.516 4.383 1 91.19 396 ARG B O 1
ATOM 6312 N N . GLU B 1 397 ? -20.5 -20.797 2.967 1 92 397 GLU B N 1
ATOM 6313 C CA . GLU B 1 397 ? -21.688 -21.141 2.188 1 92 397 GLU B CA 1
ATOM 6314 C C . GLU B 1 397 ? -22.359 -22.391 2.742 1 92 397 GLU B C 1
ATOM 6316 O O . GLU B 1 397 ? -23.281 -22.938 2.117 1 92 397 GLU B O 1
ATOM 6321 N N . GLY B 1 398 ? -21.828 -22.859 3.846 1 92.56 398 GLY B N 1
ATOM 6322 C CA . GLY B 1 398 ? -22.5 -23.922 4.578 1 92.56 398 GLY B CA 1
ATOM 6323 C C . GLY B 1 398 ? -21.953 -25.297 4.277 1 92.56 398 GLY B C 1
ATOM 6324 O O . GLY B 1 398 ? -22.562 -26.312 4.629 1 92.56 398 GLY B O 1
ATOM 6325 N N . HIS B 1 399 ? -20.812 -25.312 3.602 1 93.69 399 HIS B N 1
ATOM 6326 C CA . HIS B 1 399 ? -20.188 -26.594 3.281 1 93.69 399 HIS B CA 1
ATOM 6327 C C . HIS B 1 399 ? -18.812 -26.734 3.928 1 93.69 399 HIS B C 1
ATOM 6329 O O . HIS B 1 399 ? -17.797 -26.375 3.318 1 93.69 399 HIS B O 1
ATOM 6335 N N . ARG B 1 400 ? -18.828 -27.359 5.039 1 92.38 400 ARG B N 1
ATOM 6336 C CA . ARG B 1 400 ? -17.594 -27.5 5.793 1 92.38 400 ARG B CA 1
ATOM 6337 C C . ARG B 1 400 ? -16.641 -28.5 5.117 1 92.38 400 ARG B C 1
ATOM 6339 O O . ARG B 1 400 ? -17.047 -29.594 4.75 1 92.38 400 ARG B O 1
ATOM 6346 N N . VAL B 1 401 ? -15.453 -28.078 4.969 1 93.12 401 VAL B N 1
ATOM 6347 C CA . VAL B 1 401 ? -14.445 -28.922 4.348 1 93.12 401 VAL B CA 1
ATOM 6348 C C . VAL B 1 401 ? -13.727 -29.75 5.422 1 93.12 401 VAL B C 1
ATOM 6350 O O . VAL B 1 401 ? -13.031 -29.188 6.27 1 93.12 401 VAL B O 1
ATOM 6353 N N . ARG B 1 402 ? -13.93 -31.062 5.492 1 90.81 402 ARG B N 1
ATOM 6354 C CA . ARG B 1 402 ? -13.234 -31.938 6.418 1 90.81 402 ARG B CA 1
ATOM 6355 C C . ARG B 1 402 ? -11.766 -32.094 6.02 1 90.81 402 ARG B C 1
ATOM 6357 O O . ARG B 1 402 ? -11.445 -32.156 4.832 1 90.81 402 ARG B O 1
ATOM 6364 N N . ALA B 1 403 ? -10.852 -32.188 6.91 1 92 403 ALA B N 1
ATOM 6365 C CA . ALA B 1 403 ? -9.406 -32.25 6.68 1 92 403 ALA B CA 1
ATOM 6366 C C . ALA B 1 403 ? -9.039 -33.406 5.785 1 92 403 ALA B C 1
ATOM 6368 O O . ALA B 1 403 ? -8.242 -33.281 4.852 1 92 403 ALA B O 1
ATOM 6369 N N . LEU B 1 404 ? -9.547 -34.5 5.977 1 94.06 404 LEU B N 1
ATOM 6370 C CA . LEU B 1 404 ? -9.219 -35.688 5.215 1 94.06 404 LEU B CA 1
ATOM 6371 C C . LEU B 1 404 ? -9.711 -35.562 3.775 1 94.06 404 LEU B C 1
ATOM 6373 O O . LEU B 1 404 ? -9.055 -36.062 2.85 1 94.06 404 LEU B O 1
ATOM 6377 N N . GLU B 1 405 ? -10.875 -35.031 3.648 1 94.75 405 GLU B N 1
ATOM 6378 C CA . GLU B 1 405 ? -11.406 -34.812 2.309 1 94.75 405 GLU B CA 1
ATOM 6379 C C . GLU B 1 405 ? -10.539 -33.812 1.53 1 94.75 405 GLU B C 1
ATOM 6381 O O . GLU B 1 405 ? -10.25 -34.031 0.351 1 94.75 405 GLU B O 1
ATOM 6386 N N . PHE B 1 406 ? -10.18 -32.812 2.209 1 95.94 406 PHE B N 1
ATOM 6387 C CA . PHE B 1 406 ? -9.281 -31.828 1.603 1 95.94 406 PHE B CA 1
ATOM 6388 C C . PHE B 1 406 ? -7.984 -32.5 1.159 1 95.94 406 PHE B C 1
ATOM 6390 O O . PHE B 1 406 ? -7.547 -32.312 0.021 1 95.94 406 PHE B O 1
ATOM 6397 N N . LEU B 1 407 ? -7.414 -33.281 2.064 1 95.5 407 LEU B N 1
ATOM 6398 C CA . LEU B 1 407 ? -6.105 -33.875 1.811 1 95.5 407 LEU B CA 1
ATOM 6399 C C . LEU B 1 407 ? -6.188 -34.906 0.68 1 95.5 407 LEU B C 1
ATOM 6401 O O . LEU B 1 407 ? -5.23 -35.062 -0.084 1 95.5 407 LEU B O 1
ATOM 6405 N N . LYS B 1 408 ? -7.254 -35.531 0.622 1 96.75 408 LYS B N 1
ATOM 6406 C CA . LYS B 1 408 ? -7.441 -36.5 -0.463 1 96.75 408 LYS B CA 1
ATOM 6407 C C . LYS B 1 408 ? -7.355 -35.812 -1.824 1 96.75 408 LYS B C 1
ATOM 6409 O O . LYS B 1 408 ? -6.613 -36.25 -2.703 1 96.75 408 LYS B O 1
ATOM 6414 N N . TYR B 1 409 ? -8.07 -34.75 -1.967 1 97.38 409 TYR B N 1
ATOM 6415 C CA . TYR B 1 409 ? -8.094 -34.031 -3.238 1 97.38 409 TYR B CA 1
ATOM 6416 C C . TYR B 1 409 ? -6.781 -33.281 -3.461 1 97.38 409 TYR B C 1
ATOM 6418 O O . TYR B 1 409 ? -6.223 -33.312 -4.559 1 97.38 409 TYR B O 1
ATOM 6426 N N . SER B 1 410 ? -6.277 -32.625 -2.408 1 97.62 410 SER B N 1
ATOM 6427 C CA . SER B 1 410 ? -5.137 -31.719 -2.551 1 97.62 410 SER B CA 1
ATOM 6428 C C . SER B 1 410 ? -3.848 -32.5 -2.789 1 97.62 410 SER B C 1
ATOM 6430 O O . SER B 1 410 ? -3.045 -32.125 -3.648 1 97.62 410 SER B O 1
ATOM 6432 N N . LEU B 1 411 ? -3.654 -33.625 -2.027 1 97.5 411 LEU B N 1
ATOM 6433 C CA . LEU B 1 411 ? -2.445 -34.406 -2.199 1 97.5 411 LEU B CA 1
ATOM 6434 C C . LEU B 1 411 ? -2.436 -35.094 -3.561 1 97.5 411 LEU B C 1
ATOM 6436 O O . LEU B 1 411 ? -1.382 -35.219 -4.188 1 97.5 411 LEU B O 1
ATOM 6440 N N . THR B 1 412 ? -3.574 -35.562 -3.941 1 98 412 THR B N 1
ATOM 6441 C CA . THR B 1 412 ? -3.668 -36.188 -5.262 1 98 412 THR B CA 1
ATOM 6442 C C . THR B 1 412 ? -3.299 -35.188 -6.352 1 98 412 THR B C 1
ATOM 6444 O O . THR B 1 412 ? -2.518 -35.5 -7.254 1 98 412 THR B O 1
ATOM 6447 N N . PHE B 1 413 ? -3.852 -34 -6.254 1 98.12 413 PHE B N 1
ATOM 6448 C CA . PHE B 1 413 ? -3.598 -32.969 -7.25 1 98.12 413 PHE B CA 1
ATOM 6449 C C . PHE B 1 413 ? -2.129 -32.562 -7.242 1 98.12 413 PHE B C 1
ATOM 6451 O O . PHE B 1 413 ? -1.503 -32.438 -8.297 1 98.12 413 PHE B O 1
ATOM 6458 N N . ALA B 1 414 ? -1.551 -32.312 -6.055 1 97.94 414 ALA B N 1
ATOM 6459 C CA . ALA B 1 414 ? -0.18 -31.844 -5.891 1 97.94 414 ALA B CA 1
ATOM 6460 C C . ALA B 1 414 ? 0.825 -32.875 -6.387 1 97.94 414 ALA B C 1
ATOM 6462 O O . ALA B 1 414 ? 1.707 -32.562 -7.188 1 97.94 414 ALA B O 1
ATOM 6463 N N . PHE B 1 415 ? 0.654 -34.125 -5.98 1 98.25 415 PHE B N 1
ATOM 6464 C CA . PHE B 1 415 ? 1.628 -35.156 -6.328 1 98.25 415 PHE B CA 1
ATOM 6465 C C . PHE B 1 415 ? 1.507 -35.531 -7.797 1 98.25 415 PHE B C 1
ATOM 6467 O O . PHE B 1 415 ? 2.514 -35.781 -8.469 1 98.25 415 PHE B O 1
ATOM 6474 N N . THR B 1 416 ? 0.287 -35.625 -8.281 1 98.5 416 THR B N 1
ATOM 6475 C CA . THR B 1 416 ? 0.101 -35.906 -9.695 1 98.5 416 THR B CA 1
ATOM 6476 C C . THR B 1 416 ? 0.77 -34.844 -10.562 1 98.5 416 THR B C 1
ATOM 6478 O O . THR B 1 416 ? 1.49 -35.188 -11.508 1 98.5 416 THR B O 1
ATOM 6481 N N . SER B 1 417 ? 0.544 -33.625 -10.234 1 98.5 417 SER B N 1
ATOM 6482 C CA . SER B 1 417 ? 1.124 -32.531 -11.016 1 98.5 417 SER B CA 1
ATOM 6483 C C . SER B 1 417 ? 2.645 -32.531 -10.891 1 98.5 417 SER B C 1
ATOM 6485 O O . SER B 1 417 ? 3.35 -32.312 -11.875 1 98.5 417 SER B O 1
ATOM 6487 N N . LEU B 1 418 ? 3.191 -32.75 -9.672 1 98.5 418 LEU B N 1
ATOM 6488 C CA . LEU B 1 418 ? 4.629 -32.75 -9.43 1 98.5 418 LEU B CA 1
ATOM 6489 C C . LEU B 1 418 ? 5.324 -33.844 -10.258 1 98.5 418 LEU B C 1
ATOM 6491 O O . LEU B 1 418 ? 6.355 -33.562 -10.883 1 98.5 418 LEU B O 1
ATOM 6495 N N . ILE B 1 419 ? 4.746 -35 -10.258 1 98.62 419 ILE B N 1
ATOM 6496 C CA . ILE B 1 419 ? 5.359 -36.125 -10.93 1 98.62 419 ILE B CA 1
ATOM 6497 C C . ILE B 1 419 ? 5.285 -35.938 -12.445 1 98.62 419 ILE B C 1
ATOM 6499 O O . ILE B 1 419 ? 6.281 -36.125 -13.148 1 98.62 419 ILE B O 1
ATOM 6503 N N . ILE B 1 420 ? 4.141 -35.562 -12.93 1 98.69 420 ILE B N 1
ATOM 6504 C CA . ILE B 1 420 ? 3.967 -35.375 -14.359 1 98.69 420 ILE B CA 1
ATOM 6505 C C . ILE B 1 420 ? 4.922 -34.281 -14.852 1 98.69 420 ILE B C 1
ATOM 6507 O O . ILE B 1 420 ? 5.602 -34.438 -15.859 1 98.69 420 ILE B O 1
ATOM 6511 N N . HIS B 1 421 ? 4.938 -33.156 -14.086 1 98.69 421 HIS B N 1
ATOM 6512 C CA . HIS B 1 421 ? 5.77 -32.031 -14.523 1 98.69 421 HIS B CA 1
ATOM 6513 C C . HIS B 1 421 ? 7.25 -32.406 -14.469 1 98.69 421 HIS B C 1
ATOM 6515 O O . HIS B 1 421 ? 8.031 -31.969 -15.32 1 98.69 421 HIS B O 1
ATOM 6521 N N . TYR B 1 422 ? 7.648 -33.156 -13.438 1 98.44 422 TYR B N 1
ATOM 6522 C CA . TYR B 1 422 ? 9.023 -33.625 -13.312 1 98.44 422 TYR B CA 1
ATOM 6523 C C . TYR B 1 422 ? 9.438 -34.438 -14.531 1 98.44 422 TYR B C 1
ATOM 6525 O O . TYR B 1 422 ? 10.492 -34.219 -15.125 1 98.44 422 TYR B O 1
ATOM 6533 N N . ILE B 1 423 ? 8.617 -35.375 -14.961 1 98.31 423 ILE B N 1
ATOM 6534 C CA . ILE B 1 423 ? 8.914 -36.281 -16.078 1 98.31 423 ILE B CA 1
ATOM 6535 C C . ILE B 1 423 ? 8.992 -35.469 -17.375 1 98.31 423 ILE B C 1
ATOM 6537 O O . ILE B 1 423 ? 9.945 -35.594 -18.141 1 98.31 423 ILE B O 1
ATOM 6541 N N . ILE B 1 424 ? 8.039 -34.562 -17.562 1 98 424 ILE B N 1
ATOM 6542 C CA . ILE B 1 424 ? 7.988 -33.781 -18.781 1 98 424 ILE B CA 1
ATOM 6543 C C . ILE B 1 424 ? 9.227 -32.875 -18.859 1 98 424 ILE B C 1
ATOM 6545 O O . ILE B 1 424 ? 9.852 -32.75 -19.922 1 98 424 ILE B O 1
ATOM 6549 N N . THR B 1 425 ? 9.57 -32.25 -17.75 1 97.5 425 THR B N 1
ATOM 6550 C CA . THR B 1 425 ? 10.672 -31.297 -17.781 1 97.5 425 THR B CA 1
ATOM 6551 C C . THR B 1 425 ? 12.008 -32 -17.906 1 97.5 425 THR B C 1
ATOM 6553 O O . THR B 1 425 ? 12.945 -31.5 -18.516 1 97.5 425 THR B O 1
ATOM 6556 N N . LEU B 1 426 ? 12.148 -33.219 -17.359 1 95.69 426 LEU B N 1
ATOM 6557 C CA . LEU B 1 426 ? 13.367 -34 -17.531 1 95.69 426 LEU B CA 1
ATOM 6558 C C . LEU B 1 426 ? 13.578 -34.344 -19 1 95.69 426 LEU B C 1
ATOM 6560 O O . LEU B 1 426 ? 14.703 -34.312 -19.5 1 95.69 426 LEU B O 1
ATOM 6564 N N . ILE B 1 427 ? 12.539 -34.688 -19.672 1 95.81 427 ILE B N 1
ATOM 6565 C CA . ILE B 1 427 ? 12.594 -35.094 -21.062 1 95.81 427 ILE B CA 1
ATOM 6566 C C . ILE B 1 427 ? 12.883 -33.906 -21.953 1 95.81 427 ILE B C 1
ATOM 6568 O O . ILE B 1 427 ? 13.688 -33.969 -22.891 1 95.81 427 ILE B O 1
ATOM 6572 N N . VAL B 1 428 ? 12.281 -32.781 -21.625 1 95.69 428 VAL B N 1
ATOM 6573 C CA . VAL B 1 428 ? 12.336 -31.625 -22.516 1 95.69 428 VAL B CA 1
ATOM 6574 C C . VAL B 1 428 ? 13.594 -30.812 -22.219 1 95.69 428 VAL B C 1
ATOM 6576 O O . VAL B 1 428 ? 14.219 -30.281 -23.141 1 95.69 428 VAL B O 1
ATOM 6579 N N . TRP B 1 429 ? 13.945 -30.656 -20.938 1 93.06 429 TRP B N 1
ATOM 6580 C CA . TRP B 1 429 ? 14.969 -29.688 -20.578 1 93.06 429 TRP B CA 1
ATOM 6581 C C . TRP B 1 429 ? 16.312 -30.391 -20.328 1 93.06 429 TRP B C 1
ATOM 6583 O O . TRP B 1 429 ? 17.359 -29.75 -20.391 1 93.06 429 TRP B O 1
ATOM 6593 N N . ILE B 1 430 ? 16.203 -31.594 -19.906 1 84.94 430 ILE B N 1
ATOM 6594 C CA . ILE B 1 430 ? 17.438 -32.281 -19.531 1 84.94 430 ILE B CA 1
ATOM 6595 C C . ILE B 1 430 ? 17.75 -33.375 -20.516 1 84.94 430 ILE B C 1
ATOM 6597 O O . ILE B 1 430 ? 18.891 -33.562 -20.922 1 84.94 430 ILE B O 1
#

Radius of gyration: 28.76 Å; Cα contacts (8 Å, |Δi|>4): 1486; chains: 2; bounding box: 62×80×58 Å

pLDDT: mean 92.94, std 7.38, range [49.97, 98.69]

Nearest PDB structures (foldseek):
  8uvb-assembly1_A  TM=7.844E-01  e=3.563E-10  Homo sapiens
  8w6t-assembly1_B  TM=7.918E-01  e=8.402E-10  Homo sapiens
  7jsj-assembly1_A  TM=7.745E-01  e=2.239E-09  Homo sapiens
  8uvi-assembly1_A  TM=7.061E-01  e=1.551E-09  Homo sapiens
  8y4x-assembly1_A  TM=6.846E-01  e=1.114E-06  Fusobacterium nucleatum

InterPro domains:
  IPR004680 Citrate transporter-like domain [PF03600] (13-370)
  IPR051475 Diverse Ion Transporter [PTHR43568] (218-428)

Organism: Aeropyrum pernix (strain ATCC 700893 / DSM 11879 / JCM 9820 / NBRC 100138 / K1) (NCBI:txid272557)